Protein 9NK7 (pdb70)

Foldseek 3Di:
DCPPCVVVVVPPDPDDDDDDADDPVCCVPQADDFKEKEAQADPVCQVVVHAHLQLVQRLLSLLLLLLQGDYGYDYDDQCPAPVSGDIKIWGHAPDSPGGDDIGGSVCSSVVSVVPNCHPSCQAPPDDDPVLVVLVCLLVQLLLLLVLCCCQQNPVNVVVNLVRPQVVVDPDPVSSVVVSLVSQQVSQQSNQPDPFQHDDDDDPDGDRHNVRGRNVRSLVSNLVSLQVVLVQCVPAPDLEGPVDPGHYSSLSSLLSRLLSQLQPQQDDCVVCVVVVHHTSNRSNCPHPPRSSVVSNVVSCCSSVVPDDPSRD/DVPLLQWFAAADDEAEAALPLADPQLVVVLVVCLRPVSVVRGSCSVPSVVVVVVSVVQVVLLVFWDPVFWDKAWDQDPPPDPPDPTPSRYTHMYIYTHTDDQWDWPQPFDPVDLFTQGQTWTFRFCVVNLSWTWTWGWTTGNNPDTWTKIKIKGADSSRSQWIKMKMWIWDKADDVQQQWIKTKGWIKIKTWGADPVGKIKMKMWIKIKIATDRGHPPHFPQSVVLGDIWIKTKIKMKMKDDPAPALQDGAFDKIKIKIWMFTQAAPHHIDFGKIKMKIKIKGKAQDDDPVDDDRQLKIKIKMKMKMAIFFADHHHDRWFWGFFDGQVPADAAEDQQHQAQFDGSQAEDARQSHNRHAGIKMKMKIKIWHDDPPDDSPAQKTKMKMKIFMHTYHFDQPPDPDCDPDHRIHTPVSRVVRRVVRVVVVVPDGTFIKIWMWMWGRDRVKIKIKIQICTDDGDPSGGGDRGIHIDMGSRHD/DQKEWEAAPAFLLARHLALLQQLLLLQCLVWADQPQYAYFHDALLLALVSAPGWMQRNVQRAIFHTNVRVVVVCVVPPDPRGDFVVVCQAVVQVVLVCLCVQQLLLLLLVQAQQQPQNVVPGVLVRRCVRDDDLPSVQRSVVVSVVSCVSNVVLVDGNQLQPVCVVVSLVSSLVSLCVSVVVVQQAQLLPDPDGRHYTSSSSSSLLSSVCSQASHDGPRNSSNVSCVVPPVSSVVSNVVSCCVRQNPSNQSHRYPPSGHNVSHVVQPDPVNVVVSSVLSVLCPDPPCNVVSVVVSSVVSVVVNCVSVPDDDDDDPVVVVVVVVVVVVVVVVVVVVCVPPPPDPDDPDDDDDDDD

Radius of gyration: 37.85 Å; Cα contacts (8 Å, |Δi|>4): 2385; chains: 3; bounding box: 60×103×117 Å

B-factor: mean 99.98, std 38.51, range [30.0, 248.62]

Sequence (1142 aa):
IPRPLQRLFDYFPLRIYEPNELPERSQQLTSGDLPTLYVFSTDSDARLGLPSFNPGCLKWQTLLRLANLDFRILPSTNHSSPTGSLPFLLPPRTSPTASPAPIPASGLLSFARKNPWLDLGHLDADLPPRAQAYLALITHSLRNAWLCALYLDPTHDALLRRLYVDPASSSRAVRAALLHQLRRAAAEQVATASSGGGKIVSLAPVDSADGIDEEAVYRSARDALDALASLLRESETAWFFGTERPGSFDAALFSYTHLMVEYMSEEEDTESAKGRVSLGRMVKEAGNGELAEHRERMLGVAWPEWDGYRRLDEHILTPASISTLEVHGATNTRRSLLDQIFKPVLEDTAAAGTTLGQVLDRVGAATKKLARFDIFKEEGFGVFLSEAAPPQSAPPTDRTDLDISIRVKEKSRLVFSAGTDFGNAEGSAYTNAVVRNIFGGAETLTVNASTGTRTRSAYNATFSTPINGNPDLRLSVEALRSATQKPWASHEEHLTGANLRLAWLTEKGDTHALAYSSVWRQLTGLAPTASPTVRADAGDSLKSSLTHTFTRDRRDNPMLPQSGYLFRSVSELAGWGPLNGDVSFAKTEVEASGALPVAIPGLAGKSGVSVGGGLRLGVLYPLPLGYSLTGAAQPSRINDRFQLGGPNDVRGFKIGGLGPHDGVDAVGGDVFAAGSVNALLPLPRTGPDSPLRLQLYANAGRLVALNSKGTDKEGKEGLAMDSAAVFKGVKSAVGKLTNGIPSLAAGVGLVYAHPVARFELNFSLPLVLRRGEEGRKGLQVGVGISFLGAVQLHVWGPAFGLPSIDAECLAAIAYLAQTLGSADYQLIQSSPSAVPTQHLPTLYDSRTSTWIGGFTSITAHLHTHPPPTFQSTAASATADGTAYTAFLSAHAAPLLALSLYVSSANYGAATRPAYSAVLPLPLPWTEPPAVRAAMARRAAHLGLSSLDADTPEQKSRIRLEEAAREVLDVLAEVDWAAGGGGRQVAAEVRCLAFGYLALMLLPDVPRPWLREIMEGRYPALCTFVRDFRARVFPQGGKLLPWADGGAQASASASASASAVALRFVRAVMAEVPLVGEWWSRWWTARKKREVLASKGAKPAPSNDLLLLLGAGLGLTVVGAGVFFYRGLPPFGEAVQVWRKPV

Solvent-accessible surface area: 51449 Å² total; per-residue (Å²): 177,93,206,68,70,89,167,84,29,99,156,38,32,103,112,81,54,129,41,15,75,6,2,3,25,1,36,74,38,14,61,30,140,70,13,4,0,18,0,26,13,56,86,68,36,12,131,118,14,25,10,0,7,30,3,32,0,0,49,45,1,0,1,0,74,32,4,83,10,41,29,76,4,30,47,29,35,59,49,1,5,47,95,46,62,15,6,1,0,12,17,48,40,124,40,109,26,42,34,52,78,21,37,42,24,94,19,0,15,53,26,1,91,149,73,84,186,153,101,10,39,50,1,61,57,142,37,76,43,37,2,63,0,0,50,0,1,2,54,56,13,0,73,15,4,3,11,10,17,0,22,20,41,112,78,14,41,76,18,0,87,142,8,28,0,56,101,34,4,69,17,218,77,3,64,55,32,12,11,87,72,52,64,86,46,3,0,72,84,0,12,57,11,12,20,4,7,30,28,30,33,14,81,57,40,12,38,24,35,50,0,0,32,48,100,1,5,33,46,21,0,94,51,0,1,69,3,0,0,9,4,12,107,81,16,151,41,33,20,1,75,25,55,142,128,9,10,26,5,3,0,10,0,0,1,20,0,4,2,0,1,30,47,1,3,63,123,104,120,72,13,92,94,158,65,58,37,15,13,0,49,13,0,60,103,4,32,124,20,16,1,20,79,1,3,76,110,0,1,46,73,4,2,92,116,47,118,59,43,109,141,138,124,95,68,62,120,22,25,2,14,10,21,41,2,38,5,32,28,0,64,26,2,89,98,53,2,2,51,78,6,3,61,55,7,5,109,79,17,94,74,52,27,65,0,27,37,81,16,102,86,60,12,23,40,1,31,130,58,13,43,96,4,69,7,8,71,114,148,20,68,21,65,113,76,70,130,20,92,87,130,60,107,89,71,123,40,87,91,19,17,13,30,11,14,12,102,10,142,38,55,65,84,105,60,118,47,40,20,81,72,155,86,93,73,63,2,27,32,107,34,44,17,38,36,21,4,21,103,0,3,0,25,22,62,45,38,65,32,34,36,19,90,149,82,68,46,42,98,46,21,31,72,17,21,10,64,125,9,55,11,33,49,56,49,17,64,36,34,30,80,42,47,57,109,42,97,61,1,12,6,39,13,27,41,46,17,48,31,85,79,68,26,115,66,19,151,141,42,7,51,49,8,82,8,84,18,34,17,39,6,29,2,19,50,26,33,114,87,7,6,13,2,0,6,26,2,8,10,16,4,20,39,3,1,73,24,64,30,34,30,65,67,101,46,83,58,56,16,6,21,13,35,30,99,7,76,65,22,38,50,22,59,0,1,53,5,96,19,113,7,39,12,13,7,34,30,51,57,51,24,40,25,20,13,123,72,60,68,97,137,76,113,88,65,124,10,7,30,2,74,10,20,17,92,50,79,2,47,0,60,4,24,10,97,28,163,60,121,107,24,62,2,97,11,14,52,10,27,4,9,17,56,2,2,0,18,42,31,0,2,0,0,42,81,3,0,0,2,0,9,1,42,98,0,0,0,0,0,3,1,10,27,2,15,6,92,23,23,5,68,43,40,118,248,59,34,49,125,27,53,58,7,54,4,75,7,41,0,18,1,15,2,6,4,3,13,14,131,56,43,114,183,58,54,189,108,32,30,34,1,74,44,72,3,3,112,100,6,14,119,53,2,63,34,63,34,115,101,39,71,50,0,48,0,32,13,78,6,81,0,86,11,65,115,112,21,20,82,9,77,3,70,0,25,3,35,11,13,11,124,35,16,51,23,103,65,27,124,23,96,2,86,20,115,52,24,15,49,22,0,40,0,21,0,8,0,48,11,48,45,1,0,0,0,29,4,13,0,0,0,1,0,0,2,0,31,64,11,8,20,84,92,18,5,67,0,20,5,10,0,2,34,27,4,13,6,11,17,8,0,0,0,52,3,48,102,88,52,10,43,7,14,3,4,31,7,1,11,29,28,0,81,95,101,64,4,127,76,38,147,107,153,81,62,30,34,94,5,5,4,32,0,0,27,12,6,0,18,9,52,0,2,2,0,3,0,0,6,2,4,22,0,55,39,0,11,37,59,16,0,118,64,15,2,41,72,9,19,34,139,40,1,23,177,21,13,1,45,4,11,71,25,21,23,38,77,45,1,67,114,48,53,19,57,33,161,29,6,65,105,115,78,83,120,9,73,100,113,0,43,79,12,0,77,126,10,0,58,4,0,47,69,7,30,6,69,54,38,81,54,64,82,87,8,43,24,43,6,51,0,1,0,0,0,4,0,0,4,5,1,38,7,116,14,70,93,25,3,2,65,89,7,0,75,64,93,18,86,78,5,20,74,10,0,101,88,8,54,72,156,22,1,51,110,21,4,158,119,21,29,20,12,102,81,23,22,119,39,1,16,66,85,48,31,53,90,78,29,11,52,105,17,67,72,47,24,73,70,13,80,57,108,147,88,0,92,148,49,16,42,81,45,4,20,102,31,16,60,72,10,54,58,26,86,59,53,189,40,81,130,51,96,34,134,103,110,116,109,36,50,30,117,33,132,89,94,104,31,51,39,88,153,153,77,186,70,80,94,86,51,3,108,69,76,13,62,13,152,83,88,200

Nearest PDB structures (foldseek):
  6wut-assembly1_A  TM=9.968E-01  e=8.893E-45  Thermothelomyces thermophilus
  6wul-assembly1_A  TM=9.922E-01  e=8.788E-44  Thermothelomyces thermophilus
  6wuj-assembly1_A  TM=9.933E-01  e=2.031E-39  Thermothelomyces thermophilus
  6wun-assembly1_C  TM=9.870E-01  e=8.318E-35  Thermothelomyces thermophilus
  6wut-assembly1_B  TM=9.187E-01  e=3.029E-67  Thermothelomyces thermophilus

InterPro domains:
  IPR012336 Thioredoxin-like fold [PF17172] (70-177)
  IPR033468 Metaxin, glutathione S-transferase domain [PF17171] (243-320)
  IPR050931 Mitochondrial Protein Transport Metaxin [PTHR12289] (50-329)

Organism: Thermothelomyces thermophilus (strain ATCC 42464 / BCRC 31852 / DSM 1799) (NCBI:txid573729)

Structure (mmCIF, N/CA/C/O backbone):
data_9NK7
#
_entry.id   9NK7
#
_cell.length_a   1.00
_cell.length_b   1.00
_cell.length_c   1.00
_cell.angle_alpha   90.00
_cell.angle_beta   90.00
_cell.angle_gamma   90.00
#
_symmetry.space_group_name_H-M   'P 1'
#
loop_
_entity.id
_entity.type
_entity.pdbx_description
1 polymer Sam35
2 polymer Sam50
3 polymer Sam37
4 non-polymer ERGOSTEROL
#
loop_
_atom_site.group_PDB
_atom_site.id
_atom_site.type_symbol
_atom_site.label_atom_id
_atom_site.label_alt_id
_atom_site.label_comp_id
_atom_site.label_asym_id
_atom_site.label_entity_id
_atom_site.label_seq_id
_atom_site.pdbx_PDB_ins_code
_atom_site.Cartn_x
_atom_site.Cartn_y
_atom_site.Cartn_z
_atom_site.occupancy
_atom_site.B_iso_or_equiv
_atom_site.auth_seq_id
_atom_site.auth_comp_id
_atom_site.auth_asym_id
_atom_site.auth_atom_id
_atom_site.pdbx_PDB_model_num
ATOM 1 N N . ILE A 1 17 ? 125.128 183.444 167.950 1.00 184.98 16 ILE A N 1
ATOM 2 C CA . ILE A 1 17 ? 125.904 182.287 168.387 1.00 191.47 16 ILE A CA 1
ATOM 3 C C . ILE A 1 17 ? 127.411 182.414 168.096 1.00 196.13 16 ILE A C 1
ATOM 4 O O . ILE A 1 17 ? 128.221 182.089 168.963 1.00 191.19 16 ILE A O 1
ATOM 9 N N . PRO A 1 18 ? 127.803 182.854 166.890 1.00 198.07 17 PRO A N 1
ATOM 10 C CA . PRO A 1 18 ? 129.236 183.110 166.665 1.00 194.87 17 PRO A CA 1
ATOM 11 C C . PRO A 1 18 ? 129.802 184.211 167.545 1.00 192.97 17 PRO A C 1
ATOM 12 O O . PRO A 1 18 ? 130.979 184.146 167.920 1.00 189.63 17 PRO A O 1
ATOM 16 N N . ARG A 1 19 ? 129.003 185.224 167.881 1.00 193.50 18 ARG A N 1
ATOM 17 C CA . ARG A 1 19 ? 129.522 186.365 168.633 1.00 190.60 18 ARG A CA 1
ATOM 18 C C . ARG A 1 19 ? 130.032 186.002 170.025 1.00 191.11 18 ARG A C 1
ATOM 19 O O . ARG A 1 19 ? 131.144 186.432 170.377 1.00 186.12 18 ARG A O 1
ATOM 27 N N . PRO A 1 20 ? 129.302 185.249 170.862 1.00 193.05 19 PRO A N 1
ATOM 28 C CA . PRO A 1 20 ? 129.807 185.016 172.230 1.00 189.85 19 PRO A CA 1
ATOM 29 C C . PRO A 1 20 ? 131.101 184.217 172.292 1.00 185.84 19 PRO A C 1
ATOM 30 O O . PRO A 1 20 ? 132.059 184.653 172.942 1.00 181.84 19 PRO A O 1
ATOM 34 N N . LEU A 1 21 ? 131.161 183.057 171.637 1.00 184.17 20 LEU A N 1
ATOM 35 C CA . LEU A 1 21 ? 132.312 182.176 171.798 1.00 179.65 20 LEU A CA 1
ATOM 36 C C . LEU A 1 21 ? 133.557 182.667 171.071 1.00 175.65 20 LEU A C 1
ATOM 37 O O . LEU A 1 21 ? 134.650 182.162 171.348 1.00 168.65 20 LEU A O 1
ATOM 42 N N . GLN A 1 22 ? 133.428 183.629 170.153 1.00 177.15 21 GLN A N 1
ATOM 43 C CA . GLN A 1 22 ? 134.600 184.148 169.458 1.00 174.38 21 GLN A CA 1
ATOM 44 C C . GLN A 1 22 ? 135.564 184.860 170.397 1.00 170.48 21 GLN A C 1
ATOM 45 O O . GLN A 1 22 ? 136.759 184.938 170.092 1.00 166.79 21 GLN A O 1
ATOM 51 N N . ARG A 1 23 ? 135.079 185.379 171.526 1.00 172.20 22 ARG A N 1
ATOM 52 C CA . ARG A 1 23 ? 135.966 185.984 172.510 1.00 169.02 22 ARG A CA 1
ATOM 53 C C . ARG A 1 23 ? 136.832 184.957 173.225 1.00 164.75 22 ARG A C 1
ATOM 54 O O . ARG A 1 23 ? 137.812 185.341 173.872 1.00 157.24 22 ARG A O 1
ATOM 62 N N . LEU A 1 24 ? 136.498 183.671 173.126 1.00 164.49 23 LEU A N 1
ATOM 63 C CA . LEU A 1 24 ? 137.281 182.599 173.725 1.00 158.37 23 LEU A CA 1
ATOM 64 C C . LEU A 1 24 ? 138.227 181.937 172.735 1.00 153.74 23 LEU A C 1
ATOM 65 O O . LEU A 1 24 ? 139.393 181.699 173.064 1.00 145.47 23 LEU A O 1
ATOM 70 N N . PHE A 1 25 ? 137.749 181.633 171.525 1.00 156.45 24 PHE A N 1
ATOM 71 C CA . PHE A 1 25 ? 138.615 181.036 170.514 1.00 153.14 24 PHE A CA 1
ATOM 72 C C . PHE A 1 25 ? 139.739 181.978 170.111 1.00 150.93 24 PHE A C 1
ATOM 73 O O . PHE A 1 25 ? 140.833 181.523 169.758 1.00 149.44 24 PHE A O 1
ATOM 81 N N . ASP A 1 26 ? 139.493 183.289 170.149 1.00 153.29 25 ASP A N 1
ATOM 82 C CA . ASP A 1 26 ? 140.525 184.243 169.757 1.00 151.08 25 ASP A CA 1
ATOM 83 C C . ASP A 1 26 ? 141.614 184.379 170.815 1.00 146.34 25 ASP A C 1
ATOM 84 O O . ASP A 1 26 ? 142.763 184.688 170.480 1.00 141.56 25 ASP A O 1
ATOM 89 N N . TYR A 1 27 ? 141.275 184.165 172.089 1.00 144.53 26 TYR A N 1
ATOM 90 C CA . TYR A 1 27 ? 142.276 184.274 173.145 1.00 136.42 26 TYR A CA 1
ATOM 91 C C . TYR A 1 27 ? 143.360 183.217 172.973 1.00 129.70 26 TYR A C 1
ATOM 92 O O . TYR A 1 27 ? 144.553 183.510 173.115 1.00 127.37 26 TYR A O 1
ATOM 101 N N . PHE A 1 28 ? 142.966 181.986 172.665 1.00 128.84 27 PHE A N 1
ATOM 102 C CA . PHE A 1 28 ? 143.928 180.943 172.356 1.00 120.78 27 PHE A CA 1
ATOM 103 C C . PHE A 1 28 ? 144.404 181.078 170.911 1.00 119.43 27 PHE A C 1
ATOM 104 O O . PHE A 1 28 ? 143.656 181.538 170.046 1.00 126.72 27 PHE A O 1
ATOM 112 N N . PRO A 1 29 ? 145.649 180.682 170.618 1.00 113.64 28 PRO A N 1
ATOM 113 C CA . PRO A 1 29 ? 146.666 180.091 171.501 1.00 110.20 28 PRO A CA 1
ATOM 114 C C . PRO A 1 29 ? 147.282 181.090 172.471 1.00 108.94 28 PRO A C 1
ATOM 115 O O . PRO A 1 29 ? 147.154 182.297 172.298 1.00 114.76 28 PRO A O 1
ATOM 119 N N . LEU A 1 30 ? 147.961 180.599 173.506 1.00 102.90 29 LEU A N 1
ATOM 120 C CA . LEU A 1 30 ? 148.537 181.464 174.526 1.00 104.53 29 LEU A CA 1
ATOM 121 C C . LEU A 1 30 ? 149.935 181.947 174.163 1.00 104.67 29 LEU A C 1
ATOM 122 O O . LEU A 1 30 ? 150.259 183.118 174.381 1.00 106.48 29 LEU A O 1
ATOM 127 N N . ARG A 1 31 ? 150.771 181.068 173.617 1.00 101.20 30 ARG A N 1
ATOM 128 C CA . ARG A 1 31 ? 152.141 181.407 173.259 1.00 100.31 30 ARG A CA 1
ATOM 129 C C . ARG A 1 31 ? 152.386 181.037 171.805 1.00 103.40 30 ARG A C 1
ATOM 130 O O . ARG A 1 31 ? 152.038 179.933 171.376 1.00 109.53 30 ARG A O 1
ATOM 138 N N . ILE A 1 32 ? 152.976 181.960 171.051 1.00 99.75 31 ILE A N 1
ATOM 139 C CA . ILE A 1 32 ? 153.318 181.742 169.652 1.00 94.69 31 ILE A CA 1
ATOM 140 C C . ILE A 1 32 ? 154.811 181.976 169.485 1.00 96.53 31 ILE A C 1
ATOM 141 O O . ILE A 1 32 ? 155.325 183.031 169.871 1.00 95.15 31 ILE A O 1
ATOM 146 N N . TYR A 1 33 ? 155.500 180.996 168.914 1.00 97.73 32 TYR A N 1
ATOM 147 C CA . TYR A 1 33 ? 156.932 181.077 168.674 1.00 96.21 32 TYR A CA 1
ATOM 148 C C . TYR A 1 33 ? 157.208 181.452 167.223 1.00 100.58 32 TYR A C 1
ATOM 149 O O . TYR A 1 33 ? 156.308 181.515 166.384 1.00 99.91 32 TYR A O 1
ATOM 158 N N . GLU A 1 34 ? 158.482 181.701 166.936 1.00 100.87 33 GLU A N 1
ATOM 159 C CA . GLU A 1 34 ? 158.896 181.970 165.571 1.00 97.91 33 GLU A CA 1
ATOM 160 C C . GLU A 1 34 ? 158.772 180.703 164.727 1.00 95.86 33 GLU A C 1
ATOM 161 O O . GLU A 1 34 ? 158.893 179.590 165.245 1.00 104.13 33 GLU A O 1
ATOM 167 N N . PRO A 1 35 ? 158.526 180.844 163.425 1.00 92.27 34 PRO A N 1
ATOM 168 C CA . PRO A 1 35 ? 158.286 179.662 162.590 1.00 95.35 34 PRO A CA 1
ATOM 169 C C . PRO A 1 35 ? 159.495 178.741 162.538 1.00 94.09 34 PRO A C 1
ATOM 170 O O . PRO A 1 35 ? 160.644 179.175 162.645 1.00 92.78 34 PRO A O 1
ATOM 174 N N . ASN A 1 36 ? 159.217 177.449 162.385 1.00 90.54 35 ASN A N 1
ATOM 175 C CA . ASN A 1 36 ? 160.279 176.463 162.251 1.00 89.06 35 ASN A CA 1
ATOM 176 C C . ASN A 1 36 ? 161.059 176.700 160.965 1.00 93.73 35 ASN A C 1
ATOM 177 O O . ASN A 1 36 ? 160.493 177.075 159.935 1.00 96.61 35 ASN A O 1
ATOM 182 N N . GLU A 1 37 ? 162.368 176.481 161.031 1.00 90.61 36 GLU A N 1
ATOM 183 C CA . GLU A 1 37 ? 163.215 176.674 159.866 1.00 86.16 36 GLU A CA 1
ATOM 184 C C . GLU A 1 37 ? 162.958 175.591 158.826 1.00 86.23 36 GLU A C 1
ATOM 185 O O . GLU A 1 37 ? 162.651 174.442 159.151 1.00 91.01 36 GLU A O 1
ATOM 191 N N . LEU A 1 38 ? 163.085 175.974 157.560 1.00 80.31 37 LEU A N 1
ATOM 192 C CA . LEU A 1 38 ? 162.853 175.056 156.463 1.00 74.89 37 LEU A CA 1
ATOM 193 C C . LEU A 1 38 ? 163.976 174.025 156.385 1.00 79.65 37 LEU A C 1
ATOM 194 O O . LEU A 1 38 ? 165.065 174.239 156.921 1.00 83.44 37 LEU A O 1
ATOM 199 N N . PRO A 1 39 ? 163.729 172.887 155.736 1.00 75.93 38 PRO A N 1
ATOM 200 C CA . PRO A 1 39 ? 164.775 171.866 155.607 1.00 72.62 38 PRO A CA 1
ATOM 201 C C . PRO A 1 39 ? 165.976 172.382 154.830 1.00 80.61 38 PRO A C 1
ATOM 202 O O . PRO A 1 39 ? 165.934 173.415 154.161 1.00 88.58 38 PRO A O 1
ATOM 206 N N . GLU A 1 40 ? 167.077 171.635 154.939 1.00 81.73 39 GLU A N 1
ATOM 207 C CA . GLU A 1 40 ? 168.323 172.049 154.302 1.00 85.80 39 GLU A CA 1
ATOM 208 C C . GLU A 1 40 ? 168.185 172.104 152.788 1.00 87.90 39 GLU A C 1
ATOM 209 O O . GLU A 1 40 ? 168.679 173.037 152.147 1.00 91.95 39 GLU A O 1
ATOM 215 N N . ARG A 1 41 ? 167.522 171.109 152.196 1.00 85.66 40 ARG A N 1
ATOM 216 C CA . ARG A 1 41 ? 167.338 171.098 150.749 1.00 81.48 40 ARG A CA 1
ATOM 217 C C . ARG A 1 41 ? 166.518 172.297 150.290 1.00 83.25 40 ARG A C 1
ATOM 218 O O . ARG A 1 41 ? 166.854 172.947 149.292 1.00 84.63 40 ARG A O 1
ATOM 226 N N . SER A 1 42 ? 165.443 172.609 151.016 1.00 82.16 41 SER A N 1
ATOM 227 C CA . SER A 1 42 ? 164.626 173.769 150.678 1.00 79.31 41 SER A CA 1
ATOM 228 C C . SER A 1 42 ? 165.417 175.062 150.814 1.00 79.19 41 SER A C 1
ATOM 229 O O . SER A 1 42 ? 165.321 175.949 149.960 1.00 81.57 41 SER A O 1
ATOM 232 N N . GLN A 1 43 ? 166.208 175.187 151.881 1.00 78.81 42 GLN A N 1
ATOM 233 C CA . GLN A 1 43 ? 166.997 176.397 152.078 1.00 76.71 42 GLN A CA 1
ATOM 234 C C . GLN A 1 43 ? 168.075 176.546 151.015 1.00 83.06 42 GLN A C 1
ATOM 235 O O . GLN A 1 43 ? 168.418 177.671 150.635 1.00 86.54 42 GLN A O 1
ATOM 241 N N . GLN A 1 44 ? 168.628 175.434 150.533 1.00 84.94 43 GLN A N 1
ATOM 242 C CA . GLN A 1 44 ? 169.663 175.506 149.510 1.00 82.69 43 GLN A CA 1
ATOM 243 C C . GLN A 1 44 ? 169.080 175.810 148.137 1.00 82.76 43 GLN A C 1
ATOM 244 O O . GLN A 1 44 ? 169.694 176.538 147.350 1.00 89.65 43 GLN A O 1
ATOM 250 N N . LEU A 1 45 ? 167.902 175.270 147.827 1.00 82.26 44 LEU A N 1
ATOM 251 C CA . LEU A 1 45 ? 167.365 175.407 146.478 1.00 82.14 44 LEU A CA 1
ATOM 252 C C . LEU A 1 45 ? 166.476 176.636 146.311 1.00 87.89 44 LEU A C 1
ATOM 253 O O . LEU A 1 45 ? 166.651 177.402 145.359 1.00 96.78 44 LEU A O 1
ATOM 258 N N . THR A 1 46 ? 165.522 176.842 147.218 1.00 85.90 45 THR A N 1
ATOM 259 C CA . THR A 1 46 ? 164.496 177.856 147.016 1.00 84.19 45 THR A CA 1
ATOM 260 C C . THR A 1 46 ? 164.894 179.239 147.515 1.00 84.44 45 THR A C 1
ATOM 261 O O . THR A 1 46 ? 164.096 180.172 147.388 1.00 84.62 45 THR A O 1
ATOM 265 N N . SER A 1 47 ? 166.088 179.401 148.074 1.00 82.67 46 SER A N 1
ATOM 266 C CA . SER A 1 47 ? 166.528 180.696 148.573 1.00 88.41 46 SER A CA 1
ATOM 267 C C . SER A 1 47 ? 167.412 181.380 147.538 1.00 101.82 46 SER A C 1
ATOM 268 O O . SER A 1 47 ? 168.431 180.825 147.117 1.00 107.36 46 SER A O 1
ATOM 271 N N . GLY A 1 48 ? 167.019 182.583 147.136 1.00 99.99 47 GLY A N 1
ATOM 272 C CA . GLY A 1 48 ? 167.784 183.338 146.165 1.00 100.85 47 GLY A CA 1
ATOM 273 C C . GLY A 1 48 ? 167.326 184.776 146.128 1.00 107.90 47 GLY A C 1
ATOM 274 O O . GLY A 1 48 ? 166.183 185.095 146.473 1.00 111.44 47 GLY A O 1
ATOM 275 N N . ASP A 1 49 ? 168.239 185.645 145.705 1.00 108.57 48 ASP A N 1
ATOM 276 C CA . ASP A 1 49 ? 167.979 187.076 145.632 1.00 106.50 48 ASP A CA 1
ATOM 277 C C . ASP A 1 49 ? 167.475 187.523 144.267 1.00 99.87 48 ASP A C 1
ATOM 278 O O . ASP A 1 49 ? 167.144 188.701 144.103 1.00 100.09 48 ASP A O 1
ATOM 283 N N . LEU A 1 50 ? 167.408 186.623 143.293 1.00 95.12 49 LEU A N 1
ATOM 284 C CA . LEU A 1 50 ? 166.959 186.944 141.950 1.00 84.52 49 LEU A CA 1
ATOM 285 C C . LEU A 1 50 ? 165.854 185.986 141.538 1.00 83.00 49 LEU A C 1
ATOM 286 O O . LEU A 1 50 ? 165.795 184.855 142.031 1.00 87.35 49 LEU A O 1
ATOM 291 N N . PRO A 1 51 ? 164.957 186.413 140.651 1.00 79.39 50 PRO A N 1
ATOM 292 C CA . PRO A 1 51 ? 163.967 185.477 140.110 1.00 75.48 50 PRO A CA 1
ATOM 293 C C . PRO A 1 51 ? 164.655 184.328 139.392 1.00 76.39 50 PRO A C 1
ATOM 294 O O . PRO A 1 51 ? 165.644 184.517 138.683 1.00 81.81 50 PRO A O 1
ATOM 298 N N . THR A 1 52 ? 164.124 183.127 139.586 1.00 73.31 51 THR A N 1
ATOM 299 C CA . THR A 1 52 ? 164.709 181.913 139.037 1.00 71.71 51 THR A CA 1
ATOM 300 C C . THR A 1 52 ? 163.785 181.358 137.965 1.00 74.77 51 THR A C 1
ATOM 301 O O . THR A 1 52 ? 162.603 181.116 138.226 1.00 82.45 51 THR A O 1
ATOM 305 N N . LEU A 1 53 ? 164.324 181.160 136.768 1.00 68.19 52 LEU A N 1
ATOM 306 C CA . LEU A 1 53 ? 163.600 180.531 135.674 1.00 66.82 52 LEU A CA 1
ATOM 307 C C . LEU A 1 53 ? 163.976 179.057 135.643 1.00 68.14 52 LEU A C 1
ATOM 308 O O . LEU A 1 53 ? 165.153 178.718 135.491 1.00 76.27 52 LEU A O 1
ATOM 313 N N . TYR A 1 54 ? 162.984 178.188 135.791 1.00 64.27 53 TYR A N 1
ATOM 314 C CA . TYR A 1 54 ? 163.227 176.755 135.863 1.00 64.61 53 TYR A CA 1
ATOM 315 C C . TYR A 1 54 ? 163.118 176.159 134.467 1.00 70.17 53 TYR A C 1
ATOM 316 O O . TYR A 1 54 ? 162.042 176.174 133.861 1.00 80.48 53 TYR A O 1
ATOM 325 N N . VAL A 1 55 ? 164.234 175.636 133.961 1.00 65.86 54 VAL A N 1
ATOM 326 C CA . VAL A 1 55 ? 164.333 175.146 132.596 1.00 68.15 54 VAL A CA 1
ATOM 327 C C . VAL A 1 55 ? 164.950 173.754 132.617 1.00 74.49 54 VAL A C 1
ATOM 328 O O . VAL A 1 55 ? 165.373 173.250 133.656 1.00 81.69 54 VAL A O 1
ATOM 332 N N . PHE A 1 56 ? 164.990 173.134 131.440 1.00 71.59 55 PHE A N 1
ATOM 333 C CA . PHE A 1 56 ? 165.663 171.852 131.253 1.00 65.79 55 PHE A CA 1
ATOM 334 C C . PHE A 1 56 ? 167.133 172.129 130.976 1.00 68.92 55 PHE A C 1
ATOM 335 O O . PHE A 1 56 ? 167.506 172.506 129.865 1.00 80.58 55 PHE A O 1
ATOM 343 N N . SER A 1 57 ? 167.980 171.941 131.983 1.00 66.11 56 SER A N 1
ATOM 344 C CA . SER A 1 57 ? 169.407 172.170 131.822 1.00 69.68 56 SER A CA 1
ATOM 345 C C . SER A 1 57 ? 170.163 171.256 132.775 1.00 76.17 56 SER A C 1
ATOM 346 O O . SER A 1 57 ? 169.573 170.440 133.488 1.00 78.67 56 SER A O 1
ATOM 349 N N . THR A 1 58 ? 171.483 171.393 132.773 1.00 79.62 57 THR A N 1
ATOM 350 C CA . THR A 1 58 ? 172.366 170.648 133.655 1.00 74.00 57 THR A CA 1
ATOM 351 C C . THR A 1 58 ? 172.877 171.563 134.761 1.00 82.33 57 THR A C 1
ATOM 352 O O . THR A 1 58 ? 172.788 172.789 134.676 1.00 92.11 57 THR A O 1
ATOM 356 N N . ASP A 1 59 ? 173.412 170.944 135.815 1.00 84.24 58 ASP A N 1
ATOM 357 C CA . ASP A 1 59 ? 173.912 171.718 136.946 1.00 90.50 58 ASP A CA 1
ATOM 358 C C . ASP A 1 59 ? 175.075 172.613 136.536 1.00 89.14 58 ASP A C 1
ATOM 359 O O . ASP A 1 59 ? 175.165 173.765 136.975 1.00 87.66 58 ASP A O 1
ATOM 364 N N . SER A 1 60 ? 175.981 172.097 135.704 1.00 90.58 59 SER A N 1
ATOM 365 C CA . SER A 1 60 ? 177.108 172.904 135.251 1.00 90.69 59 SER A CA 1
ATOM 366 C C . SER A 1 60 ? 176.653 174.028 134.330 1.00 91.21 59 SER A C 1
ATOM 367 O O . SER A 1 60 ? 177.153 175.154 134.424 1.00 95.43 59 SER A O 1
ATOM 370 N N . ASP A 1 61 ? 175.713 173.741 133.427 1.00 90.77 60 ASP A N 1
ATOM 371 C CA . ASP A 1 61 ? 175.217 174.772 132.520 1.00 83.16 60 ASP A CA 1
ATOM 372 C C . ASP A 1 61 ? 174.435 175.843 133.267 1.00 82.86 60 ASP A C 1
ATOM 373 O O . ASP A 1 61 ? 174.570 177.035 132.972 1.00 89.26 60 ASP A O 1
ATOM 378 N N . ALA A 1 62 ? 173.610 175.439 134.234 1.00 80.71 61 ALA A N 1
ATOM 379 C CA . ALA A 1 62 ? 172.781 176.400 134.952 1.00 76.81 61 ALA A CA 1
ATOM 380 C C . ALA A 1 62 ? 173.616 177.368 135.777 1.00 82.98 61 ALA A C 1
ATOM 381 O O . ALA A 1 62 ? 173.187 178.503 136.016 1.00 88.15 61 ALA A O 1
ATOM 383 N N . ARG A 1 63 ? 174.797 176.943 136.227 1.00 85.16 62 ARG A N 1
ATOM 384 C CA . ARG A 1 63 ? 175.655 177.835 136.999 1.00 80.55 62 ARG A CA 1
ATOM 385 C C . ARG A 1 63 ? 176.102 179.026 136.164 1.00 83.07 62 ARG A C 1
ATOM 386 O O . ARG A 1 63 ? 176.179 180.153 136.667 1.00 89.01 62 ARG A O 1
ATOM 394 N N . LEU A 1 64 ? 176.405 178.798 134.890 1.00 79.24 63 LEU A N 1
ATOM 395 C CA . LEU A 1 64 ? 176.816 179.861 133.983 1.00 77.75 63 LEU A CA 1
ATOM 396 C C . LEU A 1 64 ? 175.654 180.461 133.204 1.00 80.90 63 LEU A C 1
ATOM 397 O O . LEU A 1 64 ? 175.868 181.392 132.422 1.00 83.75 63 LEU A O 1
ATOM 402 N N . GLY A 1 65 ? 174.439 179.960 133.398 1.00 80.07 64 GLY A N 1
ATOM 403 C CA . GLY A 1 65 ? 173.293 180.456 132.656 1.00 75.35 64 GLY A CA 1
ATOM 404 C C . GLY A 1 65 ? 173.349 180.165 131.173 1.00 76.72 64 GLY A C 1
ATOM 405 O O . GLY A 1 65 ? 172.885 180.981 130.367 1.00 84.25 64 GLY A O 1
ATOM 406 N N . LEU A 1 66 ? 173.903 179.018 130.793 1.00 76.57 65 LEU A N 1
ATOM 407 C CA . LEU A 1 66 ? 174.026 178.661 129.392 1.00 76.93 65 LEU A CA 1
ATOM 408 C C . LEU A 1 66 ? 172.669 178.242 128.828 1.00 78.08 65 LEU A C 1
ATOM 409 O O . LEU A 1 66 ? 171.757 177.891 129.579 1.00 81.91 65 LEU A O 1
ATOM 414 N N . PRO A 1 67 ? 172.507 178.290 127.504 1.00 69.20 66 PRO A N 1
ATOM 415 C CA . PRO A 1 67 ? 171.209 177.952 126.907 1.00 66.44 66 PRO A CA 1
ATOM 416 C C . PRO A 1 67 ? 170.764 176.539 127.254 1.00 71.50 66 PRO A C 1
ATOM 417 O O . PRO A 1 67 ? 171.565 175.605 127.301 1.00 78.97 66 PRO A O 1
ATOM 421 N N . SER A 1 68 ? 169.464 176.396 127.493 1.00 68.93 67 SER A N 1
ATOM 422 C CA . SER A 1 68 ? 168.878 175.101 127.792 1.00 64.84 67 SER A CA 1
ATOM 423 C C . SER A 1 68 ? 168.850 174.226 126.542 1.00 71.60 67 SER A C 1
ATOM 424 O O . SER A 1 68 ? 168.920 174.711 125.411 1.00 81.38 67 SER A O 1
ATOM 427 N N . PHE A 1 69 ? 168.752 172.916 126.756 1.00 68.11 68 PHE A N 1
ATOM 428 C CA . PHE A 1 69 ? 168.664 171.974 125.649 1.00 66.10 68 PHE A CA 1
ATOM 429 C C . PHE A 1 69 ? 167.229 171.638 125.267 1.00 70.00 68 PHE A C 1
ATOM 430 O O . PHE A 1 69 ? 167.018 170.820 124.367 1.00 77.44 68 PHE A O 1
ATOM 438 N N . ASN A 1 70 ? 166.243 172.233 125.934 1.00 66.47 69 ASN A N 1
ATOM 439 C CA . ASN A 1 70 ? 164.851 172.104 125.536 1.00 64.21 69 ASN A CA 1
ATOM 440 C C . ASN A 1 70 ? 164.457 173.337 124.744 1.00 69.68 69 ASN A C 1
ATOM 441 O O . ASN A 1 70 ? 164.611 174.452 125.259 1.00 73.74 69 ASN A O 1
ATOM 446 N N . PRO A 1 71 ? 163.988 173.204 123.501 1.00 69.96 70 PRO A N 1
ATOM 447 C CA . PRO A 1 71 ? 163.663 174.410 122.717 1.00 65.69 70 PRO A CA 1
ATOM 448 C C . PRO A 1 71 ? 162.578 175.270 123.341 1.00 67.11 70 PRO A C 1
ATOM 449 O O . PRO A 1 71 ? 162.642 176.504 123.253 1.00 73.39 70 PRO A O 1
ATOM 453 N N . GLY A 1 72 ? 161.584 174.652 123.981 1.00 69.21 71 GLY A N 1
ATOM 454 C CA . GLY A 1 72 ? 160.526 175.429 124.606 1.00 66.29 71 GLY A CA 1
ATOM 455 C C . GLY A 1 72 ? 161.034 176.305 125.733 1.00 72.95 71 GLY A C 1
ATOM 456 O O . GLY A 1 72 ? 160.615 177.456 125.875 1.00 77.03 71 GLY A O 1
ATOM 457 N N . CYS A 1 73 ? 161.939 175.771 126.553 1.00 72.46 72 CYS A N 1
ATOM 458 C CA . CYS A 1 73 ? 162.539 176.573 127.612 1.00 69.88 72 CYS A CA 1
ATOM 459 C C . CYS A 1 73 ? 163.531 177.580 127.045 1.00 68.29 72 CYS A C 1
ATOM 460 O O . CYS A 1 73 ? 163.658 178.696 127.563 1.00 75.15 72 CYS A O 1
ATOM 463 N N . LEU A 1 74 ? 164.243 177.200 125.983 1.00 63.46 73 LEU A N 1
ATOM 464 C CA . LEU A 1 74 ? 165.261 178.072 125.410 1.00 63.53 73 LEU A CA 1
ATOM 465 C C . LEU A 1 74 ? 164.642 179.314 124.787 1.00 67.36 73 LEU A C 1
ATOM 466 O O . LEU A 1 74 ? 165.218 180.402 124.869 1.00 74.91 73 LEU A O 1
ATOM 471 N N . LYS A 1 75 ? 163.476 179.174 124.155 1.00 67.71 74 LYS A N 1
ATOM 472 C CA . LYS A 1 75 ? 162.823 180.337 123.561 1.00 66.53 74 LYS A CA 1
ATOM 473 C C . LYS A 1 75 ? 162.501 181.383 124.622 1.00 72.77 74 LYS A C 1
ATOM 474 O O . LYS A 1 75 ? 162.797 182.573 124.454 1.00 73.98 74 LYS A O 1
ATOM 480 N N . TRP A 1 76 ? 161.922 180.948 125.741 1.00 73.03 75 TRP A N 1
ATOM 481 C CA . TRP A 1 76 ? 161.551 181.887 126.792 1.00 69.26 75 TRP A CA 1
ATOM 482 C C . TRP A 1 76 ? 162.776 182.428 127.514 1.00 70.56 75 TRP A C 1
ATOM 483 O O . TRP A 1 76 ? 162.796 183.596 127.916 1.00 74.94 75 TRP A O 1
ATOM 494 N N . GLN A 1 77 ? 163.811 181.603 127.685 1.00 66.84 76 GLN A N 1
ATOM 495 C CA . GLN A 1 77 ? 165.048 182.096 128.279 1.00 63.82 76 GLN A CA 1
ATOM 496 C C . GLN A 1 77 ? 165.689 183.165 127.405 1.00 69.50 76 GLN A C 1
ATOM 497 O O . GLN A 1 77 ? 166.169 184.187 127.909 1.00 76.45 76 GLN A O 1
ATOM 503 N N . THR A 1 78 ? 165.700 182.951 126.088 1.00 67.87 77 THR A N 1
ATOM 504 C CA . THR A 1 78 ? 166.230 183.953 125.171 1.00 61.95 77 THR A CA 1
ATOM 505 C C . THR A 1 78 ? 165.406 185.230 125.217 1.00 70.90 77 THR A C 1
ATOM 506 O O . THR A 1 78 ? 165.959 186.334 125.191 1.00 74.92 77 THR A O 1
ATOM 510 N N . LEU A 1 79 ? 164.078 185.101 125.275 1.00 75.68 78 LEU A N 1
ATOM 511 C CA . LEU A 1 79 ? 163.234 186.288 125.360 1.00 69.63 78 LEU A CA 1
ATOM 512 C C . LEU A 1 79 ? 163.499 187.063 126.646 1.00 76.42 78 LEU A C 1
ATOM 513 O O . LEU A 1 79 ? 163.568 188.297 126.633 1.00 84.15 78 LEU A O 1
ATOM 518 N N . LEU A 1 80 ? 163.657 186.355 127.766 1.00 74.79 79 LEU A N 1
ATOM 519 C CA . LEU A 1 80 ? 163.951 187.023 129.030 1.00 73.82 79 LEU A CA 1
ATOM 520 C C . LEU A 1 80 ? 165.314 187.702 128.995 1.00 76.35 79 LEU A C 1
ATOM 521 O O . LEU A 1 80 ? 165.480 188.800 129.537 1.00 81.14 79 LEU A O 1
ATOM 526 N N . ARG A 1 81 ? 166.305 187.063 128.369 1.00 74.55 80 ARG A N 1
ATOM 527 C CA . ARG A 1 81 ? 167.622 187.680 128.258 1.00 74.58 80 ARG A CA 1
ATOM 528 C C . ARG A 1 81 ? 167.599 188.896 127.343 1.00 81.74 80 ARG A C 1
ATOM 529 O O . ARG A 1 81 ? 168.357 189.847 127.559 1.00 81.42 80 ARG A O 1
ATOM 537 N N . LEU A 1 82 ? 166.751 188.881 126.313 1.00 80.47 81 LEU A N 1
ATOM 538 C CA . LEU A 1 82 ? 166.569 190.062 125.480 1.00 76.24 81 LEU A CA 1
ATOM 539 C C . LEU A 1 82 ? 165.744 191.133 126.180 1.00 79.18 81 LEU A C 1
ATOM 540 O O . LEU A 1 82 ? 165.791 192.299 125.776 1.00 83.10 81 LEU A O 1
ATOM 545 N N . ALA A 1 83 ? 165.013 190.750 127.229 1.00 81.47 82 ALA A N 1
ATOM 546 C CA . ALA A 1 83 ? 164.136 191.702 127.952 1.00 87.79 82 ALA A CA 1
ATOM 547 C C . ALA A 1 83 ? 164.909 192.417 129.057 1.00 88.26 82 ALA A C 1
ATOM 548 O O . ALA A 1 83 ? 164.270 193.209 129.770 1.00 93.24 82 ALA A O 1
ATOM 550 N N . ASN A 1 84 ? 166.195 192.106 129.231 1.00 86.54 83 ASN A N 1
ATOM 551 C CA . ASN A 1 84 ? 167.051 192.828 130.216 1.00 93.54 83 ASN A CA 1
ATOM 552 C C . ASN A 1 84 ? 166.777 192.323 131.641 1.00 99.79 83 ASN A C 1
ATOM 553 O O . ASN A 1 84 ? 167.441 192.813 132.578 1.00 105.01 83 ASN A O 1
ATOM 558 N N . LEU A 1 85 ? 165.876 191.354 131.807 1.00 91.38 84 LEU A N 1
ATOM 559 C CA . LEU A 1 85 ? 165.525 190.889 133.174 1.00 87.69 84 LEU A CA 1
ATOM 560 C C . LEU A 1 85 ? 166.742 190.206 133.805 1.00 92.14 84 LEU A C 1
ATOM 561 O O . LEU A 1 85 ? 167.311 189.310 133.154 1.00 94.46 84 LEU A O 1
ATOM 566 N N . ASP A 1 86 ? 167.141 190.632 135.002 1.00 93.66 85 ASP A N 1
ATOM 567 C CA . ASP A 1 86 ? 168.208 189.964 135.736 1.00 89.54 85 ASP A CA 1
ATOM 568 C C . ASP A 1 86 ? 167.631 188.745 136.444 1.00 83.87 85 ASP A C 1
ATOM 569 O O . ASP A 1 86 ? 166.784 188.881 137.332 1.00 85.77 85 ASP A O 1
ATOM 574 N N . PHE A 1 87 ? 168.090 187.561 136.053 1.00 76.97 86 PHE A N 1
ATOM 575 C CA . PHE A 1 87 ? 167.522 186.321 136.562 1.00 73.97 86 PHE A CA 1
ATOM 576 C C . PHE A 1 87 ? 168.566 185.221 136.459 1.00 74.94 86 PHE A C 1
ATOM 577 O O . PHE A 1 87 ? 169.595 185.369 135.797 1.00 82.48 86 PHE A O 1
ATOM 585 N N . ARG A 1 88 ? 168.284 184.111 137.133 1.00 67.23 87 ARG A N 1
ATOM 586 C CA . ARG A 1 88 ? 169.111 182.917 137.089 1.00 68.69 87 ARG A CA 1
ATOM 587 C C . ARG A 1 88 ? 168.254 181.732 136.670 1.00 74.36 87 ARG A C 1
ATOM 588 O O . ARG A 1 88 ? 167.027 181.758 136.784 1.00 79.83 87 ARG A O 1
ATOM 596 N N . ILE A 1 89 ? 168.908 180.688 136.170 1.00 70.51 88 ILE A N 1
ATOM 597 C CA . ILE A 1 89 ? 168.224 179.487 135.714 1.00 67.79 88 ILE A CA 1
ATOM 598 C C . ILE A 1 89 ? 168.662 178.311 136.574 1.00 70.72 88 ILE A C 1
ATOM 599 O O . ILE A 1 89 ? 169.813 178.246 137.018 1.00 76.76 88 ILE A O 1
ATOM 604 N N . LEU A 1 90 ? 167.730 177.395 136.822 1.00 65.06 89 LEU A N 1
ATOM 605 C CA . LEU A 1 90 ? 167.983 176.179 137.571 1.00 69.29 89 LEU A CA 1
ATOM 606 C C . LEU A 1 90 ? 167.387 174.994 136.825 1.00 72.57 89 LEU A C 1
ATOM 607 O O . LEU A 1 90 ? 166.316 175.118 136.220 1.00 76.76 89 LEU A O 1
ATOM 612 N N . PRO A 1 91 ? 168.053 173.841 136.838 1.00 72.00 90 PRO A N 1
ATOM 613 C CA . PRO A 1 91 ? 167.458 172.648 136.229 1.00 72.37 90 PRO A CA 1
ATOM 614 C C . PRO A 1 91 ? 166.206 172.228 136.980 1.00 76.78 90 PRO A C 1
ATOM 615 O O . PRO A 1 91 ? 166.115 172.359 138.202 1.00 82.71 90 PRO A O 1
ATOM 619 N N . SER A 1 92 ? 165.232 171.716 136.235 1.00 74.17 91 SER A N 1
ATOM 620 C CA . SER A 1 92 ? 163.957 171.335 136.822 1.00 73.50 91 SER A CA 1
ATOM 621 C C . SER A 1 92 ? 163.331 170.240 135.969 1.00 79.80 91 SER A C 1
ATOM 622 O O . SER A 1 92 ? 163.976 169.668 135.086 1.00 85.16 91 SER A O 1
ATOM 625 N N . THR A 1 93 ? 162.062 169.948 136.242 1.00 80.71 92 THR A N 1
ATOM 626 C CA . THR A 1 93 ? 161.322 168.920 135.530 1.00 81.30 92 THR A CA 1
ATOM 627 C C . THR A 1 93 ? 159.902 169.410 135.291 1.00 78.95 92 THR A C 1
ATOM 628 O O . THR A 1 93 ? 159.441 170.368 135.914 1.00 80.30 92 THR A O 1
ATOM 632 N N . ASN A 1 94 ? 159.212 168.738 134.369 1.00 74.67 93 ASN A N 1
ATOM 633 C CA . ASN A 1 94 ? 157.861 169.146 134.006 1.00 78.63 93 ASN A CA 1
ATOM 634 C C . ASN A 1 94 ? 156.875 168.993 135.156 1.00 83.32 93 ASN A C 1
ATOM 635 O O . ASN A 1 94 ? 155.832 169.655 135.152 1.00 90.61 93 ASN A O 1
ATOM 640 N N . HIS A 1 95 ? 157.177 168.140 136.136 1.00 79.28 94 HIS A N 1
ATOM 641 C CA . HIS A 1 95 ? 156.235 167.904 137.224 1.00 78.48 94 HIS A CA 1
ATOM 642 C C . HIS A 1 95 ? 156.126 169.104 138.154 1.00 80.34 94 HIS A C 1
ATOM 643 O O . HIS A 1 95 ? 155.096 169.281 138.813 1.00 84.28 94 HIS A O 1
ATOM 650 N N . SER A 1 96 ? 157.166 169.932 138.224 1.00 77.80 95 SER A N 1
ATOM 651 C CA . SER A 1 96 ? 157.168 171.075 139.125 1.00 74.06 95 SER A CA 1
ATOM 652 C C . SER A 1 96 ? 156.503 172.309 138.535 1.00 78.51 95 SER A C 1
ATOM 653 O O . SER A 1 96 ? 156.262 173.270 139.271 1.00 80.56 95 SER A O 1
ATOM 656 N N . SER A 1 97 ? 156.203 172.310 137.242 1.00 79.27 96 SER A N 1
ATOM 657 C CA . SER A 1 97 ? 155.639 173.495 136.617 1.00 78.72 96 SER A CA 1
ATOM 658 C C . SER A 1 97 ? 154.182 173.677 137.038 1.00 82.65 96 SER A C 1
ATOM 659 O O . SER A 1 97 ? 153.450 172.693 137.182 1.00 86.85 96 SER A O 1
ATOM 662 N N . PRO A 1 98 ? 153.736 174.917 137.250 1.00 81.30 97 PRO A N 1
ATOM 663 C CA . PRO A 1 98 ? 152.316 175.136 137.565 1.00 85.28 97 PRO A CA 1
ATOM 664 C C . PRO A 1 98 ? 151.380 174.712 136.451 1.00 88.40 97 PRO A C 1
ATOM 665 O O . PRO A 1 98 ? 150.231 174.344 136.724 1.00 88.92 97 PRO A O 1
ATOM 669 N N . THR A 1 99 ? 151.833 174.756 135.200 1.00 87.71 98 THR A N 1
ATOM 670 C CA . THR A 1 99 ? 151.027 174.362 134.055 1.00 84.44 98 THR A CA 1
ATOM 671 C C . THR A 1 99 ? 151.388 172.979 133.532 1.00 89.67 98 THR A C 1
ATOM 672 O O . THR A 1 99 ? 150.923 172.595 132.455 1.00 93.58 98 THR A O 1
ATOM 676 N N . GLY A 1 100 ? 152.206 172.227 134.263 1.00 88.56 99 GLY A N 1
ATOM 677 C CA . GLY A 1 100 ? 152.583 170.895 133.841 1.00 88.58 99 GLY A CA 1
ATOM 678 C C . GLY A 1 100 ? 153.655 170.832 132.780 1.00 91.80 99 GLY A C 1
ATOM 679 O O . GLY A 1 100 ? 153.938 169.739 132.276 1.00 93.00 99 GLY A O 1
ATOM 680 N N . SER A 1 101 ? 154.260 171.961 132.419 1.00 92.51 100 SER A N 1
ATOM 681 C CA . SER A 1 101 ? 155.310 171.981 131.413 1.00 83.30 100 SER A CA 1
ATOM 682 C C . SER A 1 101 ? 156.240 173.153 131.682 1.00 82.90 100 SER A C 1
ATOM 683 O O . SER A 1 101 ? 155.786 174.257 131.991 1.00 87.66 100 SER A O 1
ATOM 686 N N . LEU A 1 102 ? 157.540 172.902 131.562 1.00 80.24 101 LEU A N 1
ATOM 687 C CA . LEU A 1 102 ? 158.528 173.953 131.710 1.00 79.02 101 LEU A CA 1
ATOM 688 C C . LEU A 1 102 ? 158.469 174.899 130.512 1.00 79.43 101 LEU A C 1
ATOM 689 O O . LEU A 1 102 ? 158.005 174.522 129.434 1.00 84.38 101 LEU A O 1
ATOM 694 N N . PRO A 1 103 ? 158.937 176.145 130.672 1.00 71.04 102 PRO A N 1
ATOM 695 C CA . PRO A 1 103 ? 159.536 176.756 131.861 1.00 71.44 102 PRO A CA 1
ATOM 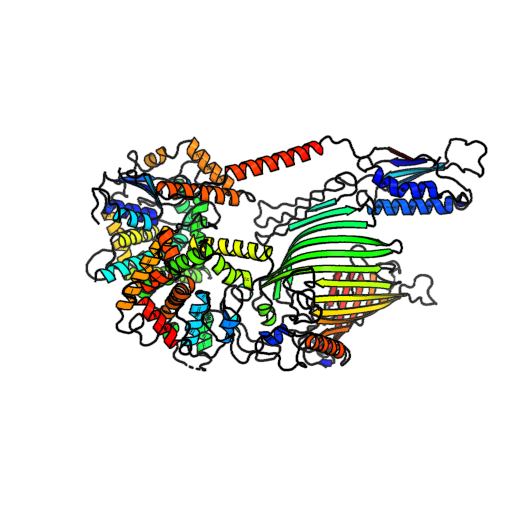696 C C . PRO A 1 103 ? 158.560 177.575 132.695 1.00 77.61 102 PRO A C 1
ATOM 697 O O . PRO A 1 103 ? 157.453 177.885 132.272 1.00 85.20 102 PRO A O 1
ATOM 701 N N . PHE A 1 104 ? 158.973 177.932 133.907 1.00 71.32 103 PHE A N 1
ATOM 702 C CA . PHE A 1 104 ? 158.217 178.839 134.755 1.00 71.07 103 PHE A CA 1
ATOM 703 C C . PHE A 1 104 ? 159.203 179.571 135.651 1.00 73.19 103 PHE A C 1
ATOM 704 O O . PHE A 1 104 ? 160.340 179.135 135.837 1.00 80.06 103 PHE A O 1
ATOM 712 N N . LEU A 1 105 ? 158.760 180.697 136.199 1.00 65.01 104 LEU A N 1
ATOM 713 C CA . LEU A 1 105 ? 159.623 181.575 136.975 1.00 64.06 104 LEU A CA 1
ATOM 714 C C . LEU A 1 105 ? 159.104 181.685 138.399 1.00 75.72 104 LEU A C 1
ATOM 715 O O . LEU A 1 105 ? 157.901 181.857 138.615 1.00 84.69 104 LEU A O 1
ATOM 720 N N . LEU A 1 106 ? 160.013 181.583 139.362 1.00 75.09 105 LEU A N 1
ATOM 721 C CA . LEU A 1 106 ? 159.685 181.788 140.767 1.00 73.95 105 LEU A CA 1
ATOM 722 C C . LEU A 1 106 ? 160.345 183.069 141.251 1.00 76.88 105 LEU A C 1
ATOM 723 O O . LEU A 1 106 ? 161.581 183.120 141.352 1.00 85.72 105 LEU A O 1
ATOM 728 N N . PRO A 1 107 ? 159.587 184.118 141.552 1.00 77.58 106 PRO A N 1
ATOM 729 C CA . PRO A 1 107 ? 160.189 185.350 142.064 1.00 77.22 106 PRO A CA 1
ATOM 730 C C . PRO A 1 107 ? 160.824 185.115 143.422 1.00 82.92 106 PRO A C 1
ATOM 731 O O . PRO A 1 107 ? 160.447 184.174 144.136 1.00 88.03 106 PRO A O 1
ATOM 735 N N . PRO A 1 108 ? 161.800 185.936 143.809 1.00 78.52 107 PRO A N 1
ATOM 736 C CA . PRO A 1 108 ? 162.511 185.689 145.067 1.00 84.40 107 PRO A CA 1
ATOM 737 C C . PRO A 1 108 ? 161.587 185.779 146.271 1.00 92.15 107 PRO A C 1
ATOM 738 O O . PRO A 1 108 ? 160.589 186.502 146.268 1.00 92.23 107 PRO A O 1
ATOM 742 N N . ARG A 1 109 ? 161.930 185.015 147.306 1.00 95.56 108 ARG A N 1
ATOM 743 C CA . ARG A 1 109 ? 161.130 184.981 148.522 1.00 94.33 108 ARG A CA 1
ATOM 744 C C . ARG A 1 109 ? 161.078 186.353 149.179 1.00 98.85 108 ARG A C 1
ATOM 745 O O . ARG A 1 109 ? 162.110 187.002 149.373 1.00 99.63 108 ARG A O 1
ATOM 753 N N . THR A 1 110 ? 159.868 186.795 149.520 1.00 100.62 109 THR A N 1
ATOM 754 C CA . THR A 1 110 ? 159.719 187.984 150.349 1.00 103.25 109 THR A CA 1
ATOM 755 C C . THR A 1 110 ? 160.000 187.682 151.814 1.00 107.26 109 THR A C 1
ATOM 756 O O . THR A 1 110 ? 160.515 188.543 152.536 1.00 109.18 109 THR A O 1
ATOM 760 N N . SER A 1 111 ? 159.672 186.479 152.258 1.00 106.02 110 SER A N 1
ATOM 761 C CA . SER A 1 111 ? 159.867 186.005 153.617 1.00 105.02 110 SER A CA 1
ATOM 762 C C . SER A 1 111 ? 160.540 184.644 153.560 1.00 102.58 110 SER A C 1
ATOM 763 O O . SER A 1 111 ? 160.409 183.922 152.566 1.00 103.93 110 SER A O 1
ATOM 766 N N . PRO A 1 112 ? 161.281 184.265 154.604 1.00 97.56 111 PRO A N 1
ATOM 767 C CA . PRO A 1 112 ? 161.949 182.953 154.584 1.00 91.31 111 PRO A CA 1
ATOM 768 C C . PRO A 1 112 ? 160.993 181.778 154.480 1.00 93.45 111 PRO A C 1
ATOM 769 O O . PRO A 1 112 ? 161.426 180.685 154.098 1.00 100.59 111 PRO A O 1
ATOM 773 N N . THR A 1 113 ? 159.713 181.960 154.806 1.00 94.38 112 THR A N 1
ATOM 774 C CA . THR A 1 113 ? 158.728 180.891 154.705 1.00 91.39 112 THR A CA 1
ATOM 775 C C . THR A 1 113 ? 157.556 181.250 153.799 1.00 95.20 112 THR A C 1
ATOM 776 O O . THR A 1 113 ? 156.543 180.543 153.809 1.00 97.06 112 THR A O 1
ATOM 780 N N . ALA A 1 114 ? 157.662 182.325 153.021 1.00 95.76 113 ALA A N 1
ATOM 781 C CA . ALA A 1 114 ? 156.601 182.731 152.112 1.00 98.37 113 ALA A CA 1
ATOM 782 C C . ALA A 1 114 ? 157.205 183.161 150.785 1.00 102.21 113 ALA A C 1
ATOM 783 O O . ALA A 1 114 ? 158.234 183.840 150.756 1.00 104.63 113 ALA A O 1
ATOM 785 N N . SER A 1 115 ? 156.560 182.768 149.692 1.00 97.60 114 SER A N 1
ATOM 786 C CA . SER A 1 115 ? 157.014 183.102 148.353 1.00 97.78 114 SER A CA 1
ATOM 787 C C . SER A 1 115 ? 155.826 183.523 147.503 1.00 104.26 114 SER A C 1
ATOM 788 O O . SER A 1 115 ? 154.707 183.039 147.713 1.00 105.19 114 SER A O 1
ATOM 791 N N . PRO A 1 116 ? 156.034 184.420 146.544 1.00 102.27 115 PRO A N 1
ATOM 792 C CA . PRO A 1 116 ? 154.947 184.803 145.637 1.00 97.21 115 PRO A CA 1
ATOM 793 C C . PRO A 1 116 ? 154.631 183.688 144.651 1.00 99.09 115 PRO A C 1
ATOM 794 O O . PRO A 1 116 ? 155.372 182.715 144.496 1.00 99.96 115 PRO A O 1
ATOM 798 N N . ALA A 1 117 ? 153.495 183.847 143.976 1.00 94.53 116 ALA A N 1
ATOM 799 C CA . ALA A 1 117 ? 153.004 182.816 143.077 1.00 90.97 116 ALA A CA 1
ATOM 800 C C . ALA A 1 117 ? 153.931 182.655 141.873 1.00 94.12 116 ALA A C 1
ATOM 801 O O . ALA A 1 117 ? 154.539 183.623 141.412 1.00 96.42 116 ALA A O 1
ATOM 803 N N . PRO A 1 118 ? 154.058 181.437 141.349 1.00 90.08 117 PRO A N 1
ATOM 804 C CA . PRO A 1 118 ? 154.912 181.224 140.178 1.00 84.86 117 PRO A CA 1
ATOM 805 C C . PRO A 1 118 ? 154.357 181.912 138.942 1.00 84.64 117 PRO A C 1
ATOM 806 O O . PRO A 1 118 ? 153.148 182.104 138.793 1.00 88.60 117 PRO A O 1
ATOM 810 N N . ILE A 1 119 ? 155.265 182.283 138.050 1.00 79.60 118 ILE A N 1
ATOM 811 C CA . ILE A 1 119 ? 154.930 182.981 136.813 1.00 80.18 118 ILE A CA 1
ATOM 812 C C . ILE A 1 119 ? 155.038 181.985 135.664 1.00 79.48 118 ILE A C 1
ATOM 813 O O . ILE A 1 119 ? 156.139 181.476 135.406 1.00 80.97 118 ILE A O 1
ATOM 818 N N . PRO A 1 120 ? 153.954 181.679 134.966 1.00 82.45 119 PRO A N 1
ATOM 819 C CA . PRO A 1 120 ? 154.017 180.737 133.846 1.00 80.07 119 PRO A CA 1
ATOM 820 C C . PRO A 1 120 ? 154.654 181.383 132.619 1.00 87.34 119 PRO A C 1
ATOM 821 O O . PRO A 1 120 ? 154.974 182.574 132.597 1.00 93.41 119 PRO A O 1
ATOM 825 N N . ALA A 1 121 ? 154.835 180.561 131.582 1.00 81.56 120 ALA A N 1
ATOM 826 C CA . ALA A 1 121 ? 155.477 181.031 130.359 1.00 79.83 120 ALA A CA 1
ATOM 827 C C . ALA A 1 121 ? 154.680 182.154 129.710 1.00 86.36 120 ALA A C 1
ATOM 828 O O . ALA A 1 121 ? 155.258 183.076 129.122 1.00 91.62 120 ALA A O 1
ATOM 830 N N . SER A 1 122 ? 153.351 182.093 129.800 1.00 85.44 121 SER A N 1
ATOM 831 C CA . SER A 1 122 ? 152.523 183.152 129.232 1.00 85.88 121 SER A CA 1
ATOM 832 C C . SER A 1 122 ? 152.782 184.485 129.922 1.00 91.14 121 SER A C 1
ATOM 833 O O . SER A 1 122 ? 152.852 185.530 129.264 1.00 94.99 121 SER A O 1
ATOM 836 N N . GLY A 1 123 ? 152.926 184.471 131.243 1.00 87.63 122 GLY A N 1
ATOM 837 C CA . GLY A 1 123 ? 153.176 185.673 132.005 1.00 87.60 122 GLY A CA 1
ATOM 838 C C . GLY A 1 123 ? 154.627 186.046 132.188 1.00 90.94 122 GLY A C 1
ATOM 839 O O . GLY A 1 123 ? 154.916 187.021 132.888 1.00 94.65 122 GLY A O 1
ATOM 840 N N . LEU A 1 124 ? 155.553 185.288 131.596 1.00 92.37 123 LEU A N 1
ATOM 841 C CA . LEU A 1 124 ? 156.973 185.613 131.718 1.00 87.05 123 LEU A CA 1
ATOM 842 C C . LEU A 1 124 ? 157.272 187.017 131.206 1.00 88.53 123 LEU A C 1
ATOM 843 O O . LEU A 1 124 ? 157.927 187.814 131.889 1.00 91.51 123 LEU A O 1
ATOM 848 N N . LEU A 1 125 ? 156.805 187.337 129.998 1.00 86.65 124 LEU A N 1
ATOM 849 C CA . LEU A 1 125 ? 157.101 188.641 129.414 1.00 87.99 124 LEU A CA 1
ATOM 850 C C . LEU A 1 125 ? 156.460 189.766 130.216 1.00 91.09 124 LEU A C 1
ATOM 851 O O . LEU A 1 125 ? 157.060 190.833 130.383 1.00 96.54 124 LEU A O 1
ATOM 856 N N . SER A 1 126 ? 155.239 189.549 130.709 1.00 91.14 125 SER A N 1
ATOM 857 C CA . SER A 1 126 ? 154.588 190.556 131.539 1.00 89.12 125 SER A CA 1
ATOM 858 C C . SER A 1 126 ? 155.361 190.787 132.831 1.00 91.85 125 SER A C 1
ATOM 859 O O . SER A 1 126 ? 155.497 191.929 133.285 1.00 95.71 125 SER A O 1
ATOM 862 N N . PHE A 1 127 ? 155.865 189.713 133.444 1.00 92.32 126 PHE A N 1
ATOM 863 C CA . PHE A 1 127 ? 156.679 189.863 134.646 1.00 86.91 126 PHE A CA 1
ATOM 864 C C . PHE A 1 127 ? 157.961 190.628 134.350 1.00 92.25 126 PHE A C 1
ATOM 865 O O . PHE A 1 127 ? 158.385 191.475 135.145 1.00 98.34 126 PHE A O 1
ATOM 873 N N . ALA A 1 128 ? 158.600 190.336 133.215 1.00 91.96 127 ALA A N 1
ATOM 874 C CA . ALA A 1 128 ? 159.857 190.995 132.881 1.00 90.22 127 ALA A CA 1
ATOM 875 C C . ALA A 1 128 ? 159.687 192.492 132.664 1.00 98.98 127 ALA A C 1
ATOM 876 O O . ALA A 1 128 ? 160.666 193.237 132.773 1.00 104.91 127 ALA A O 1
ATOM 878 N N . ARG A 1 129 ? 158.472 192.947 132.358 1.00 99.34 128 ARG A N 1
ATOM 879 C CA . ARG A 1 129 ? 158.233 194.370 132.154 1.00 101.29 128 ARG A CA 1
ATOM 880 C C . ARG A 1 129 ? 158.173 195.140 133.466 1.00 105.61 128 ARG A C 1
ATOM 881 O O . ARG A 1 129 ? 158.532 196.322 133.500 1.00 102.01 128 ARG A O 1
ATOM 889 N N . LYS A 1 130 ? 157.724 194.499 134.545 1.00 104.84 129 LYS A N 1
ATOM 890 C CA . LYS A 1 130 ? 157.552 195.188 135.818 1.00 104.14 129 LYS A CA 1
ATOM 891 C C . LYS A 1 130 ? 158.858 195.378 136.577 1.00 112.96 129 LYS A C 1
ATOM 892 O O . LYS A 1 130 ? 158.905 196.196 137.501 1.00 117.53 129 LYS A O 1
ATOM 898 N N . ASN A 1 131 ? 159.917 194.650 136.214 1.00 117.44 130 ASN A N 1
ATOM 899 C CA . ASN A 1 131 ? 161.201 194.702 136.911 1.00 120.49 130 ASN A CA 1
ATOM 900 C C . ASN A 1 131 ? 162.294 195.028 135.901 1.00 128.50 130 ASN A C 1
ATOM 901 O O . ASN A 1 131 ? 163.013 194.131 135.435 1.00 125.09 130 ASN A O 1
ATOM 906 N N . PRO A 1 132 ? 162.488 196.318 135.525 1.00 136.39 131 PRO A N 1
ATOM 907 C CA . PRO A 1 132 ? 163.470 196.660 134.507 1.00 138.49 131 PRO A CA 1
ATOM 908 C C . PRO A 1 132 ? 164.876 196.775 135.082 1.00 138.46 131 PRO A C 1
ATOM 909 O O . PRO A 1 132 ? 165.328 197.901 135.369 1.00 131.73 131 PRO A O 1
ATOM 913 N N . TRP A 1 133 ? 165.557 195.637 135.245 1.00 132.81 132 TRP A N 1
ATOM 914 C CA . TRP A 1 133 ? 166.950 195.640 135.761 1.00 131.77 132 TRP A CA 1
ATOM 915 C C . TRP A 1 133 ? 167.670 196.913 135.311 1.00 128.59 132 TRP A C 1
ATOM 916 O O . TRP A 1 133 ? 168.265 196.877 134.212 1.00 125.61 132 TRP A O 1
ATOM 927 N N . LEU A 1 141 ? 160.909 197.878 130.441 1.00 138.96 140 LEU A N 1
ATOM 928 C CA . LEU A 1 141 ? 160.928 199.096 129.640 1.00 146.31 140 LEU A CA 1
ATOM 929 C C . LEU A 1 141 ? 159.933 198.993 128.486 1.00 142.43 140 LEU A C 1
ATOM 930 O O . LEU A 1 141 ? 158.766 198.659 128.690 1.00 134.76 140 LEU A O 1
ATOM 935 N N . ASP A 1 142 ? 160.403 199.280 127.272 1.00 142.03 141 ASP A N 1
ATOM 936 C CA . ASP A 1 142 ? 159.578 199.188 126.070 1.00 137.20 141 ASP A CA 1
ATOM 937 C C . ASP A 1 142 ? 159.804 197.814 125.446 1.00 133.01 141 ASP A C 1
ATOM 938 O O . ASP A 1 142 ? 160.576 197.640 124.504 1.00 129.32 141 ASP A O 1
ATOM 943 N N . LEU A 1 143 ? 159.105 196.819 125.996 1.00 128.99 142 LEU A N 1
ATOM 944 C CA . LEU A 1 143 ? 159.220 195.434 125.555 1.00 122.07 142 LEU A CA 1
ATOM 945 C C . LEU A 1 143 ? 158.189 195.068 124.498 1.00 116.60 142 LEU A C 1
ATOM 946 O O . LEU A 1 143 ? 157.773 193.905 124.419 1.00 116.87 142 LEU A O 1
ATOM 951 N N . GLY A 1 144 ? 157.757 196.035 123.687 1.00 115.79 143 GLY A N 1
ATOM 952 C CA . GLY A 1 144 ? 156.748 195.746 122.682 1.00 118.68 143 GLY A CA 1
ATOM 953 C C . GLY A 1 144 ? 157.232 194.782 121.616 1.00 116.11 143 GLY A C 1
ATOM 954 O O . GLY A 1 144 ? 156.474 193.930 121.149 1.00 118.37 143 GLY A O 1
ATOM 955 N N . HIS A 1 145 ? 158.501 194.900 121.220 1.00 112.98 144 HIS A N 1
ATOM 956 C CA . HIS A 1 145 ? 159.031 194.065 120.148 1.00 109.95 144 HIS A CA 1
ATOM 957 C C . HIS A 1 145 ? 159.060 192.587 120.513 1.00 111.00 144 HIS A C 1
ATOM 958 O O . HIS A 1 145 ? 159.031 191.741 119.613 1.00 108.70 144 HIS A O 1
ATOM 965 N N . LEU A 1 146 ? 159.119 192.255 121.802 1.00 108.69 145 LEU A N 1
ATOM 966 C CA . LEU A 1 146 ? 159.188 190.862 122.222 1.00 102.91 145 LEU A CA 1
ATOM 967 C C . LEU A 1 146 ? 157.826 190.184 122.280 1.00 106.83 145 LEU A C 1
ATOM 968 O O . LEU A 1 146 ? 157.772 188.954 122.383 1.00 104.18 145 LEU A O 1
ATOM 973 N N . ASP A 1 147 ? 156.729 190.945 122.219 1.00 115.23 146 ASP A N 1
ATOM 974 C CA . ASP A 1 147 ? 155.401 190.343 122.254 1.00 117.75 146 ASP A CA 1
ATOM 975 C C . ASP A 1 147 ? 154.443 190.999 121.265 1.00 121.91 146 ASP A C 1
ATOM 976 O O . ASP A 1 147 ? 153.225 190.829 121.395 1.00 122.68 146 ASP A O 1
ATOM 981 N N . ALA A 1 148 ? 154.955 191.743 120.288 1.00 125.49 147 ALA A N 1
ATOM 982 C CA . ALA A 1 148 ? 154.096 192.396 119.313 1.00 131.31 147 ALA A CA 1
ATOM 983 C C . ALA A 1 148 ? 153.404 191.367 118.428 1.00 132.64 147 ALA A C 1
ATOM 984 O O . ALA A 1 148 ? 153.954 190.307 118.118 1.00 126.45 147 ALA A O 1
ATOM 986 N N . ASP A 1 149 ? 152.178 191.690 118.025 1.00 133.34 148 ASP A N 1
ATOM 987 C CA . ASP A 1 149 ? 151.434 190.818 117.129 1.00 129.91 148 ASP A CA 1
ATOM 988 C C . ASP A 1 149 ? 152.071 190.827 115.746 1.00 127.80 148 ASP A C 1
ATOM 989 O O . ASP A 1 149 ? 152.393 191.888 115.204 1.00 127.00 148 ASP A O 1
ATOM 994 N N . LEU A 1 150 ? 152.255 189.644 115.182 1.00 121.77 149 LEU A N 1
ATOM 995 C CA . LEU A 1 150 ? 152.902 189.512 113.889 1.00 111.10 149 LEU A CA 1
ATOM 996 C C . LEU A 1 150 ? 151.908 189.749 112.754 1.00 111.38 149 LEU A C 1
ATOM 997 O O . LEU A 1 150 ? 150.705 189.534 112.917 1.00 114.17 149 LEU A O 1
ATOM 1002 N N . PRO A 1 151 ? 152.388 190.197 111.598 1.00 108.71 150 PRO A N 1
ATOM 1003 C CA . PRO A 1 151 ? 151.532 190.262 110.410 1.00 105.20 150 PRO A CA 1
ATOM 1004 C C . PRO A 1 151 ? 151.100 188.869 109.990 1.00 105.82 150 PRO A C 1
ATOM 1005 O O . PRO A 1 151 ? 151.734 187.877 110.378 1.00 106.46 150 PRO A O 1
ATOM 1009 N N . PRO A 1 152 ? 150.011 188.748 109.225 1.00 102.85 151 PRO A N 1
ATOM 1010 C CA . PRO A 1 152 ? 149.537 187.405 108.845 1.00 98.77 151 PRO A CA 1
ATOM 1011 C C . PRO A 1 152 ? 150.564 186.579 108.086 1.00 94.67 151 PRO A C 1
ATOM 1012 O O . PRO A 1 152 ? 150.646 185.361 108.291 1.00 99.24 151 PRO A O 1
ATOM 1016 N N . ARG A 1 153 ? 151.359 187.202 107.214 1.00 87.05 152 ARG A N 1
ATOM 1017 C CA . ARG A 1 153 ? 152.427 186.464 106.548 1.00 88.14 152 ARG A CA 1
ATOM 1018 C C . ARG A 1 153 ? 153.459 185.977 107.557 1.00 90.13 152 ARG A C 1
ATOM 1019 O O . ARG A 1 153 ? 153.988 184.864 107.437 1.00 91.40 152 ARG A O 1
ATOM 1027 N N . ALA A 1 154 ? 153.748 186.797 108.568 1.00 88.39 153 ALA A N 1
ATOM 1028 C CA . ALA A 1 154 ? 154.658 186.375 109.624 1.00 83.77 153 ALA A CA 1
ATOM 1029 C C . ALA A 1 154 ? 154.082 185.206 110.412 1.00 85.72 153 ALA A C 1
ATOM 1030 O O . ALA A 1 154 ? 154.823 184.322 110.843 1.00 85.99 153 ALA A O 1
ATOM 1032 N N . GLN A 1 155 ? 152.764 185.191 110.623 1.00 91.95 154 GLN A N 1
ATOM 1033 C CA . GLN A 1 155 ? 152.135 184.043 111.274 1.00 89.06 154 GLN A CA 1
ATOM 1034 C C . GLN A 1 155 ? 152.255 182.790 110.417 1.00 85.09 154 GLN A C 1
ATOM 1035 O O . GLN A 1 155 ? 152.520 181.695 110.930 1.00 88.32 154 GLN A O 1
ATOM 1041 N N . ALA A 1 156 ? 152.057 182.936 109.107 1.00 78.29 155 ALA A N 1
ATOM 1042 C CA . ALA A 1 156 ? 152.209 181.798 108.207 1.00 73.69 155 ALA A CA 1
ATOM 1043 C C . ALA A 1 156 ? 153.625 181.244 108.265 1.00 78.17 155 ALA A C 1
ATOM 1044 O O . ALA A 1 156 ? 153.825 180.024 108.248 1.00 78.39 155 ALA A O 1
ATOM 1046 N N . TYR A 1 157 ? 154.623 182.126 108.333 1.00 82.65 156 TYR A N 1
ATOM 1047 C CA . TYR A 1 157 ? 156.005 181.664 108.430 1.00 70.71 156 TYR A CA 1
ATOM 1048 C C . TYR A 1 157 ? 156.325 181.101 109.810 1.00 69.80 156 TYR A C 1
ATOM 1049 O O . TYR A 1 157 ? 157.140 180.181 109.927 1.00 80.67 156 TYR A O 1
ATOM 1058 N N . LEU A 1 158 ? 155.709 181.642 110.862 1.00 70.18 157 LEU A N 1
ATOM 1059 C CA . LEU A 1 158 ? 155.896 181.106 112.205 1.00 71.51 157 LEU A CA 1
ATOM 1060 C C . LEU A 1 158 ? 155.306 179.712 112.330 1.00 72.35 157 LEU A C 1
ATOM 1061 O O . LEU A 1 158 ? 155.749 178.923 113.172 1.00 75.85 157 LEU A O 1
ATOM 1066 N N . ALA A 1 159 ? 154.289 179.408 111.521 1.00 75.93 158 ALA A N 1
ATOM 1067 C CA . ALA A 1 159 ? 153.772 178.046 111.476 1.00 74.84 158 ALA A CA 1
ATOM 1068 C C . ALA A 1 159 ? 154.872 177.057 111.113 1.00 68.01 158 ALA A C 1
ATOM 1069 O O . ALA A 1 159 ? 154.917 175.945 111.652 1.00 68.16 158 ALA A O 1
ATOM 1071 N N . LEU A 1 160 ? 155.779 177.453 110.215 1.00 70.48 159 LEU A N 1
ATOM 1072 C CA . LEU A 1 160 ? 156.914 176.601 109.873 1.00 71.61 159 LEU A CA 1
ATOM 1073 C C . LEU A 1 160 ? 157.732 176.260 111.109 1.00 73.19 159 LEU A C 1
ATOM 1074 O O . LEU A 1 160 ? 157.946 175.084 111.416 1.00 76.71 159 LEU A O 1
ATOM 1079 N N . ILE A 1 161 ? 158.152 177.280 111.858 1.00 67.88 160 ILE A N 1
ATOM 1080 C CA . ILE A 1 161 ? 158.981 177.053 113.038 1.00 66.95 160 ILE A CA 1
ATOM 1081 C C . ILE A 1 161 ? 158.238 176.210 114.063 1.00 69.64 160 ILE A C 1
ATOM 1082 O O . ILE A 1 161 ? 158.795 175.264 114.631 1.00 69.25 160 ILE A O 1
ATOM 1087 N N . THR A 1 162 ? 156.971 176.531 114.310 1.00 75.62 161 THR A N 1
ATOM 1088 C CA . THR A 1 162 ? 156.261 175.900 115.411 1.00 73.99 161 THR A CA 1
ATOM 1089 C C . THR A 1 162 ? 155.736 174.511 115.073 1.00 75.82 161 THR A C 1
ATOM 1090 O O . THR A 1 162 ? 155.361 173.775 115.991 1.00 83.81 161 THR A O 1
ATOM 1094 N N . HIS A 1 163 ? 155.690 174.128 113.796 1.00 74.11 162 HIS A N 1
ATOM 1095 C CA . HIS A 1 163 ? 155.247 172.783 113.448 1.00 72.70 162 HIS A CA 1
ATOM 1096 C C . HIS A 1 163 ? 156.331 171.958 112.767 1.00 72.40 162 HIS A C 1
ATOM 1097 O O . HIS A 1 163 ? 156.686 170.896 113.280 1.00 78.77 162 HIS A O 1
ATOM 1104 N N . SER A 1 164 ? 156.886 172.413 111.641 1.00 67.24 163 SER A N 1
ATOM 1105 C CA . SER A 1 164 ? 157.816 171.573 110.892 1.00 66.46 163 SER A CA 1
ATOM 1106 C C . SER A 1 164 ? 159.108 171.353 111.667 1.00 73.06 163 SER A C 1
ATOM 1107 O O . SER A 1 164 ? 159.557 170.212 111.840 1.00 77.00 163 SER A O 1
ATOM 1110 N N . LEU A 1 165 ? 159.715 172.438 112.149 1.00 72.47 164 LEU A N 1
ATOM 1111 C CA . LEU A 1 165 ? 160.958 172.322 112.902 1.00 64.09 164 LEU A CA 1
ATOM 1112 C C . LEU A 1 165 ? 160.743 171.567 114.205 1.00 66.93 164 LEU A C 1
ATOM 1113 O O . LEU A 1 165 ? 161.582 170.752 114.603 1.00 75.63 164 LEU A O 1
ATOM 1118 N N . ARG A 1 166 ? 159.627 171.829 114.887 1.00 65.74 165 ARG A N 1
ATOM 1119 C CA . ARG A 1 166 ? 159.348 171.130 116.136 1.00 66.18 165 ARG A CA 1
ATOM 1120 C C . ARG A 1 166 ? 159.180 169.635 115.909 1.00 70.69 165 ARG A C 1
ATOM 1121 O O . ARG A 1 166 ? 159.714 168.821 116.672 1.00 77.17 165 ARG A O 1
ATOM 1129 N N . ASN A 1 167 ? 158.447 169.249 114.862 1.00 66.67 166 ASN A N 1
ATOM 1130 C CA . ASN A 1 167 ? 158.260 167.833 114.574 1.00 68.58 166 ASN A CA 1
ATOM 1131 C C . ASN A 1 167 ? 159.575 167.172 114.193 1.00 70.64 166 ASN A C 1
ATOM 1132 O O . ASN A 1 167 ? 159.853 166.044 114.612 1.00 81.65 166 ASN A O 1
ATOM 1137 N N . ALA A 1 168 ? 160.401 167.857 113.397 1.00 67.00 167 ALA A N 1
ATOM 1138 C CA . ALA A 1 168 ? 161.699 167.295 113.043 1.00 65.65 167 ALA A CA 1
ATOM 1139 C C . ALA A 1 168 ? 162.571 167.103 114.274 1.00 73.97 167 ALA A C 1
ATOM 1140 O O . ALA A 1 168 ? 163.216 166.059 114.431 1.00 82.19 167 ALA A O 1
ATOM 1142 N N . TRP A 1 169 ? 162.603 168.101 115.158 1.00 72.27 168 TRP A N 1
ATOM 1143 C CA . TRP A 1 169 ? 163.395 167.988 116.376 1.00 67.12 168 TRP A CA 1
ATOM 1144 C C . TRP A 1 169 ? 162.906 166.835 117.238 1.00 72.38 168 TRP A C 1
ATOM 1145 O O . TRP A 1 169 ? 163.706 166.030 117.727 1.00 76.21 168 TRP A O 1
ATOM 1156 N N . LEU A 1 170 ? 161.589 166.734 117.429 1.00 73.80 169 LEU A N 1
ATOM 1157 C CA . LEU A 1 170 ? 161.043 165.669 118.262 1.00 73.02 169 LEU A CA 1
ATOM 1158 C C . LEU A 1 170 ? 161.360 164.302 117.675 1.00 72.28 169 LEU A C 1
ATOM 1159 O O . LEU A 1 170 ? 161.798 163.394 118.391 1.00 81.57 169 LEU A O 1
ATOM 1164 N N . CYS A 1 171 ? 161.166 164.143 116.364 1.00 62.53 170 CYS A N 1
ATOM 1165 C CA . CYS A 1 171 ? 161.451 162.864 115.727 1.00 68.83 170 CYS A CA 1
ATOM 1166 C C . CYS A 1 171 ? 162.917 162.494 115.887 1.00 80.09 170 CYS A C 1
ATOM 1167 O O . CYS A 1 171 ? 163.239 161.428 116.421 1.00 89.01 170 CYS A O 1
ATOM 1170 N N . ALA A 1 172 ? 163.820 163.399 115.500 1.00 76.08 171 ALA A N 1
ATOM 1171 C CA . ALA A 1 172 ? 165.243 163.087 115.538 1.00 79.32 171 ALA A CA 1
ATOM 1172 C C . ALA A 1 172 ? 165.725 162.826 116.959 1.00 82.91 171 ALA A C 1
ATOM 1173 O O . ALA A 1 172 ? 166.589 161.970 117.179 1.00 87.72 171 ALA A O 1
ATOM 1175 N N . LEU A 1 173 ? 165.193 163.558 117.939 1.00 77.63 172 LEU A N 1
ATOM 1176 C CA . LEU A 1 173 ? 165.666 163.387 119.307 1.00 74.52 172 LEU A CA 1
ATOM 1177 C C . LEU A 1 173 ? 165.137 162.102 119.931 1.00 82.68 172 LEU A C 1
ATOM 1178 O O . LEU A 1 173 ? 165.885 161.385 120.604 1.00 90.56 172 LEU A O 1
ATOM 1183 N N . TYR A 1 174 ? 163.859 161.784 119.721 1.00 80.17 173 TYR A N 1
ATOM 1184 C CA . TYR A 1 174 ? 163.225 160.691 120.448 1.00 77.12 173 TYR A CA 1
ATOM 1185 C C . TYR A 1 174 ? 163.152 159.403 119.633 1.00 82.87 173 TYR A C 1
ATOM 1186 O O . TYR A 1 174 ? 163.627 158.357 120.083 1.00 90.06 173 TYR A O 1
ATOM 1195 N N . LEU A 1 175 ? 162.563 159.456 118.440 1.00 78.65 174 LEU A N 1
ATOM 1196 C CA . LEU A 1 175 ? 162.278 158.236 117.702 1.00 84.74 174 LEU A CA 1
ATOM 1197 C C . LEU A 1 175 ? 163.458 157.750 116.874 1.00 90.18 174 LEU A C 1
ATOM 1198 O O . LEU A 1 175 ? 163.360 156.687 116.252 1.00 92.64 174 LEU A O 1
ATOM 1203 N N . ASP A 1 176 ? 164.560 158.491 116.849 1.00 87.88 175 ASP A N 1
ATOM 1204 C CA . ASP A 1 176 ? 165.736 158.082 116.096 1.00 93.66 175 ASP A CA 1
ATOM 1205 C C . ASP A 1 176 ? 166.676 157.308 117.008 1.00 99.61 175 ASP A C 1
ATOM 1206 O O . ASP A 1 176 ? 167.143 157.865 118.011 1.00 102.18 175 ASP A O 1
ATOM 1211 N N . PRO A 1 177 ? 166.973 156.040 116.715 1.00 101.22 176 PRO A N 1
ATOM 1212 C CA . PRO A 1 177 ? 167.912 155.290 117.566 1.00 100.16 176 PRO A CA 1
ATOM 1213 C C . PRO A 1 177 ? 169.314 155.869 117.582 1.00 101.23 176 PRO A C 1
ATOM 1214 O O . PRO A 1 177 ? 170.086 155.551 118.494 1.00 98.09 176 PRO A O 1
ATOM 1218 N N . THR A 1 178 ? 169.673 156.697 116.599 1.00 103.39 177 THR A N 1
ATOM 1219 C CA . THR A 1 178 ? 170.999 157.305 116.588 1.00 106.73 177 THR A CA 1
ATOM 1220 C C . THR A 1 178 ? 171.203 158.208 117.798 1.00 105.91 177 THR A C 1
ATOM 1221 O O . THR A 1 178 ? 172.275 158.201 118.414 1.00 104.42 177 THR A O 1
ATOM 1225 N N . HIS A 1 179 ? 170.185 158.990 118.156 1.00 101.64 178 HIS A N 1
ATOM 1226 C CA . HIS A 1 179 ? 170.264 159.919 119.273 1.00 96.98 178 HIS A CA 1
ATOM 1227 C C . HIS A 1 179 ? 169.799 159.304 120.586 1.00 96.52 178 HIS A C 1
ATOM 1228 O O . HIS A 1 179 ? 169.396 160.040 121.492 1.00 97.53 178 HIS A O 1
ATOM 1235 N N . ASP A 1 180 ? 169.838 157.975 120.705 1.00 97.32 179 ASP A N 1
ATOM 1236 C CA . ASP A 1 180 ? 169.392 157.331 121.936 1.00 93.07 179 ASP A CA 1
ATOM 1237 C C . ASP A 1 180 ? 170.260 157.734 123.119 1.00 88.05 179 ASP A C 1
ATOM 1238 O O . ASP A 1 180 ? 169.744 158.053 124.197 1.00 92.34 179 ASP A O 1
ATOM 1243 N N . ALA A 1 181 ? 171.583 157.726 122.938 1.00 85.77 180 ALA A N 1
ATOM 1244 C CA . ALA A 1 181 ? 172.480 158.104 124.024 1.00 84.48 180 ALA A CA 1
ATOM 1245 C C . ALA A 1 181 ? 172.278 159.558 124.424 1.00 89.90 180 ALA A C 1
ATOM 1246 O O . ALA A 1 181 ? 172.263 159.886 125.617 1.00 92.67 180 ALA A O 1
ATOM 1248 N N . LEU A 1 182 ? 172.125 160.446 123.439 1.00 87.70 181 LEU A N 1
ATOM 1249 C CA . LEU A 1 182 ? 171.900 161.855 123.740 1.00 82.77 181 LEU A CA 1
ATOM 1250 C C . LEU A 1 182 ? 170.592 162.055 124.493 1.00 83.91 181 LEU A C 1
ATOM 1251 O O . LEU A 1 182 ? 170.541 162.813 125.468 1.00 86.77 181 LEU A O 1
ATOM 1256 N N . LEU A 1 183 ? 169.525 161.380 124.060 1.00 79.92 182 LEU A N 1
ATOM 1257 C CA . LEU A 1 183 ? 168.245 161.505 124.747 1.00 77.49 182 LEU A CA 1
ATOM 1258 C C . LEU A 1 183 ? 168.338 160.992 126.177 1.00 80.80 182 LEU A C 1
ATOM 1259 O O . LEU A 1 183 ? 167.828 161.630 127.107 1.00 85.42 182 LEU A O 1
ATOM 1264 N N . ARG A 1 184 ? 168.994 159.845 126.373 1.00 82.25 183 ARG A N 1
ATOM 1265 C CA . ARG A 1 184 ? 169.173 159.314 127.720 1.00 82.09 183 ARG A CA 1
ATOM 1266 C C . ARG A 1 184 ? 169.925 160.303 128.598 1.00 85.52 183 ARG A C 1
ATOM 1267 O O . ARG A 1 184 ? 169.471 160.645 129.695 1.00 90.23 183 ARG A O 1
ATOM 1275 N N . ARG A 1 185 ? 171.062 160.802 128.106 1.00 83.21 184 ARG A N 1
ATOM 1276 C CA . ARG A 1 185 ? 171.888 161.707 128.896 1.00 83.52 184 ARG A CA 1
ATOM 1277 C C . ARG A 1 185 ? 171.146 162.994 129.226 1.00 88.24 184 ARG A C 1
ATOM 1278 O O . ARG A 1 185 ? 171.280 163.531 130.331 1.00 88.23 184 ARG A O 1
ATOM 1286 N N . LEU A 1 186 ? 170.358 163.508 128.280 1.00 85.94 185 LEU A N 1
ATOM 1287 C CA . LEU A 1 186 ? 169.678 164.778 128.501 1.00 80.31 185 LEU A CA 1
ATOM 1288 C C . LEU A 1 186 ? 168.470 164.636 129.418 1.00 81.46 185 LEU A C 1
ATOM 1289 O O . LEU A 1 186 ? 168.182 165.547 130.201 1.00 83.06 185 LEU A O 1
ATOM 1294 N N . TYR A 1 187 ? 167.748 163.519 129.349 1.00 78.64 186 TYR A N 1
ATOM 1295 C CA . TYR A 1 187 ? 166.454 163.474 130.017 1.00 76.79 186 TYR A CA 1
ATOM 1296 C C . TYR A 1 187 ? 166.310 162.377 131.061 1.00 86.69 186 TYR A C 1
ATOM 1297 O O . TYR A 1 187 ? 165.705 162.621 132.107 1.00 96.03 186 TYR A O 1
ATOM 1306 N N . VAL A 1 188 ? 166.832 161.175 130.823 1.00 86.79 187 VAL A N 1
ATOM 1307 C CA . VAL A 1 188 ? 166.489 160.061 131.702 1.00 84.70 187 VAL A CA 1
ATOM 1308 C C . VAL A 1 188 ? 167.585 159.820 132.734 1.00 86.19 187 VAL A C 1
ATOM 1309 O O . VAL A 1 188 ? 167.303 159.370 133.849 1.00 89.95 187 VAL A O 1
ATOM 1313 N N . ASP A 1 189 ? 168.836 160.111 132.380 1.00 85.30 188 ASP A N 1
ATOM 1314 C CA . ASP A 1 189 ? 169.924 159.919 133.337 1.00 87.25 188 ASP A CA 1
ATOM 1315 C C . ASP A 1 189 ? 169.819 160.842 134.546 1.00 94.19 188 ASP A C 1
ATOM 1316 O O . ASP A 1 189 ? 169.938 160.347 135.680 1.00 98.34 188 ASP A O 1
ATOM 1321 N N . PRO A 1 190 ? 169.612 162.158 134.402 1.00 92.19 189 PRO A N 1
ATOM 1322 C CA . PRO A 1 190 ? 169.471 162.999 135.601 1.00 90.34 189 PRO A CA 1
ATOM 1323 C C . PRO A 1 190 ? 168.211 162.721 136.401 1.00 90.85 189 PRO A C 1
ATOM 1324 O O . PRO A 1 190 ? 168.143 163.123 137.568 1.00 92.81 189 PRO A O 1
ATOM 1328 N N . ALA A 1 191 ? 167.213 162.057 135.817 1.00 88.10 190 ALA A N 1
ATOM 1329 C CA . ALA A 1 191 ? 165.958 161.838 136.528 1.00 88.30 190 ALA A CA 1
ATOM 1330 C C . ALA A 1 191 ? 166.115 160.807 137.638 1.00 96.36 190 ALA A C 1
ATOM 1331 O O . ALA A 1 191 ? 165.624 161.010 138.754 1.00 98.05 190 ALA A O 1
ATOM 1333 N N . SER A 1 192 ? 166.791 159.696 137.355 1.00 93.35 191 SER A N 1
ATOM 1334 C CA . SER A 1 192 ? 166.969 158.646 138.347 1.00 89.35 191 SER A CA 1
ATOM 1335 C C . SER A 1 192 ? 168.188 157.817 137.978 1.00 89.83 191 SER A C 1
ATOM 1336 O O . SER A 1 192 ? 168.617 157.789 136.822 1.00 90.59 191 SER A O 1
ATOM 1339 N N . SER A 1 193 ? 168.741 157.142 138.982 1.00 92.27 192 SER A N 1
ATOM 1340 C CA . SER A 1 193 ? 169.869 156.243 138.792 1.00 90.88 192 SER A CA 1
ATOM 1341 C C . SER A 1 193 ? 169.447 154.786 138.665 1.00 90.78 192 SER A C 1
ATOM 1342 O O . SER A 1 193 ? 170.310 153.917 138.517 1.00 91.62 192 SER A O 1
ATOM 1345 N N . SER A 1 194 ? 168.149 154.502 138.713 1.00 86.33 193 SER A N 1
ATOM 1346 C CA . SER A 1 194 ? 167.646 153.139 138.620 1.00 86.35 193 SER A CA 1
ATOM 1347 C C . SER A 1 194 ? 167.408 152.776 137.161 1.00 86.39 193 SER A C 1
ATOM 1348 O O . SER A 1 194 ? 166.795 153.547 136.418 1.00 92.52 193 SER A O 1
ATOM 1351 N N . ARG A 1 195 ? 167.892 151.599 136.759 1.00 83.71 194 ARG A N 1
ATOM 1352 C CA . ARG A 1 195 ? 167.756 151.180 135.367 1.00 82.68 194 ARG A CA 1
ATOM 1353 C C . ARG A 1 195 ? 166.291 151.014 134.980 1.00 83.75 194 ARG A C 1
ATOM 1354 O O . ARG A 1 195 ? 165.881 151.425 133.889 1.00 86.35 194 ARG A O 1
ATOM 1362 N N . ALA A 1 196 ? 165.489 150.409 135.858 1.00 77.69 195 ALA A N 1
ATOM 1363 C CA . ALA A 1 196 ? 164.078 150.197 135.549 1.00 77.12 195 ALA A CA 1
ATOM 1364 C C . ALA A 1 196 ? 163.331 151.518 135.425 1.00 85.85 195 ALA A C 1
ATOM 1365 O O . ALA A 1 196 ? 162.523 151.701 134.505 1.00 88.99 195 ALA A O 1
ATOM 1367 N N . VAL A 1 197 ? 163.587 152.451 136.343 1.00 84.83 196 VAL A N 1
ATOM 1368 C CA . VAL A 1 197 ? 162.935 153.755 136.282 1.00 83.37 196 VAL A CA 1
ATOM 1369 C C . VAL A 1 197 ? 163.361 154.501 135.026 1.00 84.74 196 VAL A C 1
ATOM 1370 O O . VAL A 1 197 ? 162.542 155.148 134.363 1.00 88.84 196 VAL A O 1
ATOM 1374 N N . ARG A 1 198 ? 164.648 154.425 134.680 1.00 82.97 197 ARG A N 1
ATOM 1375 C CA . ARG A 1 198 ? 165.127 155.068 133.462 1.00 77.25 197 ARG A CA 1
ATOM 1376 C C . ARG A 1 198 ? 164.446 154.490 132.230 1.00 84.19 197 ARG A C 1
ATOM 1377 O O . ARG A 1 198 ? 164.039 155.234 131.331 1.00 91.93 197 ARG A O 1
ATOM 1385 N N . ALA A 1 199 ? 164.313 153.163 132.169 1.00 80.64 198 ALA A N 1
ATOM 1386 C CA . ALA A 1 199 ? 163.655 152.535 131.028 1.00 81.01 198 ALA A CA 1
ATOM 1387 C C . ALA A 1 199 ? 162.194 152.952 130.936 1.00 83.18 198 ALA A C 1
ATOM 1388 O O . ALA A 1 199 ? 161.692 153.249 129.844 1.00 90.15 198 ALA A O 1
ATOM 1390 N N . ALA A 1 200 ? 161.494 152.985 132.071 1.00 77.47 199 ALA A N 1
ATOM 1391 C CA . ALA A 1 200 ? 160.095 153.399 132.060 1.00 77.43 199 ALA A CA 1
ATOM 1392 C C . ALA A 1 200 ? 159.954 154.842 131.593 1.00 84.01 199 ALA A C 1
ATOM 1393 O O . ALA A 1 200 ? 159.089 155.159 130.766 1.00 93.23 199 ALA A O 1
ATOM 1395 N N . LEU A 1 201 ? 160.805 155.732 132.109 1.00 81.58 200 LEU A N 1
ATOM 1396 C CA . LEU A 1 201 ? 160.742 157.135 131.713 1.00 82.77 200 LEU A CA 1
ATOM 1397 C C . LEU A 1 201 ? 161.043 157.301 130.232 1.00 85.70 200 LEU A C 1
ATOM 1398 O O . LEU A 1 201 ? 160.393 158.097 129.547 1.00 89.92 200 LEU A O 1
ATOM 1403 N N . LEU A 1 202 ? 162.028 156.560 129.721 1.00 84.65 201 LEU A N 1
ATOM 1404 C CA . LEU A 1 202 ? 162.325 156.602 128.294 1.00 80.86 201 LEU A CA 1
ATOM 1405 C C . LEU A 1 202 ? 161.130 156.142 127.473 1.00 84.20 201 LEU A C 1
ATOM 1406 O O . LEU A 1 202 ? 160.810 156.739 126.438 1.00 89.52 201 LEU A O 1
ATOM 1411 N N . HIS A 1 203 ? 160.458 155.081 127.922 1.00 83.72 202 HIS A N 1
ATOM 1412 C CA . HIS A 1 203 ? 159.300 154.575 127.195 1.00 84.10 202 HIS A CA 1
ATOM 1413 C C . HIS A 1 203 ? 158.182 155.611 127.139 1.00 86.80 202 HIS A C 1
ATOM 1414 O O . HIS A 1 203 ? 157.613 155.859 126.068 1.00 90.85 202 HIS A O 1
ATOM 1421 N N . GLN A 1 204 ? 157.862 156.241 128.275 1.00 86.77 203 GLN A N 1
ATOM 1422 C CA . GLN A 1 204 ? 156.808 157.257 128.256 1.00 89.27 203 GLN A CA 1
ATOM 1423 C C . GLN A 1 204 ? 157.220 158.482 127.447 1.00 88.21 203 GLN A C 1
ATOM 1424 O O . GLN A 1 204 ? 156.385 159.083 126.761 1.00 92.56 203 GLN A O 1
ATOM 1430 N N . LEU A 1 205 ? 158.494 158.876 127.517 1.00 86.81 204 LEU A N 1
ATOM 1431 C CA . LEU A 1 205 ? 158.957 160.010 126.725 1.00 79.28 204 LEU A CA 1
ATOM 1432 C C . LEU A 1 205 ? 158.800 159.738 125.237 1.00 82.42 204 LEU A C 1
ATOM 1433 O O . LEU A 1 205 ? 158.319 160.596 124.486 1.00 88.20 204 LEU A O 1
ATOM 1438 N N . ARG A 1 206 ? 159.197 158.543 124.794 1.00 82.40 205 ARG A N 1
ATOM 1439 C CA . ARG A 1 206 ? 159.052 158.193 123.387 1.00 77.84 205 ARG A CA 1
ATOM 1440 C C . ARG A 1 206 ? 157.586 158.134 122.983 1.00 83.15 205 ARG A C 1
ATOM 1441 O O . ARG A 1 206 ? 157.220 158.591 121.893 1.00 89.93 205 ARG A O 1
ATOM 1449 N N . ARG A 1 207 ? 156.729 157.581 123.846 1.00 87.26 206 ARG A N 1
ATOM 1450 C CA . ARG A 1 207 ? 155.303 157.539 123.536 1.00 88.24 206 ARG A CA 1
ATOM 1451 C C . ARG A 1 207 ? 154.744 158.943 123.353 1.00 87.73 206 ARG A C 1
ATOM 1452 O O . ARG A 1 207 ? 154.026 159.219 122.384 1.00 92.48 206 ARG A O 1
ATOM 1460 N N . ALA A 1 208 ? 155.069 159.849 124.278 1.00 85.89 207 ALA A N 1
ATOM 1461 C CA . ALA A 1 208 ? 154.557 161.211 124.190 1.00 85.23 207 ALA A CA 1
ATOM 1462 C C . ALA A 1 208 ? 155.064 161.914 122.939 1.00 90.23 207 ALA A C 1
ATOM 1463 O O . ALA A 1 208 ? 154.290 162.575 122.234 1.00 92.75 207 ALA A O 1
ATOM 1465 N N . ALA A 1 209 ? 156.359 161.781 122.643 1.00 87.63 208 ALA A N 1
ATOM 1466 C CA . ALA A 1 209 ? 156.915 162.441 121.466 1.00 80.83 208 ALA A CA 1
ATOM 1467 C C . ALA A 1 209 ? 156.283 161.912 120.187 1.00 84.82 208 ALA A C 1
ATOM 1468 O O . ALA A 1 209 ? 155.961 162.688 119.279 1.00 90.39 208 ALA A O 1
ATOM 1470 N N . ALA A 1 210 ? 156.095 160.593 120.096 1.00 85.87 209 ALA A N 1
ATOM 1471 C CA . ALA A 1 210 ? 155.435 160.023 118.929 1.00 84.52 209 ALA A CA 1
ATOM 1472 C C . ALA A 1 210 ? 154.000 160.515 118.820 1.00 88.51 209 ALA A C 1
ATOM 1473 O O . ALA A 1 210 ? 153.497 160.744 117.715 1.00 91.55 209 ALA A O 1
ATOM 1475 N N . GLU A 1 211 ? 153.322 160.680 119.958 1.00 88.98 210 GLU A N 1
ATOM 1476 C CA . GLU A 1 211 ? 151.956 161.190 119.935 1.00 90.28 210 GLU A CA 1
ATOM 1477 C C . GLU A 1 211 ? 151.906 162.606 119.375 1.00 94.16 210 GLU A C 1
ATOM 1478 O O . GLU A 1 211 ? 151.044 162.927 118.548 1.00 98.76 210 GLU A O 1
ATOM 1484 N N . GLN A 1 212 ? 152.822 163.475 119.815 1.00 92.09 211 GLN A N 1
ATOM 1485 C CA . GLN A 1 212 ? 152.837 164.833 119.268 1.00 87.62 211 GLN A CA 1
ATOM 1486 C C . GLN A 1 212 ? 153.194 164.839 117.787 1.00 85.81 211 GLN A C 1
ATOM 1487 O O . GLN A 1 212 ? 152.587 165.578 117.004 1.00 87.46 211 GLN A O 1
ATOM 1493 N N . VAL A 1 213 ? 154.177 164.034 117.381 1.00 85.61 212 VAL A N 1
ATOM 1494 C CA . VAL A 1 213 ? 154.612 164.061 115.987 1.00 82.02 212 VAL A CA 1
ATOM 1495 C C . VAL A 1 213 ? 153.520 163.522 115.070 1.00 91.91 212 VAL A C 1
ATOM 1496 O O . VAL A 1 213 ? 153.323 164.024 113.957 1.00 99.66 212 VAL A O 1
ATOM 1500 N N . ALA A 1 214 ? 152.787 162.500 115.520 1.00 96.35 213 ALA A N 1
ATOM 1501 C CA . ALA A 1 214 ? 151.752 161.903 114.682 1.00 98.26 213 ALA A CA 1
ATOM 1502 C C . ALA A 1 214 ? 150.637 162.891 114.364 1.00 101.45 213 ALA A C 1
ATOM 1503 O O . ALA A 1 214 ? 149.972 162.762 113.331 1.00 109.03 213 ALA A O 1
ATOM 1505 N N . THR A 1 215 ? 150.415 163.879 115.232 1.00 100.67 214 THR A N 1
ATOM 1506 C CA . THR A 1 215 ? 149.410 164.915 114.989 1.00 104.47 214 THR A CA 1
ATOM 1507 C C . THR A 1 215 ? 150.004 165.979 114.064 1.00 110.01 214 THR A C 1
ATOM 1508 O O . THR A 1 215 ? 150.265 167.122 114.445 1.00 99.54 214 THR A O 1
ATOM 1512 N N . ALA A 1 216 ? 150.221 165.571 112.814 1.00 119.29 215 ALA A N 1
ATOM 1513 C CA . ALA A 1 216 ? 150.805 166.443 111.802 1.00 119.86 215 ALA A CA 1
ATOM 1514 C C . ALA A 1 216 ? 150.484 165.871 110.432 1.00 125.36 215 ALA A C 1
ATOM 1515 O O . ALA A 1 216 ? 150.700 164.679 110.194 1.00 125.05 215 ALA A O 1
ATOM 1517 N N . SER A 1 217 ? 149.970 166.719 109.536 1.00 133.78 216 SER A N 1
ATOM 1518 C CA . SER A 1 217 ? 149.610 166.253 108.200 1.00 134.42 216 SER A CA 1
ATOM 1519 C C . SER A 1 217 ? 150.825 165.753 107.433 1.00 134.33 216 SER A C 1
ATOM 1520 O O . SER A 1 217 ? 150.707 164.836 106.613 1.00 130.85 216 SER A O 1
ATOM 1523 N N . SER A 1 218 ? 151.993 166.339 107.679 1.00 133.34 217 SER A N 1
ATOM 1524 C CA . SER A 1 218 ? 153.235 165.878 107.074 1.00 129.21 217 SER A CA 1
ATOM 1525 C C . SER A 1 218 ? 153.935 164.935 108.044 1.00 127.11 217 SER A C 1
ATOM 1526 O O . SER A 1 218 ? 154.243 165.319 109.177 1.00 122.48 217 SER A O 1
ATOM 1529 N N . GLY A 1 219 ? 154.183 163.705 107.600 1.00 122.84 218 GLY A N 1
ATOM 1530 C CA . GLY A 1 219 ? 154.795 162.713 108.459 1.00 118.67 218 GLY A CA 1
ATOM 1531 C C . GLY A 1 219 ? 153.869 162.090 109.474 1.00 122.28 218 GLY A C 1
ATOM 1532 O O . GLY A 1 219 ? 154.343 161.543 110.474 1.00 120.69 218 GLY A O 1
ATOM 1533 N N . GLY A 1 220 ? 152.566 162.151 109.251 1.00 126.30 219 GLY A N 1
ATOM 1534 C CA . GLY A 1 220 ? 151.629 161.593 110.199 1.00 119.78 219 GLY A CA 1
ATOM 1535 C C . GLY A 1 220 ? 150.226 161.580 109.641 1.00 117.48 219 GLY A C 1
ATOM 1536 O O . GLY A 1 220 ? 150.020 161.661 108.430 1.00 117.97 219 GLY A O 1
ATOM 1537 N N . GLY A 1 221 ? 149.259 161.479 110.546 1.00 110.53 220 GLY A N 1
ATOM 1538 C CA . GLY A 1 221 ? 147.867 161.411 110.156 1.00 106.21 220 GLY A CA 1
ATOM 1539 C C . GLY A 1 221 ? 147.343 160.021 109.893 1.00 106.63 220 GLY A C 1
ATOM 1540 O O . GLY A 1 221 ? 146.309 159.880 109.232 1.00 103.09 220 GLY A O 1
ATOM 1541 N N . LYS A 1 222 ? 148.025 158.988 110.379 1.00 101.67 221 LYS A N 1
ATOM 1542 C CA . LYS A 1 222 ? 147.559 157.624 110.186 1.00 93.40 221 LYS A CA 1
ATOM 1543 C C . LYS A 1 222 ? 146.385 157.323 111.108 1.00 98.14 221 LYS A C 1
ATOM 1544 O O . LYS A 1 222 ? 146.382 157.704 112.281 1.00 100.66 221 LYS A O 1
ATOM 1550 N N . ILE A 1 223 ? 145.383 156.636 110.569 1.00 96.85 222 ILE A N 1
ATOM 1551 C CA . ILE A 1 223 ? 144.207 156.224 111.327 1.00 96.26 222 ILE A CA 1
ATOM 1552 C C . ILE A 1 223 ? 144.351 154.728 111.579 1.00 96.39 222 ILE A C 1
ATOM 1553 O O . ILE A 1 223 ? 144.131 153.910 110.682 1.00 99.16 222 ILE A O 1
ATOM 1558 N N . VAL A 1 224 ? 144.727 154.363 112.801 1.00 96.90 223 VAL A N 1
ATOM 1559 C CA . VAL A 1 224 ? 144.944 152.973 113.169 1.00 101.47 223 VAL A CA 1
ATOM 1560 C C . VAL A 1 224 ? 143.900 152.480 114.165 1.00 106.45 223 VAL A C 1
ATOM 1561 O O . VAL A 1 224 ? 143.504 151.314 114.121 1.00 105.81 223 VAL A O 1
ATOM 1565 N N . SER A 1 225 ? 143.440 153.346 115.063 1.00 107.16 224 SER A N 1
ATOM 1566 C CA . SER A 1 225 ? 142.460 152.973 116.074 1.00 103.16 224 SER A CA 1
ATOM 1567 C C . SER A 1 225 ? 141.805 154.244 116.600 1.00 106.11 224 SER A C 1
ATOM 1568 O O . SER A 1 225 ? 141.947 155.323 116.018 1.00 112.13 224 SER A O 1
ATOM 1571 N N . LEU A 1 226 ? 141.083 154.114 117.709 1.00 103.93 225 LEU A N 1
ATOM 1572 C CA . LEU A 1 226 ? 140.511 155.262 118.397 1.00 103.99 225 LEU A CA 1
ATOM 1573 C C . LEU A 1 226 ? 141.509 155.948 119.318 1.00 106.03 225 LEU A C 1
ATOM 1574 O O . LEU A 1 226 ? 141.178 156.979 119.912 1.00 105.90 225 LEU A O 1
ATOM 1579 N N . ALA A 1 227 ? 142.715 155.400 119.449 1.00 106.06 226 ALA A N 1
ATOM 1580 C CA . ALA A 1 227 ? 143.765 155.967 120.272 1.00 106.01 226 ALA A CA 1
ATOM 1581 C C . ALA A 1 227 ? 144.855 156.566 119.391 1.00 110.44 226 ALA A C 1
ATOM 1582 O O . ALA A 1 227 ? 145.094 156.082 118.281 1.00 106.45 226 ALA A O 1
ATOM 1584 N N . PRO A 1 228 ? 145.527 157.617 119.853 1.00 112.12 227 PRO A N 1
ATOM 1585 C CA . PRO A 1 228 ? 146.566 158.244 119.032 1.00 108.30 227 PRO A CA 1
ATOM 1586 C C . PRO A 1 228 ? 147.754 157.320 118.824 1.00 108.66 227 PRO A C 1
ATOM 1587 O O . PRO A 1 228 ? 148.048 156.439 119.634 1.00 113.02 227 PRO A O 1
ATOM 1591 N N . VAL A 1 229 ? 148.437 157.531 117.700 1.00 100.33 228 VAL A N 1
ATOM 1592 C CA . VAL A 1 229 ? 149.639 156.765 117.399 1.00 101.15 228 VAL A CA 1
ATOM 1593 C C . VAL A 1 229 ? 150.730 157.139 118.392 1.00 103.46 228 VAL A C 1
ATOM 1594 O O . VAL A 1 229 ? 151.023 158.323 118.600 1.00 106.67 228 VAL A O 1
ATOM 1598 N N . ASP A 1 230 ? 151.336 156.131 119.011 1.00 103.17 229 ASP A N 1
ATOM 1599 C CA . ASP A 1 230 ? 152.330 156.334 120.057 1.00 103.49 229 ASP A CA 1
ATOM 1600 C C . ASP A 1 230 ? 153.577 155.506 119.789 1.00 104.54 229 ASP A C 1
ATOM 1601 O O . ASP A 1 230 ? 154.178 154.937 120.704 1.00 105.78 229 ASP A O 1
ATOM 1606 N N . SER A 1 231 ? 153.988 155.426 118.526 1.00 100.03 230 SER A N 1
ATOM 1607 C CA . SER A 1 231 ? 155.174 154.666 118.166 1.00 98.93 230 SER A CA 1
ATOM 1608 C C . SER A 1 231 ? 155.814 155.294 116.939 1.00 101.11 230 SER A C 1
ATOM 1609 O O . SER A 1 231 ? 155.168 156.019 116.179 1.00 105.52 230 SER A O 1
ATOM 1612 N N . ALA A 1 232 ? 157.102 155.004 116.755 1.00 96.87 231 ALA A N 1
ATOM 1613 C CA . ALA A 1 232 ? 157.837 155.531 115.614 1.00 95.71 231 ALA A CA 1
ATOM 1614 C C . ALA A 1 232 ? 157.427 154.886 114.299 1.00 101.29 231 ALA A C 1
ATOM 1615 O O . ALA A 1 232 ? 157.820 155.383 113.239 1.00 105.80 231 ALA A O 1
ATOM 1617 N N . ASP A 1 233 ? 156.659 153.798 114.338 1.00 102.10 232 ASP A N 1
ATOM 1618 C CA . ASP A 1 233 ? 156.236 153.121 113.121 1.00 106.26 232 ASP A CA 1
ATOM 1619 C C . ASP A 1 233 ? 154.982 153.727 112.508 1.00 102.19 232 ASP A C 1
ATOM 1620 O O . ASP A 1 233 ? 154.623 153.359 111.385 1.00 101.60 232 ASP A O 1
ATOM 1625 N N . GLY A 1 234 ? 154.311 154.635 113.208 1.00 97.19 233 GLY A N 1
ATOM 1626 C CA . GLY A 1 234 ? 153.151 155.308 112.661 1.00 95.65 233 GLY A CA 1
ATOM 1627 C C . GLY A 1 234 ? 153.473 156.705 112.176 1.00 100.77 233 GLY A C 1
ATOM 1628 O O . GLY A 1 234 ? 152.578 157.539 112.014 1.00 105.98 233 GLY A O 1
ATOM 1629 N N . ILE A 1 235 ? 154.756 156.970 111.944 1.00 100.96 234 ILE A N 1
ATOM 1630 C CA . ILE A 1 235 ? 155.244 158.297 111.592 1.00 98.62 234 ILE A CA 1
ATOM 1631 C C . ILE A 1 235 ? 156.147 158.182 110.373 1.00 102.99 234 ILE A C 1
ATOM 1632 O O . ILE A 1 235 ? 156.988 157.280 110.296 1.00 106.44 234 ILE A O 1
ATOM 1637 N N . ASP A 1 236 ? 155.967 159.091 109.416 1.00 105.02 235 ASP A N 1
ATOM 1638 C CA . ASP A 1 236 ? 156.774 159.115 108.197 1.00 103.52 235 ASP A CA 1
ATOM 1639 C C . ASP A 1 236 ? 157.995 159.994 108.441 1.00 105.70 235 ASP A C 1
ATOM 1640 O O . ASP A 1 236 ? 157.927 161.225 108.348 1.00 109.98 235 ASP A O 1
ATOM 1645 N N . GLU A 1 237 ? 159.123 159.351 108.751 1.00 101.07 236 GLU A N 1
ATOM 1646 C CA . GLU A 1 237 ? 160.351 160.088 109.021 1.00 99.04 236 GLU A CA 1
ATOM 1647 C C . GLU A 1 237 ? 160.829 160.837 107.785 1.00 102.80 236 GLU A C 1
ATOM 1648 O O . GLU A 1 237 ? 161.330 161.961 107.890 1.00 105.94 236 GLU A O 1
ATOM 1654 N N . GLU A 1 238 ? 160.698 160.225 106.606 1.00 100.59 237 GLU A N 1
ATOM 1655 C CA . GLU A 1 238 ? 161.109 160.898 105.378 1.00 99.04 237 GLU A CA 1
ATOM 1656 C C . GLU A 1 238 ? 160.279 162.151 105.132 1.00 97.38 237 GLU A C 1
ATOM 1657 O O . GLU A 1 238 ? 160.818 163.195 104.746 1.00 104.30 237 GLU A O 1
ATOM 1663 N N . ALA A 1 239 ? 158.965 162.066 105.349 1.00 93.29 238 ALA A N 1
ATOM 1664 C CA . ALA A 1 239 ? 158.112 163.237 105.176 1.00 90.95 238 ALA A CA 1
ATOM 1665 C C . ALA A 1 239 ? 158.458 164.324 106.182 1.00 91.21 238 ALA A C 1
ATOM 1666 O O . ALA A 1 239 ? 158.499 165.511 105.836 1.00 95.60 238 ALA A O 1
ATOM 1668 N N . VAL A 1 240 ? 158.718 163.938 107.433 1.00 89.73 239 VAL A N 1
ATOM 1669 C CA . VAL A 1 240 ? 159.096 164.923 108.445 1.00 87.40 239 VAL A CA 1
ATOM 1670 C C . VAL A 1 240 ? 160.405 165.607 108.066 1.00 88.30 239 VAL A C 1
ATOM 1671 O O . VAL A 1 240 ? 160.541 166.832 108.177 1.00 92.13 239 VAL A O 1
ATOM 1675 N N . TYR A 1 241 ? 161.385 164.828 107.604 1.00 85.60 240 TYR A N 1
ATOM 1676 C CA . TYR A 1 241 ? 162.674 165.388 107.208 1.00 81.84 240 TYR A CA 1
ATOM 1677 C C . TYR A 1 241 ? 162.530 166.333 106.020 1.00 88.53 240 TYR A C 1
ATOM 1678 O O . TYR A 1 241 ? 163.148 167.405 105.991 1.00 95.95 240 TYR A O 1
ATOM 1687 N N . ARG A 1 242 ? 161.727 165.949 105.025 1.00 86.00 241 ARG A N 1
ATOM 1688 C CA . ARG A 1 242 ? 161.528 166.814 103.867 1.00 83.69 241 ARG A CA 1
ATOM 1689 C C . ARG A 1 242 ? 160.833 168.110 104.262 1.00 82.57 241 ARG A C 1
ATOM 1690 O O . ARG A 1 242 ? 161.198 169.192 103.782 1.00 87.81 241 ARG A O 1
ATOM 1698 N N . SER A 1 243 ? 159.832 168.022 105.141 1.00 77.87 242 SER A N 1
ATOM 1699 C CA . SER A 1 243 ? 159.166 169.228 105.617 1.00 80.74 242 SER A CA 1
ATOM 1700 C C . SER A 1 243 ? 160.134 170.125 106.374 1.00 81.43 242 SER A C 1
ATOM 1701 O O . SER A 1 243 ? 160.087 171.352 106.239 1.00 80.82 242 SER A O 1
ATOM 1704 N N . ALA A 1 244 ? 161.021 169.530 107.174 1.00 81.32 243 ALA A N 1
ATOM 1705 C CA . ALA A 1 244 ? 162.018 170.320 107.891 1.00 70.99 243 ALA A CA 1
ATOM 1706 C C . ALA A 1 244 ? 162.959 171.033 106.931 1.00 74.92 243 ALA A C 1
ATOM 1707 O O . ALA A 1 244 ? 163.280 172.211 107.126 1.00 78.61 243 ALA A O 1
ATOM 1709 N N . ARG A 1 245 ? 163.427 170.331 105.899 1.00 76.84 244 ARG A N 1
ATOM 1710 C CA . ARG A 1 245 ? 164.326 170.958 104.933 1.00 75.01 244 ARG A CA 1
ATOM 1711 C C . ARG A 1 245 ? 163.635 172.103 104.203 1.00 82.86 244 ARG A C 1
ATOM 1712 O O . ARG A 1 245 ? 164.220 173.181 104.016 1.00 89.65 244 ARG A O 1
ATOM 1720 N N . ASP A 1 246 ? 162.383 171.891 103.789 1.00 82.40 245 ASP A N 1
ATOM 1721 C CA . ASP A 1 246 ? 161.638 172.951 103.120 1.00 74.72 245 ASP A CA 1
ATOM 1722 C C . ASP A 1 246 ? 161.429 174.144 104.043 1.00 78.75 245 ASP A C 1
ATOM 1723 O O . ASP A 1 246 ? 161.551 175.299 103.616 1.00 84.94 245 ASP A O 1
ATOM 1728 N N . ALA A 1 247 ? 161.113 173.885 105.314 1.00 73.81 246 ALA A N 1
ATOM 1729 C CA . ALA A 1 247 ? 160.929 174.969 106.271 1.00 69.47 246 ALA A CA 1
ATOM 1730 C C . ALA A 1 247 ? 162.215 175.755 106.467 1.00 75.53 246 ALA A C 1
ATOM 1731 O O . ALA A 1 247 ? 162.190 176.987 106.541 1.00 83.55 246 ALA A O 1
ATOM 1733 N N . LEU A 1 248 ? 163.348 175.059 106.565 1.00 77.73 247 LEU A N 1
ATOM 1734 C CA . LEU A 1 248 ? 164.621 175.749 106.738 1.00 73.47 247 LEU A CA 1
ATOM 1735 C C . LEU A 1 248 ? 164.941 176.621 105.533 1.00 76.44 247 LEU A C 1
ATOM 1736 O O . LEU A 1 248 ? 165.388 177.764 105.686 1.00 83.41 247 LEU A O 1
ATOM 1741 N N . ASP A 1 249 ? 164.710 176.105 104.323 1.00 78.27 248 ASP A N 1
ATOM 1742 C CA . ASP A 1 249 ? 164.954 176.913 103.130 1.00 78.26 248 ASP A CA 1
ATOM 1743 C C . ASP A 1 249 ? 164.040 178.133 103.088 1.00 79.96 248 ASP A C 1
ATOM 1744 O O . ASP A 1 249 ? 164.483 179.242 102.756 1.00 85.52 248 ASP A O 1
ATOM 1749 N N . ALA A 1 250 ? 162.761 177.951 103.425 1.00 80.15 249 ALA A N 1
ATOM 1750 C CA . ALA A 1 250 ? 161.827 179.072 103.417 1.00 76.23 249 ALA A CA 1
ATOM 1751 C C . ALA A 1 250 ? 162.216 180.128 104.443 1.00 80.99 249 ALA A C 1
ATOM 1752 O O . ALA A 1 250 ? 162.140 181.330 104.168 1.00 81.05 249 ALA A O 1
ATOM 1754 N N . LEU A 1 251 ? 162.630 179.697 105.637 1.00 78.00 250 LEU A N 1
ATOM 1755 C CA . LEU A 1 251 ? 163.039 180.648 106.664 1.00 70.05 250 LEU A CA 1
ATOM 1756 C C . LEU A 1 251 ? 164.312 181.380 106.263 1.00 75.74 250 LEU A C 1
ATOM 1757 O O . LEU A 1 251 ? 164.457 182.577 106.535 1.00 81.21 250 LEU A O 1
ATOM 1762 N N . ALA A 1 252 ? 165.247 180.680 105.615 1.00 75.85 251 ALA A N 1
ATOM 1763 C CA . ALA A 1 252 ? 166.440 181.347 105.110 1.00 75.93 251 ALA A CA 1
ATOM 1764 C C . ALA A 1 252 ? 166.079 182.407 104.080 1.00 84.12 251 ALA A C 1
ATOM 1765 O O . ALA A 1 252 ? 166.630 183.513 104.097 1.00 94.68 251 ALA A O 1
ATOM 1767 N N . SER A 1 253 ? 165.146 182.091 103.178 1.00 86.49 252 SER A N 1
ATOM 1768 C CA . SER A 1 253 ? 164.712 183.081 102.194 1.00 86.62 252 SER A CA 1
ATOM 1769 C C . SER A 1 253 ? 164.044 184.278 102.864 1.00 83.92 252 SER A C 1
ATOM 1770 O O . SER A 1 253 ? 164.299 185.432 102.493 1.00 88.64 252 SER A O 1
ATOM 1773 N N . LEU A 1 254 ? 163.187 184.022 103.855 1.00 81.13 253 LEU A N 1
ATOM 1774 C CA . LEU A 1 254 ? 162.512 185.113 104.550 1.00 85.77 253 LEU A CA 1
ATOM 1775 C C . LEU A 1 254 ? 163.510 186.013 105.265 1.00 89.85 253 LEU A C 1
ATOM 1776 O O . LEU A 1 254 ? 163.368 187.241 105.256 1.00 93.56 253 LEU A O 1
ATOM 1781 N N . LEU A 1 255 ? 164.523 185.420 105.898 1.00 86.85 254 LEU A N 1
ATOM 1782 C CA . LEU A 1 255 ? 165.570 186.222 106.520 1.00 84.13 254 LEU A CA 1
ATOM 1783 C C . LEU A 1 255 ? 166.346 187.013 105.476 1.00 88.85 254 LEU A C 1
ATOM 1784 O O . LEU A 1 255 ? 166.712 188.171 105.709 1.00 94.77 254 LEU A O 1
ATOM 1789 N N . ARG A 1 256 ? 166.609 186.402 104.319 1.00 87.17 255 ARG A N 1
ATOM 1790 C CA . ARG A 1 256 ? 167.302 187.104 103.246 1.00 89.40 255 ARG A CA 1
ATOM 1791 C C . ARG A 1 256 ? 166.502 188.300 102.751 1.00 92.15 255 ARG A C 1
ATOM 1792 O O . ARG A 1 256 ? 167.084 189.285 102.283 1.00 93.60 255 ARG A O 1
ATOM 1800 N N . GLU A 1 257 ? 165.172 188.236 102.845 1.00 94.36 256 GLU A N 1
ATOM 1801 C CA . GLU A 1 257 ? 164.349 189.358 102.400 1.00 96.74 256 GLU A CA 1
ATOM 1802 C C . GLU A 1 257 ? 164.626 190.618 103.213 1.00 100.05 256 GLU A C 1
ATOM 1803 O O . GLU A 1 257 ? 164.687 191.722 102.659 1.00 101.32 256 GLU A O 1
ATOM 1809 N N . SER A 1 258 ? 164.793 190.478 104.526 1.00 100.87 257 SER A N 1
ATOM 1810 C CA . SER A 1 258 ? 164.959 191.638 105.392 1.00 103.49 257 SER A CA 1
ATOM 1811 C C . SER A 1 258 ? 166.292 192.331 105.136 1.00 105.53 257 SER A C 1
ATOM 1812 O O . SER A 1 258 ? 167.312 191.683 104.887 1.00 106.82 257 SER A O 1
ATOM 1815 N N . GLU A 1 259 ? 166.278 193.663 105.206 1.00 109.58 258 GLU A N 1
ATOM 1816 C CA . GLU A 1 259 ? 167.490 194.438 104.966 1.00 113.83 258 GLU A CA 1
ATOM 1817 C C . GLU A 1 259 ? 168.442 194.412 106.155 1.00 116.41 258 GLU A C 1
ATOM 1818 O O . GLU A 1 259 ? 169.659 194.523 105.968 1.00 116.93 258 GLU A O 1
ATOM 1824 N N . THR A 1 260 ? 167.923 194.274 107.372 1.00 113.15 259 THR A N 1
ATOM 1825 C CA . THR A 1 260 ? 168.757 194.231 108.562 1.00 108.10 259 THR A CA 1
ATOM 1826 C C . THR A 1 260 ? 169.190 192.791 108.831 1.00 105.70 259 THR A C 1
ATOM 1827 O O . THR A 1 260 ? 169.009 191.896 108.001 1.00 107.17 259 THR A O 1
ATOM 1831 N N . ALA A 1 261 ? 169.773 192.554 110.001 1.00 100.28 260 ALA A N 1
ATOM 1832 C CA . ALA A 1 261 ? 170.239 191.230 110.383 1.00 96.18 260 ALA A CA 1
ATOM 1833 C C . ALA A 1 261 ? 169.155 190.383 111.035 1.00 95.55 260 ALA A C 1
ATOM 1834 O O . ALA A 1 261 ? 169.398 189.207 111.322 1.00 92.42 260 ALA A O 1
ATOM 1836 N N . TRP A 1 262 ? 167.975 190.945 111.270 1.00 96.13 261 TRP A N 1
ATOM 1837 C CA . TRP A 1 262 ? 166.885 190.255 111.938 1.00 92.11 261 TRP A CA 1
ATOM 1838 C C . TRP A 1 262 ? 165.676 190.178 111.015 1.00 95.66 261 TRP A C 1
ATOM 1839 O O . TRP A 1 262 ? 165.626 190.814 109.960 1.00 102.06 261 TRP A O 1
ATOM 1850 N N . PHE A 1 263 ? 164.696 189.382 111.428 1.00 90.65 262 PHE A N 1
ATOM 1851 C CA . PHE A 1 263 ? 163.510 189.166 110.614 1.00 92.00 262 PHE A CA 1
ATOM 1852 C C . PHE A 1 263 ? 162.666 190.431 110.522 1.00 99.64 262 PHE A C 1
ATOM 1853 O O . PHE A 1 263 ? 162.574 191.216 111.469 1.00 105.08 262 PHE A O 1
ATOM 1861 N N . PHE A 1 264 ? 162.051 190.621 109.354 1.00 96.03 263 PHE A N 1
ATOM 1862 C CA . PHE A 1 264 ? 161.118 191.720 109.105 1.00 100.01 263 PHE A CA 1
ATOM 1863 C C . PHE A 1 264 ? 161.780 193.085 109.270 1.00 102.73 263 PHE A C 1
ATOM 1864 O O . PHE A 1 264 ? 161.115 194.073 109.587 1.00 102.71 263 PHE A O 1
ATOM 1872 N N . GLY A 1 265 ? 163.089 193.147 109.051 1.00 102.55 264 GLY A N 1
ATOM 1873 C CA . GLY A 1 265 ? 163.798 194.417 109.064 1.00 107.13 264 GLY A CA 1
ATOM 1874 C C . GLY A 1 265 ? 163.735 195.161 110.379 1.00 109.24 264 GLY A C 1
ATOM 1875 O O . GLY A 1 265 ? 163.649 196.396 110.387 1.00 114.48 264 GLY A O 1
ATOM 1876 N N . THR A 1 266 ? 163.776 194.441 111.494 1.00 102.58 265 THR A N 1
ATOM 1877 C CA . THR A 1 266 ? 163.763 195.065 112.807 1.00 104.66 265 THR A CA 1
ATOM 1878 C C . THR A 1 266 ? 165.186 195.335 113.277 1.00 109.99 265 THR A C 1
ATOM 1879 O O . THR A 1 266 ? 166.131 194.643 112.891 1.00 110.16 265 THR A O 1
ATOM 1883 N N . GLU A 1 267 ? 165.330 196.363 114.114 1.00 112.75 266 GLU A N 1
ATOM 1884 C CA . GLU A 1 267 ? 166.643 196.712 114.641 1.00 114.19 266 GLU A CA 1
ATOM 1885 C C . GLU A 1 267 ? 167.090 195.763 115.745 1.00 109.88 266 GLU A C 1
ATOM 1886 O O . GLU A 1 267 ? 168.294 195.558 115.927 1.00 106.41 266 GLU A O 1
ATOM 1892 N N . ARG A 1 268 ? 166.150 195.182 116.481 1.00 105.82 267 ARG A N 1
ATOM 1893 C CA . ARG A 1 268 ? 166.459 194.295 117.589 1.00 98.15 267 ARG A CA 1
ATOM 1894 C C . ARG A 1 268 ? 165.717 192.979 117.426 1.00 95.37 267 ARG A C 1
ATOM 1895 O O . ARG A 1 268 ? 164.627 192.943 116.848 1.00 97.23 267 ARG A O 1
ATOM 1903 N N . PRO A 1 269 ? 166.287 191.881 117.923 1.00 86.58 268 PRO A N 1
ATOM 1904 C CA . PRO A 1 269 ? 165.609 190.586 117.814 1.00 84.77 268 PRO A CA 1
ATOM 1905 C C . PRO A 1 269 ? 164.289 190.576 118.568 1.00 87.48 268 PRO A C 1
ATOM 1906 O O . PRO A 1 269 ? 164.120 191.255 119.583 1.00 95.28 268 PRO A O 1
ATOM 1910 N N . GLY A 1 270 ? 163.345 189.792 118.055 1.00 78.27 269 GLY A N 1
ATOM 1911 C CA . GLY A 1 270 ? 162.030 189.710 118.656 1.00 77.45 269 GLY A CA 1
ATOM 1912 C C . GLY A 1 270 ? 161.559 188.296 118.916 1.00 79.27 269 GLY A C 1
ATOM 1913 O O . GLY A 1 270 ? 162.367 187.369 119.029 1.00 84.87 269 GLY A O 1
ATOM 1914 N N . SER A 1 271 ? 160.239 188.125 119.017 1.00 82.43 270 SER A N 1
ATOM 1915 C CA . SER A 1 271 ? 159.678 186.812 119.317 1.00 82.05 270 SER A CA 1
ATOM 1916 C C . SER A 1 271 ? 159.961 185.817 118.200 1.00 81.70 270 SER A C 1
ATOM 1917 O O . SER A 1 271 ? 160.265 184.649 118.466 1.00 84.76 270 SER A O 1
ATOM 1920 N N . PHE A 1 272 ? 159.859 186.256 116.944 1.00 79.15 271 PHE A N 1
ATOM 1921 C CA . PHE A 1 272 ? 160.154 185.368 115.823 1.00 72.87 271 PHE A CA 1
ATOM 1922 C C . PHE A 1 272 ? 161.608 184.917 115.845 1.00 78.90 271 PHE A C 1
ATOM 1923 O O . PHE A 1 272 ? 161.905 183.732 115.637 1.00 80.73 271 PHE A O 1
ATOM 1931 N N . ASP A 1 273 ? 162.529 185.850 116.093 1.00 81.36 272 ASP A N 1
ATOM 1932 C CA . ASP A 1 273 ? 163.942 185.497 116.153 1.00 72.45 272 ASP A CA 1
ATOM 1933 C C . ASP A 1 273 ? 164.219 184.537 117.298 1.00 72.08 272 ASP A C 1
ATOM 1934 O O . ASP A 1 273 ? 164.971 183.571 117.135 1.00 78.63 272 ASP A O 1
ATOM 1939 N N . ALA A 1 274 ? 163.621 184.784 118.466 1.00 69.59 273 ALA A N 1
ATOM 1940 C CA . ALA A 1 274 ? 163.817 183.881 119.595 1.00 64.63 273 ALA A CA 1
ATOM 1941 C C . ALA A 1 274 ? 163.268 182.493 119.294 1.00 67.99 273 ALA A C 1
ATOM 1942 O O . ALA A 1 274 ? 163.898 181.482 119.627 1.00 73.77 273 ALA A O 1
ATOM 1944 N N . ALA A 1 275 ? 162.096 182.424 118.657 1.00 69.40 274 ALA A N 1
ATOM 1945 C CA . ALA A 1 275 ? 161.498 181.135 118.333 1.00 68.65 274 ALA A CA 1
ATOM 1946 C C . ALA A 1 275 ? 162.356 180.357 117.345 1.00 69.96 274 ALA A C 1
ATOM 1947 O O . ALA A 1 275 ? 162.537 179.144 117.495 1.00 74.02 274 ALA A O 1
ATOM 1949 N N . LEU A 1 276 ? 162.884 181.031 116.321 1.00 67.25 275 LEU A N 1
ATOM 1950 C CA . LEU A 1 276 ? 163.757 180.336 115.380 1.00 67.24 275 LEU A CA 1
ATOM 1951 C C . LEU A 1 276 ? 165.063 179.914 116.041 1.00 69.97 275 LEU A C 1
ATOM 1952 O O . LEU A 1 276 ? 165.564 178.810 115.790 1.00 76.38 275 LEU A O 1
ATOM 1957 N N . PHE A 1 277 ? 165.630 180.784 116.881 1.00 67.34 276 PHE A N 1
ATOM 1958 C CA . PHE A 1 277 ? 166.897 180.485 117.537 1.00 62.21 276 PHE A CA 1
ATOM 1959 C C . PHE A 1 277 ? 166.769 179.281 118.456 1.00 68.44 276 PHE A C 1
ATOM 1960 O O . PHE A 1 277 ? 167.658 178.422 118.486 1.00 72.60 276 PHE A O 1
ATOM 1968 N N . SER A 1 278 ? 165.653 179.181 119.183 1.00 65.89 277 SER A N 1
ATOM 1969 C CA . SER A 1 278 ? 165.475 178.093 120.137 1.00 62.93 277 SER A CA 1
ATOM 1970 C C . SER A 1 278 ? 165.551 176.723 119.480 1.00 67.87 277 SER A C 1
ATOM 1971 O O . SER A 1 278 ? 165.802 175.732 120.172 1.00 74.10 277 SER A O 1
ATOM 1974 N N . TYR A 1 279 ? 165.336 176.641 118.169 1.00 67.53 278 TYR A N 1
ATOM 1975 C CA . TYR A 1 279 ? 165.494 175.391 117.438 1.00 64.85 278 TYR A CA 1
ATOM 1976 C C . TYR A 1 279 ? 166.809 175.311 116.678 1.00 65.37 278 TYR A C 1
ATOM 1977 O O . TYR A 1 279 ? 167.463 174.264 116.702 1.00 69.16 278 TYR A O 1
ATOM 1986 N N . THR A 1 280 ? 167.216 176.391 116.007 1.00 67.28 279 THR A N 1
ATOM 1987 C CA . THR A 1 280 ? 168.439 176.342 115.213 1.00 63.69 279 THR A CA 1
ATOM 1988 C C . THR A 1 280 ? 169.670 176.142 116.088 1.00 68.89 279 THR A C 1
ATOM 1989 O O . THR A 1 280 ? 170.564 175.362 115.738 1.00 78.25 279 THR A O 1
ATOM 1993 N N . HIS A 1 281 ? 169.742 176.840 117.225 1.00 71.80 280 HIS A N 1
ATOM 1994 C CA . HIS A 1 281 ? 170.892 176.688 118.107 1.00 67.46 280 HIS A CA 1
ATOM 1995 C C . HIS A 1 281 ? 171.006 175.262 118.620 1.00 68.41 280 HIS A C 1
ATOM 1996 O O . HIS A 1 281 ? 172.096 174.684 118.627 1.00 77.31 280 HIS A O 1
ATOM 2003 N N . LEU A 1 282 ? 169.889 174.674 119.045 1.00 68.33 281 LEU A N 1
ATOM 2004 C CA . LEU A 1 282 ? 169.922 173.307 119.549 1.00 68.50 281 LEU A CA 1
ATOM 2005 C C . LEU A 1 282 ? 170.270 172.319 118.446 1.00 70.03 281 LEU A C 1
ATOM 2006 O O . LEU A 1 282 ? 171.009 171.355 118.681 1.00 75.66 281 LEU A O 1
ATOM 2011 N N . MET A 1 283 ? 169.747 172.537 117.239 1.00 68.04 282 MET A N 1
ATOM 2012 C CA . MET A 1 283 ? 170.077 171.658 116.124 1.00 65.77 282 MET A CA 1
ATOM 2013 C C . MET A 1 283 ? 171.572 171.689 115.835 1.00 70.69 282 MET A C 1
ATOM 2014 O O . MET A 1 283 ? 172.213 170.641 115.714 1.00 85.88 282 MET A O 1
ATOM 2019 N N . VAL A 1 284 ? 172.152 172.888 115.765 1.00 68.04 283 VAL A N 1
ATOM 2020 C CA . VAL A 1 284 ? 173.582 173.003 115.496 1.00 68.19 283 VAL A CA 1
ATOM 2021 C C . VAL A 1 284 ? 174.398 172.434 116.651 1.00 76.66 283 VAL A C 1
ATOM 2022 O O . VAL A 1 284 ? 175.466 171.846 116.444 1.00 89.59 283 VAL A O 1
ATOM 2026 N N . GLU A 1 285 ? 173.917 172.596 117.884 1.00 76.27 284 GLU A N 1
ATOM 2027 C CA . GLU A 1 285 ? 174.695 172.160 119.037 1.00 76.71 284 GLU A CA 1
ATOM 2028 C C . GLU A 1 285 ? 174.719 170.642 119.163 1.00 85.08 284 GLU A C 1
ATOM 2029 O O . GLU A 1 285 ? 175.779 170.053 119.399 1.00 92.19 284 GLU A O 1
ATOM 2035 N N . TYR A 1 286 ? 173.569 169.990 119.006 1.00 81.91 285 TYR A N 1
ATOM 2036 C CA . TYR A 1 286 ? 173.456 168.565 119.288 1.00 78.69 285 TYR A CA 1
ATOM 2037 C C . TYR A 1 286 ? 173.325 167.708 118.039 1.00 85.70 285 TYR A C 1
ATOM 2038 O O . TYR A 1 286 ? 173.992 166.675 117.931 1.00 95.71 285 TYR A O 1
ATOM 2047 N N . MET A 1 287 ? 172.482 168.101 117.086 1.00 77.26 286 MET A N 1
ATOM 2048 C CA . MET A 1 287 ? 172.251 167.272 115.913 1.00 80.57 286 MET A CA 1
ATOM 2049 C C . MET A 1 287 ? 173.334 167.414 114.854 1.00 91.57 286 MET A C 1
ATOM 2050 O O . MET A 1 287 ? 173.363 166.612 113.917 1.00 101.81 286 MET A O 1
ATOM 2055 N N . SER A 1 288 ? 174.223 168.400 114.972 1.00 89.38 287 SER A N 1
ATOM 2056 C CA . SER A 1 288 ? 175.287 168.596 113.987 1.00 95.81 287 SER A CA 1
ATOM 2057 C C . SER A 1 288 ? 176.449 167.656 114.307 1.00 107.39 287 SER A C 1
ATOM 2058 O O . SER A 1 288 ? 177.511 168.053 114.790 1.00 114.09 287 SER A O 1
ATOM 2061 N N . GLU A 1 289 ? 176.225 166.379 114.023 1.00 118.83 288 GLU A N 1
ATOM 2062 C CA . GLU A 1 289 ? 177.220 165.348 114.266 1.00 128.92 288 GLU A CA 1
ATOM 2063 C C . GLU A 1 289 ? 178.095 165.182 113.025 1.00 142.79 288 GLU A C 1
ATOM 2064 O O . GLU A 1 289 ? 178.047 165.985 112.090 1.00 138.53 288 GLU A O 1
ATOM 2070 N N . GLU A 1 290 ? 178.909 164.131 113.009 1.00 156.01 289 GLU A N 1
ATOM 2071 C CA . GLU A 1 290 ? 179.809 163.897 111.890 1.00 165.85 289 GLU A CA 1
ATOM 2072 C C . GLU A 1 290 ? 179.037 163.429 110.661 1.00 167.29 289 GLU A C 1
ATOM 2073 O O . GLU A 1 290 ? 177.930 162.892 110.758 1.00 164.40 289 GLU A O 1
ATOM 2079 N N . GLU A 1 291 ? 179.638 163.645 109.490 1.00 169.36 290 GLU A N 1
ATOM 2080 C CA . GLU A 1 291 ? 179.020 163.246 108.232 1.00 168.53 290 GLU A CA 1
ATOM 2081 C C . GLU A 1 291 ? 179.088 161.745 107.989 1.00 177.98 290 GLU A C 1
ATOM 2082 O O . GLU A 1 291 ? 178.412 161.256 107.077 1.00 176.99 290 GLU A O 1
ATOM 2088 N N . ASP A 1 292 ? 179.885 161.008 108.768 1.00 181.90 291 ASP A N 1
ATOM 2089 C CA . ASP A 1 292 ? 179.967 159.563 108.586 1.00 179.87 291 ASP A CA 1
ATOM 2090 C C . ASP A 1 292 ? 178.623 158.897 108.849 1.00 180.79 291 ASP A C 1
ATOM 2091 O O . ASP A 1 292 ? 178.210 157.999 108.105 1.00 177.47 291 ASP A O 1
ATOM 2096 N N . THR A 1 293 ? 177.927 159.321 109.906 1.00 181.80 292 THR A N 1
ATOM 2097 C CA . THR A 1 293 ? 176.584 158.811 110.160 1.00 181.28 292 THR A CA 1
ATOM 2098 C C . THR A 1 293 ? 175.621 159.231 109.057 1.00 182.14 292 THR A C 1
ATOM 2099 O O . THR A 1 293 ? 174.760 158.446 108.642 1.00 180.54 292 THR A O 1
ATOM 2103 N N . GLU A 1 294 ? 175.750 160.470 108.573 1.00 178.25 293 GLU A N 1
ATOM 2104 C CA . GLU A 1 294 ? 174.888 160.942 107.495 1.00 173.07 293 GLU A CA 1
ATOM 2105 C C . GLU A 1 294 ? 175.109 160.142 106.217 1.00 178.24 293 GLU A C 1
ATOM 2106 O O . GLU A 1 294 ? 174.149 159.797 105.518 1.00 173.62 293 GLU A O 1
ATOM 2112 N N . SER A 1 295 ? 176.369 159.839 105.895 1.00 182.44 294 SER A N 1
ATOM 2113 C CA . SER A 1 295 ? 176.667 159.120 104.660 1.00 183.22 294 SER A CA 1
ATOM 2114 C C . SER A 1 295 ? 176.140 157.691 104.691 1.00 183.11 294 SER A C 1
ATOM 2115 O O . SER A 1 295 ? 175.797 157.138 103.640 1.00 178.93 294 SER A O 1
ATOM 2118 N N . ALA A 1 296 ? 176.077 157.077 105.875 1.00 183.88 295 ALA A N 1
ATOM 2119 C CA . ALA A 1 296 ? 175.612 155.697 105.970 1.00 182.06 295 ALA A CA 1
ATOM 2120 C C . ALA A 1 296 ? 174.158 155.567 105.534 1.00 181.95 295 ALA A C 1
ATOM 2121 O O . ALA A 1 296 ? 173.795 154.616 104.832 1.00 178.76 295 ALA A O 1
ATOM 2123 N N . LYS A 1 297 ? 173.310 156.513 105.937 1.00 181.76 296 LYS A N 1
ATOM 2124 C CA . LYS A 1 297 ? 171.893 156.478 105.603 1.00 178.56 296 LYS A CA 1
ATOM 2125 C C . LYS A 1 297 ? 171.505 157.476 104.521 1.00 173.77 296 LYS A C 1
ATOM 2126 O O . LYS A 1 297 ? 170.361 157.444 104.053 1.00 166.92 296 LYS A O 1
ATOM 2132 N N . GLY A 1 298 ? 172.417 158.355 104.111 1.00 172.61 297 GLY A N 1
ATOM 2133 C CA . GLY A 1 298 ? 172.088 159.377 103.140 1.00 167.49 297 GLY A CA 1
ATOM 2134 C C . GLY A 1 298 ? 171.267 160.523 103.682 1.00 161.16 297 GLY A C 1
ATOM 2135 O O . GLY A 1 298 ? 170.804 161.358 102.897 1.00 154.41 297 GLY A O 1
ATOM 2136 N N . ARG A 1 299 ? 171.073 160.591 104.996 1.00 159.81 298 ARG A N 1
ATOM 2137 C CA . ARG A 1 299 ? 170.248 161.614 105.624 1.00 146.06 298 ARG A CA 1
ATOM 2138 C C . ARG A 1 299 ? 171.146 162.688 106.222 1.00 141.05 298 ARG A C 1
ATOM 2139 O O . ARG A 1 299 ? 171.943 162.405 107.122 1.00 144.05 298 ARG A O 1
ATOM 2147 N N . VAL A 1 300 ? 171.014 163.916 105.722 1.00 131.83 299 VAL A N 1
ATOM 2148 C CA . VAL A 1 300 ? 171.768 165.035 106.270 1.00 120.48 299 VAL A CA 1
ATOM 2149 C C . VAL A 1 300 ? 171.239 165.357 107.660 1.00 119.46 299 VAL A C 1
ATOM 2150 O O . VAL A 1 300 ? 170.022 165.408 107.883 1.00 120.97 299 VAL A O 1
ATOM 2154 N N . SER A 1 301 ? 172.150 165.564 108.606 1.00 114.06 300 SER A N 1
ATOM 2155 C CA . SER A 1 301 ? 171.759 165.853 109.976 1.00 101.84 300 SER A CA 1
ATOM 2156 C C . SER A 1 301 ? 171.068 167.211 110.065 1.00 95.86 300 SER A C 1
ATOM 2157 O O . SER A 1 301 ? 171.185 168.060 109.177 1.00 101.73 300 SER A O 1
ATOM 2160 N N . LEU A 1 302 ? 170.326 167.404 111.159 1.00 87.62 301 LEU A N 1
ATOM 2161 C CA . LEU A 1 302 ? 169.579 168.645 111.338 1.00 83.57 301 LEU A CA 1
ATOM 2162 C C . LEU A 1 302 ? 170.511 169.846 111.434 1.00 86.74 301 LEU A C 1
ATOM 2163 O O . LEU A 1 302 ? 170.230 170.905 110.861 1.00 90.70 301 LEU A O 1
ATOM 2168 N N . GLY A 1 303 ? 171.622 169.706 112.157 1.00 84.27 302 GLY A N 1
ATOM 2169 C CA . GLY A 1 303 ? 172.564 170.809 112.263 1.00 79.69 302 GLY A CA 1
ATOM 2170 C C . GLY A 1 303 ? 173.202 171.162 110.935 1.00 83.50 302 GLY A C 1
ATOM 2171 O O . GLY A 1 303 ? 173.371 172.340 110.608 1.00 86.48 302 GLY A O 1
ATOM 2172 N N . ARG A 1 304 ? 173.564 170.148 110.149 1.00 85.64 303 ARG A N 1
ATOM 2173 C CA . ARG A 1 304 ? 174.123 170.406 108.827 1.00 90.00 303 ARG A CA 1
ATOM 2174 C C . ARG A 1 304 ? 173.095 171.060 107.914 1.00 93.74 303 ARG A C 1
ATOM 2175 O O . ARG A 1 304 ? 173.433 171.947 107.124 1.00 97.26 303 ARG A O 1
ATOM 2183 N N . MET A 1 305 ? 171.833 170.632 108.003 1.00 91.71 304 MET A N 1
ATOM 2184 C CA . MET A 1 305 ? 170.784 171.271 107.216 1.00 88.82 304 MET A CA 1
ATOM 2185 C C . MET A 1 305 ? 170.604 172.728 107.618 1.00 88.36 304 MET A C 1
ATOM 2186 O O . MET A 1 305 ? 170.399 173.594 106.762 1.00 90.20 304 MET A O 1
ATOM 2191 N N . VAL A 1 306 ? 170.668 173.016 108.919 1.00 86.14 305 VAL A N 1
ATOM 2192 C CA . VAL A 1 306 ? 170.568 174.398 109.381 1.00 82.47 305 VAL A CA 1
ATOM 2193 C C . VAL A 1 306 ? 171.730 175.223 108.843 1.00 88.17 305 VAL A C 1
ATOM 2194 O O . VAL A 1 306 ? 171.548 176.359 108.389 1.00 91.41 305 VAL A O 1
ATOM 2198 N N . LYS A 1 307 ? 172.940 174.663 108.879 1.00 89.85 306 LYS A N 1
ATOM 2199 C CA . LYS A 1 307 ? 174.107 175.394 108.395 1.00 86.42 306 LYS A CA 1
ATOM 2200 C C . LYS A 1 307 ? 174.042 175.623 106.889 1.00 94.65 306 LYS A C 1
ATOM 2201 O O . LYS A 1 307 ? 174.486 176.666 106.397 1.00 101.35 306 LYS A O 1
ATOM 2207 N N . GLU A 1 308 ? 173.504 174.661 106.141 1.00 96.73 307 GLU A N 1
ATOM 2208 C CA . GLU A 1 308 ? 173.475 174.746 104.687 1.00 95.69 307 GLU A CA 1
ATOM 2209 C C . GLU A 1 308 ? 172.218 175.407 104.137 1.00 101.96 307 GLU A C 1
ATOM 2210 O O . GLU A 1 308 ? 172.143 175.636 102.926 1.00 101.18 307 GLU A O 1
ATOM 2216 N N . ALA A 1 309 ? 171.235 175.710 104.981 1.00 103.37 308 ALA A N 1
ATOM 2217 C CA . ALA A 1 309 ? 170.005 176.325 104.501 1.00 101.81 308 ALA A CA 1
ATOM 2218 C C . ALA A 1 309 ? 170.289 177.709 103.936 1.00 105.39 308 ALA A C 1
ATOM 2219 O O . ALA A 1 309 ? 170.946 178.533 104.579 1.00 109.41 308 ALA A O 1
ATOM 2221 N N . GLY A 1 310 ? 169.779 177.967 102.736 1.00 99.29 309 GLY A N 1
ATOM 2222 C CA . GLY A 1 310 ? 170.074 179.228 102.077 1.00 101.15 309 GLY A CA 1
ATOM 2223 C C . GLY A 1 310 ? 171.558 179.351 101.802 1.00 109.40 309 GLY A C 1
ATOM 2224 O O . GLY A 1 310 ? 172.179 178.467 101.202 1.00 112.74 309 GLY A O 1
ATOM 2225 N N . ASN A 1 311 ? 172.141 180.459 102.245 1.00 109.13 310 ASN A N 1
ATOM 2226 C CA . ASN A 1 311 ? 173.569 180.718 102.117 1.00 108.78 310 ASN A CA 1
ATOM 2227 C C . ASN A 1 311 ? 174.201 180.936 103.486 1.00 111.13 310 ASN A C 1
ATOM 2228 O O . ASN A 1 311 ? 175.013 181.843 103.679 1.00 114.30 310 ASN A O 1
ATOM 2233 N N . GLY A 1 312 ? 173.835 180.101 104.454 1.00 108.13 311 GLY A N 1
ATOM 2234 C CA . GLY A 1 312 ? 174.292 180.284 105.815 1.00 103.03 311 GLY A CA 1
ATOM 2235 C C . GLY A 1 312 ? 173.578 181.373 106.578 1.00 99.81 311 GLY A C 1
ATOM 2236 O O . GLY A 1 312 ? 174.064 181.786 107.640 1.00 102.29 311 GLY A O 1
ATOM 2237 N N . GLU A 1 313 ? 172.445 181.858 106.066 1.00 99.20 312 GLU A N 1
ATOM 2238 C CA . GLU A 1 313 ? 171.720 182.928 106.742 1.00 94.74 312 GLU A CA 1
ATOM 2239 C C . GLU A 1 313 ? 171.257 182.493 108.124 1.00 91.83 312 GLU A C 1
ATOM 2240 O O . GLU A 1 313 ? 171.363 183.257 109.088 1.00 92.14 312 GLU A O 1
ATOM 2246 N N . LEU A 1 314 ? 170.742 181.270 108.242 1.00 88.25 313 LEU A N 1
ATOM 2247 C CA . LEU A 1 314 ? 170.286 180.790 109.542 1.00 81.48 313 LEU A CA 1
ATOM 2248 C C . LEU A 1 314 ? 171.450 180.620 110.511 1.00 86.22 313 LEU A C 1
ATOM 2249 O O . LEU A 1 314 ? 171.323 180.928 111.701 1.00 93.53 313 LEU A O 1
ATOM 2254 N N . ALA A 1 315 ? 172.593 180.136 110.022 1.00 86.68 314 ALA A N 1
ATOM 2255 C CA . ALA A 1 315 ? 173.758 179.983 110.888 1.00 82.02 314 ALA A CA 1
ATOM 2256 C C . ALA A 1 315 ? 174.255 181.332 111.393 1.00 86.25 314 ALA A C 1
ATOM 2257 O O . ALA A 1 315 ? 174.555 181.487 112.584 1.00 89.00 314 ALA A O 1
ATOM 2259 N N . GLU A 1 316 ? 174.339 182.328 110.507 1.00 86.53 315 GLU A N 1
ATOM 2260 C CA . GLU A 1 316 ? 174.792 183.641 110.953 1.00 84.92 315 GLU A CA 1
ATOM 2261 C C . GLU A 1 316 ? 173.755 184.319 111.840 1.00 86.03 315 GLU A C 1
ATOM 2262 O O . GLU A 1 316 ? 174.120 185.074 112.745 1.00 91.68 315 GLU A O 1
ATOM 2268 N N . HIS A 1 317 ? 172.467 184.050 111.617 1.00 82.50 316 HIS A N 1
ATOM 2269 C CA . HIS A 1 317 ? 171.437 184.557 112.516 1.00 77.84 316 HIS A CA 1
ATOM 2270 C C . HIS A 1 317 ? 171.581 183.957 113.906 1.00 76.92 316 HIS A C 1
ATOM 2271 O O . HIS A 1 317 ? 171.450 184.663 114.912 1.00 82.59 316 HIS A O 1
ATOM 2278 N N . ARG A 1 318 ? 171.848 182.653 113.982 1.00 77.92 317 ARG A N 1
ATOM 2279 C CA . ARG A 1 318 ? 172.075 182.019 115.275 1.00 77.91 317 ARG A CA 1
ATOM 2280 C C . ARG A 1 318 ? 173.308 182.595 115.957 1.00 82.16 317 ARG A C 1
ATOM 2281 O O . ARG A 1 318 ? 173.304 182.832 117.171 1.00 86.51 317 ARG A O 1
ATOM 2289 N N . GLU A 1 319 ? 174.374 182.834 115.190 1.00 83.87 318 GLU A N 1
ATOM 2290 C CA . GLU A 1 319 ? 175.576 183.425 115.770 1.00 80.37 318 GLU A CA 1
ATOM 2291 C C . GLU A 1 319 ? 175.311 184.834 116.287 1.00 81.84 318 GLU A C 1
ATOM 2292 O O . GLU A 1 319 ? 175.796 185.208 117.360 1.00 86.89 318 GLU A O 1
ATOM 2298 N N . ARG A 1 320 ? 174.548 185.634 115.538 1.00 80.95 319 ARG A N 1
ATOM 2299 C CA . ARG A 1 320 ? 174.208 186.978 115.997 1.00 77.13 319 ARG A CA 1
ATOM 2300 C C . ARG A 1 320 ? 173.341 186.935 117.248 1.00 76.83 319 ARG A C 1
ATOM 2301 O O . ARG A 1 320 ? 173.533 187.735 118.171 1.00 79.97 319 ARG A O 1
ATOM 2309 N N . MET A 1 321 ? 172.375 186.016 117.295 1.00 75.88 320 MET A N 1
ATOM 2310 C CA . MET A 1 321 ? 171.537 185.888 118.482 1.00 75.43 320 MET A CA 1
ATOM 2311 C C . MET A 1 321 ? 172.365 185.482 119.692 1.00 76.35 320 MET A C 1
ATOM 2312 O O . MET A 1 321 ? 172.131 185.967 120.805 1.00 75.15 320 MET A O 1
ATOM 2317 N N . LEU A 1 322 ? 173.331 184.584 119.497 1.00 80.87 321 LEU A N 1
ATOM 2318 C CA . LEU A 1 322 ? 174.226 184.216 120.588 1.00 76.44 321 LEU A CA 1
ATOM 2319 C C . LEU A 1 322 ? 175.078 185.400 121.024 1.00 76.60 321 LEU A C 1
ATOM 2320 O O . LEU A 1 322 ? 175.270 185.624 122.221 1.00 83.38 321 LEU A O 1
ATOM 2325 N N . GLY A 1 323 ? 175.584 186.180 120.070 1.00 75.75 322 GLY A N 1
ATOM 2326 C CA . GLY A 1 323 ? 176.379 187.343 120.420 1.00 75.74 322 GLY A CA 1
ATOM 2327 C C . GLY A 1 323 ? 175.587 188.450 121.081 1.00 80.94 322 GLY A C 1
ATOM 2328 O O . GLY A 1 323 ? 176.174 189.298 121.760 1.00 85.76 322 GLY A O 1
ATOM 2329 N N . VAL A 1 324 ? 174.273 188.467 120.889 1.00 79.70 323 VAL A N 1
ATOM 2330 C CA . VAL A 1 324 ? 173.425 189.487 121.500 1.00 77.79 323 VAL A CA 1
ATOM 2331 C C . VAL A 1 324 ? 172.939 189.058 122.880 1.00 80.79 323 VAL A C 1
ATOM 2332 O O . VAL A 1 324 ? 172.985 189.837 123.834 1.00 80.66 323 VAL A O 1
ATOM 2336 N N . ALA A 1 325 ? 172.471 187.816 123.018 1.00 77.75 324 ALA A N 1
ATOM 2337 C CA . ALA A 1 325 ? 171.878 187.367 124.272 1.00 73.84 324 ALA A CA 1
ATOM 2338 C C . ALA A 1 325 ? 172.885 186.733 125.222 1.00 81.15 324 ALA A C 1
ATOM 2339 O O . ALA A 1 325 ? 172.712 186.826 126.442 1.00 85.46 324 ALA A O 1
ATOM 2341 N N . TRP A 1 326 ? 173.929 186.094 124.700 1.00 82.73 325 TRP A N 1
ATOM 2342 C CA . TRP A 1 326 ? 174.999 185.503 125.502 1.00 77.38 325 TRP A CA 1
ATOM 2343 C C . TRP A 1 326 ? 176.327 186.044 124.990 1.00 82.17 325 TRP A C 1
ATOM 2344 O O . TRP A 1 326 ? 177.137 185.300 124.424 1.00 89.12 325 TRP A O 1
ATOM 2355 N N . PRO A 1 327 ? 176.581 187.343 125.163 1.00 80.55 326 PRO A N 1
ATOM 2356 C CA . PRO A 1 327 ? 177.824 187.914 124.621 1.00 85.30 326 PRO A CA 1
ATOM 2357 C C . PRO A 1 327 ? 179.079 187.350 125.261 1.00 92.44 326 PRO A C 1
ATOM 2358 O O . PRO A 1 327 ? 180.128 187.299 124.608 1.00 92.66 326 PRO A O 1
ATOM 2362 N N . GLU A 1 328 ? 179.004 186.927 126.522 1.00 89.73 327 GLU A N 1
ATOM 2363 C CA . GLU A 1 328 ? 180.183 186.421 127.214 1.00 92.76 327 GLU A CA 1
ATOM 2364 C C . GLU A 1 328 ? 180.551 185.007 126.780 1.00 96.89 327 GLU A C 1
ATOM 2365 O O . GLU A 1 328 ? 181.723 184.625 126.867 1.00 101.64 327 GLU A O 1
ATOM 2371 N N . TRP A 1 329 ? 179.580 184.225 126.318 1.00 93.10 328 TRP A N 1
ATOM 2372 C CA . TRP A 1 329 ? 179.835 182.834 125.972 1.00 92.60 328 TRP A CA 1
ATOM 2373 C C . TRP A 1 329 ? 180.705 182.733 124.727 1.00 99.75 328 TRP A C 1
ATOM 2374 O O . TRP A 1 329 ? 180.592 183.542 123.802 1.00 104.06 328 TRP A O 1
ATOM 2385 N N . ASP A 1 330 ? 181.580 181.726 124.705 1.00 98.48 329 ASP A N 1
ATOM 2386 C CA . ASP A 1 330 ? 182.449 181.489 123.562 1.00 98.21 329 ASP A CA 1
ATOM 2387 C C . ASP A 1 330 ? 182.525 180.034 123.127 1.00 96.37 329 ASP A C 1
ATOM 2388 O O . ASP A 1 330 ? 182.988 179.773 122.011 1.00 100.40 329 ASP A O 1
ATOM 2393 N N . GLY A 1 331 ? 182.093 179.086 123.953 1.00 94.12 330 GLY A N 1
ATOM 2394 C CA . GLY A 1 331 ? 182.120 177.686 123.576 1.00 89.03 330 GLY A CA 1
ATOM 2395 C C . GLY A 1 331 ? 180.813 177.219 122.974 1.00 93.91 330 GLY A C 1
ATOM 2396 O O . GLY A 1 331 ? 180.336 176.122 123.275 1.00 95.14 330 GLY A O 1
ATOM 2397 N N . TYR A 1 332 ? 180.226 178.047 122.115 1.00 93.66 331 TYR A N 1
ATOM 2398 C CA . TYR A 1 332 ? 178.919 177.784 121.533 1.00 91.95 331 TYR A CA 1
ATOM 2399 C C . TYR A 1 332 ? 178.988 177.069 120.194 1.00 100.55 331 TYR A C 1
ATOM 2400 O O . TYR A 1 332 ? 177.942 176.853 119.575 1.00 105.88 331 TYR A O 1
ATOM 2409 N N . ARG A 1 333 ? 180.185 176.709 119.727 1.00 105.12 332 ARG A N 1
ATOM 2410 C CA . ARG A 1 333 ? 180.328 176.244 118.350 1.00 105.62 332 ARG A CA 1
ATOM 2411 C C . ARG A 1 333 ? 179.539 174.965 118.102 1.00 94.08 332 ARG A C 1
ATOM 2412 O O . ARG A 1 333 ? 178.869 174.834 117.072 1.00 88.00 332 ARG A O 1
ATOM 2420 N N . ARG A 1 334 ? 179.596 174.020 119.034 1.00 99.45 333 ARG A N 1
ATOM 2421 C CA . ARG A 1 334 ? 178.865 172.765 118.900 1.00 104.54 333 ARG A CA 1
ATOM 2422 C C . ARG A 1 334 ? 178.830 172.010 120.223 1.00 112.81 333 ARG A C 1
ATOM 2423 O O . ARG A 1 334 ? 179.798 171.349 120.599 1.00 116.78 333 ARG A O 1
ATOM 2431 N N . LEU B 2 56 ? 133.597 119.343 184.307 1.00 203.33 36 LEU B N 1
ATOM 2432 C CA . LEU B 2 56 ? 133.054 119.519 185.649 1.00 208.42 36 LEU B CA 1
ATOM 2433 C C . LEU B 2 56 ? 134.134 119.989 186.618 1.00 211.14 36 LEU B C 1
ATOM 2434 O O . LEU B 2 56 ? 135.324 119.927 186.313 1.00 208.91 36 LEU B O 1
ATOM 2439 N N . ASP B 2 57 ? 133.704 120.466 187.790 1.00 214.34 37 ASP B N 1
ATOM 2440 C CA . ASP B 2 57 ? 134.655 120.946 188.787 1.00 212.90 37 ASP B CA 1
ATOM 2441 C C . ASP B 2 57 ? 135.541 119.817 189.299 1.00 211.38 37 ASP B C 1
ATOM 2442 O O . ASP B 2 57 ? 136.748 120.004 189.491 1.00 206.78 37 ASP B O 1
ATOM 2447 N N . GLU B 2 58 ? 134.962 118.642 189.534 1.00 213.49 38 GLU B N 1
ATOM 2448 C CA . GLU B 2 58 ? 135.718 117.491 190.007 1.00 212.73 38 GLU B CA 1
ATOM 2449 C C . GLU B 2 58 ? 136.275 116.634 188.877 1.00 210.07 38 GLU B C 1
ATOM 2450 O O . GLU B 2 58 ? 137.064 115.721 189.145 1.00 208.22 38 GLU B O 1
ATOM 2456 N N . HIS B 2 59 ? 135.893 116.908 187.628 1.00 209.25 39 HIS B N 1
ATOM 2457 C CA . HIS B 2 59 ? 136.340 116.073 186.518 1.00 207.18 39 HIS B CA 1
ATOM 2458 C C . HIS B 2 59 ? 137.811 116.295 186.193 1.00 204.83 39 HIS B C 1
ATOM 2459 O O . HIS B 2 59 ? 138.456 115.408 185.621 1.00 203.41 39 HIS B O 1
ATOM 2466 N N . ILE B 2 60 ? 138.361 117.459 186.545 1.00 203.87 40 ILE B N 1
ATOM 2467 C CA . ILE B 2 60 ? 139.726 117.792 186.151 1.00 200.12 40 ILE B CA 1
ATOM 2468 C C . ILE B 2 60 ? 140.785 117.047 186.950 1.00 200.23 40 ILE B C 1
ATOM 2469 O O . ILE B 2 60 ? 141.964 117.090 186.583 1.00 199.29 40 ILE B O 1
ATOM 2474 N N . LEU B 2 61 ? 140.400 116.364 188.030 1.00 202.22 41 LEU B N 1
ATOM 2475 C CA . LEU B 2 61 ? 141.379 115.662 188.852 1.00 202.49 41 LEU B CA 1
ATOM 2476 C C . LEU B 2 61 ? 141.844 114.358 188.216 1.00 201.77 41 LEU B C 1
ATOM 2477 O O . LEU B 2 61 ? 142.991 113.947 188.428 1.00 200.04 41 LEU B O 1
ATOM 2482 N N . THR B 2 62 ? 140.987 113.700 187.449 1.00 202.44 42 THR B N 1
ATOM 2483 C CA . THR B 2 62 ? 141.312 112.384 186.907 1.00 204.19 42 THR B CA 1
ATOM 2484 C C . THR B 2 62 ? 142.370 112.496 185.817 1.00 204.18 42 THR B C 1
ATOM 2485 O O . THR B 2 62 ? 142.168 113.234 184.844 1.00 202.93 42 THR B O 1
ATOM 2489 N N . PRO B 2 63 ? 143.500 111.803 185.935 1.00 203.79 43 PRO B N 1
ATOM 2490 C CA . PRO B 2 63 ? 144.482 111.804 184.846 1.00 202.76 43 PRO B CA 1
ATOM 2491 C C . PRO B 2 63 ? 143.963 111.060 183.626 1.00 205.28 43 PRO B C 1
ATOM 2492 O O . PRO B 2 63 ? 143.157 110.133 183.728 1.00 207.25 43 PRO B O 1
ATOM 2496 N N . ALA B 2 64 ? 144.443 111.478 182.456 1.00 202.54 44 ALA B N 1
ATOM 2497 C CA . ALA B 2 64 ? 144.046 110.847 181.206 1.00 198.57 44 ALA B CA 1
ATOM 2498 C C . ALA B 2 64 ? 145.140 111.057 180.172 1.00 192.26 44 ALA B C 1
ATOM 2499 O O . ALA B 2 64 ? 145.967 111.963 180.300 1.00 189.50 44 ALA B O 1
ATOM 2501 N N . SER B 2 65 ? 145.136 110.208 179.149 1.00 188.87 45 SER B N 1
ATOM 2502 C CA . SER B 2 65 ? 146.090 110.292 178.055 1.00 176.34 45 SER B CA 1
ATOM 2503 C C . SER B 2 65 ? 145.355 110.356 176.723 1.00 170.32 45 SER B C 1
ATOM 2504 O O . SER B 2 65 ? 144.307 109.730 176.541 1.00 175.34 45 SER B O 1
ATOM 2507 N N . ILE B 2 66 ? 145.918 111.119 175.789 1.00 161.06 46 ILE B N 1
ATOM 2508 C CA . ILE B 2 66 ? 145.333 111.292 174.464 1.00 156.22 46 ILE B CA 1
ATOM 2509 C C . ILE B 2 66 ? 145.768 110.099 173.619 1.00 154.84 46 ILE B C 1
ATOM 2510 O O . ILE B 2 66 ? 146.941 109.963 173.267 1.00 151.04 46 ILE B O 1
ATOM 2515 N N . SER B 2 67 ? 144.813 109.227 173.293 1.00 154.81 47 SER B N 1
ATOM 2516 C CA . SER B 2 67 ? 145.125 108.061 172.473 1.00 151.68 47 SER B CA 1
ATOM 2517 C C . SER B 2 67 ? 145.021 108.374 170.986 1.00 147.22 47 SER B C 1
ATOM 2518 O O . SER B 2 67 ? 145.984 108.173 170.238 1.00 144.13 47 SER B O 1
ATOM 2521 N N . THR B 2 68 ? 143.866 108.864 170.540 1.00 143.36 48 THR B N 1
ATOM 2522 C CA . THR B 2 68 ? 143.639 109.158 169.132 1.00 137.48 48 THR B CA 1
ATOM 2523 C C . THR B 2 68 ? 143.198 110.605 168.984 1.00 131.54 48 THR B C 1
ATOM 2524 O O . THR B 2 68 ? 142.400 111.100 169.785 1.00 130.55 48 THR B O 1
ATOM 2528 N N . LEU B 2 69 ? 143.719 111.274 167.959 1.00 124.35 49 LEU B N 1
ATOM 2529 C CA . LEU B 2 69 ? 143.374 112.656 167.640 1.00 117.20 49 LEU B CA 1
ATOM 2530 C C . LEU B 2 69 ? 142.749 112.637 166.249 1.00 118.13 49 LEU B C 1
ATOM 2531 O O . LEU B 2 69 ? 143.438 112.377 165.259 1.00 119.38 49 LEU B O 1
ATOM 2536 N N . GLU B 2 70 ? 141.451 112.911 166.168 1.00 113.05 50 GLU B N 1
ATOM 2537 C CA . GLU B 2 70 ? 140.734 112.890 164.902 1.00 107.86 50 GLU B CA 1
ATOM 2538 C C . GLU B 2 70 ? 140.335 114.302 164.494 1.00 106.08 50 GLU B C 1
ATOM 2539 O O . GLU B 2 70 ? 139.854 115.086 165.317 1.00 108.72 50 GLU B O 1
ATOM 2545 N N . VAL B 2 71 ? 140.547 114.620 163.219 1.00 104.21 51 VAL B N 1
ATOM 2546 C CA . VAL B 2 71 ? 140.222 115.926 162.657 1.00 103.62 51 VAL B CA 1
ATOM 2547 C C . VAL B 2 71 ? 139.294 115.719 161.470 1.00 107.69 51 VAL B C 1
ATOM 2548 O O . VAL B 2 71 ? 139.595 114.923 160.574 1.00 106.38 51 VAL B O 1
ATOM 2552 N N . HIS B 2 72 ? 138.173 116.437 161.460 1.00 108.59 52 HIS B N 1
ATOM 2553 C CA . HIS B 2 72 ? 137.170 116.314 160.414 1.00 107.89 52 HIS B CA 1
ATOM 2554 C C . HIS B 2 72 ? 137.020 117.634 159.671 1.00 108.12 52 HIS B C 1
ATOM 2555 O O . HIS B 2 72 ? 137.136 118.714 160.257 1.00 111.15 52 HIS B O 1
ATOM 2562 N N . GLY B 2 73 ? 136.750 117.535 158.372 1.00 106.57 53 GLY B N 1
ATOM 2563 C CA . GLY B 2 73 ? 136.498 118.708 157.560 1.00 110.70 53 GLY B CA 1
ATOM 2564 C C . GLY B 2 73 ? 137.722 119.406 157.016 1.00 107.60 53 GLY B C 1
ATOM 2565 O O . GLY B 2 73 ? 137.640 120.594 156.684 1.00 107.37 53 GLY B O 1
ATOM 2566 N N . ALA B 2 74 ? 138.852 118.712 156.906 1.00 102.13 54 ALA B N 1
ATOM 2567 C CA . ALA B 2 74 ? 140.071 119.314 156.382 1.00 98.45 54 ALA B CA 1
ATOM 2568 C C . ALA B 2 74 ? 140.503 118.600 155.111 1.00 97.84 54 ALA B C 1
ATOM 2569 O O . ALA B 2 74 ? 141.675 118.243 154.956 1.00 96.92 54 ALA B O 1
ATOM 2571 N N . THR B 2 75 ? 139.554 118.381 154.198 1.00 98.28 55 THR B N 1
ATOM 2572 C CA . THR B 2 75 ? 139.823 117.599 152.998 1.00 98.32 55 THR B CA 1
ATOM 2573 C C . THR B 2 75 ? 140.829 118.262 152.068 1.00 96.89 55 THR B C 1
ATOM 2574 O O . THR B 2 75 ? 141.430 117.572 151.239 1.00 103.18 55 THR B O 1
ATOM 2578 N N . ASN B 2 76 ? 141.026 119.573 152.172 1.00 89.10 56 ASN B N 1
ATOM 2579 C CA . ASN B 2 76 ? 141.936 120.297 151.292 1.00 85.48 56 ASN B CA 1
ATOM 2580 C C . ASN B 2 76 ? 143.087 120.937 152.063 1.00 82.91 56 ASN B C 1
ATOM 2581 O O . ASN B 2 76 ? 143.472 122.076 151.801 1.00 80.29 56 ASN B O 1
ATOM 2586 N N . THR B 2 77 ? 143.649 120.209 153.024 1.00 83.26 57 THR B N 1
ATOM 2587 C CA . THR B 2 77 ? 144.795 120.676 153.792 1.00 75.51 57 THR B CA 1
ATOM 2588 C C . THR B 2 77 ? 145.829 119.564 153.851 1.00 72.96 57 THR B C 1
ATOM 2589 O O . THR B 2 77 ? 145.484 118.407 154.106 1.00 78.03 57 THR B O 1
ATOM 2593 N N . ARG B 2 78 ? 147.089 119.916 153.613 1.00 69.59 58 ARG B N 1
ATOM 2594 C CA . ARG B 2 78 ? 148.149 118.919 153.585 1.00 71.40 58 ARG B CA 1
ATOM 2595 C C . ARG B 2 78 ? 148.340 118.298 154.963 1.00 76.09 58 ARG B C 1
ATOM 2596 O O . ARG B 2 78 ? 148.157 118.956 155.990 1.00 78.83 58 ARG B O 1
ATOM 2604 N N . ARG B 2 79 ? 148.704 117.014 154.977 1.00 79.45 59 ARG B N 1
ATOM 2605 C CA . ARG B 2 79 ? 148.939 116.323 156.241 1.00 83.84 59 ARG B CA 1
ATOM 2606 C C . ARG B 2 79 ? 150.106 116.930 157.004 1.00 89.33 59 ARG B C 1
ATOM 2607 O O . ARG B 2 79 ? 150.060 117.024 158.235 1.00 92.69 59 ARG B O 1
ATOM 2615 N N . SER B 2 80 ? 151.160 117.338 156.295 1.00 85.68 60 SER B N 1
ATOM 2616 C CA . SER B 2 80 ? 152.326 117.909 156.958 1.00 85.17 60 SER B CA 1
ATOM 2617 C C . SER B 2 80 ? 151.987 119.201 157.690 1.00 89.38 60 SER B C 1
ATOM 2618 O O . SER B 2 80 ? 152.683 119.570 158.642 1.00 98.51 60 SER B O 1
ATOM 2621 N N . LEU B 2 81 ? 150.933 119.900 157.265 1.00 83.52 61 LEU B N 1
ATOM 2622 C CA . LEU B 2 81 ? 150.548 121.138 157.935 1.00 80.75 61 LEU B CA 1
ATOM 2623 C C . LEU B 2 81 ? 150.094 120.866 159.364 1.00 87.31 61 LEU B C 1
ATOM 2624 O O . LEU B 2 81 ? 150.564 121.505 160.311 1.00 90.55 61 LEU B O 1
ATOM 2629 N N . LEU B 2 82 ? 149.176 119.914 159.537 1.00 87.86 62 LEU B N 1
ATOM 2630 C CA . LEU B 2 82 ? 148.719 119.547 160.871 1.00 86.83 62 LEU B CA 1
ATOM 2631 C C . LEU B 2 82 ? 149.718 118.659 161.597 1.00 91.28 62 LEU B C 1
ATOM 2632 O O . LEU B 2 82 ? 149.650 118.542 162.827 1.00 98.35 62 LEU B O 1
ATOM 2637 N N . ASP B 2 83 ? 150.644 118.038 160.863 1.00 90.75 63 ASP B N 1
ATOM 2638 C CA . ASP B 2 83 ? 151.596 117.122 161.480 1.00 96.87 63 ASP B CA 1
ATOM 2639 C C . ASP B 2 83 ? 152.468 117.834 162.503 1.00 101.46 63 ASP B C 1
ATOM 2640 O O . ASP B 2 83 ? 152.582 117.389 163.650 1.00 106.31 63 ASP B O 1
ATOM 2645 N N . GLN B 2 84 ? 153.066 118.959 162.121 1.00 101.07 64 GLN B N 1
ATOM 2646 C CA . GLN B 2 84 ? 154.033 119.619 162.985 1.00 102.90 64 GLN B CA 1
ATOM 2647 C C . GLN B 2 84 ? 153.388 120.434 164.096 1.00 105.42 64 GLN B C 1
ATOM 2648 O O . GLN B 2 84 ? 154.110 121.098 164.847 1.00 112.85 64 GLN B O 1
ATOM 2654 N N . ILE B 2 85 ? 152.063 120.409 164.222 1.00 101.24 65 ILE B N 1
ATOM 2655 C CA . ILE B 2 85 ? 151.404 121.163 165.281 1.00 106.90 65 ILE B CA 1
ATOM 2656 C C . ILE B 2 85 ? 150.630 120.223 166.197 1.00 108.01 65 ILE B C 1
ATOM 2657 O O . ILE B 2 85 ? 150.492 120.489 167.397 1.00 112.79 65 ILE B O 1
ATOM 2662 N N . PHE B 2 86 ? 150.142 119.104 165.662 1.00 106.82 66 PHE B N 1
ATOM 2663 C CA . PHE B 2 86 ? 149.281 118.240 166.460 1.00 108.81 66 PHE B CA 1
ATOM 2664 C C . PHE B 2 86 ? 150.015 117.100 167.158 1.00 115.25 66 PHE B C 1
ATOM 2665 O O . PHE B 2 86 ? 149.511 116.598 168.168 1.00 120.14 66 PHE B O 1
ATOM 2673 N N . LYS B 2 87 ? 151.178 116.674 166.665 1.00 116.17 67 LYS B N 1
ATOM 2674 C CA . LYS B 2 87 ? 151.988 115.737 167.443 1.00 117.49 67 LYS B CA 1
ATOM 2675 C C . LYS B 2 87 ? 152.457 116.322 168.769 1.00 122.67 67 LYS B C 1
ATOM 2676 O O . LYS B 2 87 ? 152.358 115.620 169.791 1.00 128.69 67 LYS B O 1
ATOM 2682 N N . PRO B 2 88 ? 152.978 117.554 168.843 1.00 121.93 68 PRO B N 1
ATOM 2683 C CA . PRO B 2 88 ? 153.309 118.106 170.167 1.00 129.24 68 PRO B CA 1
ATOM 2684 C C . PRO B 2 88 ? 152.116 118.172 171.102 1.00 133.93 68 PRO B C 1
ATOM 2685 O O . PRO B 2 88 ? 152.280 117.988 172.315 1.00 138.88 68 PRO B O 1
ATOM 2689 N N . VAL B 2 89 ? 150.918 118.432 170.576 1.00 129.79 69 VAL B N 1
ATOM 2690 C CA . VAL B 2 89 ? 149.710 118.306 171.385 1.00 130.95 69 VAL B CA 1
ATOM 2691 C C . VAL B 2 89 ? 149.494 116.854 171.787 1.00 132.73 69 VAL B C 1
ATOM 2692 O O . VAL B 2 89 ? 149.122 116.555 172.928 1.00 138.95 69 VAL B O 1
ATOM 2696 N N . LEU B 2 90 ? 149.724 115.929 170.852 1.00 129.05 70 LEU B N 1
ATOM 2697 C CA . LEU B 2 90 ? 149.414 114.524 171.091 1.00 129.51 70 LEU B CA 1
ATOM 2698 C C . LEU B 2 90 ? 150.298 113.929 172.184 1.00 135.90 70 LEU B C 1
ATOM 2699 O O . LEU B 2 90 ? 149.812 113.176 173.036 1.00 139.85 70 LEU B O 1
ATOM 2704 N N . GLU B 2 91 ? 151.590 114.252 172.185 1.00 137.16 71 GLU B N 1
ATOM 2705 C CA . GLU B 2 91 ? 152.516 113.658 173.141 1.00 139.48 71 GLU B CA 1
ATOM 2706 C C . GLU B 2 91 ? 152.622 114.440 174.442 1.00 147.39 71 GLU B C 1
ATOM 2707 O O . GLU B 2 91 ? 153.372 114.029 175.335 1.00 151.73 71 GLU B O 1
ATOM 2713 N N . ASP B 2 92 ? 151.842 115.515 174.575 1.00 147.52 72 ASP B N 1
ATOM 2714 C CA . ASP B 2 92 ? 151.943 116.383 175.783 1.00 151.39 72 ASP B CA 1
ATOM 2715 C C . ASP B 2 92 ? 151.401 115.670 177.028 1.00 156.71 72 ASP B C 1
ATOM 2716 O O . ASP B 2 92 ? 151.520 116.251 178.128 1.00 158.35 72 ASP B O 1
ATOM 2721 N N . THR B 2 93 ? 150.835 114.468 176.880 1.00 158.02 73 THR B N 1
ATOM 2722 C CA . THR B 2 93 ? 150.210 113.787 178.038 1.00 168.89 73 THR B CA 1
ATOM 2723 C C . THR B 2 93 ? 151.262 113.092 178.891 1.00 174.05 73 THR B C 1
ATOM 2724 O O . THR B 2 93 ? 150.873 112.278 179.757 1.00 174.65 73 THR B O 1
ATOM 2728 N N . ALA B 2 94 ? 152.548 113.405 178.695 1.00 174.49 74 ALA B N 1
ATOM 2729 C CA . ALA B 2 94 ? 153.606 112.720 179.432 1.00 178.89 74 ALA B CA 1
ATOM 2730 C C . ALA B 2 94 ? 153.422 112.868 180.938 1.00 185.16 74 ALA B C 1
ATOM 2731 O O . ALA B 2 94 ? 153.811 111.981 181.707 1.00 187.22 74 ALA B O 1
ATOM 2733 N N . ALA B 2 95 ? 152.840 113.987 181.379 1.00 184.70 75 ALA B N 1
ATOM 2734 C CA . ALA B 2 95 ? 152.619 114.191 182.807 1.00 188.07 75 ALA B CA 1
ATOM 2735 C C . ALA B 2 95 ? 151.672 113.143 183.378 1.00 190.93 75 ALA B C 1
ATOM 2736 O O . ALA B 2 95 ? 151.930 112.583 184.450 1.00 192.79 75 ALA B O 1
ATOM 2738 N N . ALA B 2 96 ? 150.574 112.865 182.671 1.00 188.26 76 ALA B N 1
ATOM 2739 C CA . ALA B 2 96 ? 149.608 111.837 183.066 1.00 187.12 76 ALA B CA 1
ATOM 2740 C C . ALA B 2 96 ? 149.096 112.060 184.487 1.00 191.02 76 ALA B C 1
ATOM 2741 O O . ALA B 2 96 ? 148.931 111.121 185.267 1.00 194.01 76 ALA B O 1
ATOM 2743 N N . GLY B 2 97 ? 148.845 113.322 184.828 1.00 190.20 77 GLY B N 1
ATOM 2744 C CA . GLY B 2 97 ? 148.319 113.683 186.138 1.00 194.29 77 GLY B CA 1
ATOM 2745 C C . GLY B 2 97 ? 147.335 114.829 185.978 1.00 194.98 77 GLY B C 1
ATOM 2746 O O . GLY B 2 97 ? 147.673 115.849 185.369 1.00 190.64 77 GLY B O 1
ATOM 2747 N N . THR B 2 98 ? 146.131 114.652 186.533 1.00 197.16 78 THR B N 1
ATOM 2748 C CA . THR B 2 98 ? 145.019 115.614 186.457 1.00 196.17 78 THR B CA 1
ATOM 2749 C C . THR B 2 98 ? 144.993 116.327 185.106 1.00 192.20 78 THR B C 1
ATOM 2750 O O . THR B 2 98 ? 144.877 117.551 185.009 1.00 187.47 78 THR B O 1
ATOM 2754 N N . THR B 2 99 ? 145.090 115.524 184.045 1.00 191.90 79 THR B N 1
ATOM 2755 C CA . THR B 2 99 ? 145.311 116.072 182.712 1.00 188.01 79 THR B CA 1
ATOM 2756 C C . THR B 2 99 ? 144.095 116.820 182.183 1.00 185.04 79 THR B C 1
ATOM 2757 O O . THR B 2 99 ? 144.228 117.635 181.266 1.00 181.20 79 THR B O 1
ATOM 2761 N N . LEU B 2 100 ? 142.908 116.569 182.736 1.00 187.51 80 LEU B N 1
ATOM 2762 C CA . LEU B 2 100 ? 141.725 117.273 182.252 1.00 186.80 80 LEU B CA 1
ATOM 2763 C C . LEU B 2 100 ? 141.758 118.763 182.562 1.00 183.48 80 LEU B C 1
ATOM 2764 O O . LEU B 2 100 ? 140.930 119.506 182.025 1.00 179.82 80 LEU B O 1
ATOM 2769 N N . GLY B 2 101 ? 142.683 119.216 183.404 1.00 182.56 81 GLY B N 1
ATOM 2770 C CA . GLY B 2 101 ? 142.806 120.628 183.701 1.00 181.12 81 GLY B CA 1
ATOM 2771 C C . GLY B 2 101 ? 143.886 121.328 182.902 1.00 178.64 81 GLY B C 1
ATOM 2772 O O . GLY B 2 101 ? 144.007 122.555 182.961 1.00 176.41 81 GLY B O 1
ATOM 2773 N N . GLN B 2 102 ? 144.682 120.566 182.156 1.00 177.58 82 GLN B N 1
ATOM 2774 C CA . GLN B 2 102 ? 145.780 121.122 181.372 1.00 174.32 82 GLN B CA 1
ATOM 2775 C C . GLN B 2 102 ? 145.682 120.826 179.884 1.00 172.31 82 GLN B C 1
ATOM 2776 O O . GLN B 2 102 ? 145.873 121.732 179.066 1.00 169.40 82 GLN B O 1
ATOM 2782 N N . VAL B 2 103 ? 145.395 119.578 179.504 1.00 173.73 83 VAL B N 1
ATOM 2783 C CA . VAL B 2 103 ? 145.308 119.238 178.089 1.00 169.69 83 VAL B CA 1
ATOM 2784 C C . VAL B 2 103 ? 144.122 119.915 177.418 1.00 163.60 83 VAL B C 1
ATOM 2785 O O . VAL B 2 103 ? 144.153 120.133 176.204 1.00 159.36 83 VAL B O 1
ATOM 2789 N N . LEU B 2 104 ? 143.080 120.273 178.171 1.00 163.78 84 LEU B N 1
ATOM 2790 C CA . LEU B 2 104 ? 141.974 121.019 177.579 1.00 162.07 84 LEU B CA 1
ATOM 2791 C C . LEU B 2 104 ? 142.435 122.394 177.110 1.00 161.80 84 LEU B C 1
ATOM 2792 O O . LEU B 2 104 ? 142.145 122.812 175.982 1.00 159.08 84 LEU B O 1
ATOM 2797 N N . ASP B 2 105 ? 143.177 123.109 177.960 1.00 163.95 85 ASP B N 1
ATOM 2798 C CA . ASP B 2 105 ? 143.738 124.389 177.545 1.00 162.16 85 ASP B CA 1
ATOM 2799 C C . ASP B 2 105 ? 144.801 124.210 176.469 1.00 157.73 85 ASP B C 1
ATOM 2800 O O . ASP B 2 105 ? 144.961 125.081 175.608 1.00 155.86 85 ASP B O 1
ATOM 2805 N N . ARG B 2 106 ? 145.533 123.096 176.504 1.00 153.75 86 ARG B N 1
ATOM 2806 C CA . ARG B 2 106 ? 146.517 122.830 175.459 1.00 146.62 86 ARG B CA 1
ATOM 2807 C C . ARG B 2 106 ? 145.816 122.688 174.110 1.00 143.88 86 ARG B C 1
ATOM 2808 O O . ARG B 2 106 ? 146.267 123.240 173.100 1.00 141.00 86 ARG B O 1
ATOM 2816 N N . VAL B 2 107 ? 144.693 121.968 174.084 1.00 144.61 87 VAL B N 1
ATOM 2817 C CA . VAL B 2 107 ? 143.917 121.802 172.859 1.00 138.86 87 VAL B CA 1
ATOM 2818 C C . VAL B 2 107 ? 143.301 123.129 172.430 1.00 136.32 87 VAL B C 1
ATOM 2819 O O . VAL B 2 107 ? 143.196 123.424 171.233 1.00 131.47 87 VAL B O 1
ATOM 2823 N N . GLY B 2 108 ? 142.873 123.944 173.395 1.00 139.66 88 GLY B N 1
ATOM 2824 C CA . GLY B 2 108 ? 142.388 125.273 173.057 1.00 137.55 88 GLY B CA 1
ATOM 2825 C C . GLY B 2 108 ? 143.452 126.123 172.389 1.00 134.46 88 GLY B C 1
ATOM 2826 O O . GLY B 2 108 ? 143.182 126.818 171.406 1.00 131.23 88 GLY B O 1
ATOM 2827 N N . ALA B 2 109 ? 144.679 126.070 172.907 1.00 137.91 89 ALA B N 1
ATOM 2828 C CA . ALA B 2 109 ? 145.785 126.775 172.267 1.00 135.68 89 ALA B CA 1
ATOM 2829 C C . ALA B 2 109 ? 146.070 126.204 170.884 1.00 130.56 89 ALA B C 1
ATOM 2830 O O . ALA B 2 109 ? 146.402 126.946 169.951 1.00 124.84 89 ALA B O 1
ATOM 2832 N N . ALA B 2 110 ? 145.948 124.884 170.734 1.00 131.33 90 ALA B N 1
ATOM 2833 C CA . ALA B 2 110 ? 146.156 124.264 169.429 1.00 128.55 90 ALA B CA 1
ATOM 2834 C C . ALA B 2 110 ? 145.133 124.756 168.413 1.00 122.51 90 ALA B C 1
ATOM 2835 O O . ALA B 2 110 ? 145.480 125.059 167.267 1.00 119.92 90 ALA B O 1
ATOM 2837 N N . THR B 2 111 ? 143.866 124.853 168.815 1.00 122.72 91 THR B N 1
ATOM 2838 C CA . THR B 2 111 ? 142.849 125.334 167.884 1.00 121.38 91 THR B CA 1
ATOM 2839 C C . THR B 2 111 ? 142.984 126.833 167.637 1.00 117.79 91 THR B C 1
ATOM 2840 O O . THR B 2 111 ? 142.641 127.314 166.549 1.00 114.13 91 THR B O 1
ATOM 2844 N N . LYS B 2 112 ? 143.497 127.583 168.617 1.00 117.82 92 LYS B N 1
ATOM 2845 C CA . LYS B 2 112 ? 143.809 128.987 168.376 1.00 115.69 92 LYS B CA 1
ATOM 2846 C C . LYS B 2 112 ? 144.910 129.125 167.333 1.00 112.62 92 LYS B C 1
ATOM 2847 O O . LYS B 2 112 ? 144.846 129.997 166.460 1.00 110.22 92 LYS B O 1
ATOM 2853 N N . LYS B 2 113 ? 145.931 128.269 167.414 1.00 113.59 93 LYS B N 1
ATOM 2854 C CA . LYS B 2 113 ? 146.964 128.238 166.384 1.00 106.22 93 LYS B CA 1
ATOM 2855 C C . LYS B 2 113 ? 146.379 127.832 165.038 1.00 103.54 93 LYS B C 1
ATOM 2856 O O . LYS B 2 113 ? 146.793 128.343 163.991 1.00 99.80 93 LYS B O 1
ATOM 2862 N N . LEU B 2 114 ? 145.420 126.905 165.049 1.00 106.28 94 LEU B N 1
ATOM 2863 C CA . LEU B 2 114 ? 144.744 126.516 163.816 1.00 102.98 94 LEU B CA 1
ATOM 2864 C C . LEU B 2 114 ? 144.034 127.703 163.183 1.00 100.25 94 LEU B C 1
ATOM 2865 O O . LEU B 2 114 ? 144.044 127.862 161.958 1.00 101.91 94 LEU B O 1
ATOM 2870 N N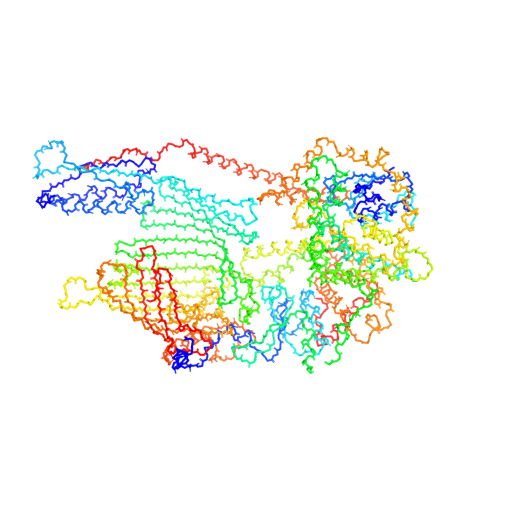 . ALA B 2 115 ? 143.403 128.545 164.005 1.00 102.36 95 ALA B N 1
ATOM 2871 C CA . ALA B 2 115 ? 142.713 129.719 163.483 1.00 103.21 95 ALA B CA 1
ATOM 2872 C C . ALA B 2 115 ? 143.659 130.696 162.797 1.00 97.78 95 ALA B C 1
ATOM 2873 O O . ALA B 2 115 ? 143.212 131.488 161.961 1.00 97.01 95 ALA B O 1
ATOM 2875 N N . ARG B 2 116 ? 144.952 130.659 163.129 1.00 98.72 96 ARG B N 1
ATOM 2876 C CA . ARG B 2 116 ? 145.893 131.617 162.558 1.00 98.92 96 ARG B CA 1
ATOM 2877 C C . ARG B 2 116 ? 146.096 131.402 161.064 1.00 98.66 96 ARG B C 1
ATOM 2878 O O . ARG B 2 116 ? 146.495 132.333 160.356 1.00 100.88 96 ARG B O 1
ATOM 2886 N N . PHE B 2 117 ? 145.835 130.192 160.567 1.00 94.98 97 PHE B N 1
ATOM 2887 C CA . PHE B 2 117 ? 146.060 129.910 159.154 1.00 91.48 97 PHE B CA 1
ATOM 2888 C C . PHE B 2 117 ? 145.105 130.670 158.245 1.00 96.25 97 PHE B C 1
ATOM 2889 O O . PHE B 2 117 ? 145.368 130.767 157.042 1.00 96.61 97 PHE B O 1
ATOM 2897 N N . ASP B 2 118 ? 143.990 131.169 158.783 1.00 95.30 98 ASP B N 1
ATOM 2898 C CA . ASP B 2 118 ? 143.005 131.990 158.080 1.00 98.40 98 ASP B CA 1
ATOM 2899 C C . ASP B 2 118 ? 142.187 131.148 157.098 1.00 100.09 98 ASP B C 1
ATOM 2900 O O . ASP B 2 118 ? 141.079 131.538 156.718 1.00 107.72 98 ASP B O 1
ATOM 2905 N N . ILE B 2 119 ? 142.611 129.908 156.839 1.00 92.14 99 ILE B N 1
ATOM 2906 C CA . ILE B 2 119 ? 141.950 129.065 155.848 1.00 93.34 99 ILE B CA 1
ATOM 2907 C C . ILE B 2 119 ? 140.661 128.434 156.355 1.00 98.83 99 ILE B C 1
ATOM 2908 O O . ILE B 2 119 ? 139.918 127.845 155.555 1.00 100.75 99 ILE B O 1
ATOM 2913 N N . PHE B 2 120 ? 140.367 128.537 157.647 1.00 98.64 100 PHE B N 1
ATOM 2914 C CA . PHE B 2 120 ? 139.192 127.916 158.235 1.00 98.61 100 PHE B CA 1
ATOM 2915 C C . PHE B 2 120 ? 138.217 128.976 158.728 1.00 108.79 100 PHE B C 1
ATOM 2916 O O . PHE B 2 120 ? 138.610 130.091 159.081 1.00 110.65 100 PHE B O 1
ATOM 2924 N N . LYS B 2 121 ? 136.933 128.602 158.760 1.00 116.08 101 LYS B N 1
ATOM 2925 C CA . LYS B 2 121 ? 135.872 129.545 159.202 1.00 123.70 101 LYS B CA 1
ATOM 2926 C C . LYS B 2 121 ? 135.819 129.574 160.735 1.00 129.45 101 LYS B C 1
ATOM 2927 O O . LYS B 2 121 ? 135.687 128.492 161.344 1.00 126.85 101 LYS B O 1
ATOM 2933 N N . GLU B 2 122 ? 135.894 130.768 161.325 1.00 135.94 102 GLU B N 1
ATOM 2934 C CA . GLU B 2 122 ? 135.927 130.891 162.806 1.00 140.58 102 GLU B CA 1
ATOM 2935 C C . GLU B 2 122 ? 134.631 130.327 163.410 1.00 142.03 102 GLU B C 1
ATOM 2936 O O . GLU B 2 122 ? 134.715 129.649 164.456 1.00 140.08 102 GLU B O 1
ATOM 2942 N N . GLU B 2 123 ? 133.487 130.596 162.774 1.00 143.49 103 GLU B N 1
ATOM 2943 C CA . GLU B 2 123 ? 132.176 130.143 163.307 1.00 143.39 103 GLU B CA 1
ATOM 2944 C C . GLU B 2 123 ? 132.051 128.623 163.134 1.00 139.87 103 GLU B C 1
ATOM 2945 O O . GLU B 2 123 ? 131.039 128.055 163.601 1.00 135.36 103 GLU B O 1
ATOM 2951 N N . GLY B 2 124 ? 133.038 127.997 162.488 1.00 137.57 104 GLY B N 1
ATOM 2952 C CA . GLY B 2 124 ? 132.980 126.547 162.241 1.00 133.76 104 GLY B CA 1
ATOM 2953 C C . GLY B 2 124 ? 134.062 125.798 162.992 1.00 133.39 104 GLY B C 1
ATOM 2954 O O . GLY B 2 124 ? 134.524 124.764 162.473 1.00 130.82 104 GLY B O 1
ATOM 2955 N N . PHE B 2 125 ? 134.465 126.292 164.164 1.00 137.32 105 PHE B N 1
ATOM 2956 C CA . PHE B 2 125 ? 135.452 125.542 164.988 1.00 136.85 105 PHE B CA 1
ATOM 2957 C C . PHE B 2 125 ? 134.687 124.638 165.955 1.00 134.28 105 PHE B C 1
ATOM 2958 O O . PHE B 2 125 ? 133.959 125.161 166.826 1.00 133.36 105 PHE B O 1
ATOM 2966 N N . GLY B 2 126 ? 134.842 123.319 165.810 1.00 130.18 106 GLY B N 1
ATOM 2967 C CA . GLY B 2 126 ? 134.099 122.375 166.666 1.00 132.57 106 GLY B CA 1
ATOM 2968 C C . GLY B 2 126 ? 135.027 121.389 167.344 1.00 133.70 106 GLY B C 1
ATOM 2969 O O . GLY B 2 126 ? 135.916 120.851 166.654 1.00 130.12 106 GLY B O 1
ATOM 2970 N N . VAL B 2 127 ? 134.830 121.156 168.646 1.00 135.89 107 VAL B N 1
ATOM 2971 C CA . VAL B 2 127 ? 135.691 120.207 169.415 1.00 130.88 107 VAL B CA 1
ATOM 2972 C C . VAL B 2 127 ? 134.794 119.253 170.219 1.00 134.28 107 VAL B C 1
ATOM 2973 O O . VAL B 2 127 ? 134.179 119.706 171.208 1.00 135.20 107 VAL B O 1
ATOM 2977 N N . PHE B 2 128 ? 134.703 117.992 169.795 1.00 136.09 108 PHE B N 1
ATOM 2978 C CA . PHE B 2 128 ? 133.912 116.996 170.503 1.00 140.19 108 PHE B CA 1
ATOM 2979 C C . PHE B 2 128 ? 134.828 116.153 171.376 1.00 138.87 108 PHE B C 1
ATOM 2980 O O . PHE B 2 128 ? 135.871 115.681 170.912 1.00 136.40 108 PHE B O 1
ATOM 2988 N N . LEU B 2 129 ? 134.436 115.963 172.631 1.00 138.21 109 LEU B N 1
ATOM 2989 C CA . LEU B 2 129 ? 135.209 115.194 173.594 1.00 142.54 109 LEU B CA 1
ATOM 2990 C C . LEU B 2 129 ? 134.379 114.022 174.095 1.00 147.51 109 LEU B C 1
ATOM 2991 O O . LEU B 2 129 ? 133.186 114.170 174.377 1.00 147.00 109 LEU B O 1
ATOM 2996 N N . SER B 2 130 ? 135.015 112.858 174.201 1.00 151.49 110 SER B N 1
ATOM 2997 C CA . SER B 2 130 ? 134.330 111.661 174.667 1.00 162.22 110 SER B CA 1
ATOM 2998 C C . SER B 2 130 ? 135.338 110.734 175.329 1.00 169.31 110 SER B C 1
ATOM 2999 O O . SER B 2 130 ? 136.483 110.635 174.883 1.00 168.24 110 SER B O 1
ATOM 3002 N N . GLU B 2 131 ? 134.902 110.065 176.394 1.00 174.89 111 GLU B N 1
ATOM 3003 C CA . GLU B 2 131 ? 135.751 109.091 177.064 1.00 183.07 111 GLU B CA 1
ATOM 3004 C C . GLU B 2 131 ? 135.968 107.889 176.152 1.00 188.88 111 GLU B C 1
ATOM 3005 O O . GLU B 2 131 ? 135.063 107.466 175.427 1.00 188.37 111 GLU B O 1
ATOM 3011 N N . ALA B 2 132 ? 137.183 107.345 176.182 1.00 191.77 112 ALA B N 1
ATOM 3012 C CA . ALA B 2 132 ? 137.597 106.317 175.230 1.00 196.81 112 ALA B CA 1
ATOM 3013 C C . ALA B 2 132 ? 137.008 104.972 175.638 1.00 208.80 112 ALA B C 1
ATOM 3014 O O . ALA B 2 132 ? 137.371 104.413 176.678 1.00 210.35 112 ALA B O 1
ATOM 3016 N N . ALA B 2 133 ? 136.104 104.450 174.809 1.00 213.38 113 ALA B N 1
ATOM 3017 C CA . ALA B 2 133 ? 135.432 103.183 175.093 1.00 215.17 113 ALA B CA 1
ATOM 3018 C C . ALA B 2 133 ? 136.374 101.996 175.275 1.00 221.13 113 ALA B C 1
ATOM 3019 O O . ALA B 2 133 ? 136.104 101.165 176.157 1.00 222.22 113 ALA B O 1
ATOM 3021 N N . PRO B 2 134 ? 137.439 101.822 174.484 1.00 221.32 114 PRO B N 1
ATOM 3022 C CA . PRO B 2 134 ? 138.331 100.664 174.678 1.00 223.43 114 PRO B CA 1
ATOM 3023 C C . PRO B 2 134 ? 138.778 100.528 176.122 1.00 227.43 114 PRO B C 1
ATOM 3024 O O . PRO B 2 134 ? 139.425 101.431 176.673 1.00 226.80 114 PRO B O 1
ATOM 3028 N N . PRO B 2 135 ? 138.447 99.408 176.770 1.00 230.83 115 PRO B N 1
ATOM 3029 C CA . PRO B 2 135 ? 138.876 99.193 178.158 1.00 234.33 115 PRO B CA 1
ATOM 3030 C C . PRO B 2 135 ? 140.301 98.671 178.253 1.00 239.65 115 PRO B C 1
ATOM 3031 O O . PRO B 2 135 ? 140.518 97.456 178.318 1.00 240.13 115 PRO B O 1
ATOM 3035 N N . GLN B 2 136 ? 141.277 99.578 178.247 1.00 241.91 116 GLN B N 1
ATOM 3036 C CA . GLN B 2 136 ? 142.680 99.184 178.300 1.00 244.16 116 GLN B CA 1
ATOM 3037 C C . GLN B 2 136 ? 142.969 98.374 179.559 1.00 246.88 116 GLN B C 1
ATOM 3038 O O . GLN B 2 136 ? 142.429 98.652 180.633 1.00 246.66 116 GLN B O 1
ATOM 3044 N N . SER B 2 137 ? 143.811 97.353 179.411 1.00 248.62 117 SER B N 1
ATOM 3045 C CA . SER B 2 137 ? 144.115 96.459 180.520 1.00 246.90 117 SER B CA 1
ATOM 3046 C C . SER B 2 137 ? 144.913 97.181 181.598 1.00 247.06 117 SER B C 1
ATOM 3047 O O . SER B 2 137 ? 145.911 97.847 181.309 1.00 246.91 117 SER B O 1
ATOM 3050 N N . ALA B 2 138 ? 144.465 97.031 182.847 1.00 246.16 118 ALA B N 1
ATOM 3051 C CA . ALA B 2 138 ? 145.090 97.621 184.026 1.00 242.86 118 ALA B CA 1
ATOM 3052 C C . ALA B 2 138 ? 145.312 99.120 183.853 1.00 243.24 118 ALA B C 1
ATOM 3053 O O . ALA B 2 138 ? 146.457 99.559 183.686 1.00 243.18 118 ALA B O 1
ATOM 3055 N N . PRO B 2 139 ? 144.257 99.931 183.874 1.00 242.76 119 PRO B N 1
ATOM 3056 C CA . PRO B 2 139 ? 144.433 101.383 183.763 1.00 240.42 119 PRO B CA 1
ATOM 3057 C C . PRO B 2 139 ? 145.207 101.926 184.949 1.00 241.24 119 PRO B C 1
ATOM 3058 O O . PRO B 2 139 ? 144.793 101.746 186.105 1.00 239.58 119 PRO B O 1
ATOM 3062 N N . PRO B 2 140 ? 146.346 102.583 184.708 1.00 243.42 120 PRO B N 1
ATOM 3063 C CA . PRO B 2 140 ? 147.101 103.159 185.836 1.00 241.48 120 PRO B CA 1
ATOM 3064 C C . PRO B 2 140 ? 146.297 104.170 186.637 1.00 239.75 120 PRO B C 1
ATOM 3065 O O . PRO B 2 140 ? 146.429 104.235 187.866 1.00 237.62 120 PRO B O 1
ATOM 3069 N N . THR B 2 141 ? 145.464 104.964 185.970 1.00 239.10 121 THR B N 1
ATOM 3070 C CA . THR B 2 141 ? 144.600 105.944 186.614 1.00 235.15 121 THR B CA 1
ATOM 3071 C C . THR B 2 141 ? 143.180 105.770 186.088 1.00 232.85 121 THR B C 1
ATOM 3072 O O . THR B 2 141 ? 142.930 105.008 185.149 1.00 231.83 121 THR B O 1
ATOM 3076 N N . ASP B 2 142 ? 142.243 106.484 186.704 1.00 230.97 122 ASP B N 1
ATOM 3077 C CA . ASP B 2 142 ? 140.864 106.460 186.238 1.00 228.30 122 ASP B CA 1
ATOM 3078 C C . ASP B 2 142 ? 140.751 107.172 184.896 1.00 226.77 122 ASP B C 1
ATOM 3079 O O . ASP B 2 142 ? 141.370 108.218 184.681 1.00 222.95 122 ASP B O 1
ATOM 3084 N N . ARG B 2 143 ? 139.952 106.590 183.995 1.00 226.12 123 ARG B N 1
ATOM 3085 C CA . ARG B 2 143 ? 139.713 107.085 182.639 1.00 220.61 123 ARG B CA 1
ATOM 3086 C C . ARG B 2 143 ? 140.983 107.608 181.972 1.00 215.74 123 ARG B C 1
ATOM 3087 O O . ARG B 2 143 ? 140.973 108.668 181.337 1.00 210.05 123 ARG B O 1
ATOM 3095 N N . THR B 2 144 ? 142.078 106.853 182.092 1.00 216.88 124 THR B N 1
ATOM 3096 C CA . THR B 2 144 ? 143.342 107.279 181.499 1.00 213.08 124 THR B CA 1
ATOM 3097 C C . THR B 2 144 ? 143.243 107.368 179.981 1.00 205.99 124 THR B C 1
ATOM 3098 O O . THR B 2 144 ? 143.917 108.194 179.355 1.00 201.88 124 THR B O 1
ATOM 3102 N N . ASP B 2 145 ? 142.411 106.527 179.372 1.00 209.05 125 ASP B N 1
ATOM 3103 C CA . ASP B 2 145 ? 142.220 106.547 177.926 1.00 205.21 125 ASP B CA 1
ATOM 3104 C C . ASP B 2 145 ? 141.195 107.621 177.582 1.00 196.51 125 ASP B C 1
ATOM 3105 O O . ASP B 2 145 ? 140.062 107.588 178.074 1.00 195.67 125 ASP B O 1
ATOM 3110 N N . LEU B 2 146 ? 141.587 108.574 176.739 1.00 188.25 126 LEU B N 1
ATOM 3111 C CA . LEU B 2 146 ? 140.699 109.673 176.367 1.00 179.83 126 LEU B CA 1
ATOM 3112 C C . LEU B 2 146 ? 141.044 110.116 174.952 1.00 169.99 126 LEU B C 1
ATOM 3113 O O . LEU B 2 146 ? 142.219 110.320 174.634 1.00 163.37 126 LEU B O 1
ATOM 3118 N N . ASP B 2 147 ? 140.025 110.259 174.112 1.00 168.82 127 ASP B N 1
ATOM 3119 C CA . ASP B 2 147 ? 140.185 110.762 172.756 1.00 156.85 127 ASP B CA 1
ATOM 3120 C C . ASP B 2 147 ? 139.282 111.969 172.537 1.00 151.29 127 ASP B C 1
ATOM 3121 O O . ASP B 2 147 ? 138.205 112.079 173.128 1.00 151.96 127 ASP B O 1
ATOM 3126 N N . ILE B 2 148 ? 139.733 112.880 171.679 1.00 140.46 128 ILE B N 1
ATOM 3127 C CA . ILE B 2 148 ? 138.991 114.095 171.376 1.00 135.11 128 ILE B CA 1
ATOM 3128 C C . ILE B 2 148 ? 138.747 114.155 169.876 1.00 128.59 128 ILE B C 1
ATOM 3129 O O . ILE B 2 148 ? 139.480 113.556 169.081 1.00 124.29 128 ILE B O 1
ATOM 3134 N N . SER B 2 149 ? 137.693 114.870 169.492 1.00 124.10 129 SER B N 1
ATOM 3135 C CA . SER B 2 149 ? 137.314 115.023 168.096 1.00 118.59 129 SER B CA 1
ATOM 3136 C C . SER B 2 149 ? 137.231 116.503 167.764 1.00 118.76 129 SER B C 1
ATOM 3137 O O . SER B 2 149 ? 136.629 117.276 168.514 1.00 121.79 129 SER B O 1
ATOM 3140 N N . ILE B 2 150 ? 137.837 116.892 166.646 1.00 116.61 130 ILE B N 1
ATOM 3141 C CA . ILE B 2 150 ? 137.834 118.273 166.181 1.00 115.96 130 ILE B CA 1
ATOM 3142 C C . ILE B 2 150 ? 137.195 118.303 164.803 1.00 113.29 130 ILE B C 1
ATOM 3143 O O . ILE B 2 150 ? 137.640 117.597 163.890 1.00 109.32 130 ILE B O 1
ATOM 3148 N N . ARG B 2 151 ? 136.155 119.117 164.652 1.00 115.82 131 ARG B N 1
ATOM 3149 C CA . ARG B 2 151 ? 135.482 119.310 163.377 1.00 113.59 131 ARG B CA 1
ATOM 3150 C C . ARG B 2 151 ? 135.596 120.773 162.984 1.00 115.44 131 ARG B C 1
ATOM 3151 O O . ARG B 2 151 ? 135.237 121.659 163.766 1.00 119.28 131 ARG B O 1
ATOM 3159 N N . VAL B 2 152 ? 136.097 121.024 161.777 1.00 111.85 132 VAL B N 1
ATOM 3160 C CA . VAL B 2 152 ? 136.291 122.384 161.294 1.00 111.41 132 VAL B CA 1
ATOM 3161 C C . VAL B 2 152 ? 135.960 122.421 159.810 1.00 109.94 132 VAL B C 1
ATOM 3162 O O . VAL B 2 152 ? 136.244 121.479 159.067 1.00 111.12 132 VAL B O 1
ATOM 3166 N N . LYS B 2 153 ? 135.338 123.515 159.385 1.00 109.69 133 LYS B N 1
ATOM 3167 C CA . LYS B 2 153 ? 134.973 123.726 157.993 1.00 111.17 133 LYS B CA 1
ATOM 3168 C C . LYS B 2 153 ? 135.864 124.804 157.396 1.00 110.54 133 LYS B C 1
ATOM 3169 O O . LYS B 2 153 ? 136.059 125.863 158.003 1.00 112.58 133 LYS B O 1
ATOM 3175 N N . GLU B 2 154 ? 136.411 124.528 156.218 1.00 105.37 134 GLU B N 1
ATOM 3176 C CA . GLU B 2 154 ? 137.276 125.479 155.542 1.00 103.45 134 GLU B CA 1
ATOM 3177 C C . GLU B 2 154 ? 136.465 126.634 154.972 1.00 105.44 134 GLU B C 1
ATOM 3178 O O . GLU B 2 154 ? 135.267 126.511 154.705 1.00 109.16 134 GLU B O 1
ATOM 3184 N N . LYS B 2 155 ? 137.134 127.768 154.789 1.00 102.72 135 LYS B N 1
ATOM 3185 C CA . LYS B 2 155 ? 136.523 128.883 154.089 1.00 98.62 135 LYS B CA 1
ATOM 3186 C C . LYS B 2 155 ? 136.422 128.570 152.599 1.00 94.75 135 LYS B C 1
ATOM 3187 O O . LYS B 2 155 ? 136.986 127.594 152.100 1.00 96.36 135 LYS B O 1
ATOM 3193 N N . SER B 2 156 ? 135.677 129.410 151.885 1.00 93.66 136 SER B N 1
ATOM 3194 C CA . SER B 2 156 ? 135.577 129.259 150.441 1.00 92.01 136 SER B CA 1
ATOM 3195 C C . SER B 2 156 ? 136.957 129.378 149.806 1.00 83.64 136 SER B C 1
ATOM 3196 O O . SER B 2 156 ? 137.743 130.265 150.148 1.00 83.63 136 SER B O 1
ATOM 3199 N N . ARG B 2 157 ? 137.248 128.474 148.877 1.00 75.90 137 ARG B N 1
ATOM 3200 C CA . ARG B 2 157 ? 138.581 128.374 148.302 1.00 77.53 137 ARG B CA 1
ATOM 3201 C C . ARG B 2 157 ? 138.897 129.478 147.305 1.00 79.29 137 ARG B C 1
ATOM 3202 O O . ARG B 2 157 ? 140.050 129.587 146.877 1.00 80.04 137 ARG B O 1
ATOM 3210 N N . LEU B 2 158 ? 137.917 130.292 146.922 1.00 85.15 138 LEU B N 1
ATOM 3211 C CA . LEU B 2 158 ? 138.164 131.378 145.980 1.00 84.15 138 LEU B CA 1
ATOM 3212 C C . LEU B 2 158 ? 137.049 132.400 146.130 1.00 83.83 138 LEU B C 1
ATOM 3213 O O . LEU B 2 158 ? 135.887 132.098 145.843 1.00 90.13 138 LEU B O 1
ATOM 3218 N N . VAL B 2 159 ? 137.408 133.603 146.571 1.00 81.44 139 VAL B N 1
ATOM 3219 C CA . VAL B 2 159 ? 136.482 134.720 146.671 1.00 85.38 139 VAL B CA 1
ATOM 3220 C C . VAL B 2 159 ? 136.855 135.731 145.597 1.00 94.53 139 VAL B C 1
ATOM 3221 O O . VAL B 2 159 ? 138.015 136.125 145.456 1.00 97.17 139 VAL B O 1
ATOM 3225 N N . PHE B 2 160 ? 135.852 136.148 144.826 1.00 99.58 140 PHE B N 1
ATOM 3226 C CA . PHE B 2 160 ? 136.125 136.979 143.662 1.00 100.50 140 PHE B CA 1
ATOM 3227 C C . PHE B 2 160 ? 135.058 138.064 143.576 1.00 99.80 140 PHE B C 1
ATOM 3228 O O . PHE B 2 160 ? 134.010 137.866 142.953 1.00 106.11 140 PHE B O 1
ATOM 3236 N N . SER B 2 161 ? 135.319 139.216 144.195 1.00 98.34 141 SER B N 1
ATOM 3237 C CA . SER B 2 161 ? 134.336 140.294 144.297 1.00 107.91 141 SER B CA 1
ATOM 3238 C C . SER B 2 161 ? 134.496 141.292 143.147 1.00 113.35 141 SER B C 1
ATOM 3239 O O . SER B 2 161 ? 134.871 142.450 143.327 1.00 112.89 141 SER B O 1
ATOM 3242 N N . ALA B 2 162 ? 134.193 140.816 141.939 1.00 116.02 142 ALA B N 1
ATOM 3243 C CA . ALA B 2 162 ? 134.316 141.629 140.730 1.00 122.45 142 ALA B CA 1
ATOM 3244 C C . ALA B 2 162 ? 133.152 142.613 140.663 1.00 131.52 142 ALA B C 1
ATOM 3245 O O . ALA B 2 162 ? 132.179 142.435 139.925 1.00 139.30 142 ALA B O 1
ATOM 3247 N N . GLY B 2 163 ? 133.258 143.678 141.451 1.00 127.22 143 GLY B N 1
ATOM 3248 C CA . GLY B 2 163 ? 132.311 144.766 141.328 1.00 133.38 143 GLY B CA 1
ATOM 3249 C C . GLY B 2 163 ? 132.664 145.615 140.128 1.00 138.75 143 GLY B C 1
ATOM 3250 O O . GLY B 2 163 ? 133.613 146.402 140.178 1.00 135.86 143 GLY B O 1
ATOM 3251 N N . THR B 2 164 ? 131.914 145.465 139.041 1.00 145.34 144 THR B N 1
ATOM 3252 C CA . THR B 2 164 ? 132.262 146.067 137.763 1.00 151.21 144 THR B CA 1
ATOM 3253 C C . THR B 2 164 ? 131.164 147.012 137.295 1.00 162.66 144 THR B C 1
ATOM 3254 O O . THR B 2 164 ? 129.973 146.714 137.426 1.00 164.35 144 THR B O 1
ATOM 3258 N N . ASP B 2 165 ? 131.581 148.154 136.748 1.00 167.86 145 ASP B N 1
ATOM 3259 C CA . ASP B 2 165 ? 130.686 149.131 136.135 1.00 174.86 145 ASP B CA 1
ATOM 3260 C C . ASP B 2 165 ? 131.218 149.477 134.743 1.00 178.43 145 ASP B C 1
ATOM 3261 O O . ASP B 2 165 ? 131.373 150.640 134.374 1.00 180.20 145 ASP B O 1
ATOM 3266 N N . PHE B 2 166 ? 131.514 148.428 133.968 1.00 176.63 146 PHE B N 1
ATOM 3267 C CA . PHE B 2 166 ? 132.178 148.597 132.679 1.00 176.68 146 PHE B CA 1
ATOM 3268 C C . PHE B 2 166 ? 131.377 149.482 131.732 1.00 182.73 146 PHE B C 1
ATOM 3269 O O . PHE B 2 166 ? 131.964 150.235 130.945 1.00 184.05 146 PHE B O 1
ATOM 3277 N N . GLY B 2 167 ? 130.046 149.403 131.782 1.00 183.67 147 GLY B N 1
ATOM 3278 C CA . GLY B 2 167 ? 129.236 150.285 130.958 1.00 185.35 147 GLY B CA 1
ATOM 3279 C C . GLY B 2 167 ? 129.427 151.748 131.312 1.00 190.00 147 GLY B C 1
ATOM 3280 O O . GLY B 2 167 ? 129.503 152.607 130.430 1.00 190.99 147 GLY B O 1
ATOM 3281 N N . ASN B 2 168 ? 129.508 152.049 132.604 1.00 189.34 148 ASN B N 1
ATOM 3282 C CA . ASN B 2 168 ? 129.773 153.407 133.052 1.00 189.52 148 ASN B CA 1
ATOM 3283 C C . ASN B 2 168 ? 131.219 153.790 132.751 1.00 189.84 148 ASN B C 1
ATOM 3284 O O . ASN B 2 168 ? 132.118 152.945 132.734 1.00 187.30 148 ASN B O 1
ATOM 3289 N N . ALA B 2 169 ? 131.434 155.085 132.496 1.00 193.01 149 ALA B N 1
ATOM 3290 C CA . ALA B 2 169 ? 132.777 155.565 132.181 1.00 191.73 149 ALA B CA 1
ATOM 3291 C C . ALA B 2 169 ? 133.741 155.310 133.333 1.00 186.50 149 ALA B C 1
ATOM 3292 O O . ALA B 2 169 ? 134.871 154.854 133.118 1.00 179.86 149 ALA B O 1
ATOM 3294 N N . GLU B 2 170 ? 133.316 155.595 134.561 1.00 188.03 150 GLU B N 1
ATOM 3295 C CA . GLU B 2 170 ? 134.097 155.257 135.748 1.00 180.56 150 GLU B CA 1
ATOM 3296 C C . GLU B 2 170 ? 133.959 153.758 135.974 1.00 179.02 150 GLU B C 1
ATOM 3297 O O . GLU B 2 170 ? 132.950 153.289 136.506 1.00 180.40 150 GLU B O 1
ATOM 3303 N N . GLY B 2 171 ? 134.973 152.999 135.552 1.00 174.13 151 GLY B N 1
ATOM 3304 C CA . GLY B 2 171 ? 134.869 151.548 135.600 1.00 170.07 151 GLY B CA 1
ATOM 3305 C C . GLY B 2 171 ? 134.676 151.018 137.007 1.00 165.22 151 GLY B C 1
ATOM 3306 O O . GLY B 2 171 ? 133.782 150.206 137.259 1.00 168.13 151 GLY B O 1
ATOM 3307 N N . SER B 2 172 ? 135.502 151.483 137.944 1.00 157.84 152 SER B N 1
ATOM 3308 C CA . SER B 2 172 ? 135.428 151.081 139.349 1.00 154.27 152 SER B CA 1
ATOM 3309 C C . SER B 2 172 ? 135.392 149.560 139.486 1.00 146.60 152 SER B C 1
ATOM 3310 O O . SER B 2 172 ? 134.592 148.995 140.233 1.00 144.64 152 SER B O 1
ATOM 3313 N N . ALA B 2 173 ? 136.266 148.892 138.736 1.00 141.22 153 ALA B N 1
ATOM 3314 C CA . ALA B 2 173 ? 136.327 147.431 138.740 1.00 135.83 153 ALA B CA 1
ATOM 3315 C C . ALA B 2 173 ? 137.323 146.965 139.802 1.00 126.00 153 ALA B C 1
ATOM 3316 O O . ALA B 2 173 ? 138.455 146.567 139.519 1.00 126.86 153 ALA B O 1
ATOM 3318 N N . TYR B 2 174 ? 136.873 147.019 141.056 1.00 122.36 154 TYR B N 1
ATOM 3319 C CA . TYR B 2 174 ? 137.706 146.607 142.186 1.00 117.30 154 TYR B CA 1
ATOM 3320 C C . TYR B 2 174 ? 137.734 145.082 142.238 1.00 109.70 154 TYR B C 1
ATOM 3321 O O . TYR B 2 174 ? 137.057 144.435 143.041 1.00 110.00 154 TYR B O 1
ATOM 3330 N N . THR B 2 175 ? 138.537 144.502 141.350 1.00 104.44 155 THR B N 1
ATOM 3331 C CA . THR B 2 175 ? 138.747 143.061 141.356 1.00 100.75 155 THR B CA 1
ATOM 3332 C C . THR B 2 175 ? 139.404 142.639 142.663 1.00 98.15 155 THR B C 1
ATOM 3333 O O . THR B 2 175 ? 140.368 143.261 143.117 1.00 101.69 155 THR B O 1
ATOM 3337 N N . ASN B 2 176 ? 138.879 141.578 143.270 1.00 95.49 156 ASN B N 1
ATOM 3338 C CA . ASN B 2 176 ? 139.306 141.124 144.589 1.00 91.09 156 ASN B CA 1
ATOM 3339 C C . ASN B 2 176 ? 139.561 139.624 144.585 1.00 86.78 156 ASN B C 1
ATOM 3340 O O . ASN B 2 176 ? 139.024 138.876 145.404 1.00 89.30 156 ASN B O 1
ATOM 3345 N N . ALA B 2 177 ? 140.367 139.156 143.633 1.00 79.99 157 ALA B N 1
ATOM 3346 C CA . ALA B 2 177 ? 140.783 137.759 143.620 1.00 79.22 157 ALA B CA 1
ATOM 3347 C C . ALA B 2 177 ? 141.527 137.420 144.906 1.00 78.64 157 ALA B C 1
ATOM 3348 O O . ALA B 2 177 ? 142.621 137.937 145.151 1.00 81.43 157 ALA B O 1
ATOM 3350 N N . VAL B 2 178 ? 140.939 136.556 145.731 1.00 73.11 158 VAL B N 1
ATOM 3351 C CA . VAL B 2 178 ? 141.477 136.236 147.049 1.00 68.38 158 VAL B CA 1
ATOM 3352 C C . VAL B 2 178 ? 141.722 134.727 147.053 1.00 68.09 158 VAL B C 1
ATOM 3353 O O . VAL B 2 178 ? 141.446 134.028 148.034 1.00 75.91 158 VAL B O 1
ATOM 3357 N N . VAL B 2 179 ? 142.172 134.203 145.910 1.00 64.24 159 VAL B N 1
ATOM 3358 C CA . VAL B 2 179 ? 142.498 132.787 145.763 1.00 66.32 159 VAL B CA 1
ATOM 3359 C C . VAL B 2 179 ? 143.301 132.323 146.971 1.00 67.83 159 VAL B C 1
ATOM 3360 O O . VAL B 2 179 ? 144.356 132.884 147.284 1.00 75.99 159 VAL B O 1
ATOM 3364 N N . ARG B 2 180 ? 142.804 131.297 147.655 1.00 69.52 160 ARG B N 1
ATOM 3365 C CA . ARG B 2 180 ? 143.278 130.938 148.981 1.00 67.96 160 ARG B CA 1
ATOM 3366 C C . ARG B 2 180 ? 143.556 129.445 149.056 1.00 68.54 160 ARG B C 1
ATOM 3367 O O . ARG B 2 180 ? 142.897 128.640 148.393 1.00 79.93 160 ARG B O 1
ATOM 3375 N N . ASN B 2 181 ? 144.556 129.090 149.864 1.00 65.92 161 ASN B N 1
ATOM 3376 C CA . ASN B 2 181 ? 144.901 127.697 150.143 1.00 67.53 161 ASN B CA 1
ATOM 3377 C C . ASN B 2 181 ? 145.313 126.952 148.876 1.00 70.73 161 ASN B C 1
ATOM 3378 O O . ASN B 2 181 ? 144.968 125.786 148.679 1.00 78.55 161 ASN B O 1
ATOM 3383 N N . ILE B 2 182 ? 146.058 127.633 148.003 1.00 68.06 162 ILE B N 1
ATOM 3384 C CA . ILE B 2 182 ? 146.693 126.942 146.891 1.00 65.58 162 ILE B CA 1
ATOM 3385 C C . ILE B 2 182 ? 147.700 125.948 147.445 1.00 74.71 162 ILE B C 1
ATOM 3386 O O . ILE B 2 182 ? 148.398 126.225 148.428 1.00 79.72 162 ILE B O 1
ATOM 3391 N N . PHE B 2 183 ? 147.763 124.770 146.829 1.00 79.20 163 PHE B N 1
ATOM 3392 C CA . PHE B 2 183 ? 148.654 123.677 147.215 1.00 80.04 163 PHE B CA 1
ATOM 3393 C C . PHE B 2 183 ? 148.342 123.113 148.596 1.00 80.61 163 PHE B C 1
ATOM 3394 O O . PHE B 2 183 ? 149.102 122.280 149.103 1.00 84.97 163 PHE B O 1
ATOM 3402 N N . GLY B 2 184 ? 147.248 123.540 149.218 1.00 77.26 164 GLY B N 1
ATOM 3403 C CA . GLY B 2 184 ? 146.843 122.979 150.498 1.00 79.78 164 GLY B CA 1
ATOM 3404 C C . GLY B 2 184 ? 147.819 123.215 151.629 1.00 77.87 164 GLY B C 1
ATOM 3405 O O . GLY B 2 184 ? 147.981 122.350 152.498 1.00 79.00 164 GLY B O 1
ATOM 3406 N N . GLY B 2 185 ? 148.475 124.370 151.641 1.00 76.02 165 GLY B N 1
ATOM 3407 C CA . GLY B 2 185 ? 149.410 124.693 152.700 1.00 71.72 165 GLY B CA 1
ATOM 3408 C C . GLY B 2 185 ? 149.257 126.115 153.193 1.00 70.24 165 GLY B C 1
ATOM 3409 O O . GLY B 2 185 ? 150.238 126.752 153.585 1.00 79.42 165 GLY B O 1
ATOM 3410 N N . ALA B 2 186 ? 148.026 126.623 153.156 1.00 64.98 166 ALA B N 1
ATOM 3411 C CA . ALA B 2 186 ? 147.671 127.968 153.595 1.00 62.60 166 ALA B CA 1
ATOM 3412 C C . ALA B 2 186 ? 148.318 129.061 152.754 1.00 63.70 166 ALA B C 1
ATOM 3413 O O . ALA B 2 186 ? 148.417 130.207 153.202 1.00 66.15 166 ALA B O 1
ATOM 3415 N N . GLU B 2 187 ? 148.766 128.741 151.543 1.00 59.28 167 GLU B N 1
ATOM 3416 C CA . GLU B 2 187 ? 149.223 129.777 150.627 1.00 56.39 167 GLU B CA 1
ATOM 3417 C C . GLU B 2 187 ? 148.044 130.644 150.208 1.00 63.15 167 GLU B C 1
ATOM 3418 O O . GLU B 2 187 ? 146.984 130.130 149.843 1.00 74.61 167 GLU B O 1
ATOM 3424 N N . THR B 2 188 ? 148.224 131.960 150.262 1.00 62.35 168 THR B N 1
ATOM 3425 C CA . THR B 2 188 ? 147.160 132.898 149.937 1.00 61.37 168 THR B CA 1
ATOM 3426 C C . THR B 2 188 ? 147.658 133.893 148.903 1.00 61.34 168 THR B C 1
ATOM 3427 O O . THR B 2 188 ? 148.682 134.550 149.112 1.00 66.47 168 THR B O 1
ATOM 3431 N N . LEU B 2 189 ? 146.934 134.002 147.794 1.00 62.93 169 LEU B N 1
ATOM 3432 C CA . LEU B 2 189 ? 147.221 134.977 146.751 1.00 58.37 169 LEU B CA 1
ATOM 3433 C C . LEU B 2 189 ? 146.078 135.980 146.705 1.00 57.45 169 LEU B C 1
ATOM 3434 O O . LEU B 2 189 ? 144.915 135.593 146.560 1.00 65.85 169 LEU B O 1
ATOM 3439 N N . THR B 2 190 ? 146.409 137.261 146.830 1.00 60.62 170 THR B N 1
ATOM 3440 C CA . THR B 2 190 ? 145.423 138.330 146.858 1.00 64.73 170 THR B CA 1
ATOM 3441 C C . THR B 2 190 ? 145.712 139.313 145.736 1.00 69.50 170 THR B C 1
ATOM 3442 O O . THR B 2 190 ? 146.837 139.807 145.613 1.00 74.67 170 THR B O 1
ATOM 3446 N N . VAL B 2 191 ? 144.698 139.594 144.922 1.00 68.75 171 VAL B N 1
ATOM 3447 C CA . VAL B 2 191 ? 144.782 140.583 143.856 1.00 68.44 171 VAL B CA 1
ATOM 3448 C C . VAL B 2 191 ? 143.717 141.637 144.113 1.00 73.92 171 VAL B C 1
ATOM 3449 O O . VAL B 2 191 ? 142.536 141.308 144.262 1.00 83.17 171 VAL B O 1
ATOM 3453 N N . ASN B 2 192 ? 144.134 142.897 144.168 1.00 72.92 172 ASN B N 1
ATOM 3454 C CA . ASN B 2 192 ? 143.249 144.009 144.483 1.00 79.37 172 ASN B CA 1
ATOM 3455 C C . ASN B 2 192 ? 143.306 145.079 143.399 1.00 89.92 172 ASN B C 1
ATOM 3456 O O . ASN B 2 192 ? 143.376 146.275 143.684 1.00 97.12 172 ASN B O 1
ATOM 3461 N N . ALA B 2 193 ? 143.277 144.654 142.138 1.00 92.01 173 ALA B N 1
ATOM 3462 C CA . ALA B 2 193 ? 143.301 145.597 141.029 1.00 97.30 173 ALA B CA 1
ATOM 3463 C C . ALA B 2 193 ? 142.035 146.445 141.018 1.00 101.84 173 ALA B C 1
ATOM 3464 O O . ALA B 2 193 ? 140.940 145.963 141.320 1.00 105.94 173 ALA B O 1
ATOM 3466 N N . SER B 2 194 ? 142.192 147.721 140.671 1.00 101.91 174 SER B N 1
ATOM 3467 C CA . SER B 2 194 ? 141.074 148.652 140.643 1.00 110.02 174 SER B CA 1
ATOM 3468 C C . SER B 2 194 ? 141.343 149.723 139.597 1.00 114.77 174 SER B C 1
ATOM 3469 O O . SER B 2 194 ? 142.483 149.938 139.180 1.00 116.64 174 SER B O 1
ATOM 3472 N N . THR B 2 195 ? 140.273 150.393 139.174 1.00 122.79 175 THR B N 1
ATOM 3473 C CA . THR B 2 195 ? 140.368 151.456 138.185 1.00 127.56 175 THR B CA 1
ATOM 3474 C C . THR B 2 195 ? 139.456 152.607 138.583 1.00 135.32 175 THR B C 1
ATOM 3475 O O . THR B 2 195 ? 138.439 152.411 139.254 1.00 139.00 175 THR B O 1
ATOM 3479 N N . GLY B 2 196 ? 139.833 153.807 138.166 1.00 139.21 176 GLY B N 1
ATOM 3480 C CA . GLY B 2 196 ? 139.087 155.017 138.435 1.00 149.33 176 GLY B CA 1
ATOM 3481 C C . GLY B 2 196 ? 138.334 155.517 137.220 1.00 157.66 176 GLY B C 1
ATOM 3482 O O . GLY B 2 196 ? 137.922 154.740 136.351 1.00 160.67 176 GLY B O 1
ATOM 3483 N N . THR B 2 197 ? 138.152 156.837 137.156 1.00 160.28 177 THR B N 1
ATOM 3484 C CA . THR B 2 197 ? 137.469 157.477 136.030 1.00 165.75 177 THR B CA 1
ATOM 3485 C C . THR B 2 197 ? 138.466 157.679 134.887 1.00 165.03 177 THR B C 1
ATOM 3486 O O . THR B 2 197 ? 138.807 158.797 134.495 1.00 163.61 177 THR B O 1
ATOM 3490 N N . ARG B 2 198 ? 138.936 156.549 134.353 1.00 161.26 178 ARG B N 1
ATOM 3491 C CA . ARG B 2 198 ? 139.946 156.520 133.294 1.00 159.74 178 ARG B CA 1
ATOM 3492 C C . ARG B 2 198 ? 141.223 157.244 133.712 1.00 159.87 178 ARG B C 1
ATOM 3493 O O . ARG B 2 198 ? 141.988 157.717 132.869 1.00 160.21 178 ARG B O 1
ATOM 3501 N N . THR B 2 199 ? 141.457 157.333 135.016 1.00 159.64 179 THR B N 1
ATOM 3502 C CA . THR B 2 199 ? 142.650 157.939 135.576 1.00 150.32 179 THR B CA 1
ATOM 3503 C C . THR B 2 199 ? 143.711 156.862 135.791 1.00 140.20 179 THR B C 1
ATOM 3504 O O . THR B 2 199 ? 143.612 155.747 135.268 1.00 135.87 179 THR B O 1
ATOM 3508 N N . ARG B 2 200 ? 144.748 157.199 136.553 1.00 132.49 180 ARG B N 1
ATOM 3509 C CA . ARG B 2 200 ? 145.782 156.229 136.885 1.00 122.34 180 ARG B CA 1
ATOM 3510 C C . ARG B 2 200 ? 145.173 155.051 137.634 1.00 120.48 180 ARG B C 1
ATOM 3511 O O . ARG B 2 200 ? 144.703 155.198 138.766 1.00 120.23 180 ARG B O 1
ATOM 3519 N N . SER B 2 201 ? 145.176 153.885 136.994 1.00 113.29 181 SER B N 1
ATOM 3520 C CA . SER B 2 201 ? 144.575 152.694 137.576 1.00 112.24 181 SER B CA 1
ATOM 3521 C C . SER B 2 201 ? 145.460 152.122 138.675 1.00 105.86 181 SER B C 1
ATOM 3522 O O . SER B 2 201 ? 146.690 152.141 138.579 1.00 101.70 181 SER B O 1
ATOM 3525 N N . ALA B 2 202 ? 144.822 151.610 139.725 1.00 103.24 182 ALA B N 1
ATOM 3526 C CA . ALA B 2 202 ? 145.542 150.980 140.817 1.00 93.29 182 ALA B CA 1
ATOM 3527 C C . ALA B 2 202 ? 145.867 149.528 140.475 1.00 90.73 182 ALA B C 1
ATOM 3528 O O . ALA B 2 202 ? 145.359 148.955 139.507 1.00 95.50 182 ALA B O 1
ATOM 3530 N N . TYR B 2 203 ? 146.732 148.929 141.291 1.00 81.82 183 TYR B N 1
ATOM 3531 C CA . TYR B 2 203 ? 147.166 147.556 141.069 1.00 78.86 183 TYR B CA 1
ATOM 3532 C C . TYR B 2 203 ? 147.805 147.040 142.348 1.00 78.16 183 TYR B C 1
ATOM 3533 O O . TYR B 2 203 ? 148.679 147.701 142.914 1.00 79.69 183 TYR B O 1
ATOM 3542 N N . ASN B 2 204 ? 147.366 145.868 142.798 1.00 76.56 184 ASN B N 1
ATOM 3543 C CA . ASN B 2 204 ? 147.903 145.242 143.996 1.00 69.37 184 ASN B CA 1
ATOM 3544 C C . ASN B 2 204 ? 147.858 143.732 143.828 1.00 68.22 184 ASN B C 1
ATOM 3545 O O . ASN B 2 204 ? 146.869 143.185 143.335 1.00 78.24 184 ASN B O 1
ATOM 3550 N N . ALA B 2 205 ? 148.932 143.064 144.239 1.00 62.25 185 ALA B N 1
ATOM 3551 C CA . ALA B 2 205 ? 149.024 141.613 144.112 1.00 60.13 185 ALA B CA 1
ATOM 3552 C C . ALA B 2 205 ? 149.953 141.100 145.201 1.00 63.86 185 ALA B C 1
ATOM 3553 O O . ALA B 2 205 ? 151.162 141.339 145.145 1.00 69.73 185 ALA B O 1
ATOM 3555 N N . THR B 2 206 ? 149.393 140.395 146.179 1.00 65.03 186 THR B N 1
ATOM 3556 C CA . THR B 2 206 ? 150.149 139.871 147.308 1.00 59.11 186 THR B CA 1
ATOM 3557 C C . THR B 2 206 ? 150.053 138.354 147.336 1.00 58.44 186 THR B C 1
ATOM 3558 O O . THR B 2 206 ? 148.978 137.786 147.124 1.00 64.06 186 THR B O 1
ATOM 3562 N N . PHE B 2 207 ? 151.183 137.701 147.594 1.00 56.10 187 PHE B N 1
ATOM 3563 C CA . PHE B 2 207 ? 151.248 136.252 147.732 1.00 55.96 187 PHE B CA 1
ATOM 3564 C C . PHE B 2 207 ? 151.876 135.923 149.077 1.00 58.68 187 PHE B C 1
ATOM 3565 O O . PHE B 2 207 ? 153.053 136.223 149.306 1.00 61.81 187 PHE B O 1
ATOM 3573 N N . SER B 2 208 ? 151.099 135.302 149.958 1.00 60.97 188 SER B N 1
ATOM 3574 C CA . SER B 2 208 ? 151.538 134.971 151.303 1.00 58.01 188 SER B CA 1
ATOM 3575 C C . SER B 2 208 ? 151.591 133.461 151.486 1.00 58.00 188 SER B C 1
ATOM 3576 O O . SER B 2 208 ? 150.764 132.724 150.943 1.00 68.61 188 SER B O 1
ATOM 3579 N N . THR B 2 209 ? 152.575 133.005 152.263 1.00 58.48 189 THR B N 1
ATOM 3580 C CA . THR B 2 209 ? 152.751 131.586 152.509 1.00 65.18 189 THR B CA 1
ATOM 3581 C C . THR B 2 209 ? 153.484 131.362 153.824 1.00 65.56 189 THR B C 1
ATOM 3582 O O . THR B 2 209 ? 154.549 131.962 154.034 1.00 69.55 189 THR B O 1
ATOM 3586 N N . PRO B 2 210 ? 152.952 130.529 154.716 1.00 62.69 190 PRO B N 1
ATOM 3587 C CA . PRO B 2 210 ? 153.699 130.185 155.930 1.00 64.58 190 PRO B CA 1
ATOM 3588 C C . PRO B 2 210 ? 154.952 129.399 155.585 1.00 67.84 190 PRO B C 1
ATOM 3589 O O . PRO B 2 210 ? 154.989 128.652 154.605 1.00 73.77 190 PRO B O 1
ATOM 3593 N N . ILE B 2 211 ? 155.986 129.576 156.399 1.00 64.56 191 ILE B N 1
ATOM 3594 C CA . ILE B 2 211 ? 157.272 128.928 156.170 1.00 61.39 191 ILE B CA 1
ATOM 3595 C C . ILE B 2 211 ? 157.287 127.597 156.908 1.00 71.57 191 ILE B C 1
ATOM 3596 O O . ILE B 2 211 ? 157.165 127.559 158.137 1.00 75.00 191 ILE B O 1
ATOM 3601 N N . ASN B 2 212 ? 157.445 126.508 156.155 1.00 81.11 192 ASN B N 1
ATOM 3602 C CA . ASN B 2 212 ? 157.479 125.153 156.707 1.00 87.37 192 ASN B CA 1
ATOM 3603 C C . ASN B 2 212 ? 156.233 124.859 157.540 1.00 89.24 192 ASN B C 1
ATOM 3604 O O . ASN B 2 212 ? 156.299 124.227 158.596 1.00 91.94 192 ASN B O 1
ATOM 3609 N N . GLY B 2 213 ? 155.085 125.325 157.055 1.00 80.61 193 GLY B N 1
ATOM 3610 C CA . GLY B 2 213 ? 153.820 125.079 157.718 1.00 78.07 193 GLY B CA 1
ATOM 3611 C C . GLY B 2 213 ? 153.740 125.653 159.116 1.00 83.34 193 GLY B C 1
ATOM 3612 O O . GLY B 2 213 ? 153.049 125.105 159.980 1.00 90.79 193 GLY B O 1
ATOM 3613 N N . ASN B 2 214 ? 154.444 126.758 159.354 1.00 77.19 194 ASN B N 1
ATOM 3614 C CA . ASN B 2 214 ? 154.422 127.414 160.651 1.00 70.73 194 ASN B CA 1
ATOM 3615 C C . ASN B 2 214 ? 153.565 128.665 160.551 1.00 68.59 194 ASN B C 1
ATOM 3616 O O . ASN B 2 214 ? 153.958 129.616 159.861 1.00 74.04 194 ASN B O 1
ATOM 3621 N N . PRO B 2 215 ? 152.399 128.714 161.198 1.00 64.82 195 PRO B N 1
ATOM 3622 C CA . PRO B 2 215 ? 151.553 129.912 161.091 1.00 64.86 195 PRO B CA 1
ATOM 3623 C C . PRO B 2 215 ? 152.202 131.167 161.641 1.00 67.55 195 PRO B C 1
ATOM 3624 O O . PRO B 2 215 ? 151.840 132.270 161.213 1.00 68.98 195 PRO B O 1
ATOM 3628 N N . ASP B 2 216 ? 153.139 131.039 162.580 1.00 69.51 196 ASP B N 1
ATOM 3629 C CA . ASP B 2 216 ? 153.817 132.209 163.127 1.00 68.68 196 ASP B CA 1
ATOM 3630 C C . ASP B 2 216 ? 154.743 132.846 162.098 1.00 66.12 196 ASP B C 1
ATOM 3631 O O . ASP B 2 216 ? 154.711 134.063 161.892 1.00 71.87 196 ASP B O 1
ATOM 3636 N N . LEU B 2 217 ? 155.569 132.037 161.441 1.00 61.00 197 LEU B N 1
ATOM 3637 C CA . LEU B 2 217 ? 156.544 132.529 160.475 1.00 55.03 197 LEU B CA 1
ATOM 3638 C C . LEU B 2 217 ? 155.899 132.529 159.095 1.00 54.57 197 LEU B C 1
ATOM 3639 O O . LEU B 2 217 ? 155.608 131.468 158.538 1.00 62.71 197 LEU B O 1
ATOM 3644 N N . ARG B 2 218 ? 155.684 133.718 158.541 1.00 51.40 198 ARG B N 1
ATOM 3645 C CA . ARG B 2 218 ? 154.960 133.874 157.289 1.00 52.61 198 ARG B CA 1
ATOM 3646 C C . ARG B 2 218 ? 155.733 134.805 156.370 1.00 48.33 198 ARG B C 1
ATOM 3647 O O . ARG B 2 218 ? 156.190 135.868 156.800 1.00 50.72 198 ARG B O 1
ATOM 3655 N N . LEU B 2 219 ? 155.877 134.405 155.110 1.00 51.48 199 LEU B N 1
ATOM 3656 C CA . LEU B 2 219 ? 156.609 135.170 154.110 1.00 49.16 199 LEU B CA 1
ATOM 3657 C C . LEU B 2 219 ? 155.642 135.671 153.049 1.00 52.70 199 LEU B C 1
ATOM 3658 O O . LEU B 2 219 ? 154.816 134.903 152.545 1.00 62.77 199 LEU B O 1
ATOM 3663 N N . SER B 2 220 ? 155.748 136.952 152.707 1.00 50.49 200 SER B N 1
ATOM 3664 C CA . SER B 2 220 ? 154.825 137.592 151.783 1.00 48.28 200 SER B CA 1
ATOM 3665 C C . SER B 2 220 ? 155.590 138.323 150.690 1.00 50.39 200 SER B C 1
ATOM 3666 O O . SER B 2 220 ? 156.623 138.945 150.951 1.00 57.80 200 SER B O 1
ATOM 3669 N N . VAL B 2 221 ? 155.074 138.240 149.467 1.00 52.83 201 VAL B N 1
ATOM 3670 C CA . VAL B 2 221 ? 155.602 138.969 148.319 1.00 47.04 201 VAL B CA 1
ATOM 3671 C C . VAL B 2 221 ? 154.474 139.810 147.745 1.00 52.56 201 VAL B C 1
ATOM 3672 O O . VAL B 2 221 ? 153.378 139.296 147.498 1.00 64.19 201 VAL B O 1
ATOM 3676 N N . GLU B 2 222 ? 154.738 141.095 147.534 1.00 52.43 202 GLU B N 1
ATOM 3677 C CA . GLU B 2 222 ? 153.712 142.034 147.108 1.00 54.37 202 GLU B CA 1
ATOM 3678 C C . GLU B 2 222 ? 154.227 142.900 145.971 1.00 55.44 202 GLU B C 1
ATOM 3679 O O . GLU B 2 222 ? 155.388 143.314 145.971 1.00 62.01 202 GLU B O 1
ATOM 3685 N N . ALA B 2 223 ? 153.359 143.160 144.996 1.00 56.76 203 ALA B N 1
ATOM 3686 C CA . ALA B 2 223 ? 153.615 144.124 143.935 1.00 53.23 203 ALA B CA 1
ATOM 3687 C C . ALA B 2 223 ? 152.450 145.098 143.894 1.00 56.08 203 ALA B C 1
ATOM 3688 O O . ALA B 2 223 ? 151.293 144.678 143.802 1.00 66.23 203 ALA B O 1
ATOM 3690 N N . LEU B 2 224 ? 152.750 146.391 143.960 1.00 56.39 204 LEU B N 1
ATOM 3691 C CA . LEU B 2 224 ? 151.724 147.410 144.117 1.00 60.55 204 LEU B CA 1
ATOM 3692 C C . LEU B 2 224 ? 151.924 148.527 143.103 1.00 63.63 204 LEU B C 1
ATOM 3693 O O . LEU B 2 224 ? 153.018 148.740 142.577 1.00 64.56 204 LEU B O 1
ATOM 3698 N N . ARG B 2 225 ? 150.829 149.239 142.832 1.00 64.01 205 ARG B N 1
ATOM 3699 C CA . ARG B 2 225 ? 150.877 150.452 142.019 1.00 60.01 205 ARG B CA 1
ATOM 3700 C C . ARG B 2 225 ? 149.693 151.313 142.454 1.00 64.89 205 ARG B C 1
ATOM 3701 O O . ARG B 2 225 ? 148.555 151.037 142.067 1.00 80.97 205 ARG B O 1
ATOM 3709 N N . SER B 2 226 ? 149.968 152.334 143.259 1.00 59.95 206 SER B N 1
ATOM 3710 C CA . SER B 2 226 ? 148.930 153.173 143.838 1.00 59.03 206 SER B CA 1
ATOM 3711 C C . SER B 2 226 ? 149.229 154.636 143.539 1.00 62.06 206 SER B C 1
ATOM 3712 O O . SER B 2 226 ? 150.198 154.970 142.851 1.00 68.77 206 SER B O 1
ATOM 3715 N N . ALA B 2 227 ? 148.375 155.519 144.069 1.00 62.19 207 ALA B N 1
ATOM 3716 C CA . ALA B 2 227 ? 148.521 156.964 143.893 1.00 65.09 207 ALA B CA 1
ATOM 3717 C C . ALA B 2 227 ? 147.986 157.637 145.160 1.00 65.94 207 ALA B C 1
ATOM 3718 O O . ALA B 2 227 ? 146.790 157.886 145.318 1.00 66.60 207 ALA B O 1
ATOM 3720 N N . THR B 2 228 ? 148.899 157.935 146.079 1.00 70.15 208 THR B N 1
ATOM 3721 C CA . THR B 2 228 ? 148.523 158.587 147.324 1.00 69.49 208 THR B CA 1
ATOM 3722 C C . THR B 2 228 ? 148.373 160.088 147.114 1.00 68.45 208 THR B C 1
ATOM 3723 O O . THR B 2 228 ? 149.175 160.718 146.421 1.00 72.77 208 THR B O 1
ATOM 3727 N N . GLN B 2 229 ? 147.339 160.661 147.720 1.00 66.98 209 GLN B N 1
ATOM 3728 C CA . GLN B 2 229 ? 147.078 162.092 147.646 1.00 66.48 209 GLN B CA 1
ATOM 3729 C C . GLN B 2 229 ? 147.515 162.748 148.948 1.00 65.98 209 GLN B C 1
ATOM 3730 O O . GLN B 2 229 ? 147.209 162.247 150.034 1.00 71.80 209 GLN B O 1
ATOM 3736 N N . LYS B 2 230 ? 148.229 163.871 148.836 1.00 63.68 210 LYS B N 1
ATOM 3737 C CA . LYS B 2 230 ? 148.792 164.582 149.982 1.00 60.17 210 LYS B CA 1
ATOM 3738 C C . LYS B 2 230 ? 148.295 166.021 149.944 1.00 64.34 210 LYS B C 1
ATOM 3739 O O . LYS B 2 230 ? 149.020 166.930 149.515 1.00 66.91 210 LYS B O 1
ATOM 3745 N N . PRO B 2 231 ? 147.057 166.264 150.379 1.00 64.22 211 PRO B N 1
ATOM 3746 C CA . PRO B 2 231 ? 146.524 167.635 150.343 1.00 61.50 211 PRO B CA 1
ATOM 3747 C C . PRO B 2 231 ? 147.304 168.617 151.196 1.00 62.59 211 PRO B C 1
ATOM 3748 O O . PRO B 2 231 ? 147.361 169.805 150.855 1.00 68.57 211 PRO B O 1
ATOM 3752 N N . TRP B 2 232 ? 147.902 168.164 152.301 1.00 58.43 212 TRP B N 1
ATOM 3753 C CA . TRP B 2 232 ? 148.634 169.082 153.169 1.00 62.52 212 TRP B CA 1
ATOM 3754 C C . TRP B 2 232 ? 149.850 169.665 152.461 1.00 59.57 212 TRP B C 1
ATOM 3755 O O . TRP B 2 232 ? 150.164 170.848 152.630 1.00 60.17 212 TRP B O 1
ATOM 3766 N N . ALA B 2 233 ? 150.546 168.855 151.668 1.00 60.55 213 ALA B N 1
ATOM 3767 C CA . ALA B 2 233 ? 151.726 169.296 150.941 1.00 56.58 213 ALA B CA 1
ATOM 3768 C C . ALA B 2 233 ? 151.427 169.648 149.489 1.00 62.26 213 ALA B C 1
ATOM 3769 O O . ALA B 2 233 ? 152.359 169.903 148.722 1.00 74.61 213 ALA B O 1
ATOM 3771 N N . SER B 2 234 ? 150.151 169.655 149.098 1.00 58.17 214 SER B N 1
ATOM 3772 C CA . SER B 2 234 ? 149.715 170.137 147.786 1.00 57.74 214 SER B CA 1
ATOM 3773 C C . SER B 2 234 ? 150.364 169.358 146.643 1.00 54.42 214 SER B C 1
ATOM 3774 O O . SER B 2 234 ? 150.895 169.934 145.693 1.00 63.12 214 SER B O 1
ATOM 3777 N N . HIS B 2 235 ? 150.310 168.033 146.735 1.00 52.07 215 HIS B N 1
ATOM 3778 C CA . HIS B 2 235 ? 150.792 167.173 145.662 1.00 49.52 215 HIS B CA 1
ATOM 3779 C C . HIS B 2 235 ? 150.218 165.778 145.863 1.00 55.00 215 HIS B C 1
ATOM 3780 O O . HIS B 2 235 ? 149.452 165.527 146.797 1.00 64.62 215 HIS B O 1
ATOM 3787 N N . GLU B 2 236 ? 150.591 164.870 144.966 1.00 57.94 216 GLU B N 1
ATOM 3788 C CA . GLU B 2 236 ? 150.210 163.471 145.070 1.00 64.99 216 GLU B CA 1
ATOM 3789 C C . GLU B 2 236 ? 151.417 162.604 144.749 1.00 65.52 216 GLU B C 1
ATOM 3790 O O . GLU B 2 236 ? 152.272 162.975 143.941 1.00 67.03 216 GLU B O 1
ATOM 3796 N N . GLU B 2 237 ? 151.482 161.445 145.396 1.00 64.50 217 GLU B N 1
ATOM 3797 C CA . GLU B 2 237 ? 152.585 160.509 145.235 1.00 60.63 217 GLU B CA 1
ATOM 3798 C C . GLU B 2 237 ? 152.123 159.305 144.430 1.00 61.76 217 GLU B C 1
ATOM 3799 O O . GLU B 2 237 ? 151.076 158.721 144.726 1.00 68.16 217 GLU B O 1
ATOM 3805 N N . HIS B 2 238 ? 152.904 158.939 143.420 1.00 59.65 218 HIS B N 1
ATOM 3806 C CA . HIS B 2 238 ? 152.648 157.763 142.596 1.00 58.65 218 HIS B CA 1
ATOM 3807 C C . HIS B 2 238 ? 153.665 156.698 142.981 1.00 60.73 218 HIS B C 1
ATOM 3808 O O . HIS B 2 238 ? 154.864 156.863 142.738 1.00 67.55 218 HIS B O 1
ATOM 3815 N N . LEU B 2 239 ? 153.189 155.610 143.576 1.00 56.87 219 LEU B N 1
ATOM 3816 C CA . LEU B 2 239 ? 154.045 154.537 144.061 1.00 52.07 219 LEU B CA 1
ATOM 3817 C C . LEU B 2 239 ? 153.945 153.340 143.128 1.00 53.08 219 LEU B C 1
ATOM 3818 O O . LEU B 2 239 ? 152.843 152.939 142.743 1.00 64.36 219 LEU B O 1
ATOM 3823 N N . THR B 2 240 ? 155.095 152.780 142.765 1.00 51.96 220 THR B N 1
ATOM 3824 C CA . THR B 2 240 ? 155.144 151.598 141.909 1.00 54.17 220 THR B CA 1
ATOM 3825 C C . THR B 2 240 ? 156.374 150.795 142.305 1.00 54.99 220 THR B C 1
ATOM 3826 O O . THR B 2 240 ? 157.501 151.229 142.056 1.00 64.14 220 THR B O 1
ATOM 3830 N N . GLY B 2 241 ? 156.161 149.636 142.913 1.00 50.62 221 GLY B N 1
ATOM 3831 C CA . GLY B 2 241 ? 157.279 148.824 143.347 1.00 48.56 221 GLY B CA 1
ATOM 3832 C C . GLY B 2 241 ? 156.803 147.520 143.941 1.00 52.05 221 GLY B C 1
ATOM 3833 O O . GLY B 2 241 ? 155.614 147.198 143.913 1.00 57.32 221 GLY B O 1
ATOM 3834 N N . ALA B 2 242 ? 157.757 146.771 144.487 1.00 49.39 222 ALA B N 1
ATOM 3835 C CA . ALA B 2 242 ? 157.494 145.461 145.058 1.00 45.22 222 ALA B CA 1
ATOM 3836 C C . ALA B 2 242 ? 158.116 145.363 146.442 1.00 49.16 222 ALA B C 1
ATOM 3837 O O . ALA B 2 242 ? 159.127 146.006 146.733 1.00 57.14 222 ALA B O 1
ATOM 3839 N N . ASN B 2 243 ? 157.500 144.548 147.293 1.00 51.72 223 ASN B N 1
ATOM 3840 C CA . ASN B 2 243 ? 157.970 144.322 148.650 1.00 47.69 223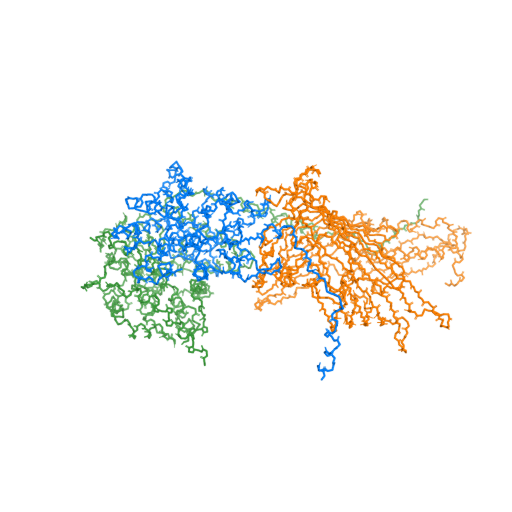 ASN B CA 1
ATOM 3841 C C . ASN B 2 243 ? 158.232 142.839 148.871 1.00 53.52 223 ASN B C 1
ATOM 3842 O O . ASN B 2 243 ? 157.780 141.984 148.106 1.00 58.98 223 ASN B O 1
ATOM 3847 N N . LEU B 2 244 ? 158.976 142.545 149.935 1.00 53.64 224 LEU B N 1
ATOM 3848 C CA . LEU B 2 244 ? 159.297 141.171 150.321 1.00 51.12 224 LEU B CA 1
ATOM 3849 C C . LEU B 2 244 ? 159.391 141.140 151.843 1.00 51.97 224 LEU B C 1
ATOM 3850 O O . LEU B 2 244 ? 160.441 141.451 152.411 1.00 54.30 224 LEU B O 1
ATOM 3855 N N . ARG B 2 245 ? 158.297 140.765 152.496 1.00 50.29 225 ARG B N 1
ATOM 3856 C CA . ARG B 2 245 ? 158.211 140.781 153.948 1.00 48.54 225 ARG B CA 1
ATOM 3857 C C . ARG B 2 245 ? 158.382 139.380 154.520 1.00 46.25 225 ARG B C 1
ATOM 3858 O O . ARG B 2 245 ? 158.017 138.383 153.894 1.00 52.14 225 ARG B O 1
ATOM 3866 N N . LEU B 2 246 ? 158.946 139.320 155.725 1.00 46.53 226 LEU B N 1
ATOM 3867 C CA . LEU B 2 246 ? 159.069 138.081 156.493 1.00 41.00 226 LEU B CA 1
ATOM 3868 C C . LEU B 2 246 ? 158.565 138.371 157.903 1.00 46.21 226 LEU B C 1
ATOM 3869 O O . LEU B 2 246 ? 159.348 138.697 158.798 1.00 49.95 226 LEU B O 1
ATOM 3874 N N . ALA B 2 247 ? 157.256 138.257 158.098 1.00 49.76 227 ALA B N 1
ATOM 3875 C CA . ALA B 2 247 ? 156.672 138.430 159.417 1.00 46.44 227 ALA B CA 1
ATOM 3876 C C . ALA B 2 247 ? 156.946 137.206 160.279 1.00 51.00 227 ALA B C 1
ATOM 3877 O O . ALA B 2 247 ? 157.152 136.099 159.775 1.00 60.20 227 ALA B O 1
ATOM 3879 N N . TRP B 2 248 ? 156.946 137.412 161.593 1.00 53.19 228 TRP B N 1
ATOM 3880 C CA . TRP B 2 248 ? 157.258 136.334 162.520 1.00 54.77 228 TRP B CA 1
ATOM 3881 C C . TRP B 2 248 ? 156.719 136.721 163.888 1.00 61.99 228 TRP B C 1
ATOM 3882 O O . TRP B 2 248 ? 156.985 137.826 164.368 1.00 65.99 228 TRP B O 1
ATOM 3893 N N . LEU B 2 249 ? 155.967 135.817 164.507 1.00 67.61 229 LEU B N 1
ATOM 3894 C CA . LEU B 2 249 ? 155.377 136.042 165.820 1.00 68.44 229 LEU B CA 1
ATOM 3895 C C . LEU B 2 249 ? 156.145 135.229 166.853 1.00 72.72 229 LEU B C 1
ATOM 3896 O O . LEU B 2 249 ? 156.190 133.998 166.771 1.00 76.40 229 LEU B O 1
ATOM 3901 N N . THR B 2 250 ? 156.742 135.919 167.820 1.00 75.22 230 THR B N 1
ATOM 3902 C CA . THR B 2 250 ? 157.485 135.252 168.876 1.00 78.15 230 THR B CA 1
ATOM 3903 C C . THR B 2 250 ? 156.521 134.583 169.854 1.00 87.74 230 THR B C 1
ATOM 3904 O O . THR B 2 250 ? 155.364 134.985 170.001 1.00 89.54 230 THR B O 1
ATOM 3908 N N . GLU B 2 251 ? 157.011 133.535 170.523 1.00 95.06 231 GLU B N 1
ATOM 3909 C CA . GLU B 2 251 ? 156.182 132.815 171.483 1.00 94.52 231 GLU B CA 1
ATOM 3910 C C . GLU B 2 251 ? 155.760 133.703 172.648 1.00 96.89 231 GLU B C 1
ATOM 3911 O O . GLU B 2 251 ? 154.715 133.460 173.261 1.00 97.91 231 GLU B O 1
ATOM 3917 N N . LYS B 2 252 ? 156.549 134.732 172.966 1.00 96.39 232 LYS B N 1
ATOM 3918 C CA . LYS B 2 252 ? 156.176 135.653 174.032 1.00 93.23 232 LYS B CA 1
ATOM 3919 C C . LYS B 2 252 ? 155.042 136.581 173.623 1.00 95.18 232 LYS B C 1
ATOM 3920 O O . LYS B 2 252 ? 154.422 137.202 174.492 1.00 100.03 232 LYS B O 1
ATOM 3926 N N . GLY B 2 253 ? 154.758 136.689 172.329 1.00 89.20 233 GLY B N 1
ATOM 3927 C CA . GLY B 2 253 ? 153.732 137.581 171.821 1.00 80.12 233 GLY B CA 1
ATOM 3928 C C . GLY B 2 253 ? 154.253 138.723 170.977 1.00 81.76 233 GLY B C 1
ATOM 3929 O O . GLY B 2 253 ? 153.444 139.456 170.390 1.00 84.45 233 GLY B O 1
ATOM 3930 N N . ASP B 2 254 ? 155.567 138.911 170.890 1.00 77.92 234 ASP B N 1
ATOM 3931 C CA . ASP B 2 254 ? 156.125 139.967 170.063 1.00 66.05 234 ASP B CA 1
ATOM 3932 C C . ASP B 2 254 ? 155.955 139.634 168.585 1.00 67.21 234 ASP B C 1
ATOM 3933 O O . ASP B 2 254 ? 155.744 138.483 168.198 1.00 74.99 234 ASP B O 1
ATOM 3938 N N . THR B 2 255 ? 156.050 140.667 167.752 1.00 60.82 235 THR B N 1
ATOM 3939 C CA . THR B 2 255 ? 155.854 140.533 166.310 1.00 57.65 235 THR B CA 1
ATOM 3940 C C . THR B 2 255 ? 156.998 141.236 165.588 1.00 59.24 235 THR B C 1
ATOM 3941 O O . THR B 2 255 ? 156.977 142.459 165.423 1.00 62.23 235 THR B O 1
ATOM 3945 N N . HIS B 2 256 ? 157.993 140.466 165.161 1.00 57.32 236 HIS B N 1
ATOM 3946 C CA . HIS B 2 256 ? 159.032 140.991 164.292 1.00 47.70 236 HIS B CA 1
ATOM 3947 C C . HIS B 2 256 ? 158.567 140.957 162.843 1.00 49.24 236 HIS B C 1
ATOM 3948 O O . HIS B 2 256 ? 157.715 140.151 162.462 1.00 57.32 236 HIS B O 1
ATOM 3955 N N . ALA B 2 257 ? 159.134 141.846 162.032 1.00 47.24 237 ALA B N 1
ATOM 3956 C CA . ALA B 2 257 ? 158.759 141.920 160.622 1.00 45.95 237 ALA B CA 1
ATOM 3957 C C . ALA B 2 257 ? 159.905 142.562 159.856 1.00 45.80 237 ALA B C 1
ATOM 3958 O O . ALA B 2 257 ? 160.178 143.752 160.037 1.00 49.52 237 ALA B O 1
ATOM 3960 N N . LEU B 2 258 ? 160.563 141.782 159.006 1.00 46.30 238 LEU B N 1
ATOM 3961 C CA . LEU B 2 258 ? 161.653 142.259 158.167 1.00 39.20 238 LEU B CA 1
ATOM 3962 C C . LEU B 2 258 ? 161.146 142.358 156.737 1.00 41.38 238 LEU B C 1
ATOM 3963 O O . LEU B 2 258 ? 160.706 141.358 156.163 1.00 49.54 238 LEU B O 1
ATOM 3968 N N . ALA B 2 259 ? 161.208 143.556 156.166 1.00 39.83 239 ALA B N 1
ATOM 3969 C CA . ALA B 2 259 ? 160.668 143.809 154.840 1.00 40.43 239 ALA B CA 1
ATOM 3970 C C . ALA B 2 259 ? 161.703 144.505 153.973 1.00 38.74 239 ALA B C 1
ATOM 3971 O O . ALA B 2 259 ? 162.410 145.404 154.434 1.00 46.01 239 ALA B O 1
ATOM 3973 N N . TYR B 2 260 ? 161.784 144.084 152.716 1.00 45.12 240 TYR B N 1
ATOM 3974 C CA . TYR B 2 260 ? 162.581 144.759 151.701 1.00 43.75 240 TYR B CA 1
ATOM 3975 C C . TYR B 2 260 ? 161.635 145.353 150.670 1.00 49.62 240 TYR B C 1
ATOM 3976 O O . TYR B 2 260 ? 160.822 144.633 150.084 1.00 54.79 240 TYR B O 1
ATOM 3985 N N . SER B 2 261 ? 161.748 146.657 150.445 1.00 47.82 241 SER B N 1
ATOM 3986 C CA . SER B 2 261 ? 160.875 147.367 149.524 1.00 49.03 241 SER B CA 1
ATOM 3987 C C . SER B 2 261 ? 161.712 148.140 148.520 1.00 51.58 241 SER B C 1
ATOM 3988 O O . SER B 2 261 ? 162.715 148.760 148.881 1.00 56.30 241 SER B O 1
ATOM 3991 N N . SER B 2 262 ? 161.296 148.095 147.255 1.00 52.75 242 SER B N 1
ATOM 3992 C CA . SER B 2 262 ? 161.946 148.826 146.168 1.00 52.02 242 SER B CA 1
ATOM 3993 C C . SER B 2 262 ? 160.840 149.496 145.360 1.00 50.86 242 SER B C 1
ATOM 3994 O O . SER B 2 262 ? 160.342 148.926 144.387 1.00 56.15 242 SER B O 1
ATOM 3997 N N . VAL B 2 263 ? 160.462 150.706 145.760 1.00 47.79 243 VAL B N 1
ATOM 3998 C CA . VAL B 2 263 ? 159.346 151.417 145.151 1.00 48.66 243 VAL B CA 1
ATOM 3999 C C . VAL B 2 263 ? 159.875 152.611 144.374 1.00 52.01 243 VAL B C 1
ATOM 4000 O O . VAL B 2 263 ? 160.935 153.166 144.682 1.00 56.50 243 VAL B O 1
ATOM 4004 N N . TRP B 2 264 ? 159.119 153.006 143.354 1.00 51.47 244 TRP B N 1
ATOM 4005 C CA . TRP B 2 264 ? 159.440 154.155 142.515 1.00 48.45 244 TRP B CA 1
ATOM 4006 C C . TRP B 2 264 ? 158.438 155.256 142.837 1.00 51.55 244 TRP B C 1
ATOM 4007 O O . TRP B 2 264 ? 157.271 155.176 142.441 1.00 57.29 244 TRP B O 1
ATOM 4018 N N . ARG B 2 265 ? 158.894 156.275 143.555 1.00 52.29 245 ARG B N 1
ATOM 4019 C CA . ARG B 2 265 ? 158.046 157.390 143.942 1.00 47.65 245 ARG B CA 1
ATOM 4020 C C . ARG B 2 265 ? 158.028 158.451 142.850 1.00 55.94 245 ARG B C 1
ATOM 4021 O O . ARG B 2 265 ? 159.011 158.650 142.132 1.00 61.28 245 ARG B O 1
ATOM 4029 N N . GLN B 2 266 ? 156.894 159.135 142.735 1.00 60.11 246 GLN B N 1
ATOM 4030 C CA . GLN B 2 266 ? 156.720 160.176 141.728 1.00 56.39 246 GLN B CA 1
ATOM 4031 C C . GLN B 2 266 ? 155.847 161.275 142.310 1.00 57.86 246 GLN B C 1
ATOM 4032 O O . GLN B 2 266 ? 154.685 161.028 142.643 1.00 64.77 246 GLN B O 1
ATOM 4038 N N . LEU B 2 267 ? 156.401 162.478 142.430 1.00 54.98 247 LEU B N 1
ATOM 4039 C CA . LEU B 2 267 ? 155.651 163.634 142.905 1.00 52.95 247 LEU B CA 1
ATOM 4040 C C . LEU B 2 267 ? 155.085 164.371 141.699 1.00 59.33 247 LEU B C 1
ATOM 4041 O O . LEU B 2 267 ? 155.836 164.948 140.906 1.00 63.28 247 LEU B O 1
ATOM 4046 N N . THR B 2 268 ? 153.762 164.354 141.561 1.00 63.12 248 THR B N 1
ATOM 4047 C CA . THR B 2 268 ? 153.082 164.986 140.442 1.00 62.14 248 THR B CA 1
ATOM 4048 C C . THR B 2 268 ? 151.807 165.639 140.952 1.00 65.33 248 THR B C 1
ATOM 4049 O O . THR B 2 268 ? 151.517 165.631 142.152 1.00 68.42 248 THR B O 1
ATOM 4053 N N . GLY B 2 269 ? 151.042 166.209 140.027 1.00 65.39 249 GLY B N 1
ATOM 4054 C CA . GLY B 2 269 ? 149.764 166.806 140.375 1.00 63.29 249 GLY B CA 1
ATOM 4055 C C . GLY B 2 269 ? 149.866 167.926 141.385 1.00 65.42 249 GLY B C 1
ATOM 4056 O O . GLY B 2 269 ? 149.061 167.988 142.322 1.00 70.32 249 GLY B O 1
ATOM 4057 N N . LEU B 2 270 ? 150.846 168.811 141.222 1.00 60.34 250 LEU B N 1
ATOM 4058 C CA . LEU B 2 270 ? 151.015 169.914 142.156 1.00 60.19 250 LEU B CA 1
ATOM 4059 C C . LEU B 2 270 ? 149.810 170.842 142.097 1.00 62.87 250 LEU B C 1
ATOM 4060 O O . LEU B 2 270 ? 149.338 171.198 141.014 1.00 67.40 250 LEU B O 1
ATOM 4065 N N . ALA B 2 271 ? 149.312 171.229 143.266 1.00 66.33 251 ALA B N 1
ATOM 4066 C CA . ALA B 2 271 ? 148.242 172.202 143.335 1.00 69.15 251 ALA B CA 1
ATOM 4067 C C . ALA B 2 271 ? 148.766 173.574 142.920 1.00 73.21 251 ALA B C 1
ATOM 4068 O O . ALA B 2 271 ? 149.972 173.825 142.959 1.00 74.34 251 ALA B O 1
ATOM 4070 N N . PRO B 2 272 ? 147.878 174.480 142.502 1.00 73.98 252 PRO B N 1
ATOM 4071 C CA . PRO B 2 272 ? 148.335 175.834 142.147 1.00 73.15 252 PRO B CA 1
ATOM 4072 C C . PRO B 2 272 ? 148.982 176.576 143.303 1.00 76.25 252 PRO B C 1
ATOM 4073 O O . PRO B 2 272 ? 149.715 177.543 143.065 1.00 78.49 252 PRO B O 1
ATOM 4077 N N . THR B 2 273 ? 148.736 176.158 144.544 1.00 76.78 253 THR B N 1
ATOM 4078 C CA . THR B 2 273 ? 149.335 176.772 145.719 1.00 76.33 253 THR B CA 1
ATOM 4079 C C . THR B 2 273 ? 150.563 176.014 146.212 1.00 77.97 253 THR B C 1
ATOM 4080 O O . THR B 2 273 ? 150.980 176.205 147.359 1.00 82.07 253 THR B O 1
ATOM 4084 N N . ALA B 2 274 ? 151.142 175.156 145.375 1.00 71.33 254 ALA B N 1
ATOM 4085 C CA . ALA B 2 274 ? 152.309 174.387 145.786 1.00 60.54 254 ALA B CA 1
ATOM 4086 C C . ALA B 2 274 ? 153.480 175.309 146.095 1.00 61.41 254 ALA B C 1
ATOM 4087 O O . ALA B 2 274 ? 153.763 176.255 145.356 1.00 64.54 254 ALA B O 1
ATOM 4089 N N . SER B 2 275 ? 154.159 175.027 147.199 1.00 57.99 255 SER B N 1
ATOM 4090 C CA . SER B 2 275 ? 155.267 175.843 147.658 1.00 53.85 255 SER B CA 1
ATOM 4091 C C . SER B 2 275 ? 156.521 175.573 146.834 1.00 56.82 255 SER B C 1
ATOM 4092 O O . SER B 2 275 ? 156.623 174.548 146.152 1.00 58.37 255 SER B O 1
ATOM 4095 N N . PRO B 2 276 ? 157.489 176.495 146.866 1.00 54.29 256 PRO B N 1
ATOM 4096 C CA . PRO B 2 276 ? 158.763 176.234 146.181 1.00 47.40 256 PRO B CA 1
ATOM 4097 C C . PRO B 2 276 ? 159.460 174.976 146.660 1.00 54.01 256 PRO B C 1
ATOM 4098 O O . PRO B 2 276 ? 160.125 174.314 145.858 1.00 61.58 256 PRO B O 1
ATOM 4102 N N . THR B 2 277 ? 159.332 174.621 147.939 1.00 51.50 257 THR B N 1
ATOM 4103 C CA . THR B 2 277 ? 159.925 173.379 148.425 1.00 48.60 257 THR B CA 1
ATOM 4104 C C . THR B 2 277 ? 159.302 172.169 147.739 1.00 52.22 257 THR B C 1
ATOM 4105 O O . THR B 2 277 ? 160.009 171.255 147.297 1.00 57.79 257 THR B O 1
ATOM 4109 N N . VAL B 2 278 ? 157.973 172.154 147.634 1.00 51.88 258 VAL B N 1
ATOM 4110 C CA . VAL B 2 278 ? 157.291 171.046 146.975 1.00 51.34 258 VAL B CA 1
ATOM 4111 C C . VAL B 2 278 ? 157.654 171.001 145.498 1.00 55.34 258 VAL B C 1
ATOM 4112 O O . VAL B 2 278 ? 157.844 169.922 144.925 1.00 58.16 258 VAL B O 1
ATOM 4116 N N . ARG B 2 279 ? 157.760 172.167 144.857 1.00 52.76 259 ARG B N 1
ATOM 4117 C CA . ARG B 2 279 ? 158.169 172.197 143.457 1.00 48.77 259 ARG B CA 1
ATOM 4118 C C . ARG B 2 279 ? 159.582 171.653 143.281 1.00 51.62 259 ARG B C 1
ATOM 4119 O O . ARG B 2 279 ? 159.849 170.891 142.346 1.00 58.18 259 ARG B O 1
ATOM 4127 N N . ALA B 2 280 ? 160.498 172.026 144.174 1.00 50.53 260 ALA B N 1
ATOM 4128 C CA . ALA B 2 280 ? 161.875 171.558 144.067 1.00 48.78 260 ALA B CA 1
ATOM 4129 C C . ALA B 2 280 ? 161.972 170.058 144.305 1.00 55.27 260 ALA B C 1
ATOM 4130 O O . ALA B 2 280 ? 162.789 169.377 143.675 1.00 58.62 260 ALA B O 1
ATOM 4132 N N . ASP B 2 281 ? 161.152 169.523 145.209 1.00 54.76 261 ASP B N 1
ATOM 4133 C CA . ASP B 2 281 ? 161.204 168.098 145.506 1.00 50.27 261 ASP B CA 1
ATOM 4134 C C . ASP B 2 281 ? 160.417 167.248 144.517 1.00 54.12 261 ASP B C 1
ATOM 4135 O O . ASP B 2 281 ? 160.493 166.017 144.592 1.00 61.32 261 ASP B O 1
ATOM 4140 N N . ALA B 2 282 ? 159.672 167.861 143.603 1.00 54.13 262 ALA B N 1
ATOM 4141 C CA . ALA B 2 282 ? 158.907 167.097 142.627 1.00 49.76 262 ALA B CA 1
ATOM 4142 C C . ALA B 2 282 ? 159.832 166.439 141.613 1.00 51.82 262 ALA B C 1
ATOM 4143 O O . ALA B 2 282 ? 160.864 166.999 141.233 1.00 63.97 262 ALA B O 1
ATOM 4145 N N . GLY B 2 283 ? 159.462 165.250 141.176 1.00 49.78 263 GLY B N 1
ATOM 4146 C CA . GLY B 2 283 ? 160.254 164.526 140.204 1.00 54.20 263 GLY B CA 1
ATOM 4147 C C . GLY B 2 283 ? 160.156 163.027 140.441 1.00 59.26 263 GLY B C 1
ATOM 4148 O O . GLY B 2 283 ? 159.133 162.529 140.905 1.00 60.03 263 GLY B O 1
ATOM 4149 N N . ASP B 2 284 ? 161.243 162.335 140.110 1.00 64.65 264 ASP B N 1
ATOM 4150 C CA . ASP B 2 284 ? 161.322 160.884 140.184 1.00 58.85 264 ASP B CA 1
ATOM 4151 C C . ASP B 2 284 ? 162.298 160.464 141.273 1.00 63.25 264 ASP B C 1
ATOM 4152 O O . ASP B 2 284 ? 163.336 161.102 141.470 1.00 69.15 264 ASP B O 1
ATOM 4157 N N . SER B 2 285 ? 161.961 159.385 141.974 1.00 59.81 265 SER B N 1
ATOM 4158 C CA . SER B 2 285 ? 162.826 158.839 143.007 1.00 51.77 265 SER B CA 1
ATOM 4159 C C . SER B 2 285 ? 162.549 157.353 143.157 1.00 51.66 265 SER B C 1
ATOM 4160 O O . SER B 2 285 ? 161.411 156.901 143.016 1.00 59.80 265 SER B O 1
ATOM 4163 N N . LEU B 2 286 ? 163.604 156.598 143.442 1.00 50.30 266 LEU B N 1
ATOM 4164 C CA . LEU B 2 286 ? 163.501 155.184 143.768 1.00 47.31 266 LEU B CA 1
ATOM 4165 C C . LEU B 2 286 ? 164.043 154.969 145.171 1.00 55.63 266 LEU B C 1
ATOM 4166 O O . LEU B 2 286 ? 165.137 155.442 145.495 1.00 63.09 266 LEU B O 1
ATOM 4171 N N . LYS B 2 287 ? 163.281 154.262 145.998 1.00 51.69 267 LYS B N 1
ATOM 4172 C CA . LYS B 2 287 ? 163.678 153.958 147.369 1.00 46.77 267 LYS B CA 1
ATOM 4173 C C . LYS B 2 287 ? 163.763 152.444 147.514 1.00 49.32 267 LYS B C 1
ATOM 4174 O O . LYS B 2 287 ? 162.738 151.759 147.553 1.00 54.88 267 LYS B O 1
ATOM 4180 N N . SER B 2 288 ? 164.984 151.925 147.585 1.00 47.97 268 SER B N 1
ATOM 4181 C CA . SER B 2 288 ? 165.225 150.517 147.885 1.00 49.84 268 SER B CA 1
ATOM 4182 C C . SER B 2 288 ? 165.726 150.455 149.322 1.00 46.72 268 SER B C 1
ATOM 4183 O O . SER B 2 288 ? 166.877 150.792 149.603 1.00 51.34 268 SER B O 1
ATOM 4186 N N . SER B 2 289 ? 164.858 150.023 150.232 1.00 42.19 269 SER B N 1
ATOM 4187 C CA . SER B 2 289 ? 165.138 150.095 151.655 1.00 40.95 269 SER B CA 1
ATOM 4188 C C . SER B 2 289 ? 164.886 148.751 152.320 1.00 41.45 269 SER B C 1
ATOM 4189 O O . SER B 2 289 ? 164.122 147.918 151.828 1.00 47.45 269 SER B O 1
ATOM 4192 N N . LEU B 2 290 ? 165.551 148.556 153.455 1.00 40.27 270 LEU B N 1
ATOM 4193 C CA . LEU B 2 290 ? 165.362 147.395 154.312 1.00 37.87 270 LEU B CA 1
ATOM 4194 C C . LEU B 2 290 ? 164.885 147.890 155.668 1.00 42.64 270 LEU B C 1
ATOM 4195 O O . LEU B 2 290 ? 165.580 148.675 156.321 1.00 48.61 270 LEU B O 1
ATOM 4200 N N . THR B 2 291 ? 163.708 147.438 156.090 1.00 41.09 271 THR B N 1
ATOM 4201 C CA . THR B 2 291 ? 163.076 147.944 157.299 1.00 40.24 271 THR B CA 1
ATOM 4202 C C . THR B 2 291 ? 162.713 146.795 158.228 1.00 43.62 271 THR B C 1
ATOM 4203 O O . THR B 2 291 ? 162.328 145.715 157.774 1.00 49.56 271 THR B O 1
ATOM 4207 N N . HIS B 2 292 ? 162.837 147.040 159.530 1.00 46.13 272 HIS B N 1
ATOM 4208 C CA . HIS B 2 292 ? 162.511 146.066 160.561 1.00 43.08 272 HIS B CA 1
ATOM 4209 C C . HIS B 2 292 ? 161.514 146.678 161.532 1.00 48.49 272 HIS B C 1
ATOM 4210 O O . HIS B 2 292 ? 161.772 147.743 162.102 1.00 51.90 272 HIS B O 1
ATOM 4217 N N . THR B 2 293 ? 160.384 146.004 161.725 1.00 50.54 273 THR B N 1
ATOM 4218 C CA . THR B 2 293 ? 159.330 146.464 162.618 1.00 46.45 273 THR B CA 1
ATOM 4219 C C . THR B 2 293 ? 159.180 145.484 163.771 1.00 47.60 273 THR B C 1
ATOM 4220 O O . THR B 2 293 ? 159.035 144.279 163.551 1.00 55.91 273 THR B O 1
ATOM 4224 N N . PHE B 2 294 ? 159.211 146.004 164.995 1.00 48.78 274 PHE B N 1
ATOM 4225 C CA . PHE B 2 294 ? 159.059 145.205 166.202 1.00 47.88 274 PHE B CA 1
ATOM 4226 C C . PHE B 2 294 ? 157.918 145.774 167.031 1.00 50.61 274 PHE B C 1
ATOM 4227 O O . PHE B 2 294 ? 157.867 146.983 167.272 1.00 58.26 274 PHE B O 1
ATOM 4235 N N . THR B 2 295 ? 157.009 144.905 167.464 1.00 51.15 275 THR B N 1
ATOM 4236 C CA . THR B 2 295 ? 155.837 145.317 168.223 1.00 49.79 275 THR B CA 1
ATOM 4237 C C . THR B 2 295 ? 155.668 144.414 169.433 1.00 53.77 275 THR B C 1
ATOM 4238 O O . THR B 2 295 ? 155.736 143.188 169.312 1.00 64.99 275 THR B O 1
ATOM 4242 N N . ARG B 2 296 ? 155.444 145.024 170.597 1.00 51.07 276 ARG B N 1
ATOM 4243 C CA . ARG B 2 296 ? 155.134 144.310 171.835 1.00 54.73 276 ARG B CA 1
ATOM 4244 C C . ARG B 2 296 ? 153.860 144.939 172.390 1.00 57.66 276 ARG B C 1
ATOM 4245 O O . ARG B 2 296 ? 153.913 145.930 173.122 1.00 65.22 276 ARG B O 1
ATOM 4253 N N . ASP B 2 297 ? 152.714 144.368 172.033 1.00 60.51 277 ASP B N 1
ATOM 4254 C CA . ASP B 2 297 ? 151.412 144.910 172.412 1.00 64.94 277 ASP B CA 1
ATOM 4255 C C . ASP B 2 297 ? 150.875 144.103 173.588 1.00 70.35 277 ASP B C 1
ATOM 4256 O O . ASP B 2 297 ? 150.267 143.046 173.404 1.00 75.35 277 ASP B O 1
ATOM 4261 N N . ARG B 2 298 ? 151.102 144.606 174.799 1.00 69.60 278 ARG B N 1
ATOM 4262 C CA . ARG B 2 298 ? 150.594 143.987 176.013 1.00 70.98 278 ARG B CA 1
ATOM 4263 C C . ARG B 2 298 ? 149.324 144.656 176.520 1.00 77.79 278 ARG B C 1
ATOM 4264 O O . ARG B 2 298 ? 148.875 144.351 177.629 1.00 80.16 278 ARG B O 1
ATOM 4272 N N . ARG B 2 299 ? 148.743 145.562 175.740 1.00 77.05 279 ARG B N 1
ATOM 4273 C CA . ARG B 2 299 ? 147.518 146.231 176.150 1.00 77.82 279 ARG B CA 1
ATOM 4274 C C . ARG B 2 299 ? 146.352 145.253 176.157 1.00 84.10 279 ARG B C 1
ATOM 4275 O O . ARG B 2 299 ? 146.265 144.359 175.312 1.00 86.46 279 ARG B O 1
ATOM 4283 N N . ASP B 2 300 ? 145.453 145.424 177.129 1.00 86.29 280 ASP B N 1
ATOM 4284 C CA . ASP B 2 300 ? 144.282 144.557 177.213 1.00 87.28 280 ASP B CA 1
ATOM 4285 C C . ASP B 2 300 ? 143.376 144.734 176.002 1.00 89.80 280 ASP B C 1
ATOM 4286 O O . ASP B 2 300 ? 142.873 143.753 175.443 1.00 90.50 280 ASP B O 1
ATOM 4291 N N . ASN B 2 301 ? 143.157 145.975 175.582 1.00 90.16 281 ASN B N 1
ATOM 4292 C CA . ASN B 2 301 ? 142.344 146.256 174.408 1.00 92.16 281 ASN B CA 1
ATOM 4293 C C . ASN B 2 301 ? 143.043 147.302 173.549 1.00 93.50 281 ASN B C 1
ATOM 4294 O O . ASN B 2 301 ? 143.190 148.454 173.973 1.00 95.63 281 ASN B O 1
ATOM 4299 N N . PRO B 2 302 ? 143.497 146.939 172.348 1.00 89.61 282 PRO B N 1
ATOM 4300 C CA . PRO B 2 302 ? 144.200 147.922 171.507 1.00 90.60 282 PRO B CA 1
ATOM 4301 C C . PRO B 2 302 ? 143.362 149.140 171.161 1.00 97.58 282 PRO B C 1
ATOM 4302 O O . PRO B 2 302 ? 143.906 150.247 171.068 1.00 101.22 282 PRO B O 1
ATOM 4306 N N . MET B 2 303 ? 142.052 148.973 170.967 1.00 95.83 283 MET B N 1
ATOM 4307 C CA . MET B 2 303 ? 141.208 150.114 170.626 1.00 94.17 283 MET B CA 1
ATOM 4308 C C . MET B 2 303 ? 141.001 151.034 171.823 1.00 93.59 283 MET B C 1
ATOM 4309 O O . MET B 2 303 ? 140.961 152.260 171.669 1.00 96.34 283 MET B O 1
ATOM 4314 N N . LEU B 2 304 ? 140.862 150.467 173.018 1.00 92.96 284 LEU B N 1
ATOM 4315 C CA . LEU B 2 304 ? 140.644 151.234 174.245 1.00 90.41 284 LEU B CA 1
ATOM 4316 C C . LEU B 2 304 ? 141.628 150.747 175.299 1.00 92.07 284 LEU B C 1
ATOM 4317 O O . LEU B 2 304 ? 141.271 149.955 176.181 1.00 95.03 284 LEU B O 1
ATOM 4322 N N . PRO B 2 305 ? 142.879 151.200 175.238 1.00 87.78 285 PRO B N 1
ATOM 4323 C CA . PRO B 2 305 ? 143.886 150.705 176.186 1.00 86.20 285 PRO B CA 1
ATOM 4324 C C . PRO B 2 305 ? 143.622 151.165 177.609 1.00 85.10 285 PRO B C 1
ATOM 4325 O O . PRO B 2 305 ? 143.782 152.345 177.933 1.00 86.99 285 PRO B O 1
ATOM 4329 N N . GLN B 2 306 ? 143.215 150.231 178.467 1.00 85.23 286 GLN B N 1
ATOM 4330 C CA . GLN B 2 306 ? 142.945 150.528 179.865 1.00 83.32 286 GLN B CA 1
ATOM 4331 C C . GLN B 2 306 ? 144.049 150.053 180.797 1.00 79.90 286 GLN B C 1
ATOM 4332 O O . GLN B 2 306 ? 144.161 150.569 181.913 1.00 81.16 286 GLN B O 1
ATOM 4338 N N . SER B 2 307 ? 144.857 149.087 180.366 1.00 77.41 287 SER B N 1
ATOM 4339 C CA . SER B 2 307 ? 145.972 148.591 181.156 1.00 74.15 287 SER B CA 1
ATOM 4340 C C . SER B 2 307 ? 147.010 148.002 180.214 1.00 75.07 287 SER B C 1
ATOM 4341 O O . SER B 2 307 ? 146.725 147.711 179.050 1.00 79.60 287 SER B O 1
ATOM 4344 N N . GLY B 2 308 ? 148.217 147.830 180.730 1.00 72.37 288 GLY B N 1
ATOM 4345 C CA . GLY B 2 308 ? 149.296 147.279 179.939 1.00 76.70 288 GLY B CA 1
ATOM 4346 C C . GLY B 2 308 ? 150.156 148.356 179.306 1.00 76.46 288 GLY B C 1
ATOM 4347 O O . GLY B 2 308 ? 150.199 149.508 179.745 1.00 82.04 288 GLY B O 1
ATOM 4348 N N . TYR B 2 309 ? 150.857 147.961 178.248 1.00 73.80 289 TYR B N 1
ATOM 4349 C CA . TYR B 2 309 ? 151.744 148.876 177.549 1.00 69.94 289 TYR B CA 1
ATOM 4350 C C . TYR B 2 309 ? 151.950 148.377 176.128 1.00 68.11 289 TYR B C 1
ATOM 4351 O O . TYR B 2 309 ? 151.651 147.226 175.804 1.00 74.84 289 TYR B O 1
ATOM 4360 N N . LEU B 2 310 ? 152.465 149.267 175.285 1.00 62.50 290 LEU B N 1
ATOM 4361 C CA . LEU B 2 310 ? 152.801 148.936 173.908 1.00 57.71 290 LEU B CA 1
ATOM 4362 C C . LEU B 2 310 ? 154.144 149.560 173.569 1.00 59.43 290 LEU B C 1
ATOM 4363 O O . LEU B 2 310 ? 154.371 150.737 173.857 1.00 67.53 290 LEU B O 1
ATOM 4368 N N . PHE B 2 311 ? 155.030 148.770 172.969 1.00 57.64 291 PHE B N 1
ATOM 4369 C CA . PHE B 2 311 ? 156.311 149.260 172.476 1.00 50.86 291 PHE B CA 1
ATOM 4370 C C . PHE B 2 311 ? 156.427 148.889 171.008 1.00 54.00 291 PHE B C 1
ATOM 4371 O O . PHE B 2 311 ? 156.332 147.710 170.656 1.00 63.79 291 PHE B O 1
ATOM 4379 N N . ARG B 2 312 ? 156.635 149.889 170.157 1.00 53.98 292 ARG B N 1
ATOM 4380 C CA . ARG B 2 312 ? 156.749 149.681 168.722 1.00 49.26 292 ARG B CA 1
ATOM 4381 C C . ARG B 2 312 ? 157.985 150.402 168.212 1.00 51.93 292 ARG B C 1
ATOM 4382 O O . ARG B 2 312 ? 158.224 151.558 168.571 1.00 59.87 292 ARG B O 1
ATOM 4390 N N . SER B 2 313 ? 158.766 149.718 167.380 1.00 51.43 293 SER B N 1
ATOM 4391 C CA . SER B 2 313 ? 159.976 150.279 166.797 1.00 46.06 293 SER B CA 1
ATOM 4392 C C . SER B 2 313 ? 159.993 149.987 165.306 1.00 47.18 293 SER B C 1
ATOM 4393 O O . SER B 2 313 ? 159.849 148.831 164.896 1.00 52.79 293 SER B O 1
ATOM 4396 N N . VAL B 2 314 ? 160.169 151.029 164.501 1.00 48.10 294 VAL B N 1
ATOM 4397 C CA . VAL B 2 314 ? 160.238 150.910 163.048 1.00 44.07 294 VAL B CA 1
ATOM 4398 C C . VAL B 2 314 ? 161.573 151.504 162.621 1.00 48.39 294 VAL B C 1
ATOM 4399 O O . VAL B 2 314 ? 161.731 152.729 162.569 1.00 55.35 294 VAL B O 1
ATOM 4403 N N . SER B 2 315 ? 162.535 150.644 162.308 1.00 47.48 295 SER B N 1
ATOM 4404 C CA . SER B 2 315 ? 163.862 151.059 161.878 1.00 46.35 295 SER B CA 1
ATOM 4405 C C . SER B 2 315 ? 164.032 150.727 160.403 1.00 44.56 295 SER B C 1
ATOM 4406 O O . SER B 2 315 ? 163.777 149.593 159.988 1.00 50.18 295 SER B O 1
ATOM 4409 N N . GLU B 2 316 ? 164.462 151.711 159.618 1.00 42.64 296 GLU B N 1
ATOM 4410 C CA . GLU B 2 316 ? 164.576 151.565 158.175 1.00 44.04 296 GLU B CA 1
ATOM 4411 C C . GLU B 2 316 ? 165.927 152.074 157.701 1.00 43.36 296 GLU B C 1
ATOM 4412 O O . GLU B 2 316 ? 166.390 153.131 158.135 1.00 54.32 296 GLU B O 1
ATOM 4418 N N . LEU B 2 317 ? 166.555 151.315 156.807 1.00 40.04 297 LEU B N 1
ATOM 4419 C CA . LEU B 2 317 ? 167.802 151.703 156.165 1.00 38.83 297 LEU B CA 1
ATOM 4420 C C . LEU B 2 317 ? 167.601 151.680 154.658 1.00 43.02 297 LEU B C 1
ATOM 4421 O O . LEU B 2 317 ? 167.188 150.660 154.100 1.00 50.16 297 LEU B O 1
ATOM 4426 N N . ALA B 2 318 ? 167.895 152.799 154.003 1.00 40.90 298 ALA B N 1
ATOM 4427 C CA . ALA B 2 318 ? 167.655 152.950 152.576 1.00 38.34 298 ALA B CA 1
ATOM 4428 C C . ALA B 2 318 ? 168.935 153.361 151.868 1.00 47.00 298 ALA B C 1
ATOM 4429 O O . ALA B 2 318 ? 169.715 154.160 152.391 1.00 53.52 298 ALA B O 1
ATOM 4431 N N . GLY B 2 319 ? 169.158 152.787 150.689 1.00 47.98 299 GLY B N 1
ATOM 4432 C CA . GLY B 2 319 ? 170.181 153.264 149.780 1.00 51.89 299 GLY B CA 1
ATOM 4433 C C . GLY B 2 319 ? 171.617 152.949 150.144 1.00 54.95 299 GLY B C 1
ATOM 4434 O O . GLY B 2 319 ? 172.488 152.945 149.270 1.00 62.70 299 GLY B O 1
ATOM 4435 N N . TRP B 2 320 ? 171.889 152.690 151.417 1.00 47.76 300 TRP B N 1
ATOM 4436 C CA . TRP B 2 320 ? 173.260 152.480 151.850 1.00 53.38 300 TRP B CA 1
ATOM 4437 C C . TRP B 2 320 ? 173.701 151.046 151.589 1.00 58.35 300 TRP B C 1
ATOM 4438 O O . TRP B 2 320 ? 172.917 150.101 151.696 1.00 62.58 300 TRP B O 1
ATOM 4449 N N . GLY B 2 321 ? 174.977 150.896 151.246 1.00 61.60 301 GLY B N 1
ATOM 4450 C CA . GLY B 2 321 ? 175.568 149.596 151.036 1.00 62.79 301 GLY B CA 1
ATOM 4451 C C . GLY B 2 321 ? 175.035 148.893 149.807 1.00 64.62 301 GLY B C 1
ATOM 4452 O O . GLY B 2 321 ? 174.978 149.461 148.712 1.00 67.35 301 GLY B O 1
ATOM 4453 N N . PRO B 2 322 ? 174.646 147.626 149.967 1.00 64.16 302 PRO B N 1
ATOM 4454 C CA . PRO B 2 322 ? 174.134 146.867 148.815 1.00 62.38 302 PRO B CA 1
ATOM 4455 C C . PRO B 2 322 ? 172.892 147.474 148.195 1.00 62.83 302 PRO B C 1
ATOM 4456 O O . PRO B 2 322 ? 172.699 147.359 146.979 1.00 67.84 302 PRO B O 1
ATOM 4460 N N . LEU B 2 323 ? 172.039 148.109 148.994 1.00 58.94 303 LEU B N 1
ATOM 4461 C CA . LEU B 2 323 ? 170.859 148.766 148.452 1.00 53.76 303 LEU B CA 1
ATOM 4462 C C . LEU B 2 323 ? 171.273 149.900 147.525 1.00 58.50 303 LEU B C 1
ATOM 4463 O O . LEU B 2 323 ? 172.284 150.571 147.750 1.00 72.52 303 LEU B O 1
ATOM 4468 N N . ASN B 2 324 ? 170.495 150.105 146.469 1.00 55.19 304 ASN B N 1
ATOM 4469 C CA . ASN B 2 324 ? 170.778 151.139 145.486 1.00 58.50 304 ASN B CA 1
ATOM 4470 C C . ASN B 2 324 ? 169.507 151.926 145.217 1.00 65.57 304 ASN B C 1
ATOM 4471 O O . ASN B 2 324 ? 168.443 151.338 145.007 1.00 78.37 304 ASN B O 1
ATOM 4476 N N . GLY B 2 325 ? 169.620 153.247 145.219 1.00 61.93 305 GLY B N 1
ATOM 4477 C CA . GLY B 2 325 ? 168.463 154.086 144.979 1.00 59.12 305 GLY B CA 1
ATOM 4478 C C . GLY B 2 325 ? 168.873 155.538 144.927 1.00 61.54 305 GLY B C 1
ATOM 4479 O O . GLY B 2 325 ? 170.056 155.882 145.025 1.00 66.95 305 GLY B O 1
ATOM 4480 N N . ASP B 2 326 ? 167.869 156.394 144.765 1.00 56.78 306 ASP B N 1
ATOM 4481 C CA . ASP B 2 326 ? 168.092 157.829 144.701 1.00 61.59 306 ASP B CA 1
ATOM 4482 C C . ASP B 2 326 ? 168.151 158.489 146.071 1.00 59.91 306 ASP B C 1
ATOM 4483 O O . ASP B 2 326 ? 168.571 159.647 146.165 1.00 62.41 306 ASP B O 1
ATOM 4488 N N . VAL B 2 327 ? 167.748 157.790 147.129 1.00 54.44 307 VAL B N 1
ATOM 4489 C CA . VAL B 2 327 ? 167.773 158.320 148.486 1.00 53.64 307 VAL B CA 1
ATOM 4490 C C . VAL B 2 327 ? 168.510 157.330 149.375 1.00 51.15 307 VAL B C 1
ATOM 4491 O O . VAL B 2 327 ? 168.346 156.113 149.230 1.00 52.24 307 VAL B O 1
ATOM 4495 N N . SER B 2 328 ? 169.338 157.852 150.275 1.00 48.71 308 SER B N 1
ATOM 4496 C CA . SER B 2 328 ? 170.116 157.043 151.207 1.00 41.42 308 SER B CA 1
ATOM 4497 C C . SER B 2 328 ? 170.002 157.664 152.592 1.00 44.86 308 SER B C 1
ATOM 4498 O O . SER B 2 328 ? 170.467 158.787 152.811 1.00 54.29 308 SER B O 1
ATOM 4501 N N . PHE B 2 329 ? 169.391 156.937 153.523 1.00 44.60 309 PHE B N 1
ATOM 4502 C CA . PHE B 2 329 ? 169.196 157.443 154.874 1.00 39.82 309 PHE B CA 1
ATOM 4503 C C . PHE B 2 329 ? 169.007 156.269 155.821 1.00 42.32 309 PHE B C 1
ATOM 4504 O O . PHE B 2 329 ? 168.927 155.112 155.405 1.00 46.78 309 PHE B O 1
ATOM 4512 N N . ALA B 2 330 ? 168.934 156.589 157.111 1.00 42.06 310 ALA B N 1
ATOM 4513 C CA . ALA B 2 330 ? 168.667 155.614 158.167 1.00 36.37 310 ALA B CA 1
ATOM 4514 C C . ALA B 2 330 ? 167.595 156.209 159.072 1.00 38.71 310 ALA B C 1
ATOM 4515 O O . ALA B 2 330 ? 167.891 157.056 159.919 1.00 44.66 310 ALA B O 1
ATOM 4517 N N . LYS B 2 331 ? 166.356 155.767 158.893 1.00 41.50 311 LYS B N 1
ATOM 4518 C CA . LYS B 2 331 ? 165.215 156.301 159.623 1.00 40.20 311 LYS B CA 1
ATOM 4519 C C . LYS B 2 331 ? 164.776 155.311 160.691 1.00 42.34 311 LYS B C 1
ATOM 4520 O O . LYS B 2 331 ? 164.613 154.120 160.410 1.00 51.81 311 LYS B O 1
ATOM 4526 N N . THR B 2 332 ? 164.587 155.805 161.912 1.00 41.23 312 THR B N 1
ATOM 4527 C CA . THR B 2 332 ? 164.136 154.975 163.021 1.00 46.59 312 THR B CA 1
ATOM 4528 C C . THR B 2 332 ? 163.099 155.736 163.830 1.00 47.78 312 THR B C 1
ATOM 4529 O O . THR B 2 332 ? 163.287 156.918 164.129 1.00 49.60 312 THR B O 1
ATOM 4533 N N . GLU B 2 333 ? 162.008 155.057 164.178 1.00 49.65 313 GLU B N 1
ATOM 4534 C CA . GLU B 2 333 ? 160.958 155.622 165.013 1.00 46.68 313 GLU B CA 1
ATOM 4535 C C . GLU B 2 333 ? 160.679 154.679 166.171 1.00 50.11 313 GLU B C 1
ATOM 4536 O O . GLU B 2 333 ? 160.629 153.460 165.990 1.00 56.08 313 GLU B O 1
ATOM 4542 N N . VAL B 2 334 ? 160.495 155.248 167.358 1.00 48.92 314 VAL B N 1
ATOM 4543 C CA . VAL B 2 334 ? 160.228 154.484 168.569 1.00 44.42 314 VAL B CA 1
ATOM 4544 C C . VAL B 2 334 ? 158.956 155.024 169.203 1.00 49.39 314 VAL B C 1
ATOM 4545 O O . VAL B 2 334 ? 158.833 156.233 169.420 1.00 54.84 314 VAL B O 1
ATOM 4549 N N . GLU B 2 335 ? 158.014 154.132 169.499 1.00 50.97 315 GLU B N 1
ATOM 4550 C CA . GLU B 2 335 ? 156.753 154.505 170.123 1.00 49.97 315 GLU B CA 1
ATOM 4551 C C . GLU B 2 335 ? 156.546 153.666 171.372 1.00 51.55 315 GLU B C 1
ATOM 4552 O O . GLU B 2 335 ? 156.641 152.436 171.320 1.00 59.74 315 GLU B O 1
ATOM 4558 N N . ALA B 2 336 ? 156.263 154.329 172.489 1.00 47.70 316 ALA B N 1
ATOM 4559 C CA . ALA B 2 336 ? 155.999 153.663 173.756 1.00 49.32 316 ALA B CA 1
ATOM 4560 C C . ALA B 2 336 ? 154.715 154.220 174.347 1.00 56.86 316 ALA B C 1
ATOM 4561 O O . ALA B 2 336 ? 154.574 155.437 174.494 1.00 66.12 316 ALA B O 1
ATOM 4563 N N . SER B 2 337 ? 153.788 153.332 174.689 1.00 60.01 317 SER B N 1
ATOM 4564 C CA . SER B 2 337 ? 152.495 153.715 175.231 1.00 57.01 317 SER B CA 1
ATOM 4565 C C . SER B 2 337 ? 152.213 152.903 176.486 1.00 65.74 317 SER B C 1
ATOM 4566 O O . SER B 2 337 ? 152.913 151.938 176.799 1.00 77.50 317 SER B O 1
ATOM 4569 N N . GLY B 2 338 ? 151.177 153.306 177.210 1.00 61.48 318 GLY B N 1
ATOM 4570 C CA . GLY B 2 338 ? 150.802 152.602 178.423 1.00 63.74 318 GLY B CA 1
ATOM 4571 C C . GLY B 2 338 ? 149.510 153.150 178.980 1.00 68.24 318 GLY B C 1
ATOM 4572 O O . GLY B 2 338 ? 148.995 154.176 178.529 1.00 73.69 318 GLY B O 1
ATOM 4573 N N . ALA B 2 339 ? 148.989 152.440 179.978 1.00 65.61 319 ALA B N 1
ATOM 4574 C CA . ALA B 2 339 ? 147.758 152.838 180.647 1.00 64.25 319 ALA B CA 1
ATOM 4575 C C . ALA B 2 339 ? 147.714 152.173 182.012 1.00 69.83 319 ALA B C 1
ATOM 4576 O O . ALA B 2 339 ? 148.015 150.983 182.130 1.00 76.58 319 ALA B O 1
ATOM 4578 N N . LEU B 2 340 ? 147.345 152.938 183.030 1.00 72.03 320 LEU B N 1
ATOM 4579 C CA . LEU B 2 340 ? 147.293 152.440 184.404 1.00 71.61 320 LEU B CA 1
ATOM 4580 C C . LEU B 2 340 ? 145.883 152.591 184.951 1.00 73.50 320 LEU B C 1
ATOM 4581 O O . LEU B 2 340 ? 145.404 153.730 185.108 1.00 78.97 320 LEU B O 1
ATOM 4586 N N . PRO B 2 341 ? 145.177 151.499 185.243 1.00 73.82 321 PRO B N 1
ATOM 4587 C CA . PRO B 2 341 ? 143.827 151.627 185.802 1.00 74.93 321 PRO B CA 1
ATOM 4588 C C . PRO B 2 341 ? 143.852 152.285 187.172 1.00 80.76 321 PRO B C 1
ATOM 4589 O O . PRO B 2 341 ? 144.779 152.095 187.962 1.00 85.86 321 PRO B O 1
ATOM 4593 N N . VAL B 2 342 ? 142.814 153.068 187.447 1.00 82.76 322 VAL B N 1
ATOM 4594 C CA . VAL B 2 342 ? 142.656 153.766 188.719 1.00 90.03 322 VAL B CA 1
ATOM 4595 C C . VAL B 2 342 ? 141.307 153.341 189.283 1.00 103.44 322 VAL B C 1
ATOM 4596 O O . VAL B 2 342 ? 140.257 153.726 188.757 1.00 109.27 322 VAL B O 1
ATOM 4600 N N . ALA B 2 343 ? 141.327 152.546 190.348 1.00 112.45 323 ALA B N 1
ATOM 4601 C CA . ALA B 2 343 ? 140.106 152.047 190.964 1.00 123.55 323 ALA B CA 1
ATOM 4602 C C . ALA B 2 343 ? 139.804 152.853 192.221 1.00 131.81 323 ALA B C 1
ATOM 4603 O O . ALA B 2 343 ? 140.609 152.878 193.158 1.00 133.82 323 ALA B O 1
ATOM 4605 N N . ILE B 2 344 ? 138.651 153.513 192.235 1.00 133.77 324 ILE B N 1
ATOM 4606 C CA . ILE B 2 344 ? 138.221 154.226 193.441 1.00 143.77 324 ILE B CA 1
ATOM 4607 C C . ILE B 2 344 ? 137.864 153.207 194.517 1.00 153.22 324 ILE B C 1
ATOM 4608 O O . ILE B 2 344 ? 137.064 152.287 194.257 1.00 154.39 324 ILE B O 1
ATOM 4613 N N . PRO B 2 345 ? 138.432 153.301 195.724 1.00 157.26 325 PRO B N 1
ATOM 4614 C CA . PRO B 2 345 ? 138.114 152.303 196.762 1.00 156.29 325 PRO B CA 1
ATOM 4615 C C . PRO B 2 345 ? 136.636 152.223 197.110 1.00 157.38 325 PRO B C 1
ATOM 4616 O O . PRO B 2 345 ? 136.151 151.151 197.494 1.00 157.03 325 PRO B O 1
ATOM 4620 N N . GLY B 2 346 ? 135.905 153.333 196.995 1.00 155.50 326 GLY B N 1
ATOM 4621 C CA . GLY B 2 346 ? 134.481 153.300 197.290 1.00 154.93 326 GLY B CA 1
ATOM 4622 C C . GLY B 2 346 ? 133.716 152.381 196.358 1.00 157.62 326 GLY B C 1
ATOM 4623 O O . GLY B 2 346 ? 132.857 151.610 196.790 1.00 155.34 326 GLY B O 1
ATOM 4624 N N . LEU B 2 347 ? 134.019 152.451 195.065 1.00 157.02 327 LEU B N 1
ATOM 4625 C CA . LEU B 2 347 ? 133.365 151.587 194.095 1.00 156.61 327 LEU B CA 1
ATOM 4626 C C . LEU B 2 347 ? 134.056 150.228 194.041 1.00 156.13 327 LEU B C 1
ATOM 4627 O O . LEU B 2 347 ? 135.240 150.093 194.361 1.00 155.77 327 LEU B O 1
ATOM 4632 N N . ALA B 2 348 ? 133.300 149.213 193.634 1.00 155.80 328 ALA B N 1
ATOM 4633 C CA . ALA B 2 348 ? 133.794 147.849 193.550 1.00 156.87 328 ALA B CA 1
ATOM 4634 C C . ALA B 2 348 ? 133.962 147.432 192.095 1.00 156.17 328 ALA B C 1
ATOM 4635 O O . ALA B 2 348 ? 133.310 147.962 191.191 1.00 154.22 328 ALA B O 1
ATOM 4637 N N . GLY B 2 349 ? 134.854 146.466 191.880 1.00 153.22 329 GLY B N 1
ATOM 4638 C CA . GLY B 2 349 ? 135.094 145.962 190.544 1.00 148.16 329 GLY B CA 1
ATOM 4639 C C . GLY B 2 349 ? 135.884 146.938 189.685 1.00 142.92 329 GLY B C 1
ATOM 4640 O O . GLY B 2 349 ? 136.609 147.810 190.172 1.00 142.02 329 GLY B O 1
ATOM 4641 N N . LYS B 2 350 ? 135.731 146.772 188.374 1.00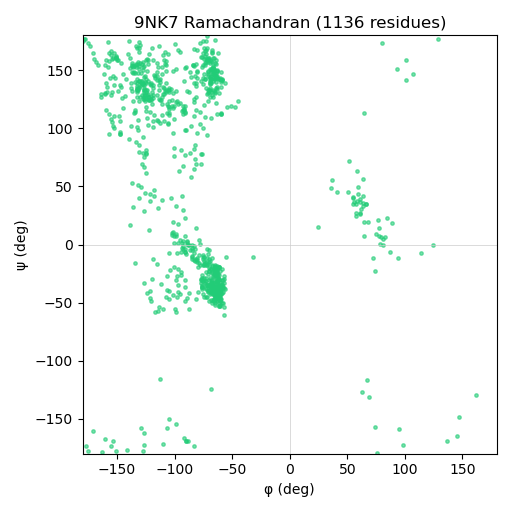 139.14 330 LYS B N 1
ATOM 4642 C CA . LYS B 2 350 ? 136.420 147.620 187.408 1.00 132.36 330 LYS B CA 1
ATOM 4643 C C . LYS B 2 350 ? 135.774 149.000 187.390 1.00 130.30 330 LYS B C 1
ATOM 4644 O O . LYS B 2 350 ? 134.643 149.159 186.921 1.00 132.98 330 LYS B O 1
ATOM 4650 N N . SER B 2 351 ? 136.491 150.001 187.904 1.00 126.72 331 SER B N 1
ATOM 4651 C CA . SER B 2 351 ? 135.960 151.359 187.910 1.00 123.19 331 SER B CA 1
ATOM 4652 C C . SER B 2 351 ? 135.883 151.941 186.505 1.00 115.23 331 SER B C 1
ATOM 4653 O O . SER B 2 351 ? 134.945 152.684 186.195 1.00 113.17 331 SER B O 1
ATOM 4656 N N . GLY B 2 352 ? 136.847 151.617 185.648 1.00 112.43 332 GLY B N 1
ATOM 4657 C CA . GLY B 2 352 ? 136.913 152.158 184.309 1.00 105.41 332 GLY B CA 1
ATOM 4658 C C . GLY B 2 352 ? 137.789 153.383 184.166 1.00 96.47 332 GLY B C 1
ATOM 4659 O O . GLY B 2 352 ? 138.089 153.779 183.033 1.00 92.86 332 GLY B O 1
ATOM 4660 N N . VAL B 2 353 ? 138.209 153.988 185.272 1.00 92.64 333 VAL B N 1
ATOM 4661 C CA . VAL B 2 353 ? 139.065 155.168 185.230 1.00 85.35 333 VAL B CA 1
ATOM 4662 C C . VAL B 2 353 ? 140.510 154.719 185.060 1.00 82.63 333 VAL B C 1
ATOM 4663 O O . VAL B 2 353 ? 141.016 153.912 185.846 1.00 89.38 333 VAL B O 1
ATOM 4667 N N . SER B 2 354 ? 141.176 155.241 184.034 1.00 73.05 334 SER B N 1
ATOM 4668 C CA . SER B 2 354 ? 142.579 154.942 183.796 1.00 71.91 334 SER B CA 1
ATOM 4669 C C . SER B 2 354 ? 143.308 156.219 183.415 1.00 66.25 334 SER B C 1
ATOM 4670 O O . SER B 2 354 ? 142.709 157.165 182.902 1.00 71.38 334 SER B O 1
ATOM 4673 N N . VAL B 2 355 ? 144.611 156.236 183.675 1.00 62.26 335 VAL B N 1
ATOM 4674 C CA . VAL B 2 355 ? 145.474 157.360 183.338 1.00 58.86 335 VAL B CA 1
ATOM 4675 C C . VAL B 2 355 ? 146.519 156.828 182.367 1.00 65.08 335 VAL B C 1
ATOM 4676 O O . VAL B 2 355 ? 147.490 156.181 182.777 1.00 74.44 335 VAL B O 1
ATOM 4680 N N . GLY B 2 356 ? 146.324 157.092 181.078 1.00 63.77 336 GLY B N 1
ATOM 4681 C CA . GLY B 2 356 ? 147.211 156.600 180.048 1.00 63.35 336 GLY B CA 1
ATOM 4682 C C . GLY B 2 356 ? 148.341 157.562 179.742 1.00 62.88 336 GLY B C 1
ATOM 4683 O O . GLY B 2 356 ? 148.580 158.543 180.448 1.00 67.90 336 GLY B O 1
ATOM 4684 N N . GLY B 2 357 ? 149.048 157.262 178.661 1.00 65.16 337 GLY B N 1
ATOM 4685 C CA . GLY B 2 357 ? 150.156 158.094 178.235 1.00 59.84 337 GLY B CA 1
ATOM 4686 C C . GLY B 2 357 ? 150.747 157.554 176.953 1.00 64.68 337 GLY B C 1
ATOM 4687 O O . GLY B 2 357 ? 150.327 156.514 176.436 1.00 72.87 337 GLY B O 1
ATOM 4688 N N . GLY B 2 358 ? 151.733 158.281 176.443 1.00 57.94 338 GLY B N 1
ATOM 4689 C CA . GLY B 2 358 ? 152.388 157.886 175.213 1.00 53.70 338 GLY B CA 1
ATOM 4690 C C . GLY B 2 358 ? 153.611 158.732 174.957 1.00 53.02 338 GLY B C 1
ATOM 4691 O O . GLY B 2 358 ? 153.803 159.786 175.571 1.00 59.13 338 GLY B O 1
ATOM 4692 N N . LEU B 2 359 ? 154.441 158.251 174.034 1.00 49.02 339 LEU B N 1
ATOM 4693 C CA . LEU B 2 359 ? 155.673 158.941 173.674 1.00 45.03 339 LEU B CA 1
ATOM 4694 C C . LEU B 2 359 ? 156.178 158.379 172.356 1.00 45.77 339 LEU B C 1
ATOM 4695 O O . LEU B 2 359 ? 156.334 157.163 172.221 1.00 53.32 339 LEU B O 1
ATOM 4700 N N . ARG B 2 360 ? 156.430 159.260 171.393 1.00 41.98 340 ARG B N 1
ATOM 4701 C CA . ARG B 2 360 ? 156.939 158.866 170.089 1.00 39.33 340 ARG B CA 1
ATOM 4702 C C . ARG B 2 360 ? 158.160 159.702 169.744 1.00 41.87 340 ARG B C 1
ATOM 4703 O O . ARG B 2 360 ? 158.175 160.915 169.964 1.00 48.75 340 ARG B O 1
ATOM 4711 N N . LEU B 2 361 ? 159.184 159.044 169.208 1.00 41.67 341 LEU B N 1
ATOM 4712 C CA . LEU B 2 361 ? 160.415 159.699 168.798 1.00 36.44 341 LEU B CA 1
ATOM 4713 C C . LEU B 2 361 ? 160.801 159.215 167.410 1.00 40.36 341 LEU B C 1
ATOM 4714 O O . LEU B 2 361 ? 160.431 158.115 166.995 1.00 51.83 341 LEU B O 1
ATOM 4719 N N . GLY B 2 362 ? 161.545 160.049 166.693 1.00 38.60 342 GLY B N 1
ATOM 4720 C CA . GLY B 2 362 ? 161.987 159.695 165.360 1.00 40.27 342 GLY B CA 1
ATOM 4721 C C . GLY B 2 362 ? 163.181 160.501 164.903 1.00 43.52 342 GLY B C 1
ATOM 4722 O O . GLY B 2 362 ? 163.253 161.705 165.156 1.00 46.63 342 GLY B O 1
ATOM 4723 N N . VAL B 2 363 ? 164.134 159.848 164.243 1.00 41.26 343 VAL B N 1
ATOM 4724 C CA . VAL B 2 363 ? 165.326 160.500 163.718 1.00 38.36 343 VAL B CA 1
ATOM 4725 C C . VAL B 2 363 ? 165.533 160.037 162.284 1.00 42.84 343 VAL B C 1
ATOM 4726 O O . VAL B 2 363 ? 165.459 158.838 161.998 1.00 47.71 343 VAL B O 1
ATOM 4730 N N . LEU B 2 364 ? 165.786 160.986 161.387 1.00 42.44 344 LEU B N 1
ATOM 4731 C CA . LEU B 2 364 ? 166.074 160.704 159.984 1.00 42.22 344 LEU B CA 1
ATOM 4732 C C . LEU B 2 364 ? 167.505 161.143 159.707 1.00 44.33 344 LEU B C 1
ATOM 4733 O O . LEU B 2 364 ? 167.789 162.344 159.642 1.00 52.13 344 LEU B O 1
ATOM 4738 N N . TYR B 2 365 ? 168.403 160.176 159.544 1.00 44.75 345 TYR B N 1
ATOM 4739 C CA . TYR B 2 365 ? 169.826 160.462 159.400 1.00 43.48 345 TYR B CA 1
ATOM 4740 C C . TYR B 2 365 ? 170.258 160.289 157.953 1.00 46.84 345 TYR B C 1
ATOM 4741 O O . TYR B 2 365 ? 170.242 159.160 157.440 1.00 47.01 345 TYR B O 1
ATOM 4750 N N . PRO B 2 366 ? 170.643 161.357 157.255 1.00 48.60 346 PRO B N 1
ATOM 4751 C CA . PRO B 2 366 ? 171.139 161.200 155.883 1.00 46.25 346 PRO B CA 1
ATOM 4752 C C . PRO B 2 366 ? 172.434 160.402 155.853 1.00 50.11 346 PRO B C 1
ATOM 4753 O O . PRO B 2 366 ? 173.285 160.530 156.735 1.00 56.83 346 PRO B O 1
ATOM 4757 N N . LEU B 2 367 ? 172.581 159.582 154.819 1.00 51.22 347 LEU B N 1
ATOM 4758 C CA . LEU B 2 367 ? 173.745 158.728 154.662 1.00 49.55 347 LEU B CA 1
ATOM 4759 C C . LEU B 2 367 ? 174.273 158.820 153.240 1.00 53.78 347 LEU B C 1
ATOM 4760 O O . LEU B 2 367 ? 173.516 159.108 152.309 1.00 57.61 347 LEU B O 1
ATOM 4765 N N . PRO B 2 368 ? 175.568 158.591 153.045 1.00 49.25 348 PRO B N 1
ATOM 4766 C CA . PRO B 2 368 ? 176.110 158.553 151.685 1.00 54.63 348 PRO B CA 1
ATOM 4767 C C . PRO B 2 368 ? 175.694 157.286 150.955 1.00 61.46 348 PRO B C 1
ATOM 4768 O O . PRO B 2 368 ? 175.319 156.278 151.555 1.00 62.49 348 PRO B O 1
ATOM 4772 N N . LEU B 2 369 ? 175.761 157.355 149.629 1.00 61.81 349 LEU B N 1
ATOM 4773 C CA . LEU B 2 369 ? 175.479 156.206 148.779 1.00 61.02 349 LEU B CA 1
ATOM 4774 C C . LEU B 2 369 ? 176.777 155.450 148.527 1.00 69.65 349 LEU B C 1
ATOM 4775 O O . LEU B 2 369 ? 177.689 155.973 147.879 1.00 79.20 349 LEU B O 1
ATOM 4780 N N . GLY B 2 370 ? 176.857 154.231 149.033 1.00 66.19 350 GLY B N 1
ATOM 4781 C CA . GLY B 2 370 ? 178.041 153.417 148.902 1.00 62.08 350 GLY B CA 1
ATOM 4782 C C . GLY B 2 370 ? 178.231 152.567 150.136 1.00 69.39 350 GLY B C 1
ATOM 4783 O O . GLY B 2 370 ? 177.319 152.410 150.945 1.00 76.55 350 GLY B O 1
ATOM 4784 N N . TYR B 2 371 ? 179.435 152.018 150.275 1.00 72.30 351 TYR B N 1
ATOM 4785 C CA . TYR B 2 371 ? 179.769 151.140 151.386 1.00 77.06 351 TYR B CA 1
ATOM 4786 C C . TYR B 2 371 ? 180.564 151.845 152.476 1.00 78.59 351 TYR B C 1
ATOM 4787 O O . TYR B 2 371 ? 181.078 151.181 153.381 1.00 81.45 351 TYR B O 1
ATOM 4796 N N . SER B 2 372 ? 180.675 153.167 152.413 1.00 78.32 352 SER B N 1
ATOM 4797 C CA . SER B 2 372 ? 181.453 153.944 153.367 1.00 77.95 352 SER B CA 1
ATOM 4798 C C . SER B 2 372 ? 180.517 154.746 154.258 1.00 76.29 352 SER B C 1
ATOM 4799 O O . SER B 2 372 ? 179.572 155.371 153.769 1.00 75.21 352 SER B O 1
ATOM 4802 N N . LEU B 2 373 ? 180.782 154.724 155.564 1.00 77.79 353 LEU B N 1
ATOM 4803 C CA . LEU B 2 373 ? 180.013 155.521 156.509 1.00 74.67 353 LEU B CA 1
ATOM 4804 C C . LEU B 2 373 ? 180.462 156.973 156.560 1.00 74.44 353 LEU B C 1
ATOM 4805 O O . LEU B 2 373 ? 179.748 157.806 157.128 1.00 75.26 353 LEU B O 1
ATOM 4810 N N . THR B 2 374 ? 181.619 157.296 155.989 1.00 75.28 354 THR B N 1
ATOM 4811 C CA . THR B 2 374 ? 182.144 158.656 155.964 1.00 75.08 354 THR B CA 1
ATOM 4812 C C . THR B 2 374 ? 182.142 159.142 154.521 1.00 76.87 354 THR B C 1
ATOM 4813 O O . THR B 2 374 ? 182.991 158.734 153.722 1.00 84.17 354 THR B O 1
ATOM 4817 N N . GLY B 2 375 ? 181.197 160.011 154.193 1.00 69.33 355 GLY B N 1
ATOM 4818 C CA . GLY B 2 375 ? 181.105 160.541 152.846 1.00 66.69 355 GLY B CA 1
ATOM 4819 C C . GLY B 2 375 ? 180.021 161.592 152.778 1.00 72.61 355 GLY B C 1
ATOM 4820 O O . GLY B 2 375 ? 179.275 161.815 153.737 1.00 75.79 355 GLY B O 1
ATOM 4821 N N . ALA B 2 376 ? 179.944 162.237 151.618 1.00 69.87 356 ALA B N 1
ATOM 4822 C CA . ALA B 2 376 ? 178.953 163.282 151.410 1.00 63.36 356 ALA B CA 1
ATOM 4823 C C . ALA B 2 376 ? 177.558 162.677 151.326 1.00 62.80 356 ALA B C 1
ATOM 4824 O O . ALA B 2 376 ? 177.338 161.692 150.616 1.00 66.91 356 ALA B O 1
ATOM 4826 N N . ALA B 2 377 ? 176.615 163.272 152.050 1.00 61.27 357 ALA B N 1
ATOM 4827 C CA . ALA B 2 377 ? 175.241 162.798 152.106 1.00 54.53 357 ALA B CA 1
ATOM 4828 C C . ALA B 2 377 ? 174.296 163.897 151.647 1.00 57.84 357 ALA B C 1
ATOM 4829 O O . ALA B 2 377 ? 174.473 165.067 151.998 1.00 68.99 357 ALA B O 1
ATOM 4831 N N . GLN B 2 378 ? 173.297 163.517 150.859 1.00 56.86 358 GLN B N 1
ATOM 4832 C CA . GLN B 2 378 ? 172.306 164.468 150.390 1.00 58.66 358 GLN B CA 1
ATOM 4833 C C . GLN B 2 378 ? 171.256 164.729 151.468 1.00 61.89 358 GLN B C 1
ATOM 4834 O O . GLN B 2 378 ? 170.949 163.846 152.273 1.00 62.10 358 GLN B O 1
ATOM 4840 N N . PRO B 2 379 ? 170.693 165.933 151.506 1.00 57.80 359 PRO B N 1
ATOM 4841 C CA . PRO B 2 379 ? 169.598 166.206 152.440 1.00 51.50 359 PRO B CA 1
ATOM 4842 C C . PRO B 2 379 ? 168.347 165.423 152.071 1.00 57.82 359 PRO B C 1
ATOM 4843 O O . PRO B 2 379 ? 168.149 165.009 150.928 1.00 66.96 359 PRO B O 1
ATOM 4847 N N . SER B 2 380 ? 167.496 165.221 153.072 1.00 55.02 360 SER B N 1
ATOM 4848 C CA . SER B 2 380 ? 166.294 164.426 152.882 1.00 56.20 360 SER B CA 1
ATOM 4849 C C . SER B 2 380 ? 165.288 165.158 151.999 1.00 55.84 360 SER B C 1
ATOM 4850 O O . SER B 2 380 ? 165.344 166.377 151.818 1.00 61.71 360 SER B O 1
ATOM 4853 N N . ARG B 2 381 ? 164.359 164.390 151.444 1.00 55.20 361 ARG B N 1
ATOM 4854 C CA . ARG B 2 381 ? 163.303 164.902 150.586 1.00 54.47 361 ARG B CA 1
ATOM 4855 C C . ARG B 2 381 ? 161.967 164.850 151.314 1.00 55.54 361 ARG B C 1
ATOM 4856 O O . ARG B 2 381 ? 161.816 164.188 152.343 1.00 61.16 361 ARG B O 1
ATOM 4864 N N . ILE B 2 382 ? 160.985 165.561 150.756 1.00 52.39 362 ILE B N 1
ATOM 4865 C CA . ILE B 2 382 ? 159.667 165.625 151.374 1.00 53.12 362 ILE B CA 1
ATOM 4866 C C . ILE B 2 382 ? 158.979 164.266 151.384 1.00 56.98 362 ILE B C 1
ATOM 4867 O O . ILE B 2 382 ? 158.042 164.058 152.163 1.00 64.61 362 ILE B O 1
ATOM 4872 N N . ASN B 2 383 ? 159.419 163.332 150.539 1.00 58.90 363 ASN B N 1
ATOM 4873 C CA . ASN B 2 383 ? 158.842 161.992 150.552 1.00 55.78 363 ASN B CA 1
ATOM 4874 C C . ASN B 2 383 ? 159.129 161.277 151.865 1.00 58.39 363 ASN B C 1
ATOM 4875 O O . ASN B 2 383 ? 158.269 160.561 152.390 1.00 66.83 363 ASN B O 1
ATOM 4880 N N . ASP B 2 384 ? 160.333 161.456 152.409 1.00 56.24 364 ASP B N 1
ATOM 4881 C CA . ASP B 2 384 ? 160.786 160.669 153.546 1.00 56.18 364 ASP B CA 1
ATOM 4882 C C . ASP B 2 384 ? 160.685 161.394 154.880 1.00 57.35 364 ASP B C 1
ATOM 4883 O O . ASP B 2 384 ? 160.689 160.732 155.922 1.00 59.45 364 ASP B O 1
ATOM 4888 N N . ARG B 2 385 ? 160.594 162.720 154.880 1.00 51.24 365 ARG B N 1
ATOM 4889 C CA . ARG B 2 385 ? 160.553 163.462 156.130 1.00 44.80 365 ARG B CA 1
ATOM 4890 C C . ARG B 2 385 ? 159.277 163.152 156.906 1.00 55.77 365 ARG B C 1
ATOM 4891 O O . ARG B 2 385 ? 158.231 162.839 156.332 1.00 59.74 365 ARG B O 1
ATOM 4899 N N . PHE B 2 386 ? 159.376 163.239 158.230 1.00 53.29 366 PHE B N 1
ATOM 4900 C CA . PHE B 2 386 ? 158.260 162.920 159.105 1.00 46.70 366 PHE B CA 1
ATOM 4901 C C . PHE B 2 386 ? 157.166 163.980 159.007 1.00 48.64 366 PHE B C 1
ATOM 4902 O O . PHE B 2 386 ? 157.398 165.118 158.598 1.00 52.52 366 PHE B O 1
ATOM 4910 N N . GLN B 2 387 ? 155.957 163.587 159.402 1.00 49.77 367 GLN B N 1
ATOM 4911 C CA . GLN B 2 387 ? 154.819 164.491 159.484 1.00 47.43 367 GLN B CA 1
ATOM 4912 C C . GLN B 2 387 ? 154.191 164.377 160.864 1.00 49.46 367 GLN B C 1
ATOM 4913 O O . GLN B 2 387 ? 154.098 163.281 161.422 1.00 51.91 367 GLN B O 1
ATOM 4919 N N . LEU B 2 388 ? 153.765 165.511 161.415 1.00 48.14 368 LEU B N 1
ATOM 4920 C CA . LEU B 2 388 ? 153.186 165.546 162.749 1.00 54.23 368 LEU B CA 1
ATOM 4921 C C . LEU B 2 388 ? 151.930 166.402 162.742 1.00 55.58 368 LEU B C 1
ATOM 4922 O O . LEU B 2 388 ? 151.823 167.368 161.984 1.00 58.02 368 LEU B O 1
ATOM 4927 N N . GLY B 2 389 ? 150.989 166.044 163.597 1.00 58.46 369 GLY B N 1
ATOM 4928 C CA . GLY B 2 389 ? 149.730 166.746 163.725 1.00 53.54 369 GLY B CA 1
ATOM 4929 C C . GLY B 2 389 ? 148.577 165.949 163.139 1.00 59.59 369 GLY B C 1
ATOM 4930 O O . GLY B 2 389 ? 148.728 165.210 162.157 1.00 62.07 369 GLY B O 1
ATOM 4931 N N . GLY B 2 390 ? 147.405 166.098 163.751 1.00 59.01 370 GLY B N 1
ATOM 4932 C CA . GLY B 2 390 ? 146.214 165.424 163.293 1.00 66.93 370 GLY B CA 1
ATOM 4933 C C . GLY B 2 390 ? 145.501 164.678 164.402 1.00 68.94 370 GLY B C 1
ATOM 4934 O O . GLY B 2 390 ? 145.957 164.638 165.547 1.00 70.53 370 GLY B O 1
ATOM 4935 N N . PRO B 2 391 ? 144.350 164.078 164.081 1.00 67.47 371 PRO B N 1
ATOM 4936 C CA . PRO B 2 391 ? 143.634 163.301 165.107 1.00 71.30 371 PRO B CA 1
ATOM 4937 C C . PRO B 2 391 ? 144.358 162.030 165.515 1.00 74.90 371 PRO B C 1
ATOM 4938 O O . PRO B 2 391 ? 144.402 161.708 166.708 1.00 76.40 371 PRO B O 1
ATOM 4942 N N . ASN B 2 392 ? 144.930 161.295 164.562 1.00 74.08 372 ASN B N 1
ATOM 4943 C CA . ASN B 2 392 ? 145.736 160.123 164.882 1.00 77.13 372 ASN B CA 1
ATOM 4944 C C . ASN B 2 392 ? 147.133 160.497 165.351 1.00 77.39 372 ASN B C 1
ATOM 4945 O O . ASN B 2 392 ? 147.937 159.608 165.648 1.00 81.52 372 ASN B O 1
ATOM 4950 N N . ASP B 2 393 ? 147.424 161.790 165.417 1.00 76.84 373 ASP B N 1
ATOM 4951 C CA . ASP B 2 393 ? 148.717 162.311 165.834 1.00 70.03 373 ASP B CA 1
ATOM 4952 C C . ASP B 2 393 ? 148.419 163.298 166.959 1.00 66.61 373 ASP B C 1
ATOM 4953 O O . ASP B 2 393 ? 147.360 163.242 167.597 1.00 66.46 373 ASP B O 1
ATOM 4958 N N . VAL B 2 394 ? 149.383 164.167 167.260 1.00 60.31 374 VAL B N 1
ATOM 4959 C CA . VAL B 2 394 ? 149.164 165.246 168.217 1.00 57.91 374 VAL B CA 1
ATOM 4960 C C . VAL B 2 394 ? 147.847 165.933 167.882 1.00 58.76 374 VAL B C 1
ATOM 4961 O O . VAL B 2 394 ? 147.682 166.490 166.792 1.00 61.18 374 VAL B O 1
ATOM 4965 N N . ARG B 2 395 ? 146.899 165.888 168.814 1.00 61.50 375 ARG B N 1
ATOM 4966 C CA . ARG B 2 395 ? 145.560 166.391 168.561 1.00 56.84 375 ARG B CA 1
ATOM 4967 C C . ARG B 2 395 ? 145.522 167.909 168.704 1.00 59.03 375 ARG B C 1
ATOM 4968 O O . ARG B 2 395 ? 146.444 168.539 169.225 1.00 63.95 375 ARG B O 1
ATOM 4976 N N . GLY B 2 396 ? 144.426 168.497 168.236 1.00 58.86 376 GLY B N 1
ATOM 4977 C CA . GLY B 2 396 ? 144.286 169.935 168.249 1.00 57.22 376 GLY B CA 1
ATOM 4978 C C . GLY B 2 396 ? 144.945 170.646 167.094 1.00 57.18 376 GLY B C 1
ATOM 4979 O O . GLY B 2 396 ? 144.982 171.880 167.087 1.00 60.60 376 GLY B O 1
ATOM 4980 N N . PHE B 2 397 ? 145.463 169.910 166.116 1.00 55.20 377 PHE B N 1
ATOM 4981 C CA . PHE B 2 397 ? 146.156 170.493 164.981 1.00 54.50 377 PHE B CA 1
ATOM 4982 C C . PHE B 2 397 ? 145.653 169.855 163.695 1.00 60.54 377 PHE B C 1
ATOM 4983 O O . PHE B 2 397 ? 145.152 168.729 163.688 1.00 66.45 377 PHE B O 1
ATOM 4991 N N . LYS B 2 398 ? 145.787 170.601 162.604 1.00 56.07 378 LYS B N 1
ATOM 4992 C CA . LYS B 2 398 ? 145.436 170.094 161.289 1.00 56.25 378 LYS B CA 1
ATOM 4993 C C . LYS B 2 398 ? 146.341 168.920 160.925 1.00 57.00 378 LYS B C 1
ATOM 4994 O O . LYS B 2 398 ? 147.444 168.769 161.455 1.00 63.19 378 LYS B O 1
ATOM 5000 N N . ILE B 2 399 ? 145.848 168.060 160.034 1.00 55.08 379 ILE B N 1
ATOM 5001 C CA . ILE B 2 399 ? 146.648 166.955 159.518 1.00 55.38 379 ILE B CA 1
ATOM 5002 C C . ILE B 2 399 ? 147.937 167.526 158.949 1.00 61.07 379 ILE B C 1
ATOM 5003 O O . ILE B 2 399 ? 147.914 168.327 158.008 1.00 64.04 379 ILE B O 1
ATOM 5008 N N . GLY B 2 400 ? 149.069 167.123 159.517 1.00 59.94 380 GLY B N 1
ATOM 5009 C CA . GLY B 2 400 ? 150.327 167.758 159.185 1.00 53.34 380 GLY B CA 1
ATOM 5010 C C . GLY B 2 400 ? 150.418 169.197 159.636 1.00 54.63 380 GLY B C 1
ATOM 5011 O O . GLY B 2 400 ? 151.028 170.017 158.948 1.00 61.82 380 GLY B O 1
ATOM 5012 N N . GLY B 2 401 ? 149.826 169.528 160.778 1.00 54.88 381 GLY B N 1
ATOM 5013 C CA . GLY B 2 401 ? 149.813 170.883 161.279 1.00 51.79 381 GLY B CA 1
ATOM 5014 C C . GLY B 2 401 ? 151.023 171.304 162.072 1.00 54.73 381 GLY B C 1
ATOM 5015 O O . GLY B 2 401 ? 151.085 172.450 162.522 1.00 62.35 381 GLY B O 1
ATOM 5016 N N . LEU B 2 402 ? 151.992 170.416 162.263 1.00 51.94 382 LEU B N 1
ATOM 5017 C CA . LEU B 2 402 ? 153.203 170.716 163.008 1.00 52.15 382 LEU B CA 1
ATOM 5018 C C . LEU B 2 402 ? 154.415 170.637 162.091 1.00 53.61 382 LEU B C 1
ATOM 5019 O O . LEU B 2 402 ? 154.389 169.967 161.055 1.00 61.55 382 LEU B O 1
ATOM 5024 N N . GLY B 2 403 ? 155.478 171.335 162.479 1.00 46.35 383 GLY B N 1
ATOM 5025 C CA . GLY B 2 403 ? 156.722 171.283 161.754 1.00 45.30 383 GLY B CA 1
ATOM 5026 C C . GLY B 2 403 ? 156.898 172.450 160.808 1.00 53.34 383 GLY B C 1
ATOM 5027 O O . GLY B 2 403 ? 156.111 173.401 160.805 1.00 60.63 383 GLY B O 1
ATOM 5028 N N . PRO B 2 404 ? 157.951 172.403 159.994 1.00 52.08 384 PRO B N 1
ATOM 5029 C CA . PRO B 2 404 ? 158.185 173.483 159.028 1.00 52.57 384 PRO B CA 1
ATOM 5030 C C . PRO B 2 404 ? 157.037 173.596 158.038 1.00 51.49 384 PRO B C 1
ATOM 5031 O O . PRO B 2 404 ? 156.465 172.596 157.603 1.00 49.56 384 PRO B O 1
ATOM 5035 N N . HIS B 2 405 ? 156.705 174.834 157.680 1.00 51.26 385 HIS B N 1
ATOM 5036 C CA . HIS B 2 405 ? 155.607 175.122 156.764 1.00 51.46 385 HIS B CA 1
ATOM 5037 C C . HIS B 2 405 ? 156.082 176.148 155.747 1.00 57.30 385 HIS B C 1
ATOM 5038 O O . HIS B 2 405 ? 156.364 177.296 156.106 1.00 61.88 385 HIS B O 1
ATOM 5045 N N . ASP B 2 406 ? 156.172 175.738 154.486 1.00 54.02 386 ASP B N 1
ATOM 5046 C CA . ASP B 2 406 ? 156.513 176.645 153.394 1.00 52.35 386 ASP B CA 1
ATOM 5047 C C . ASP B 2 406 ? 155.208 177.208 152.847 1.00 57.41 386 ASP B C 1
ATOM 5048 O O . ASP B 2 406 ? 154.524 176.561 152.052 1.00 61.71 386 ASP B O 1
ATOM 5053 N N . GLY B 2 407 ? 154.860 178.417 153.274 1.00 57.23 387 GLY B N 1
ATOM 5054 C CA . GLY B 2 407 ? 153.571 178.979 152.930 1.00 57.56 387 GLY B CA 1
ATOM 5055 C C . GLY B 2 407 ? 152.447 178.210 153.589 1.00 64.61 387 GLY B C 1
ATOM 5056 O O . GLY B 2 407 ? 152.347 178.179 154.819 1.00 67.81 387 GLY B O 1
ATOM 5057 N N . VAL B 2 408 ? 151.593 177.583 152.783 1.00 65.53 388 VAL B N 1
ATOM 5058 C CA . VAL B 2 408 ? 150.541 176.725 153.313 1.00 64.03 388 VAL B CA 1
ATOM 5059 C C . VAL B 2 408 ? 150.931 175.252 153.294 1.00 66.95 388 VAL B C 1
ATOM 5060 O O . VAL B 2 408 ? 150.340 174.459 154.044 1.00 72.31 388 VAL B O 1
ATOM 5064 N N . ASP B 2 409 ? 151.898 174.863 152.469 1.00 65.46 389 ASP B N 1
ATOM 5065 C CA . ASP B 2 409 ? 152.304 173.468 152.389 1.00 60.22 389 ASP B CA 1
ATOM 5066 C C . ASP B 2 409 ? 153.008 173.038 153.668 1.00 56.95 389 ASP B C 1
ATOM 5067 O O . ASP B 2 409 ? 153.786 173.793 154.256 1.00 57.08 389 ASP B O 1
ATOM 5072 N N . ALA B 2 410 ? 152.730 171.808 154.093 1.00 58.29 390 ALA B N 1
ATOM 5073 C CA . ALA B 2 410 ? 153.292 171.260 155.322 1.00 51.27 390 ALA B CA 1
ATOM 5074 C C . ALA B 2 410 ? 154.463 170.353 154.960 1.00 52.91 390 ALA B C 1
ATOM 5075 O O . ALA B 2 410 ? 154.337 169.133 154.863 1.00 53.02 390 ALA B O 1
ATOM 5077 N N . VAL B 2 411 ? 155.625 170.973 154.751 1.00 56.79 391 VAL B N 1
ATOM 5078 C CA . VAL B 2 411 ? 156.831 170.190 154.532 1.00 54.61 391 VAL B CA 1
ATOM 5079 C C . VAL B 2 411 ? 157.228 169.493 155.830 1.00 56.21 391 VAL B C 1
ATOM 5080 O O . VAL B 2 411 ? 156.867 169.911 156.936 1.00 66.46 391 VAL B O 1
ATOM 5084 N N . GLY B 2 412 ? 157.970 168.402 155.688 1.00 45.28 392 GLY B N 1
ATOM 5085 C CA . GLY B 2 412 ? 158.263 167.541 156.810 1.00 43.36 392 GLY B CA 1
ATOM 5086 C C . GLY B 2 412 ? 159.439 168.017 157.640 1.00 49.26 392 GLY B C 1
ATOM 5087 O O . GLY B 2 412 ? 159.992 169.100 157.449 1.00 55.39 392 GLY B O 1
ATOM 5088 N N . GLY B 2 413 ? 159.815 167.169 158.600 1.00 46.18 393 GLY B N 1
ATOM 5089 C CA . GLY B 2 413 ? 160.983 167.406 159.415 1.00 41.57 393 GLY B CA 1
ATOM 5090 C C . GLY B 2 413 ? 161.819 166.143 159.514 1.00 45.23 393 GLY B C 1
ATOM 5091 O O . GLY B 2 413 ? 161.402 165.063 159.092 1.00 51.38 393 GLY B O 1
ATOM 5092 N N . ASP B 2 414 ? 163.013 166.298 160.080 1.00 46.16 394 ASP B N 1
ATOM 5093 C CA . ASP B 2 414 ? 163.954 165.190 160.187 1.00 37.47 394 ASP B CA 1
ATOM 5094 C C . ASP B 2 414 ? 163.909 164.492 161.538 1.00 40.29 394 ASP B C 1
ATOM 5095 O O . ASP B 2 414 ? 164.093 163.275 161.602 1.00 45.13 394 ASP B O 1
ATOM 5100 N N . VAL B 2 415 ? 163.672 165.228 162.621 1.00 44.24 395 VAL B N 1
ATOM 5101 C CA . VAL B 2 415 ? 163.494 164.636 163.939 1.00 39.93 395 VAL B CA 1
ATOM 5102 C C . VAL B 2 415 ? 162.182 165.141 164.519 1.00 39.37 395 VAL B C 1
ATOM 5103 O O . VAL B 2 415 ? 161.695 166.218 164.160 1.00 44.52 395 VAL B O 1
ATOM 5107 N N . PHE B 2 416 ? 161.596 164.345 165.410 1.00 38.59 396 PHE B N 1
ATOM 5108 C CA . PHE B 2 416 ? 160.348 164.725 166.051 1.00 36.09 396 PHE B CA 1
ATOM 5109 C C . PHE B 2 416 ? 160.247 164.034 167.401 1.00 39.03 396 PHE B C 1
ATOM 5110 O O . PHE B 2 416 ? 160.930 163.044 167.669 1.00 46.02 396 PHE B O 1
ATOM 5118 N N . ALA B 2 417 ? 159.383 164.580 168.254 1.00 39.47 397 ALA B N 1
ATOM 5119 C CA . ALA B 2 417 ? 159.177 164.044 169.595 1.00 34.74 397 ALA B CA 1
ATOM 5120 C C . ALA B 2 417 ? 157.775 164.426 170.042 1.00 39.26 397 ALA B C 1
ATOM 5121 O O . ALA B 2 417 ? 157.529 165.586 170.382 1.00 57.14 397 ALA B O 1
ATOM 5123 N N . ALA B 2 418 ? 156.864 163.460 170.045 1.00 39.67 398 ALA B N 1
ATOM 5124 C CA . ALA B 2 418 ? 155.486 163.679 170.449 1.00 38.80 398 ALA B CA 1
ATOM 5125 C C . ALA B 2 418 ? 155.214 163.007 171.788 1.00 47.75 398 ALA B C 1
ATOM 5126 O O . ALA B 2 418 ? 155.921 162.086 172.203 1.00 58.59 398 ALA B O 1
ATOM 5128 N N . GLY B 2 419 ? 154.174 163.485 172.464 1.00 47.98 399 GLY B N 1
ATOM 5129 C CA . GLY B 2 419 ? 153.792 162.936 173.751 1.00 47.28 399 GLY B CA 1
ATOM 5130 C C . GLY B 2 419 ? 152.312 163.132 173.991 1.00 50.18 399 GLY B C 1
ATOM 5131 O O . GLY B 2 419 ? 151.652 163.924 173.313 1.00 56.32 399 GLY B O 1
ATOM 5132 N N . SER B 2 420 ? 151.794 162.395 174.971 1.00 52.08 400 SER B N 1
ATOM 5133 C CA . SER B 2 420 ? 150.370 162.436 175.266 1.00 53.21 400 SER B CA 1
ATOM 5134 C C . SER B 2 420 ? 150.136 162.008 176.705 1.00 55.36 400 SER B C 1
ATOM 5135 O O . SER B 2 420 ? 150.825 161.122 177.213 1.00 63.76 400 SER B O 1
ATOM 5138 N N . VAL B 2 421 ? 149.163 162.647 177.352 1.00 52.47 401 VAL B N 1
ATOM 5139 C CA . VAL B 2 421 ? 148.722 162.265 178.688 1.00 49.49 401 VAL B CA 1
ATOM 5140 C C . VAL B 2 421 ? 147.201 162.328 178.721 1.00 57.24 401 VAL B C 1
ATOM 5141 O O . VAL B 2 421 ? 146.617 163.413 178.814 1.00 67.20 401 VAL B O 1
ATOM 5145 N N . ASN B 2 422 ? 146.547 161.175 178.635 1.00 55.71 402 ASN B N 1
ATOM 5146 C CA . ASN B 2 422 ? 145.094 161.109 178.607 1.00 58.61 402 ASN B CA 1
ATOM 5147 C C . ASN B 2 422 ? 144.565 160.429 179.862 1.00 60.90 402 ASN B C 1
ATOM 5148 O O . ASN B 2 422 ? 145.316 159.867 180.662 1.00 68.12 402 ASN B O 1
ATOM 5153 N N . ALA B 2 423 ? 143.243 160.495 180.029 1.00 58.14 403 ALA B N 1
ATOM 5154 C CA . ALA B 2 423 ? 142.585 159.903 181.192 1.00 58.11 403 ALA B CA 1
ATOM 5155 C C . ALA B 2 423 ? 141.159 159.539 180.791 1.00 63.44 403 ALA B C 1
ATOM 5156 O O . ALA B 2 423 ? 140.282 160.407 180.761 1.00 66.54 403 ALA B O 1
ATOM 5158 N N . LEU B 2 424 ? 140.937 158.263 180.490 1.00 67.50 404 LEU B N 1
ATOM 5159 C CA . LEU B 2 424 ? 139.600 157.791 180.157 1.00 68.35 404 LEU B CA 1
ATOM 5160 C C . LEU B 2 424 ? 138.702 157.820 181.388 1.00 73.38 404 LEU B C 1
ATOM 5161 O O . LEU B 2 424 ? 139.126 157.474 182.493 1.00 81.46 404 LEU B O 1
ATOM 5166 N N . LEU B 2 425 ? 137.452 158.233 181.191 1.00 74.49 405 LEU B N 1
ATOM 5167 C CA . LEU B 2 425 ? 136.480 158.297 182.268 1.00 78.41 405 LEU B CA 1
ATOM 5168 C C . LEU B 2 425 ? 135.172 157.654 181.828 1.00 88.85 405 LEU B C 1
ATOM 5169 O O . LEU B 2 425 ? 134.731 157.858 180.691 1.00 92.65 405 LEU B O 1
ATOM 5174 N N . PRO B 2 426 ? 134.526 156.885 182.702 1.00 91.49 406 PRO B N 1
ATOM 5175 C CA . PRO B 2 426 ? 133.276 156.222 182.318 1.00 93.68 406 PRO B CA 1
ATOM 5176 C C . PRO B 2 426 ? 132.090 157.169 182.391 1.00 103.79 406 PRO B C 1
ATOM 5177 O O . PRO B 2 426 ? 132.001 158.025 183.275 1.00 106.38 406 PRO B O 1
ATOM 5181 N N . LEU B 2 427 ? 131.172 157.006 181.443 1.00 108.06 407 LEU B N 1
ATOM 5182 C CA . LEU B 2 427 ? 129.987 157.843 181.404 1.00 117.62 407 LEU B CA 1
ATOM 5183 C C . LEU B 2 427 ? 129.008 157.435 182.506 1.00 126.03 407 LEU B C 1
ATOM 5184 O O . LEU B 2 427 ? 128.915 156.257 182.861 1.00 129.42 407 LEU B O 1
ATOM 5189 N N . PRO B 2 428 ? 128.269 158.392 183.064 1.00 128.10 408 PRO B N 1
ATOM 5190 C CA . PRO B 2 428 ? 127.308 158.056 184.118 1.00 130.50 408 PRO B CA 1
ATOM 5191 C C . PRO B 2 428 ? 126.158 157.219 183.584 1.00 135.36 408 PRO B C 1
ATOM 5192 O O . PRO B 2 428 ? 125.780 157.312 182.413 1.00 135.31 408 PRO B O 1
ATOM 5196 N N . ARG B 2 429 ? 125.602 156.391 184.471 1.00 140.81 409 ARG B N 1
ATOM 5197 C CA . ARG B 2 429 ? 124.510 155.476 184.133 1.00 146.80 409 ARG B CA 1
ATOM 5198 C C . ARG B 2 429 ? 124.890 154.574 182.961 1.00 148.40 409 ARG B C 1
ATOM 5199 O O . ARG B 2 429 ? 124.065 154.255 182.102 1.00 147.62 409 ARG B O 1
ATOM 5207 N N . THR B 2 430 ? 126.155 154.164 182.924 1.00 146.88 410 THR B N 1
ATOM 5208 C CA . THR B 2 430 ? 126.657 153.294 181.872 1.00 145.19 410 THR B CA 1
ATOM 5209 C C . THR B 2 430 ? 127.725 152.387 182.463 1.00 143.59 410 THR B C 1
ATOM 5210 O O . THR B 2 430 ? 128.584 152.844 183.222 1.00 139.57 410 THR B O 1
ATOM 5214 N N . GLY B 2 431 ? 127.664 151.106 182.113 1.00 142.79 411 GLY B N 1
ATOM 5215 C CA . GLY B 2 431 ? 128.583 150.127 182.641 1.00 137.95 411 GLY B CA 1
ATOM 5216 C C . GLY B 2 431 ? 130.011 150.362 182.196 1.00 136.78 411 GLY B C 1
ATOM 5217 O O . GLY B 2 431 ? 130.272 150.915 181.123 1.00 136.00 411 GLY B O 1
ATOM 5218 N N . PRO B 2 432 ? 130.971 149.953 183.030 1.00 136.39 412 PRO B N 1
ATOM 5219 C CA . PRO B 2 432 ? 132.383 150.078 182.634 1.00 135.67 412 PRO B CA 1
ATOM 5220 C C . PRO B 2 432 ? 132.729 149.283 181.389 1.00 133.50 412 PRO B C 1
ATOM 5221 O O . PRO B 2 432 ? 133.619 149.690 180.631 1.00 132.45 412 PRO B O 1
ATOM 5225 N N . ASP B 2 433 ? 132.052 148.158 181.155 1.00 132.07 413 ASP B N 1
ATOM 5226 C CA . ASP B 2 433 ? 132.312 147.342 179.976 1.00 131.22 413 ASP B CA 1
ATOM 5227 C C . ASP B 2 433 ? 131.858 148.005 178.683 1.00 127.82 413 ASP B C 1
ATOM 5228 O O . ASP B 2 433 ? 132.222 147.525 177.604 1.00 125.22 413 ASP B O 1
ATOM 5233 N N . SER B 2 434 ? 131.076 149.077 178.761 1.00 129.10 414 SER B N 1
ATOM 5234 C CA . SER B 2 434 ? 130.605 149.738 177.555 1.00 123.72 414 SER B CA 1
ATOM 5235 C C . SER B 2 434 ? 131.774 150.377 176.810 1.00 115.62 414 SER B C 1
ATOM 5236 O O . SER B 2 434 ? 132.687 150.924 177.436 1.00 116.91 414 SER B O 1
ATOM 5239 N N . PRO B 2 435 ? 131.782 150.314 175.476 1.00 107.77 415 PRO B N 1
ATOM 5240 C CA . PRO B 2 435 ? 132.877 150.938 174.717 1.00 106.19 415 PRO B CA 1
ATOM 5241 C C . PRO B 2 435 ? 132.929 152.451 174.843 1.00 108.04 415 PRO B C 1
ATOM 5242 O O . PRO B 2 435 ? 133.989 153.035 174.587 1.00 106.89 415 PRO B O 1
ATOM 5246 N N . LEU B 2 436 ? 131.832 153.102 175.218 1.00 107.14 416 LEU B N 1
ATOM 5247 C CA . LEU B 2 436 ? 131.836 154.552 175.361 1.00 98.13 416 LEU B CA 1
ATOM 5248 C C . LEU B 2 436 ? 132.701 154.973 176.541 1.00 94.63 416 LEU B C 1
ATOM 5249 O O . LEU B 2 436 ? 132.684 154.342 177.601 1.00 94.94 416 LEU B O 1
ATOM 5254 N N . ARG B 2 437 ? 133.459 156.050 176.353 1.00 91.67 417 ARG B N 1
ATOM 5255 C CA . ARG B 2 437 ? 134.314 156.571 177.409 1.00 85.28 417 ARG B CA 1
ATOM 5256 C C . ARG B 2 437 ? 134.615 158.034 177.123 1.00 81.22 417 ARG B C 1
ATOM 5257 O O . ARG B 2 437 ? 134.612 158.475 175.971 1.00 81.18 417 ARG B O 1
ATOM 5265 N N . LEU B 2 438 ? 134.872 158.781 178.192 1.00 76.03 418 LEU B N 1
ATOM 5266 C CA . LEU B 2 438 ? 135.164 160.206 178.121 1.00 68.70 418 LEU B CA 1
ATOM 5267 C C . LEU B 2 438 ? 136.654 160.416 178.342 1.00 72.51 418 LEU B C 1
ATOM 5268 O O . LEU B 2 438 ? 137.235 159.831 179.261 1.00 84.17 418 LEU B O 1
ATOM 5273 N N . GLN B 2 439 ? 137.268 161.251 177.507 1.00 63.25 419 GLN B N 1
ATOM 5274 C CA . GLN B 2 439 ? 138.717 161.385 177.474 1.00 56.93 419 GLN B CA 1
ATOM 5275 C C . GLN B 2 439 ? 139.130 162.842 177.616 1.00 60.42 419 GLN B C 1
ATOM 5276 O O . GLN B 2 439 ? 138.520 163.731 177.016 1.00 71.70 419 GLN B O 1
ATOM 5282 N N . LEU B 2 440 ? 140.169 163.076 178.415 1.00 56.48 420 LEU B N 1
ATOM 5283 C CA . LEU B 2 440 ? 140.834 164.370 178.514 1.00 52.61 420 LEU B CA 1
ATOM 5284 C C . LEU B 2 440 ? 142.300 164.163 178.173 1.00 54.23 420 LEU B C 1
ATOM 5285 O O . LEU B 2 440 ? 142.971 163.344 178.807 1.00 63.11 420 LEU B O 1
ATOM 5290 N N . TYR B 2 441 ? 142.802 164.907 177.191 1.00 50.87 421 TYR B N 1
ATOM 5291 C CA . TYR B 2 441 ? 144.148 164.698 176.680 1.00 47.21 421 TYR B CA 1
ATOM 5292 C C . TYR B 2 441 ? 144.963 165.983 176.758 1.00 51.23 421 TYR B C 1
ATOM 5293 O O . TYR B 2 441 ? 144.423 167.086 176.860 1.00 58.79 421 TYR B O 1
ATOM 5302 N N . ALA B 2 442 ? 146.283 165.816 176.721 1.00 49.78 422 ALA B N 1
ATOM 5303 C CA . ALA B 2 442 ? 147.235 166.921 176.787 1.00 46.48 422 ALA B CA 1
ATOM 5304 C C . ALA B 2 442 ? 148.350 166.710 175.766 1.00 49.83 422 ALA B C 1
ATOM 5305 O O . ALA B 2 442 ? 149.536 166.725 176.095 1.00 57.51 422 ALA B O 1
ATOM 5307 N N . ASN B 2 443 ? 147.969 166.487 174.510 1.00 50.92 423 ASN B N 1
ATOM 5308 C CA . ASN B 2 443 ? 148.937 166.169 173.466 1.00 46.93 423 ASN B CA 1
ATOM 5309 C C . ASN B 2 443 ? 149.956 167.288 173.284 1.00 49.16 423 ASN B C 1
ATOM 5310 O O . ASN B 2 443 ? 149.632 168.473 173.386 1.00 56.14 423 ASN B O 1
ATOM 5315 N N . ALA B 2 444 ? 151.199 166.897 173.010 1.00 50.32 424 ALA B N 1
ATOM 5316 C CA . ALA B 2 444 ? 152.269 167.833 172.698 1.00 43.93 424 ALA B CA 1
ATOM 5317 C C . ALA B 2 444 ? 153.203 167.179 171.693 1.00 47.70 424 ALA B C 1
ATOM 5318 O O . ALA B 2 444 ? 153.274 165.952 171.596 1.00 57.89 424 ALA B O 1
ATOM 5320 N N . GLY B 2 445 ? 153.923 168.005 170.943 1.00 43.77 425 GLY B N 1
ATOM 5321 C CA . GLY B 2 445 ? 154.825 167.475 169.940 1.00 42.89 425 GLY B CA 1
ATOM 5322 C C . GLY B 2 445 ? 155.726 168.542 169.366 1.00 41.25 425 GLY B C 1
ATOM 5323 O O . GLY B 2 445 ? 155.434 169.739 169.440 1.00 45.70 425 GLY B O 1
ATOM 5324 N N . ARG B 2 446 ? 156.833 168.082 168.787 1.00 40.63 426 ARG B N 1
ATOM 5325 C CA . ARG B 2 446 ? 157.790 168.937 168.103 1.00 39.17 426 ARG B CA 1
ATOM 5326 C C . ARG B 2 446 ? 158.206 168.267 166.804 1.00 38.03 426 ARG B C 1
ATOM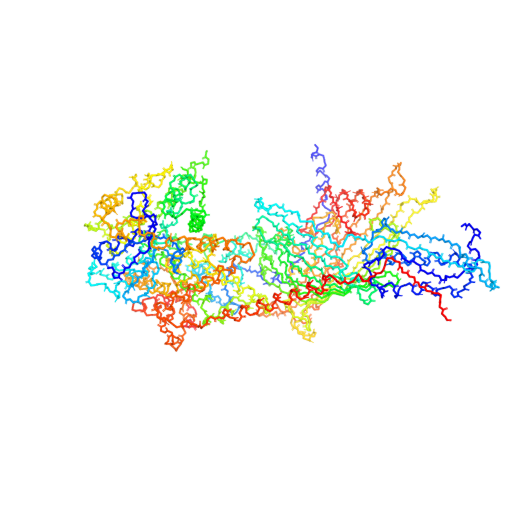 5327 O O . ARG B 2 446 ? 158.179 167.041 166.686 1.00 43.03 426 ARG B O 1
ATOM 5335 N N . LEU B 2 447 ? 158.593 169.084 165.827 1.00 35.57 427 LEU B N 1
ATOM 5336 C CA . LEU B 2 447 ? 159.025 168.563 164.532 1.00 33.26 427 LEU B CA 1
ATOM 5337 C C . LEU B 2 447 ? 159.943 169.599 163.899 1.00 39.22 427 LEU B C 1
ATOM 5338 O O . LEU B 2 447 ? 159.472 170.650 163.456 1.00 49.70 427 LEU B O 1
ATOM 5343 N N . VAL B 2 448 ? 161.240 169.303 163.858 1.00 37.07 428 VAL B N 1
ATOM 5344 C CA . VAL B 2 448 ? 162.231 170.223 163.324 1.00 38.40 428 VAL B CA 1
ATOM 5345 C C . VAL B 2 448 ? 162.924 169.568 162.137 1.00 41.70 428 VAL B C 1
ATOM 5346 O O . VAL B 2 448 ? 162.916 168.345 161.974 1.00 43.57 428 VAL B O 1
ATOM 5350 N N . ALA B 2 449 ? 163.520 170.405 161.295 1.00 44.18 429 ALA B N 1
ATOM 5351 C CA . ALA B 2 449 ? 164.185 169.960 160.082 1.00 44.41 429 ALA B CA 1
ATOM 5352 C C . ALA B 2 449 ? 165.678 170.247 160.158 1.00 57.17 429 ALA B C 1
ATOM 5353 O O . ALA B 2 449 ? 166.114 171.217 160.784 1.00 60.06 429 ALA B O 1
ATOM 5355 N N . LEU B 2 450 ? 166.457 169.385 159.513 1.00 60.27 430 LEU B N 1
ATOM 5356 C CA . LEU B 2 450 ? 167.907 169.509 159.509 1.00 61.85 430 LEU B CA 1
ATOM 5357 C C . LEU B 2 450 ? 168.358 170.608 158.556 1.00 66.57 430 LEU B C 1
ATOM 5358 O O . LEU B 2 450 ? 167.799 170.776 157.469 1.00 71.47 430 LEU B O 1
ATOM 5363 N N . ASN B 2 451 ? 169.377 171.359 158.971 1.00 66.73 431 ASN B N 1
ATOM 5364 C CA . ASN B 2 451 ? 170.006 172.339 158.099 1.00 70.75 431 ASN B CA 1
ATOM 5365 C C . ASN B 2 451 ? 171.476 172.460 158.473 1.00 81.72 431 ASN B C 1
ATOM 5366 O O . ASN B 2 451 ? 171.887 172.109 159.581 1.00 85.47 431 ASN B O 1
ATOM 5371 N N . SER B 2 452 ? 172.266 172.966 157.528 1.00 86.81 432 SER B N 1
ATOM 5372 C CA . SER B 2 452 ? 173.714 173.092 157.682 1.00 89.44 432 SER B CA 1
ATOM 5373 C C . SER B 2 452 ? 174.133 174.523 157.985 1.00 95.65 432 SER B C 1
ATOM 5374 O O . SER B 2 452 ? 175.134 175.010 157.454 1.00 101.76 432 SER B O 1
ATOM 5377 N N . LYS B 2 453 ? 173.370 175.225 158.827 1.00 93.03 433 LYS B N 1
ATOM 5378 C CA . LYS B 2 453 ? 173.722 176.597 159.178 1.00 99.17 433 LYS B CA 1
ATOM 5379 C C . LYS B 2 453 ? 175.071 176.661 159.883 1.00 107.25 433 LYS B C 1
ATOM 5380 O O . LYS B 2 453 ? 175.886 177.547 159.599 1.00 110.38 433 LYS B O 1
ATOM 5386 N N . GLY B 2 454 ? 175.323 175.736 160.804 1.00 106.81 434 GLY B N 1
ATOM 5387 C CA . GLY B 2 454 ? 176.562 175.728 161.556 1.00 109.15 434 GLY B CA 1
ATOM 5388 C C . GLY B 2 454 ? 177.794 175.506 160.703 1.00 114.38 434 GLY B C 1
ATOM 5389 O O . GLY B 2 454 ? 178.817 176.171 160.894 1.00 118.45 434 GLY B O 1
ATOM 5390 N N . THR B 2 455 ? 177.709 174.570 159.762 1.00 116.95 435 THR B N 1
ATOM 5391 C CA . THR B 2 455 ? 178.846 174.271 158.902 1.00 120.12 435 THR B CA 1
ATOM 5392 C C . THR B 2 455 ? 179.117 175.429 157.950 1.00 125.82 435 THR B C 1
ATOM 5393 O O . THR B 2 455 ? 178.194 176.024 157.387 1.00 121.09 435 THR B O 1
ATOM 5397 N N . ASP B 2 456 ? 180.395 175.746 157.772 1.00 135.04 436 ASP B N 1
ATOM 5398 C CA . ASP B 2 456 ? 180.831 176.815 156.889 1.00 145.11 436 ASP B CA 1
ATOM 5399 C C . ASP B 2 456 ? 181.521 176.231 155.663 1.00 151.12 436 ASP B C 1
ATOM 5400 O O . ASP B 2 456 ? 181.931 175.067 155.649 1.00 148.61 436 ASP B O 1
ATOM 5405 N N . LYS B 2 457 ? 181.641 177.064 154.626 1.00 155.66 437 LYS B N 1
ATOM 5406 C CA . LYS B 2 457 ? 182.281 176.697 153.362 1.00 158.24 437 LYS B CA 1
ATOM 5407 C C . LYS B 2 457 ? 181.588 175.483 152.733 1.00 159.68 437 LYS B C 1
ATOM 5408 O O . LYS B 2 457 ? 182.167 174.409 152.560 1.00 158.75 437 LYS B O 1
ATOM 5414 N N . GLU B 2 458 ? 180.313 175.695 152.400 1.00 159.26 438 GLU B N 1
ATOM 5415 C CA . GLU B 2 458 ? 179.537 174.649 151.742 1.00 160.83 438 GLU B CA 1
ATOM 5416 C C . GLU B 2 458 ? 180.124 174.305 150.378 1.00 163.57 438 GLU B C 1
ATOM 5417 O O . GLU B 2 458 ? 180.182 173.130 149.997 1.00 160.64 438 GLU B O 1
ATOM 5423 N N . GLY B 2 459 ? 180.567 175.306 149.639 1.00 166.04 439 GLY B N 1
ATOM 5424 C CA . GLY B 2 459 ? 181.134 175.084 148.325 1.00 166.02 439 GLY B CA 1
ATOM 5425 C C . GLY B 2 459 ? 180.146 175.398 147.219 1.00 168.77 439 GLY B C 1
ATOM 5426 O O . GLY B 2 459 ? 178.927 175.433 147.424 1.00 164.01 439 GLY B O 1
ATOM 5427 N N . LYS B 2 460 ? 180.681 175.642 146.020 1.00 172.40 440 LYS B N 1
ATOM 5428 C CA . LYS B 2 460 ? 179.827 175.949 144.877 1.00 170.83 440 LYS B CA 1
ATOM 5429 C C . LYS B 2 460 ? 178.895 174.785 144.564 1.00 166.35 440 LYS B C 1
ATOM 5430 O O . LYS B 2 460 ? 177.702 174.980 144.308 1.00 166.71 440 LYS B O 1
ATOM 5436 N N . GLU B 2 461 ? 179.423 173.564 144.582 1.00 163.47 441 GLU B N 1
ATOM 5437 C CA . GLU B 2 461 ? 178.568 172.393 144.465 1.00 158.18 441 GLU B CA 1
ATOM 5438 C C . GLU B 2 461 ? 177.817 172.175 145.771 1.00 151.08 441 GLU B C 1
ATOM 5439 O O . GLU B 2 461 ? 178.420 171.981 146.830 1.00 152.11 441 GLU B O 1
ATOM 5445 N N . GLY B 2 462 ? 176.490 172.208 145.694 1.00 139.91 442 GLY B N 1
ATOM 5446 C CA . GLY B 2 462 ? 175.678 172.149 146.891 1.00 123.64 442 GLY B CA 1
ATOM 5447 C C . GLY B 2 462 ? 174.915 170.853 147.050 1.00 105.60 442 GLY B C 1
ATOM 5448 O O . GLY B 2 462 ? 175.134 169.900 146.296 1.00 112.90 442 GLY B O 1
ATOM 5449 N N . LEU B 2 463 ? 174.017 170.814 148.036 1.00 97.43 443 LEU B N 1
ATOM 5450 C CA . LEU B 2 463 ? 173.201 169.636 148.328 1.00 88.29 443 LEU B CA 1
ATOM 5451 C C . LEU B 2 463 ? 174.059 168.409 148.615 1.00 85.84 443 LEU B C 1
ATOM 5452 O O . LEU B 2 463 ? 173.691 167.287 148.264 1.00 88.35 443 LEU B O 1
ATOM 5457 N N . ALA B 2 464 ? 175.210 168.609 149.250 1.00 80.30 444 ALA B N 1
ATOM 5458 C CA . ALA B 2 464 ? 176.108 167.512 149.600 1.00 75.72 444 ALA B CA 1
ATOM 5459 C C . ALA B 2 464 ? 176.809 167.880 150.898 1.00 82.74 444 ALA B C 1
ATOM 5460 O O . ALA B 2 464 ? 177.697 168.738 150.904 1.00 90.93 444 ALA B O 1
ATOM 5462 N N . MET B 2 465 ? 176.413 167.236 151.989 1.00 72.33 445 MET B N 1
ATOM 5463 C CA . MET B 2 465 ? 176.948 167.517 153.313 1.00 66.88 445 MET B CA 1
ATOM 5464 C C . MET B 2 465 ? 177.863 166.379 153.739 1.00 71.55 445 MET B C 1
ATOM 5465 O O . MET B 2 465 ? 177.498 165.206 153.617 1.00 77.25 445 MET B O 1
ATOM 5470 N N . ASP B 2 466 ? 179.046 166.726 154.238 1.00 73.83 446 ASP B N 1
ATOM 5471 C CA . ASP B 2 466 ? 179.971 165.714 154.718 1.00 72.67 446 ASP B CA 1
ATOM 5472 C C . ASP B 2 466 ? 179.480 165.126 156.040 1.00 68.54 446 ASP B C 1
ATOM 5473 O O . ASP B 2 466 ? 178.471 165.552 156.610 1.00 73.36 446 ASP B O 1
ATOM 5478 N N . SER B 2 467 ? 180.211 164.119 156.522 1.00 63.52 447 SER B N 1
ATOM 5479 C CA . SER B 2 467 ? 179.790 163.404 157.722 1.00 67.57 447 SER B CA 1
ATOM 5480 C C . SER B 2 467 ? 179.749 164.324 158.934 1.00 67.68 447 SER B C 1
ATOM 5481 O O . SER B 2 467 ? 178.807 164.268 159.732 1.00 72.49 447 SER B O 1
ATOM 5484 N N . ALA B 2 468 ? 180.765 165.174 159.091 1.00 66.92 448 ALA B N 1
ATOM 5485 C CA . ALA B 2 468 ? 180.788 166.094 160.221 1.00 66.08 448 ALA B CA 1
ATOM 5486 C C . ALA B 2 468 ? 179.635 167.085 160.147 1.00 65.40 448 ALA B C 1
ATOM 5487 O O . ALA B 2 468 ? 179.005 167.393 161.166 1.00 68.78 448 ALA B O 1
ATOM 5489 N N . ALA B 2 469 ? 179.344 167.596 158.949 1.00 63.99 449 ALA B N 1
ATOM 5490 C CA . ALA B 2 469 ? 178.233 168.528 158.794 1.00 65.48 449 ALA B CA 1
ATOM 5491 C C . ALA B 2 469 ? 176.904 167.866 159.128 1.00 63.42 449 ALA B C 1
ATOM 5492 O O . ALA B 2 469 ? 176.062 168.459 159.811 1.00 69.97 449 ALA B O 1
ATOM 5494 N N . VAL B 2 470 ? 176.699 166.633 158.659 1.00 62.32 450 VAL B N 1
ATOM 5495 C CA . VAL B 2 470 ? 175.449 165.933 158.946 1.00 56.34 450 VAL B CA 1
ATOM 5496 C C . VAL B 2 470 ? 175.324 165.653 160.437 1.00 57.53 450 VAL B C 1
ATOM 5497 O O . VAL B 2 470 ? 174.245 165.804 161.022 1.00 62.91 450 VAL B O 1
ATOM 5501 N N . PHE B 2 471 ? 176.420 165.238 161.075 1.00 57.94 451 PHE B N 1
ATOM 5502 C CA . PHE B 2 471 ? 176.385 164.969 162.509 1.00 54.06 451 PHE B CA 1
ATOM 5503 C C . PHE B 2 471 ? 176.078 166.232 163.302 1.00 59.10 451 PHE B C 1
ATOM 5504 O O . PHE B 2 471 ? 175.274 166.206 164.242 1.00 63.91 451 PHE B O 1
ATOM 5512 N N . LYS B 2 472 ? 176.704 167.353 162.935 1.00 60.30 452 LYS B N 1
ATOM 5513 C CA . LYS B 2 472 ? 176.435 168.610 163.623 1.00 60.05 452 LYS B CA 1
ATOM 5514 C C . LYS B 2 472 ? 174.993 169.054 163.413 1.00 63.25 452 LYS B C 1
ATOM 5515 O O . LYS B 2 472 ? 174.345 169.545 164.344 1.00 66.39 452 LYS B O 1
ATOM 5521 N N . GLY B 2 473 ? 174.474 168.892 162.194 1.00 61.35 453 GLY B N 1
ATOM 5522 C CA . GLY B 2 473 ? 173.087 169.238 161.941 1.00 54.47 453 GLY B CA 1
ATOM 5523 C C . GLY B 2 473 ? 172.119 168.390 162.740 1.00 56.55 453 GLY B C 1
ATOM 5524 O O . GLY B 2 473 ? 171.126 168.895 163.264 1.00 63.40 453 GLY B O 1
ATOM 5525 N N . VAL B 2 474 ? 172.395 167.088 162.845 1.00 55.89 454 VAL B N 1
ATOM 5526 C CA . VAL B 2 474 ? 171.545 166.208 163.642 1.00 53.23 454 VAL B CA 1
ATOM 5527 C C . VAL B 2 474 ? 171.595 166.607 165.110 1.00 59.44 454 VAL B C 1
ATOM 5528 O O . VAL B 2 474 ? 170.564 166.645 165.794 1.00 66.31 454 VAL B O 1
ATOM 5532 N N . LYS B 2 475 ? 172.792 166.909 165.620 1.00 56.73 455 LYS B N 1
ATOM 5533 C CA . LYS B 2 475 ? 172.912 167.336 167.011 1.00 55.40 455 LYS B CA 1
ATOM 5534 C C . LYS B 2 475 ? 172.132 168.619 167.264 1.00 60.06 455 LYS B C 1
ATOM 5535 O O . LYS B 2 475 ? 171.427 168.736 168.272 1.00 64.59 455 LYS B O 1
ATOM 5541 N N . SER B 2 476 ? 172.243 169.592 166.356 1.00 58.66 456 SER B N 1
ATOM 5542 C CA . SER B 2 476 ? 171.511 170.844 166.519 1.00 55.65 456 SER B CA 1
ATOM 5543 C C . SER B 2 476 ? 170.006 170.622 166.442 1.00 59.51 456 SER B C 1
ATOM 5544 O O . SER B 2 476 ? 169.242 171.226 167.204 1.00 66.65 456 SER B O 1
ATOM 5547 N N . ALA B 2 477 ? 169.560 169.763 165.524 1.00 55.97 457 ALA B N 1
ATOM 5548 C CA . ALA B 2 477 ? 168.136 169.477 165.403 1.00 52.71 457 ALA B CA 1
ATOM 5549 C C . ALA B 2 477 ? 167.596 168.819 166.665 1.00 56.14 457 ALA B C 1
ATOM 5550 O O . ALA B 2 477 ? 166.495 169.144 167.121 1.00 59.81 457 ALA B O 1
ATOM 5552 N N . VAL B 2 478 ? 168.356 167.888 167.243 1.00 58.19 458 VAL B N 1
ATOM 5553 C CA . VAL B 2 478 ? 167.919 167.238 168.474 1.00 53.85 458 VAL B CA 1
ATOM 5554 C C . VAL B 2 478 ? 167.924 168.230 169.631 1.00 60.74 458 VAL B C 1
ATOM 5555 O O . VAL B 2 478 ? 167.030 168.212 170.485 1.00 66.87 458 VAL B O 1
ATOM 5559 N N . GLY B 2 479 ? 168.922 169.114 169.677 1.00 60.61 459 GLY B N 1
ATOM 5560 C CA . GLY B 2 479 ? 168.951 170.134 170.710 1.00 61.45 459 GLY B CA 1
ATOM 5561 C C . GLY B 2 479 ? 167.803 171.116 170.613 1.00 68.56 459 GLY B C 1
ATOM 5562 O O . GLY B 2 479 ? 167.333 171.627 171.633 1.00 73.49 459 GLY B O 1
ATOM 5563 N N . LYS B 2 480 ? 167.340 171.401 169.393 1.00 68.81 460 LYS B N 1
ATOM 5564 C CA . LYS B 2 480 ? 166.221 172.320 169.215 1.00 67.36 460 LYS B CA 1
ATOM 5565 C C . LYS B 2 480 ? 164.930 171.790 169.823 1.00 68.50 460 LYS B C 1
ATOM 5566 O O . LYS B 2 480 ? 164.003 172.571 170.056 1.00 75.10 460 LYS B O 1
ATOM 5572 N N . LEU B 2 481 ? 164.841 170.483 170.072 1.00 63.27 461 LEU B N 1
ATOM 5573 C CA . LEU B 2 481 ? 163.661 169.942 170.735 1.00 61.28 461 LEU B CA 1
ATOM 5574 C C . LEU B 2 481 ? 163.604 170.351 172.200 1.00 74.53 461 LEU B C 1
ATOM 5575 O O . LEU B 2 481 ? 162.513 170.568 172.740 1.00 82.47 461 LEU B O 1
ATOM 5580 N N . THR B 2 482 ? 164.760 170.462 172.856 1.00 79.35 462 THR B N 1
ATOM 5581 C CA . THR B 2 482 ? 164.788 170.672 174.299 1.00 85.47 462 THR B CA 1
ATOM 5582 C C . THR B 2 482 ? 164.445 172.107 174.685 1.00 87.82 462 THR B C 1
ATOM 5583 O O . THR B 2 482 ? 163.802 172.332 175.714 1.00 98.32 462 THR B O 1
ATOM 5587 N N . ASN B 2 483 ? 164.868 173.089 173.894 1.00 80.12 463 ASN B N 1
ATOM 5588 C CA . ASN B 2 483 ? 164.640 174.486 174.240 1.00 82.85 463 ASN B CA 1
ATOM 5589 C C . ASN B 2 483 ? 163.281 174.939 173.722 1.00 80.66 463 ASN B C 1
ATOM 5590 O O . ASN B 2 483 ? 162.933 174.695 172.563 1.00 77.14 463 ASN B O 1
ATOM 5595 N N . GLY B 2 484 ? 162.514 175.581 174.589 1.00 85.77 464 GLY B N 1
ATOM 5596 C CA . GLY B 2 484 ? 161.196 176.069 174.219 1.00 76.51 464 GLY B CA 1
ATOM 5597 C C . GLY B 2 484 ? 160.099 175.075 174.538 1.00 75.78 464 GLY B C 1
ATOM 5598 O O . GLY B 2 484 ? 160.296 173.861 174.553 1.00 78.68 464 GLY B O 1
ATOM 5599 N N . ILE B 2 485 ? 158.915 175.610 174.802 1.00 67.74 465 ILE B N 1
ATOM 5600 C CA . ILE B 2 485 ? 157.750 174.766 175.083 1.00 58.23 465 ILE B CA 1
ATOM 5601 C C . ILE B 2 485 ? 157.310 174.080 173.794 1.00 56.66 465 ILE B C 1
ATOM 5602 O O . ILE B 2 485 ? 157.207 174.743 172.748 1.00 65.43 465 ILE B O 1
ATOM 5607 N N . PRO B 2 486 ? 157.054 172.775 173.806 1.00 52.61 466 PRO B N 1
ATOM 5608 C CA . PRO B 2 486 ? 156.604 172.102 172.586 1.00 52.47 466 PRO B CA 1
ATOM 5609 C C . PRO B 2 486 ? 155.204 172.542 172.192 1.00 52.33 466 PRO B C 1
ATOM 5610 O O . PRO B 2 486 ? 154.425 173.042 173.005 1.00 61.59 466 PRO B O 1
ATOM 5614 N N . SER B 2 487 ? 154.896 172.358 170.908 1.00 47.15 467 SER B N 1
ATOM 5615 C CA . SER B 2 487 ? 153.558 172.641 170.408 1.00 43.33 467 SER B CA 1
ATOM 5616 C C . SER B 2 487 ? 152.544 171.776 171.143 1.00 45.88 467 SER B C 1
ATOM 5617 O O . SER B 2 487 ? 152.530 170.553 170.981 1.00 55.79 467 SER B O 1
ATOM 5620 N N . LEU B 2 488 ? 151.691 172.403 171.946 1.00 44.75 468 LEU B N 1
ATOM 5621 C CA . LEU B 2 488 ? 150.836 171.702 172.891 1.00 43.92 468 LEU B CA 1
ATOM 5622 C C . LEU B 2 488 ? 149.379 172.078 172.672 1.00 46.91 468 LEU B C 1
ATOM 5623 O O . LEU B 2 488 ? 149.062 173.232 172.372 1.00 55.72 468 LEU B O 1
ATOM 5628 N N . ALA B 2 489 ? 148.495 171.093 172.821 1.00 47.30 469 ALA B N 1
ATOM 5629 C CA . ALA B 2 489 ? 147.060 171.311 172.726 1.00 44.91 469 ALA B CA 1
ATOM 5630 C C . ALA B 2 489 ? 146.360 170.395 173.715 1.00 49.17 469 ALA B C 1
ATOM 5631 O O . ALA B 2 489 ? 146.818 169.278 173.966 1.00 57.60 469 ALA B O 1
ATOM 5633 N N . ALA B 2 490 ? 145.250 170.871 174.271 1.00 48.06 470 ALA B N 1
ATOM 5634 C CA . ALA B 2 490 ? 144.474 170.113 175.239 1.00 47.68 470 ALA B CA 1
ATOM 5635 C C . ALA B 2 490 ? 142.995 170.218 174.902 1.00 54.35 470 ALA B C 1
ATOM 5636 O O . ALA B 2 490 ? 142.551 171.189 174.285 1.00 66.48 470 ALA B O 1
ATOM 5638 N N . GLY B 2 491 ? 142.237 169.208 175.310 1.00 49.49 471 GLY B N 1
ATOM 5639 C CA . GLY B 2 491 ? 140.811 169.205 175.048 1.00 53.36 471 GLY B CA 1
ATOM 5640 C C . GLY B 2 491 ? 140.163 167.971 175.632 1.00 58.20 471 GLY B C 1
ATOM 5641 O O . GLY B 2 491 ? 140.827 167.091 176.187 1.00 62.11 471 GLY B O 1
ATOM 5642 N N . VAL B 2 492 ? 138.839 167.921 175.494 1.00 59.96 472 VAL B N 1
ATOM 5643 C CA . VAL B 2 492 ? 138.032 166.817 175.993 1.00 54.15 472 VAL B CA 1
ATOM 5644 C C . VAL B 2 492 ? 137.244 166.235 174.828 1.00 56.37 472 VAL B C 1
ATOM 5645 O O . VAL B 2 492 ? 137.032 166.886 173.803 1.00 69.65 472 VAL B O 1
ATOM 5649 N N . GLY B 2 493 ? 136.812 164.992 174.993 1.00 52.49 473 GLY B N 1
ATOM 5650 C CA . GLY B 2 493 ? 136.035 164.348 173.951 1.00 59.98 473 GLY B CA 1
ATOM 5651 C C . GLY B 2 493 ? 135.640 162.946 174.353 1.00 67.68 473 GLY B C 1
ATOM 5652 O O . GLY B 2 493 ? 136.045 162.433 175.401 1.00 74.65 473 GLY B O 1
ATOM 5653 N N . LEU B 2 494 ? 134.837 162.329 173.490 1.00 68.26 474 LEU B N 1
ATOM 5654 C CA . LEU B 2 494 ? 134.343 160.974 173.688 1.00 71.32 474 LEU B CA 1
ATOM 5655 C C . LEU B 2 494 ? 135.039 160.028 172.721 1.00 77.64 474 LEU B C 1
ATOM 5656 O O . LEU B 2 494 ? 135.250 160.364 171.552 1.00 78.51 474 LEU B O 1
ATOM 5661 N N . VAL B 2 495 ? 135.390 158.843 173.212 1.00 80.43 475 VAL B N 1
ATOM 5662 C CA . VAL B 2 495 ? 136.096 157.836 172.431 1.00 79.31 475 VAL B CA 1
ATOM 5663 C C . VAL B 2 495 ? 135.227 156.589 172.346 1.00 84.49 475 VAL B C 1
ATOM 5664 O O . VAL B 2 495 ? 134.740 156.093 173.368 1.00 89.13 475 VAL B O 1
ATOM 5668 N N . TYR B 2 496 ? 135.027 156.093 171.128 1.00 90.23 476 TYR B N 1
ATOM 5669 C CA . TYR B 2 496 ? 134.253 154.885 170.881 1.00 95.07 476 TYR B CA 1
ATOM 5670 C C . TYR B 2 496 ? 135.196 153.723 170.608 1.00 96.57 476 TYR B C 1
ATOM 5671 O O . TYR B 2 496 ? 136.038 153.799 169.707 1.00 98.35 476 TYR B O 1
ATOM 5680 N N . ALA B 2 497 ? 135.051 152.652 171.380 1.00 95.40 477 ALA B N 1
ATOM 5681 C CA . ALA B 2 497 ? 135.923 151.485 171.261 1.00 96.93 477 ALA B CA 1
ATOM 5682 C C . ALA B 2 497 ? 135.279 150.415 170.381 1.00 103.09 477 ALA B C 1
ATOM 5683 O O . ALA B 2 497 ? 134.983 149.303 170.817 1.00 105.93 477 ALA B O 1
ATOM 5685 N N . HIS B 2 498 ? 135.063 150.769 169.123 1.00 106.17 478 HIS B N 1
ATOM 5686 C CA . HIS B 2 498 ? 134.576 149.796 168.155 1.00 108.03 478 HIS B CA 1
ATOM 5687 C C . HIS B 2 498 ? 135.684 148.791 167.858 1.00 110.46 478 HIS B C 1
ATOM 5688 O O . HIS B 2 498 ? 136.823 149.196 167.602 1.00 113.42 478 HIS B O 1
ATOM 5695 N N . PRO B 2 499 ? 135.400 147.486 167.898 1.00 111.11 479 PRO B N 1
ATOM 5696 C CA . PRO B 2 499 ? 136.489 146.498 167.777 1.00 110.65 479 PRO B CA 1
ATOM 5697 C C . PRO B 2 499 ? 137.302 146.613 166.498 1.00 114.77 479 PRO B C 1
ATOM 5698 O O . PRO B 2 499 ? 138.520 146.399 166.531 1.00 114.25 479 PRO B O 1
ATOM 5702 N N . VAL B 2 500 ? 136.672 146.937 165.368 1.00 116.53 480 VAL B N 1
ATOM 5703 C CA . VAL B 2 500 ? 137.420 147.009 164.116 1.00 119.08 480 VAL B CA 1
ATOM 5704 C C . VAL B 2 500 ? 138.343 148.224 164.105 1.00 113.61 480 VAL B C 1
ATOM 5705 O O . VAL B 2 500 ? 139.486 148.145 163.639 1.00 112.59 480 VAL B O 1
ATOM 5709 N N . ALA B 2 501 ? 137.876 149.358 164.625 1.00 108.98 481 ALA B N 1
ATOM 5710 C CA . ALA B 2 501 ? 138.662 150.583 164.616 1.00 103.29 481 ALA B CA 1
ATOM 5711 C C . ALA B 2 501 ? 138.095 151.543 165.649 1.00 101.15 481 ALA B C 1
ATOM 5712 O O . ALA B 2 501 ? 136.886 151.575 165.885 1.00 106.22 481 ALA B O 1
ATOM 5714 N N . ARG B 2 502 ? 138.980 152.330 166.252 1.00 95.27 482 ARG B N 1
ATOM 5715 C CA . ARG B 2 502 ? 138.574 153.272 167.284 1.00 90.29 482 ARG B CA 1
ATOM 5716 C C . ARG B 2 502 ? 138.008 154.544 166.668 1.00 91.33 482 ARG B C 1
ATOM 5717 O O . ARG B 2 502 ? 138.556 155.082 165.702 1.00 94.27 482 ARG B O 1
ATOM 5725 N N . PHE B 2 503 ? 136.905 155.022 167.235 1.00 91.87 483 PHE B N 1
ATOM 5726 C CA . PHE B 2 503 ? 136.276 156.271 166.831 1.00 89.76 483 PHE B CA 1
ATOM 5727 C C . PHE B 2 503 ? 136.393 157.277 167.966 1.00 88.36 483 PHE B C 1
ATOM 5728 O O . PHE B 2 503 ? 136.266 156.916 169.140 1.00 92.78 483 PHE B O 1
ATOM 5736 N N . GLU B 2 504 ? 136.637 158.537 167.616 1.00 86.30 484 GLU B N 1
ATOM 5737 C CA . GLU B 2 504 ? 136.892 159.554 168.627 1.00 78.68 484 GLU B CA 1
ATOM 5738 C C . GLU B 2 504 ? 136.525 160.928 168.090 1.00 75.85 484 GLU B C 1
ATOM 5739 O O . GLU B 2 504 ? 136.932 161.295 166.984 1.00 77.15 484 GLU B O 1
ATOM 5745 N N . LEU B 2 505 ? 135.756 161.678 168.877 1.00 71.30 485 LEU B N 1
ATOM 5746 C CA . LEU B 2 505 ? 135.390 163.054 168.564 1.00 71.31 485 LEU B CA 1
ATOM 5747 C C . LEU B 2 505 ? 135.663 163.904 169.794 1.00 72.90 485 LEU B C 1
ATOM 5748 O O . LEU B 2 505 ? 135.136 163.617 170.874 1.00 76.27 485 LEU B O 1
ATOM 5753 N N . ASN B 2 506 ? 136.479 164.945 169.637 1.00 70.39 486 ASN B N 1
ATOM 5754 C CA . ASN B 2 506 ? 136.895 165.753 170.772 1.00 70.11 486 ASN B CA 1
ATOM 5755 C C . ASN B 2 506 ? 136.846 167.232 170.418 1.00 67.66 486 ASN B C 1
ATOM 5756 O O . ASN B 2 506 ? 136.916 167.619 169.250 1.00 72.36 486 ASN B O 1
ATOM 5761 N N . PHE B 2 507 ? 136.722 168.055 171.457 1.00 61.14 487 PHE B N 1
ATOM 5762 C CA . PHE B 2 507 ? 136.751 169.507 171.339 1.00 60.27 487 PHE B CA 1
ATOM 5763 C C . PHE B 2 507 ? 138.140 169.982 171.751 1.00 61.13 487 PHE B C 1
ATOM 5764 O O . PHE B 2 507 ? 138.482 169.963 172.937 1.00 62.47 487 PHE B O 1
ATOM 5772 N N . SER B 2 508 ? 138.932 170.412 170.776 1.00 68.52 488 SER B N 1
ATOM 5773 C CA . SER B 2 508 ? 140.323 170.761 171.011 1.00 62.86 488 SER B CA 1
ATOM 5774 C C . SER B 2 508 ? 140.485 172.260 171.251 1.00 61.70 488 SER B C 1
ATOM 5775 O O . SER B 2 508 ? 139.591 173.064 170.986 1.00 70.52 488 SER B O 1
ATOM 5778 N N . LEU B 2 509 ? 141.657 172.628 171.764 1.00 58.57 489 LEU B N 1
ATOM 5779 C CA . LEU B 2 509 ? 142.000 174.018 172.032 1.00 54.03 489 LEU B CA 1
ATOM 5780 C C . LEU B 2 509 ? 143.514 174.181 172.066 1.00 57.20 489 LEU B C 1
ATOM 5781 O O . LEU B 2 509 ? 144.136 173.938 173.107 1.00 62.06 489 LEU B O 1
ATOM 5786 N N . PRO B 2 510 ? 144.141 174.571 170.956 1.00 56.19 490 PRO B N 1
ATOM 5787 C CA . PRO B 2 510 ? 145.601 174.727 170.948 1.00 50.37 490 PRO B CA 1
ATOM 5788 C C . PRO B 2 510 ? 146.056 175.779 171.948 1.00 50.36 490 PRO B C 1
ATOM 5789 O O . PRO B 2 510 ? 145.404 176.807 172.137 1.00 61.10 490 PRO B O 1
ATOM 5793 N N . LEU B 2 511 ? 147.192 175.512 172.586 1.00 42.44 491 LEU B N 1
ATOM 5794 C CA . LEU B 2 511 ? 147.746 176.395 173.603 1.00 44.87 491 LEU B CA 1
ATOM 5795 C C . LEU B 2 511 ? 149.057 177.035 173.175 1.00 52.27 491 LEU B C 1
ATOM 5796 O O . LEU B 2 511 ? 149.189 178.261 173.211 1.00 64.01 491 LEU B O 1
ATOM 5801 N N . VAL B 2 512 ? 150.035 176.230 172.773 1.00 48.07 492 VAL B N 1
ATOM 5802 C CA . VAL B 2 512 ? 151.338 176.714 172.338 1.00 45.98 492 VAL B CA 1
ATOM 5803 C C . VAL B 2 512 ? 151.627 176.122 170.969 1.00 48.60 492 VAL B C 1
ATOM 5804 O O . VAL B 2 512 ? 151.433 174.921 170.758 1.00 54.63 492 VAL B O 1
ATOM 5808 N N . LEU B 2 513 ? 152.069 176.962 170.037 1.00 47.45 493 LEU B N 1
ATOM 5809 C CA . LEU B 2 513 ? 152.485 176.479 168.728 1.00 48.14 493 LEU B CA 1
ATOM 5810 C C . LEU B 2 513 ? 153.387 177.520 168.085 1.00 53.69 493 LEU B C 1
ATOM 5811 O O . LEU B 2 513 ? 153.368 178.697 168.452 1.00 62.79 493 LEU B O 1
ATOM 5816 N N . ARG B 2 514 ? 154.179 177.065 167.121 1.00 55.60 494 ARG B N 1
ATOM 5817 C CA . ARG B 2 514 ? 155.034 177.952 166.353 1.00 57.60 494 ARG B CA 1
ATOM 5818 C C . ARG B 2 514 ? 154.235 178.631 165.246 1.00 61.86 494 ARG B C 1
ATOM 5819 O O . ARG B 2 514 ? 153.208 178.127 164.786 1.00 65.96 494 ARG B O 1
ATOM 5827 N N . ARG B 2 515 ? 154.719 179.795 164.823 1.00 60.00 495 ARG B N 1
ATOM 5828 C CA . ARG B 2 515 ? 154.069 180.513 163.736 1.00 63.34 495 ARG B CA 1
ATOM 5829 C C . ARG B 2 515 ? 154.130 179.691 162.456 1.00 64.55 495 ARG B C 1
ATOM 5830 O O . ARG B 2 515 ? 155.115 179.001 162.187 1.00 70.73 495 ARG B O 1
ATOM 5838 N N . GLY B 2 516 ? 153.060 179.756 161.670 1.00 64.46 496 GLY B N 1
ATOM 5839 C CA . GLY B 2 516 ? 152.951 178.968 160.465 1.00 56.44 496 GLY B CA 1
ATOM 5840 C C . GLY B 2 516 ? 152.374 177.585 160.662 1.00 61.59 496 GLY B C 1
ATOM 5841 O O . GLY B 2 516 ? 152.136 176.885 159.671 1.00 67.64 496 GLY B O 1
ATOM 5842 N N . GLU B 2 517 ? 152.144 177.169 161.903 1.00 62.45 497 GLU B N 1
ATOM 5843 C CA . GLU B 2 517 ? 151.516 175.891 162.190 1.00 57.54 497 GLU B CA 1
ATOM 5844 C C . GLU B 2 517 ? 150.006 176.062 162.272 1.00 61.92 497 GLU B C 1
ATOM 5845 O O . GLU B 2 517 ? 149.500 177.137 162.603 1.00 68.44 497 GLU B O 1
ATOM 5851 N N . GLU B 2 518 ? 149.286 174.987 161.969 1.00 58.25 498 GLU B N 1
ATOM 5852 C CA . GLU B 2 518 ? 147.835 175.018 161.865 1.00 62.26 498 GLU B CA 1
ATOM 5853 C C . GLU B 2 518 ? 147.213 174.231 163.009 1.00 64.62 498 GLU B C 1
ATOM 5854 O O . GLU B 2 518 ? 147.556 173.066 163.226 1.00 66.62 498 GLU B O 1
ATOM 5860 N N . GLY B 2 519 ? 146.296 174.867 163.728 1.00 64.56 499 GLY B N 1
ATOM 5861 C CA . GLY B 2 519 ? 145.584 174.209 164.803 1.00 58.15 499 GLY B CA 1
ATOM 5862 C C . GLY B 2 519 ? 144.089 174.401 164.663 1.00 62.00 499 GLY B C 1
ATOM 5863 O O . GLY B 2 519 ? 143.616 175.427 164.176 1.00 68.98 499 GLY B O 1
ATOM 5864 N N . ARG B 2 520 ? 143.345 173.388 165.099 1.00 62.01 500 ARG B N 1
ATOM 5865 C CA . ARG B 2 520 ? 141.889 173.394 165.030 1.00 67.71 500 ARG B CA 1
ATOM 5866 C C . ARG B 2 520 ? 141.326 173.641 166.423 1.00 70.98 500 ARG B C 1
ATOM 5867 O O . ARG B 2 520 ? 141.628 172.894 167.359 1.00 71.32 500 ARG B O 1
ATOM 5875 N N . LYS B 2 521 ? 140.509 174.685 166.557 1.00 70.24 501 LYS B N 1
ATOM 5876 C CA . LYS B 2 521 ? 139.935 175.069 167.839 1.00 69.46 501 LYS B CA 1
ATOM 5877 C C . LYS B 2 521 ? 138.548 174.489 168.078 1.00 74.37 501 LYS B C 1
ATOM 5878 O O . LYS B 2 521 ? 138.009 174.648 169.176 1.00 77.49 501 LYS B O 1
ATOM 5884 N N . GLY B 2 522 ? 137.955 173.825 167.086 1.00 75.07 502 GLY B N 1
ATOM 5885 C CA . GLY B 2 522 ? 136.615 173.314 167.190 1.00 76.33 502 GLY B CA 1
ATOM 5886 C C . GLY B 2 522 ? 136.567 171.809 167.349 1.00 74.35 502 GLY B C 1
ATOM 5887 O O . GLY B 2 522 ? 137.528 171.166 167.789 1.00 73.73 502 GLY B O 1
ATOM 5888 N N . LEU B 2 523 ? 135.421 171.238 166.988 1.00 78.21 503 LEU B N 1
ATOM 5889 C CA . LEU B 2 523 ? 135.253 169.794 167.053 1.00 75.20 503 LEU B CA 1
ATOM 5890 C C . LEU B 2 523 ? 136.072 169.121 165.961 1.00 73.87 503 LEU B C 1
ATOM 5891 O O . LEU B 2 523 ? 135.998 169.500 164.789 1.00 73.20 503 LEU B O 1
ATOM 5896 N N . GLN B 2 524 ? 136.856 168.120 166.349 1.00 71.87 504 GLN B N 1
ATOM 5897 C CA . GLN B 2 524 ? 137.681 167.361 165.421 1.00 70.90 504 GLN B CA 1
ATOM 5898 C C . GLN B 2 524 ? 137.411 165.881 165.630 1.00 75.13 504 GLN B C 1
ATOM 5899 O O . GLN B 2 524 ? 137.465 165.393 166.763 1.00 80.98 504 GLN B O 1
ATOM 5905 N N . VAL B 2 525 ? 137.121 165.172 164.547 1.00 73.00 505 VAL B N 1
ATOM 5906 C CA . VAL B 2 525 ? 136.805 163.752 164.611 1.00 75.08 505 VAL B CA 1
ATOM 5907 C C . VAL B 2 525 ? 138.047 162.953 164.250 1.00 77.43 505 VAL B C 1
ATOM 5908 O O . VAL B 2 525 ? 138.915 163.413 163.498 1.00 85.32 505 VAL B O 1
ATOM 5912 N N . GLY B 2 526 ? 138.139 161.747 164.800 1.00 71.88 506 GLY B N 1
ATOM 5913 C CA . GLY B 2 526 ? 139.278 160.891 164.539 1.00 74.07 506 GLY B CA 1
ATOM 5914 C C . GLY B 2 526 ? 138.927 159.421 164.497 1.00 82.82 506 GLY B C 1
ATOM 5915 O O . GLY B 2 526 ? 138.324 158.891 165.435 1.00 91.57 506 GLY B O 1
ATOM 5916 N N . VAL B 2 527 ? 139.299 158.748 163.408 1.00 83.77 507 VAL B N 1
ATOM 5917 C CA . VAL B 2 527 ? 139.060 157.323 163.242 1.00 84.60 507 VAL B CA 1
ATOM 5918 C C . VAL B 2 527 ? 140.378 156.650 162.886 1.00 88.79 507 VAL B C 1
ATOM 5919 O O . VAL B 2 527 ? 141.311 157.281 162.384 1.00 94.70 507 VAL B O 1
ATOM 5923 N N . GLY B 2 528 ? 140.447 155.358 163.160 1.00 86.90 508 GLY B N 1
ATOM 5924 C CA . GLY B 2 528 ? 141.620 154.568 162.869 1.00 89.29 508 GLY B CA 1
ATOM 5925 C C . GLY B 2 528 ? 141.947 153.659 164.030 1.00 91.75 508 GLY B C 1
ATOM 5926 O O . GLY B 2 528 ? 141.162 153.497 164.962 1.00 92.57 508 GLY B O 1
ATOM 5927 N N . ILE B 2 529 ? 143.133 153.059 163.967 1.00 93.66 509 ILE B N 1
ATOM 5928 C CA . ILE B 2 529 ? 143.580 152.140 165.004 1.00 98.75 509 ILE B CA 1
ATOM 5929 C C . ILE B 2 529 ? 144.795 152.646 165.769 1.00 100.34 509 ILE B C 1
ATOM 5930 O O . ILE B 2 529 ? 145.078 152.126 166.860 1.00 104.50 509 ILE B O 1
ATOM 5935 N N . SER B 2 530 ? 145.525 153.631 165.255 1.00 98.01 510 SER B N 1
ATOM 5936 C CA . SER B 2 530 ? 146.711 154.162 165.915 1.00 100.07 510 SER B CA 1
ATOM 5937 C C . SER B 2 530 ? 146.419 155.575 166.397 1.00 94.23 510 SER B C 1
ATOM 5938 O O . SER B 2 530 ? 146.087 156.452 165.593 1.00 95.88 510 SER B O 1
ATOM 5941 N N . PHE B 2 531 ? 146.544 155.790 167.703 1.00 86.40 511 PHE B N 1
ATOM 5942 C CA . PHE B 2 531 ? 146.329 157.093 168.310 1.00 81.70 511 PHE B CA 1
ATOM 5943 C C . PHE B 2 531 ? 147.458 157.385 169.286 1.00 84.78 511 PHE B C 1
ATOM 5944 O O . PHE B 2 531 ? 148.006 156.476 169.916 1.00 91.27 511 PHE B O 1
ATOM 5952 N N . LEU B 2 532 ? 147.802 158.662 169.405 1.00 84.70 512 LEU B N 1
ATOM 5953 C CA . LEU B 2 532 ? 148.874 159.079 170.297 1.00 82.29 512 LEU B CA 1
ATOM 5954 C C . LEU B 2 532 ? 148.455 158.950 171.757 1.00 85.50 512 LEU B C 1
ATOM 5955 O O . LEU B 2 532 ? 148.781 157.966 172.421 1.00 85.00 512 LEU B O 1
ATOM 5960 N N . GLY C 3 40 ? 146.239 154.225 83.497 1.00 125.17 1 GLY C N 1
ATOM 5961 C CA . GLY C 3 40 ? 146.278 154.371 84.940 1.00 122.86 1 GLY C CA 1
ATOM 5962 C C . GLY C 3 40 ? 147.644 154.088 85.532 1.00 124.72 1 GLY C C 1
ATOM 5963 O O . GLY C 3 40 ? 147.821 153.120 86.271 1.00 122.22 1 GLY C O 1
ATOM 5964 N N . ALA C 3 41 ? 148.617 154.938 85.198 1.00 121.71 2 ALA C N 1
ATOM 5965 C CA . ALA C 3 41 ? 149.968 154.758 85.719 1.00 116.73 2 ALA C CA 1
ATOM 5966 C C . ALA C 3 41 ? 150.000 154.901 87.235 1.00 113.88 2 ALA C C 1
ATOM 5967 O O . ALA C 3 41 ? 150.669 154.123 87.925 1.00 116.50 2 ALA C O 1
ATOM 5969 N N . VAL C 3 42 ? 149.285 155.885 87.772 1.00 109.55 3 VAL C N 1
ATOM 5970 C CA . VAL C 3 42 ? 149.225 156.130 89.206 1.00 103.81 3 VAL C CA 1
ATOM 5971 C C . VAL C 3 42 ? 147.770 156.076 89.648 1.00 102.74 3 VAL C C 1
ATOM 5972 O O . VAL C 3 42 ? 146.875 156.540 88.934 1.00 108.96 3 VAL C O 1
ATOM 5976 N N . GLN C 3 43 ? 147.535 155.489 90.818 1.00 95.81 4 GLN C N 1
ATOM 5977 C CA . GLN C 3 43 ? 146.200 155.358 91.382 1.00 92.16 4 GLN C CA 1
ATOM 5978 C C . GLN C 3 43 ? 146.159 156.059 92.729 1.00 88.63 4 GLN C C 1
ATOM 5979 O O . GLN C 3 43 ? 146.994 155.789 93.598 1.00 94.00 4 GLN C O 1
ATOM 5985 N N . LEU C 3 44 ? 145.190 156.950 92.901 1.00 79.40 5 LEU C N 1
ATOM 5986 C CA . LEU C 3 44 ? 145.048 157.737 94.118 1.00 77.30 5 LEU C CA 1
ATOM 5987 C C . LEU C 3 44 ? 143.894 157.177 94.936 1.00 81.81 5 LEU C C 1
ATOM 5988 O O . LEU C 3 44 ? 142.749 157.166 94.474 1.00 88.30 5 LEU C O 1
ATOM 5993 N N . HIS C 3 45 ? 144.196 156.715 96.145 1.00 78.35 6 HIS C N 1
ATOM 5994 C CA . HIS C 3 45 ? 143.188 156.182 97.050 1.00 74.88 6 HIS C CA 1
ATOM 5995 C C . HIS C 3 45 ? 142.704 157.299 97.963 1.00 80.49 6 HIS C C 1
ATOM 5996 O O . HIS C 3 45 ? 143.476 157.825 98.770 1.00 85.17 6 HIS C O 1
ATOM 6003 N N . VAL C 3 46 ? 141.428 157.660 97.836 1.00 83.31 7 VAL C N 1
ATOM 6004 C CA . VAL C 3 46 ? 140.848 158.772 98.572 1.00 80.88 7 VAL C CA 1
ATOM 6005 C C . VAL C 3 46 ? 139.524 158.329 99.178 1.00 82.22 7 VAL C C 1
ATOM 6006 O O . VAL C 3 46 ? 138.994 157.264 98.866 1.00 88.57 7 VAL C O 1
ATOM 6010 N N . TRP C 3 47 ? 138.995 159.172 100.059 1.00 80.69 8 TRP C N 1
ATOM 6011 C CA . TRP C 3 47 ? 137.664 158.964 100.599 1.00 79.55 8 TRP C CA 1
ATOM 6012 C C . TRP C 3 47 ? 136.616 159.142 99.502 1.00 86.08 8 TRP C C 1
ATOM 6013 O O . TRP C 3 47 ? 136.893 159.645 98.411 1.00 93.91 8 TRP C O 1
ATOM 6024 N N . GLY C 3 48 ? 135.394 158.723 99.804 1.00 86.38 9 GLY C N 1
ATOM 6025 C CA . GLY C 3 48 ? 134.303 158.856 98.870 1.00 88.60 9 GLY C CA 1
ATOM 6026 C C . GLY C 3 48 ? 133.800 160.281 98.774 1.00 87.04 9 GLY C C 1
ATOM 6027 O O . GLY C 3 48 ? 134.099 161.128 99.620 1.00 89.94 9 GLY C O 1
ATOM 6028 N N . PRO C 3 49 ? 133.028 160.573 97.732 1.00 84.05 10 PRO C N 1
ATOM 6029 C CA . PRO C 3 49 ? 132.477 161.922 97.578 1.00 82.37 10 PRO C CA 1
ATOM 6030 C C . PRO C 3 49 ? 131.472 162.249 98.670 1.00 89.55 10 PRO C C 1
ATOM 6031 O O . PRO C 3 49 ? 130.778 161.374 99.192 1.00 94.52 10 PRO C O 1
ATOM 6035 N N . ALA C 3 50 ? 131.400 163.534 99.010 1.00 88.68 11 ALA C N 1
ATOM 6036 C CA . ALA C 3 50 ? 130.455 164.014 100.007 1.00 85.78 11 ALA C CA 1
ATOM 6037 C C . ALA C 3 50 ? 130.269 165.512 99.832 1.00 90.11 11 ALA C C 1
ATOM 6038 O O . ALA C 3 50 ? 131.149 166.201 99.312 1.00 94.46 11 ALA C O 1
ATOM 6040 N N . PHE C 3 51 ? 129.109 166.003 100.274 1.00 89.74 12 PHE C N 1
ATOM 6041 C CA . PHE C 3 51 ? 128.775 167.428 100.240 1.00 89.59 12 PHE C CA 1
ATOM 6042 C C . PHE C 3 51 ? 128.903 168.015 98.838 1.00 91.78 12 PHE C C 1
ATOM 6043 O O . PHE C 3 51 ? 129.287 169.174 98.673 1.00 92.53 12 PHE C O 1
ATOM 6051 N N . GLY C 3 52 ? 128.575 167.226 97.818 1.00 91.57 13 GLY C N 1
ATOM 6052 C CA . GLY C 3 52 ? 128.729 167.686 96.449 1.00 92.13 13 GLY C CA 1
ATOM 6053 C C . GLY C 3 52 ? 130.161 167.970 96.058 1.00 96.50 13 GLY C C 1
ATOM 6054 O O . GLY C 3 52 ? 130.412 168.870 95.251 1.00 101.29 13 GLY C O 1
ATOM 6055 N N . LEU C 3 53 ? 131.107 167.224 96.609 1.00 93.66 14 LEU C N 1
ATOM 6056 C CA . LEU C 3 53 ? 132.527 167.371 96.338 1.00 92.13 14 LEU C CA 1
ATOM 6057 C C . LEU C 3 53 ? 133.118 166.005 96.040 1.00 90.38 14 LEU C C 1
ATOM 6058 O O . LEU C 3 53 ? 132.580 164.980 96.471 1.00 92.44 14 LEU C O 1
ATOM 6063 N N . PRO C 3 54 ? 134.224 165.953 95.294 1.00 88.96 15 PRO C N 1
ATOM 6064 C CA . PRO C 3 54 ? 134.833 164.651 94.978 1.00 88.65 15 PRO C CA 1
ATOM 6065 C C . PRO C 3 54 ? 135.281 163.863 96.195 1.00 89.51 15 PRO C C 1
ATOM 6066 O O . PRO C 3 54 ? 135.400 162.636 96.103 1.00 95.16 15 PRO C O 1
ATOM 6070 N N . SER C 3 55 ? 135.540 164.514 97.326 1.00 85.63 16 SER C N 1
ATOM 6071 C CA . SER C 3 55 ? 135.955 163.801 98.523 1.00 81.75 16 SER C CA 1
ATOM 6072 C C . SER C 3 55 ? 135.511 164.577 99.754 1.00 84.42 16 SER C C 1
ATOM 6073 O O . SER C 3 55 ? 135.206 165.769 99.686 1.00 89.36 16 SER C O 1
ATOM 6076 N N . ILE C 3 56 ? 135.477 163.876 100.886 1.00 80.47 17 ILE C N 1
ATOM 6077 C CA . ILE C 3 56 ? 135.074 164.481 102.150 1.00 78.92 17 ILE C CA 1
ATOM 6078 C C . ILE C 3 56 ? 136.268 164.985 102.958 1.00 83.87 17 ILE C C 1
ATOM 6079 O O . ILE C 3 56 ? 136.120 165.949 103.725 1.00 87.43 17 ILE C O 1
ATOM 6084 N N . ASP C 3 57 ? 137.450 164.405 102.774 1.00 81.05 18 ASP C N 1
ATOM 6085 C CA . ASP C 3 57 ? 138.646 164.825 103.489 1.00 81.51 18 ASP C CA 1
ATOM 6086 C C . ASP C 3 57 ? 139.316 165.979 102.755 1.00 83.29 18 ASP C C 1
ATOM 6087 O O . ASP C 3 57 ? 139.325 166.023 101.522 1.00 84.06 18 ASP C O 1
ATOM 6092 N N . ALA C 3 58 ? 139.879 166.911 103.525 1.00 83.49 19 ALA C N 1
ATOM 6093 C CA . ALA C 3 58 ? 140.510 168.087 102.934 1.00 77.22 19 ALA C CA 1
ATOM 6094 C C . ALA C 3 58 ? 141.739 167.708 102.118 1.00 81.24 19 ALA C C 1
ATOM 6095 O O . ALA C 3 58 ? 141.910 168.169 100.984 1.00 86.06 19 ALA C O 1
ATOM 6097 N N . GLU C 3 59 ? 142.611 166.869 102.681 1.00 83.72 20 GLU C N 1
ATOM 6098 C CA . GLU C 3 59 ? 143.817 166.466 101.966 1.00 82.65 20 GLU C CA 1
ATOM 6099 C C . GLU C 3 59 ? 143.481 165.624 100.743 1.00 82.62 20 GLU C C 1
ATOM 6100 O O . GLU C 3 59 ? 144.120 165.762 99.693 1.00 81.04 20 GLU C O 1
ATOM 6106 N N . CYS C 3 60 ? 142.487 164.742 100.859 1.00 83.65 21 CYS C N 1
ATOM 6107 C CA . CYS C 3 60 ? 142.071 163.947 99.709 1.00 78.61 21 CYS C CA 1
ATOM 6108 C C . CYS C 3 60 ? 141.503 164.830 98.606 1.00 78.51 21 CYS C C 1
ATOM 6109 O O . CYS C 3 60 ? 141.790 164.619 97.423 1.00 84.30 21 CYS C O 1
ATOM 6112 N N . LEU C 3 61 ? 140.697 165.828 98.974 1.00 77.33 22 LEU C N 1
ATOM 6113 C CA . LEU C 3 61 ? 140.160 166.749 97.978 1.00 77.47 22 LEU C CA 1
ATOM 6114 C C . LEU C 3 61 ? 141.272 167.554 97.319 1.00 81.32 22 LEU C C 1
ATOM 6115 O O . LEU C 3 61 ? 141.244 167.792 96.106 1.00 87.24 22 LEU C O 1
ATOM 6120 N N . ALA C 3 62 ? 142.261 167.982 98.105 1.00 77.00 23 ALA C N 1
ATOM 6121 C CA . ALA C 3 62 ? 143.396 168.706 97.543 1.00 76.66 23 ALA C CA 1
ATOM 6122 C C . ALA C 3 62 ? 144.178 167.838 96.567 1.00 82.52 23 ALA C C 1
ATOM 6123 O O . ALA C 3 62 ? 144.583 168.305 95.496 1.00 87.11 23 ALA C O 1
ATOM 6125 N N . ALA C 3 63 ? 144.405 166.572 96.923 1.00 80.15 24 ALA C N 1
ATOM 6126 C CA . ALA C 3 63 ? 145.117 165.667 96.027 1.00 77.36 24 ALA C CA 1
ATOM 6127 C C . ALA C 3 63 ? 144.329 165.427 94.746 1.00 83.04 24 ALA C C 1
ATOM 6128 O O . ALA C 3 63 ? 144.905 165.379 93.653 1.00 88.99 24 ALA C O 1
ATOM 6130 N N . ILE C 3 64 ? 143.009 165.270 94.863 1.00 82.87 25 ILE C N 1
ATOM 6131 C CA . ILE C 3 64 ? 142.171 165.092 93.681 1.00 80.74 25 ILE C CA 1
ATOM 6132 C C . ILE C 3 64 ? 142.258 166.314 92.779 1.00 87.00 25 ILE C C 1
ATOM 6133 O O . ILE C 3 64 ? 142.379 166.192 91.554 1.00 93.57 25 ILE C O 1
ATOM 6138 N N . ALA C 3 65 ? 142.193 167.511 93.367 1.00 85.82 26 ALA C N 1
ATOM 6139 C CA . ALA C 3 65 ? 142.286 168.732 92.574 1.00 86.29 26 ALA C CA 1
ATOM 6140 C C . ALA C 3 65 ? 143.639 168.844 91.886 1.00 90.90 26 ALA C C 1
ATOM 6141 O O . ALA C 3 65 ? 143.717 169.219 90.710 1.00 95.45 26 ALA C O 1
ATOM 6143 N N . TYR C 3 66 ? 144.718 168.524 92.603 1.00 88.11 27 TYR C N 1
ATOM 6144 C CA . TYR C 3 66 ? 146.048 168.582 92.006 1.00 89.95 27 TYR C CA 1
ATOM 6145 C C . TYR C 3 66 ? 146.171 167.612 90.840 1.00 94.13 27 TYR C C 1
ATOM 6146 O O . TYR C 3 66 ? 146.698 167.967 89.778 1.00 99.34 27 TYR C O 1
ATOM 6155 N N . LEU C 3 67 ? 145.687 166.380 91.018 1.00 92.02 28 LEU C N 1
ATOM 6156 C CA . LEU C 3 67 ? 145.748 165.401 89.939 1.00 91.08 28 LEU C CA 1
ATOM 6157 C C . LEU C 3 67 ? 144.917 165.845 88.743 1.00 97.35 28 LEU C C 1
ATOM 6158 O O . LEU C 3 67 ? 145.359 165.728 87.595 1.00 105.11 28 LEU C O 1
ATOM 6163 N N . ALA C 3 68 ? 143.715 166.370 88.992 1.00 96.51 29 ALA C N 1
ATOM 6164 C CA . ALA C 3 68 ? 142.861 166.813 87.896 1.00 97.78 29 ALA C CA 1
ATOM 6165 C C . ALA C 3 68 ? 143.497 167.965 87.130 1.00 103.32 29 ALA C C 1
ATOM 6166 O O . ALA C 3 68 ? 143.416 168.021 85.898 1.00 104.43 29 ALA C O 1
ATOM 6168 N N . GLN C 3 69 ? 144.134 168.896 87.841 1.00 105.42 30 GLN C N 1
ATOM 6169 C CA . GLN C 3 69 ? 144.741 170.045 87.185 1.00 103.75 30 GLN C CA 1
ATOM 6170 C C . GLN C 3 69 ? 146.037 169.706 86.461 1.00 105.39 30 GLN C C 1
ATOM 6171 O O . GLN C 3 69 ? 146.342 170.341 85.446 1.00 108.90 30 GLN C O 1
ATOM 6177 N N . THR C 3 70 ? 146.806 168.730 86.945 1.00 106.75 31 THR C N 1
ATOM 6178 C CA . THR C 3 70 ? 148.096 168.450 86.325 1.00 112.41 31 THR C CA 1
ATOM 6179 C C . THR C 3 70 ? 148.037 167.274 85.357 1.00 115.35 31 THR C C 1
ATOM 6180 O O . THR C 3 70 ? 148.356 167.425 84.173 1.00 120.19 31 THR C O 1
ATOM 6184 N N . LEU C 3 71 ? 147.632 166.104 85.841 1.00 114.88 32 LEU C N 1
ATOM 6185 C CA . LEU C 3 71 ? 147.675 164.907 85.019 1.00 116.26 32 LEU C CA 1
ATOM 6186 C C . LEU C 3 71 ? 146.526 164.890 84.016 1.00 116.29 32 LEU C C 1
ATOM 6187 O O . LEU C 3 71 ? 145.526 165.599 84.156 1.00 113.72 32 LEU C O 1
ATOM 6192 N N . GLY C 3 72 ? 146.685 164.059 82.986 1.00 121.20 33 GLY C N 1
ATOM 6193 C CA . GLY C 3 72 ? 145.632 163.882 82.014 1.00 122.62 33 GLY C CA 1
ATOM 6194 C C . GLY C 3 72 ? 144.490 163.043 82.550 1.00 123.05 33 GLY C C 1
ATOM 6195 O O . GLY C 3 72 ? 144.579 162.425 83.610 1.00 121.77 33 GLY C O 1
ATOM 6196 N N . SER C 3 73 ? 143.391 163.029 81.794 1.00 124.58 34 SER C N 1
ATOM 6197 C CA . SER C 3 73 ? 142.203 162.305 82.232 1.00 121.37 34 SER C CA 1
ATOM 6198 C C . SER C 3 73 ? 142.466 160.807 82.330 1.00 120.48 34 SER C C 1
ATOM 6199 O O . SER C 3 73 ? 142.012 160.150 83.274 1.00 117.45 34 SER C O 1
ATOM 6202 N N . ALA C 3 74 ? 143.196 160.249 81.368 1.00 122.79 35 ALA C N 1
ATOM 6203 C CA . ALA C 3 74 ? 143.428 158.813 81.306 1.00 122.68 35 ALA C CA 1
ATOM 6204 C C . ALA C 3 74 ? 144.737 158.383 81.953 1.00 124.15 35 ALA C C 1
ATOM 6205 O O . ALA C 3 74 ? 145.073 157.196 81.900 1.00 124.88 35 ALA C O 1
ATOM 6207 N N . ASP C 3 75 ? 145.485 159.305 82.557 1.00 124.81 36 ASP C N 1
ATOM 6208 C CA . ASP C 3 75 ? 146.782 158.979 83.134 1.00 123.96 36 ASP C CA 1
ATOM 6209 C C . ASP C 3 75 ? 146.719 158.622 84.613 1.00 120.48 36 ASP C C 1
ATOM 6210 O O . ASP C 3 75 ? 147.755 158.277 85.190 1.00 119.77 36 ASP C O 1
ATOM 6215 N N . TYR C 3 76 ? 145.547 158.691 85.239 1.00 115.83 37 TYR C N 1
ATOM 6216 C CA . TYR C 3 76 ? 145.410 158.347 86.645 1.00 107.40 37 TYR C CA 1
ATOM 6217 C C . TYR C 3 76 ? 144.008 157.819 86.903 1.00 104.78 37 TYR C C 1
ATOM 6218 O O . TYR C 3 76 ? 143.088 158.023 86.108 1.00 108.00 37 TYR C O 1
ATOM 6227 N N . GLN C 3 77 ? 143.857 157.128 88.030 1.00 100.59 38 GLN C N 1
ATOM 6228 C CA . GLN C 3 77 ? 142.580 156.569 88.443 1.00 96.64 38 GLN C CA 1
ATOM 6229 C C . GLN C 3 77 ? 142.309 156.933 89.893 1.00 94.97 38 GLN C C 1
ATOM 6230 O O . GLN C 3 77 ? 143.219 156.918 90.726 1.00 96.80 38 GLN C O 1
ATOM 6236 N N . LEU C 3 78 ? 141.054 157.255 90.188 1.00 93.22 39 LEU C N 1
ATOM 6237 C CA . LEU C 3 78 ? 140.619 157.566 91.542 1.00 89.58 39 LEU C CA 1
ATOM 6238 C C . LEU C 3 78 ? 139.903 156.358 92.127 1.00 95.25 39 LEU C C 1
ATOM 6239 O O . LEU C 3 78 ? 139.012 155.790 91.489 1.00 102.12 39 LEU C O 1
ATOM 6244 N N . ILE C 3 79 ? 140.293 155.970 93.337 1.00 89.65 40 ILE C N 1
ATOM 6245 C CA . ILE C 3 79 ? 139.735 154.804 94.009 1.00 87.28 40 ILE C CA 1
ATOM 6246 C C . ILE C 3 79 ? 139.200 155.244 95.362 1.00 85.99 40 ILE C C 1
ATOM 6247 O O . ILE C 3 79 ? 139.962 155.730 96.208 1.00 89.21 40 ILE C O 1
ATOM 6252 N N . GLN C 3 80 ? 137.897 155.077 95.566 1.00 86.62 41 GLN C N 1
ATOM 6253 C CA . GLN C 3 80 ? 137.309 155.332 96.873 1.00 86.95 41 GLN C CA 1
ATOM 6254 C C . GLN C 3 80 ? 137.744 154.244 97.843 1.00 85.16 41 GLN C C 1
ATOM 6255 O O . GLN C 3 80 ? 137.647 153.053 97.536 1.00 94.62 41 GLN C O 1
ATOM 6261 N N . SER C 3 81 ? 138.229 154.645 99.012 1.00 82.20 42 SER C N 1
ATOM 6262 C CA . SER C 3 81 ? 138.823 153.688 99.936 1.00 83.97 42 SER C CA 1
ATOM 6263 C C . SER C 3 81 ? 138.728 154.238 101.354 1.00 85.18 42 SER C C 1
ATOM 6264 O O . SER C 3 81 ? 138.100 155.272 101.602 1.00 85.49 42 SER C O 1
ATOM 6267 N N . SER C 3 82 ? 139.350 153.529 102.285 1.00 83.45 43 SER C N 1
ATOM 6268 C CA . SER C 3 82 ? 139.433 153.890 103.690 1.00 78.74 43 SER C CA 1
ATOM 6269 C C . SER C 3 82 ? 140.847 153.584 104.155 1.00 79.30 43 SER C C 1
ATOM 6270 O O . SER C 3 82 ? 141.566 152.822 103.499 1.00 84.18 43 SER C O 1
ATOM 6273 N N . PRO C 3 83 ? 141.285 154.176 105.271 1.00 78.75 44 PRO C N 1
ATOM 6274 C CA . PRO C 3 83 ? 142.672 153.952 105.711 1.00 81.27 44 PRO C CA 1
ATOM 6275 C C . PRO C 3 83 ? 143.020 152.491 105.927 1.00 86.14 44 PRO C C 1
ATOM 6276 O O . PRO C 3 83 ? 144.184 152.110 105.752 1.00 88.74 44 PRO C O 1
ATOM 6280 N N . SER C 3 84 ? 142.050 151.657 106.302 1.00 85.62 45 SER C N 1
ATOM 6281 C CA . SER C 3 84 ? 142.320 150.237 106.486 1.00 85.39 45 SER C CA 1
ATOM 6282 C C . SER C 3 84 ? 142.552 149.511 105.168 1.00 85.87 45 SER C C 1
ATOM 6283 O O . SER C 3 84 ? 143.105 148.407 105.174 1.00 89.83 45 SER C O 1
ATOM 6286 N N . ALA C 3 85 ? 142.141 150.097 104.043 1.00 81.86 46 ALA C N 1
ATOM 6287 C CA . ALA C 3 85 ? 142.301 149.432 102.756 1.00 80.40 46 ALA C CA 1
ATOM 6288 C C . ALA C 3 85 ? 143.700 149.602 102.181 1.00 86.98 46 ALA C C 1
ATOM 6289 O O . ALA C 3 85 ? 144.065 148.892 101.238 1.00 95.27 46 ALA C O 1
ATOM 6291 N N . VAL C 3 86 ? 144.489 150.527 102.718 1.00 86.11 47 VAL C N 1
ATOM 6292 C CA . VAL C 3 86 ? 145.814 150.815 102.176 1.00 83.61 47 VAL C CA 1
ATOM 6293 C C . VAL C 3 86 ? 146.874 150.490 103.221 1.00 86.72 47 VAL C C 1
ATOM 6294 O O . VAL C 3 86 ? 146.645 150.700 104.421 1.00 87.37 47 VAL C O 1
ATOM 6298 N N . PRO C 3 87 ? 148.038 149.968 102.821 1.00 86.94 48 PRO C N 1
ATOM 6299 C CA . PRO C 3 87 ? 149.096 149.696 103.805 1.00 86.04 48 PRO C CA 1
ATOM 6300 C C . PRO C 3 87 ? 149.643 150.941 104.473 1.00 84.42 48 PRO C C 1
ATOM 6301 O O . PRO C 3 87 ? 150.225 150.832 105.559 1.00 88.07 48 PRO C O 1
ATOM 6305 N N . THR C 3 88 ? 149.485 152.118 103.867 1.00 83.30 49 THR C N 1
ATOM 6306 C CA . THR C 3 88 ? 149.960 153.345 104.492 1.00 83.25 49 THR C CA 1
ATOM 6307 C C . THR C 3 88 ? 149.105 153.768 105.676 1.00 84.77 49 THR C C 1
ATOM 6308 O O . THR C 3 88 ? 149.544 154.621 106.455 1.00 86.87 49 THR C O 1
ATOM 6312 N N . GLN C 3 89 ? 147.905 153.202 105.824 1.00 83.09 50 GLN C N 1
ATOM 6313 C CA . GLN C 3 89 ? 147.005 153.507 106.937 1.00 81.11 50 GLN C CA 1
ATOM 6314 C C . GLN C 3 89 ? 146.665 154.991 107.003 1.00 82.10 50 GLN C C 1
ATOM 6315 O O . GLN C 3 89 ? 146.358 155.518 108.073 1.00 81.99 50 GLN C O 1
ATOM 6321 N N . HIS C 3 90 ? 146.704 155.674 105.862 1.00 81.81 51 HIS C N 1
ATOM 6322 C CA . HIS C 3 90 ? 146.539 157.120 105.841 1.00 81.06 51 HIS C CA 1
ATOM 6323 C C . HIS C 3 90 ? 146.107 157.547 104.449 1.00 80.09 51 HIS C C 1
ATOM 6324 O O . HIS C 3 90 ? 146.709 157.128 103.458 1.00 80.75 51 HIS C O 1
ATOM 6331 N N . LEU C 3 91 ? 145.068 158.374 104.380 1.00 80.98 52 LEU C N 1
ATOM 6332 C CA . LEU C 3 91 ? 144.579 158.898 103.119 1.00 81.04 52 LEU C CA 1
ATOM 6333 C C . LEU C 3 91 ? 144.864 160.395 103.015 1.00 83.00 52 LEU C C 1
ATOM 6334 O O . LEU C 3 91 ? 144.839 161.107 104.024 1.00 84.44 52 LEU C O 1
ATOM 6339 N N . PRO C 3 92 ? 145.137 160.909 101.810 1.00 77.08 53 PRO C N 1
ATOM 6340 C CA . PRO C 3 92 ? 145.181 160.217 100.517 1.00 75.55 53 PRO C CA 1
ATOM 6341 C C . PRO C 3 92 ? 146.445 159.391 100.343 1.00 78.65 53 PRO C C 1
ATOM 6342 O O . PRO C 3 92 ? 147.481 159.691 100.924 1.00 83.75 53 PRO C O 1
ATOM 6346 N N . THR C 3 93 ? 146.381 158.334 99.540 1.00 76.33 54 THR C N 1
ATOM 6347 C CA . THR C 3 93 ? 147.518 157.460 99.300 1.00 73.11 54 THR C CA 1
ATOM 6348 C C . THR C 3 93 ? 147.643 157.222 97.804 1.00 76.73 54 THR C C 1
ATOM 6349 O O . THR C 3 93 ? 146.653 156.902 97.140 1.00 85.29 54 THR C O 1
ATOM 6353 N N . LEU C 3 94 ? 148.852 157.384 97.278 1.00 75.73 55 LEU C N 1
ATOM 6354 C CA . LEU C 3 94 ? 149.129 157.166 95.866 1.00 78.14 55 LEU C CA 1
ATOM 6355 C C . LEU C 3 94 ? 149.874 155.852 95.693 1.00 83.35 55 LEU C C 1
ATOM 6356 O O . LEU C 3 94 ? 150.831 155.575 96.422 1.00 90.44 55 LEU C O 1
ATOM 6361 N N . TYR C 3 95 ? 149.431 155.045 94.736 1.00 82.91 56 TYR C N 1
ATOM 6362 C CA . TYR C 3 95 ? 150.093 153.793 94.390 1.00 88.24 56 TYR C CA 1
ATOM 6363 C C . TYR C 3 95 ? 150.633 153.926 92.972 1.00 95.92 56 TYR C C 1
ATOM 6364 O O . TYR C 3 95 ? 149.864 153.906 92.005 1.00 102.77 56 TYR C O 1
ATOM 6373 N N . ASP C 3 96 ? 151.949 154.065 92.851 1.00 96.89 57 ASP C N 1
ATOM 6374 C CA . ASP C 3 96 ? 152.598 154.210 91.550 1.00 99.17 57 ASP C CA 1
ATOM 6375 C C . ASP C 3 96 ? 152.746 152.826 90.935 1.00 106.99 57 ASP C C 1
ATOM 6376 O O . ASP C 3 96 ? 153.707 152.109 91.215 1.00 111.96 57 ASP C O 1
ATOM 6381 N N . SER C 3 97 ? 151.793 152.449 90.079 1.00 107.64 58 SER C N 1
ATOM 6382 C CA . SER C 3 97 ? 151.800 151.114 89.492 1.00 108.87 58 SER C CA 1
ATOM 6383 C C . SER C 3 97 ? 153.005 150.875 88.592 1.00 110.40 58 SER C C 1
ATOM 6384 O O . SER C 3 97 ? 153.313 149.718 88.288 1.00 112.72 58 SER C O 1
ATOM 6387 N N . ARG C 3 98 ? 153.687 151.935 88.153 1.00 109.32 59 ARG C N 1
ATOM 6388 C CA . ARG C 3 98 ? 154.906 151.755 87.372 1.00 111.79 59 ARG C CA 1
ATOM 6389 C C . ARG C 3 98 ? 156.001 151.100 88.204 1.00 113.94 59 ARG C C 1
ATOM 6390 O O . ARG C 3 98 ? 156.778 150.288 87.691 1.00 115.42 59 ARG C O 1
ATOM 6398 N N . THR C 3 99 ? 156.077 151.443 89.488 1.00 111.68 60 THR C N 1
ATOM 6399 C CA . THR C 3 99 ? 157.110 150.937 90.378 1.00 111.21 60 THR C CA 1
ATOM 6400 C C . THR C 3 99 ? 156.521 150.136 91.536 1.00 109.01 60 THR C C 1
ATOM 6401 O O . THR C 3 99 ? 157.257 149.400 92.205 1.00 108.34 60 THR C O 1
ATOM 6405 N N . SER C 3 100 ? 155.204 150.211 91.746 1.00 108.75 61 SER C N 1
ATOM 6406 C CA . SER C 3 100 ? 154.525 149.573 92.878 1.00 108.92 61 SER C CA 1
ATOM 6407 C C . SER C 3 100 ? 155.010 150.163 94.200 1.00 109.12 61 SER C C 1
ATOM 6408 O O . SER C 3 100 ? 155.480 149.457 95.094 1.00 112.28 61 SER C O 1
ATOM 6411 N N . THR C 3 101 ? 154.884 151.482 94.316 1.00 103.91 62 THR C N 1
ATOM 6412 C CA . THR C 3 101 ? 155.287 152.227 95.499 1.00 100.27 62 THR C CA 1
ATOM 6413 C C . THR C 3 101 ? 154.053 152.811 96.170 1.00 95.48 62 THR C C 1
ATOM 6414 O O . THR C 3 101 ? 153.163 153.333 95.492 1.00 99.69 62 THR C O 1
ATOM 6418 N N . TRP C 3 102 ? 154.001 152.720 97.494 1.00 91.57 63 TRP C N 1
ATOM 6419 C CA . TRP C 3 102 ? 152.916 153.293 98.278 1.00 88.82 63 TRP C CA 1
ATOM 6420 C C . TRP C 3 102 ? 153.386 154.610 98.880 1.00 91.56 63 TRP C C 1
ATOM 6421 O O . TRP C 3 102 ? 154.347 154.634 99.655 1.00 99.52 63 TRP C O 1
ATOM 6432 N N . ILE C 3 103 ? 152.711 155.699 98.524 1.00 87.25 64 ILE C N 1
ATOM 6433 C CA . ILE C 3 103 ? 153.031 157.032 99.020 1.00 82.41 64 ILE C CA 1
ATOM 6434 C C . ILE C 3 103 ? 151.793 157.594 99.700 1.00 85.32 64 ILE C C 1
ATOM 6435 O O . ILE C 3 103 ? 150.723 157.667 99.087 1.00 91.64 64 ILE C O 1
ATOM 6440 N N . GLY C 3 104 ? 151.939 157.994 100.953 1.00 80.55 65 GLY C N 1
ATOM 6441 C CA . GLY C 3 104 ? 150.829 158.514 101.737 1.00 80.62 65 GLY C CA 1
ATOM 6442 C C . GLY C 3 104 ? 151.048 159.969 102.100 1.00 87.35 65 GLY C C 1
ATOM 6443 O O . GLY C 3 104 ? 152.171 160.378 102.398 1.00 98.10 65 GLY C O 1
ATOM 6444 N N . GLY C 3 105 ? 149.968 160.745 102.073 1.00 82.15 66 GLY C N 1
ATOM 6445 C CA . GLY C 3 105 ? 150.044 162.154 102.401 1.00 83.17 66 GLY C CA 1
ATOM 6446 C C . GLY C 3 105 ? 150.060 163.047 101.180 1.00 85.44 66 GLY C C 1
ATOM 6447 O O . GLY C 3 105 ? 150.688 162.715 100.172 1.00 85.91 66 GLY C O 1
ATOM 6448 N N . PHE C 3 106 ? 149.374 164.189 101.262 1.00 86.29 67 PHE C N 1
ATOM 6449 C CA . PHE C 3 106 ? 149.295 165.091 100.118 1.00 82.68 67 PHE C CA 1
ATOM 6450 C C . PHE C 3 106 ? 150.664 165.651 99.752 1.00 89.62 67 PHE C C 1
ATOM 6451 O O . PHE C 3 106 ? 151.023 165.711 98.570 1.00 91.37 67 PHE C O 1
ATOM 6459 N N . THR C 3 107 ? 151.439 166.074 100.753 1.00 91.54 68 THR C N 1
ATOM 6460 C CA . THR C 3 107 ? 152.756 166.640 100.480 1.00 89.43 68 THR C CA 1
ATOM 6461 C C . THR C 3 107 ? 153.688 165.602 99.870 1.00 90.53 68 THR C C 1
ATOM 6462 O O . THR C 3 107 ? 154.419 165.896 98.917 1.00 96.35 68 THR C O 1
ATOM 6466 N N . SER C 3 108 ? 153.672 164.379 100.404 1.00 88.36 69 SER C N 1
ATOM 6467 C CA . SER C 3 108 ? 154.507 163.319 99.851 1.00 87.60 69 SER C CA 1
ATOM 6468 C C . SER C 3 108 ? 154.083 162.966 98.433 1.00 91.07 69 SER C C 1
ATOM 6469 O O . SER C 3 108 ? 154.929 162.698 97.573 1.00 93.29 69 SER C O 1
ATOM 6472 N N . ILE C 3 109 ? 152.774 162.951 98.170 1.00 91.52 70 ILE C N 1
ATOM 6473 C CA . ILE C 3 109 ? 152.287 162.653 96.826 1.00 91.21 70 ILE C CA 1
ATOM 6474 C C . ILE C 3 109 ? 152.739 163.727 95.846 1.00 95.76 70 ILE C C 1
ATOM 6475 O O . ILE C 3 109 ? 153.204 163.423 94.741 1.00 101.03 70 ILE C O 1
ATOM 6480 N N . THR C 3 110 ? 152.613 164.997 96.233 1.00 92.37 71 THR C N 1
ATOM 6481 C CA . THR C 3 110 ? 153.036 166.080 95.352 1.00 94.49 71 THR C CA 1
ATOM 6482 C C . THR C 3 110 ? 154.540 166.043 95.112 1.00 98.39 71 THR C C 1
ATOM 6483 O O . THR C 3 110 ? 155.002 166.271 93.988 1.00 102.28 71 THR C O 1
ATOM 6487 N N . ALA C 3 111 ? 155.322 165.762 96.157 1.00 96.48 72 ALA C N 1
ATOM 6488 C CA . ALA C 3 111 ? 156.770 165.684 95.997 1.00 95.81 72 ALA C CA 1
ATOM 6489 C C . ALA C 3 111 ? 157.169 164.525 95.092 1.00 102.87 72 ALA C C 1
ATOM 6490 O O . ALA C 3 111 ? 158.072 164.665 94.260 1.00 110.93 72 ALA C O 1
ATOM 6492 N N . HIS C 3 112 ? 156.514 163.373 95.245 1.00 100.91 73 HIS C N 1
ATOM 6493 C CA . HIS C 3 112 ? 156.857 162.211 94.431 1.00 102.57 73 HIS C CA 1
ATOM 6494 C C . HIS C 3 112 ? 156.557 162.456 92.959 1.00 106.15 73 HIS C C 1
ATOM 6495 O O . HIS C 3 112 ? 157.345 162.074 92.086 1.00 112.68 73 HIS C O 1
ATOM 6502 N N . LEU C 3 113 ? 155.422 163.089 92.662 1.00 103.78 74 LEU C N 1
ATOM 6503 C CA . LEU C 3 113 ? 155.042 163.320 91.274 1.00 108.60 74 LEU C CA 1
ATOM 6504 C C . LEU C 3 113 ? 155.948 164.328 90.582 1.00 114.28 74 LEU C C 1
ATOM 6505 O O . LEU C 3 113 ? 156.003 164.347 89.349 1.00 120.64 74 LEU C O 1
ATOM 6510 N N . HIS C 3 114 ? 156.648 165.173 91.339 1.00 109.91 75 HIS C N 1
ATOM 6511 C CA . HIS C 3 114 ? 157.612 166.077 90.724 1.00 113.39 75 HIS C CA 1
ATOM 6512 C C . HIS C 3 114 ? 158.894 165.347 90.341 1.00 118.14 75 HIS C C 1
ATOM 6513 O O . HIS C 3 114 ? 159.479 165.626 89.290 1.00 119.82 75 HIS C O 1
ATOM 6520 N N . THR C 3 115 ? 159.341 164.408 91.179 1.00 117.11 76 THR C N 1
ATOM 6521 C CA . THR C 3 115 ? 160.570 163.676 90.893 1.00 118.00 76 THR C CA 1
ATOM 6522 C C . THR C 3 115 ? 160.360 162.614 89.820 1.00 121.18 76 THR C C 1
ATOM 6523 O O . THR C 3 115 ? 161.251 162.377 88.997 1.00 122.95 76 THR C O 1
ATOM 6527 N N . HIS C 3 116 ? 159.196 161.965 89.811 1.00 118.16 77 HIS C N 1
ATOM 6528 C CA . HIS C 3 116 ? 158.872 160.923 88.837 1.00 119.29 77 HIS C CA 1
ATOM 6529 C C . HIS C 3 116 ? 157.546 161.274 88.177 1.00 123.11 77 HIS C C 1
ATOM 6530 O O . HIS C 3 116 ? 156.508 160.668 88.478 1.00 122.67 77 HIS C O 1
ATOM 6537 N N . PRO C 3 117 ? 157.542 162.246 87.271 1.00 125.12 78 PRO C N 1
ATOM 6538 C CA . PRO C 3 117 ? 156.289 162.677 86.650 1.00 129.66 78 PRO C CA 1
ATOM 6539 C C . PRO C 3 117 ? 155.788 161.651 85.651 1.00 132.26 78 PRO C C 1
ATOM 6540 O O . PRO C 3 117 ? 156.583 161.026 84.934 1.00 133.77 78 PRO C O 1
ATOM 6544 N N . PRO C 3 118 ? 154.477 161.447 85.579 1.00 133.07 79 PRO C N 1
ATOM 6545 C CA . PRO C 3 118 ? 153.908 160.609 84.521 1.00 137.43 79 PRO C CA 1
ATOM 6546 C C . PRO C 3 118 ? 154.077 161.274 83.167 1.00 143.08 79 PRO C C 1
ATOM 6547 O O . PRO C 3 118 ? 154.392 162.471 83.095 1.00 142.79 79 PRO C O 1
ATOM 6551 N N . PRO C 3 119 ? 153.896 160.529 82.069 1.00 145.85 80 PRO C N 1
ATOM 6552 C CA . PRO C 3 119 ? 154.123 161.129 80.741 1.00 146.76 80 PRO C CA 1
ATOM 6553 C C . PRO C 3 119 ? 153.292 162.372 80.475 1.00 146.73 80 PRO C C 1
ATOM 6554 O O . PRO C 3 119 ? 153.790 163.318 79.851 1.00 146.93 80 PRO C O 1
ATOM 6558 N N . THR C 3 120 ? 152.039 162.404 80.927 1.00 145.64 81 THR C N 1
ATOM 6559 C CA . THR C 3 120 ? 151.172 163.565 80.731 1.00 147.12 81 THR C CA 1
ATOM 6560 C C . THR C 3 120 ? 151.150 164.377 82.023 1.00 145.65 81 THR C C 1
ATOM 6561 O O . THR C 3 120 ? 150.188 164.359 82.790 1.00 142.26 81 THR C O 1
ATOM 6565 N N . PHE C 3 121 ? 152.239 165.106 82.258 1.00 145.25 82 PHE C N 1
ATOM 6566 C CA . PHE C 3 121 ? 152.385 165.945 83.439 1.00 143.16 82 PHE C CA 1
ATOM 6567 C C . PHE C 3 121 ? 152.736 167.358 83.002 1.00 145.35 82 PHE C C 1
ATOM 6568 O O . PHE C 3 121 ? 153.640 167.551 82.183 1.00 145.85 82 PHE C O 1
ATOM 6576 N N . GLN C 3 122 ? 152.022 168.341 83.549 1.00 144.18 83 GLN C N 1
ATOM 6577 C CA . GLN C 3 122 ? 152.250 169.750 83.224 1.00 145.55 83 GLN C CA 1
ATOM 6578 C C . GLN C 3 122 ? 151.950 170.571 84.474 1.00 145.21 83 GLN C C 1
ATOM 6579 O O . GLN C 3 122 ? 150.790 170.889 84.751 1.00 142.02 83 GLN C O 1
ATOM 6585 N N . SER C 3 123 ? 152.995 170.910 85.222 1.00 147.22 84 SER C N 1
ATOM 6586 C CA . SER C 3 123 ? 152.844 171.687 86.446 1.00 148.62 84 SER C CA 1
ATOM 6587 C C . SER C 3 123 ? 152.397 173.113 86.139 1.00 149.11 84 SER C C 1
ATOM 6588 O O . SER C 3 123 ? 151.246 173.477 86.379 1.00 143.95 84 SER C O 1
ATOM 6591 N N . THR C 3 143 ? 161.709 186.758 91.932 1.00 140.75 104 THR C N 1
ATOM 6592 C CA . THR C 3 143 ? 160.882 186.514 93.107 1.00 141.26 104 THR C CA 1
ATOM 6593 C C . THR C 3 143 ? 160.413 185.064 93.153 1.00 138.29 104 THR C C 1
ATOM 6594 O O . THR C 3 143 ? 159.489 184.725 93.891 1.00 137.00 104 THR C O 1
ATOM 6598 N N . ALA C 3 144 ? 161.055 184.212 92.350 1.00 140.90 105 ALA C N 1
ATOM 6599 C CA . ALA C 3 144 ? 160.699 182.797 92.339 1.00 140.22 105 ALA C CA 1
ATOM 6600 C C . ALA C 3 144 ? 161.002 182.141 93.681 1.00 135.47 105 ALA C C 1
ATOM 6601 O O . ALA C 3 144 ? 160.211 181.329 94.175 1.00 130.59 105 ALA C O 1
ATOM 6603 N N . ALA C 3 145 ? 162.148 182.473 94.281 1.00 136.04 106 ALA C N 1
ATOM 6604 C CA . ALA C 3 145 ? 162.482 181.923 95.590 1.00 132.04 106 ALA C CA 1
ATOM 6605 C C . ALA C 3 145 ? 161.501 182.399 96.653 1.00 129.56 106 ALA C C 1
ATOM 6606 O O . ALA C 3 145 ? 161.090 181.622 97.524 1.00 126.47 106 ALA C O 1
ATOM 6608 N N . SER C 3 146 ? 161.115 183.676 96.597 1.00 128.41 107 SER C N 1
ATOM 6609 C CA . SER C 3 146 ? 160.128 184.191 97.539 1.00 125.46 107 SER C CA 1
ATOM 6610 C C . SER C 3 146 ? 158.787 183.493 97.363 1.00 121.71 107 SER C C 1
ATOM 6611 O O . SER C 3 146 ? 158.099 183.199 98.346 1.00 118.48 107 SER C O 1
ATOM 6614 N N . ALA C 3 147 ? 158.397 183.222 96.115 1.00 122.66 108 ALA C N 1
ATOM 6615 C CA . ALA C 3 147 ? 157.148 182.508 95.869 1.00 119.16 108 ALA C CA 1
ATOM 6616 C C . ALA C 3 147 ? 157.192 181.098 96.444 1.00 114.63 108 ALA C C 1
ATOM 6617 O O . ALA C 3 147 ? 156.217 180.636 97.046 1.00 113.50 108 ALA C O 1
ATOM 6619 N N . THR C 3 148 ? 158.313 180.396 96.267 1.00 115.24 109 THR C N 1
ATOM 6620 C CA . THR C 3 148 ? 158.436 179.050 96.819 1.00 111.89 109 THR C CA 1
ATOM 6621 C C . THR C 3 148 ? 158.403 179.072 98.342 1.00 106.75 109 THR C C 1
ATOM 6622 O O . THR C 3 148 ? 157.768 178.216 98.971 1.00 105.20 109 THR C O 1
ATOM 6626 N N . ALA C 3 149 ? 159.088 180.042 98.951 1.00 105.27 110 ALA C N 1
ATOM 6627 C CA . ALA C 3 149 ? 159.065 180.159 100.405 1.00 101.04 110 ALA C CA 1
ATOM 6628 C C . ALA C 3 149 ? 157.659 180.453 100.910 1.00 98.33 110 ALA C C 1
ATOM 6629 O O . ALA C 3 149 ? 157.219 179.879 101.913 1.00 96.28 110 ALA C O 1
ATOM 6631 N N . ASP C 3 150 ? 156.938 181.345 100.225 1.00 101.28 111 ASP C N 1
ATOM 6632 C CA . ASP C 3 150 ? 155.562 181.640 100.606 1.00 99.26 111 ASP C CA 1
ATOM 6633 C C . ASP C 3 150 ? 154.680 180.410 100.469 1.00 97.31 111 ASP C C 1
ATOM 6634 O O . ASP C 3 150 ? 153.826 180.152 101.324 1.00 97.72 111 ASP C O 1
ATOM 6639 N N . GLY C 3 151 ? 154.863 179.644 99.394 1.00 96.47 112 GLY C N 1
ATOM 6640 C CA . GLY C 3 151 ? 154.088 178.428 99.228 1.00 89.09 112 GLY C CA 1
ATOM 6641 C C . GLY C 3 151 ? 154.336 177.425 100.336 1.00 85.28 112 GLY C C 1
ATOM 6642 O O . GLY C 3 151 ? 153.396 176.838 100.874 1.00 84.62 112 GLY C O 1
ATOM 6643 N N . THR C 3 152 ? 155.604 177.224 100.700 1.00 86.66 113 THR C N 1
ATOM 6644 C CA . THR C 3 152 ? 155.920 176.313 101.796 1.00 83.14 113 THR C CA 1
ATOM 6645 C C . THR C 3 152 ? 155.322 176.799 103.112 1.00 85.56 113 THR C C 1
ATOM 6646 O O . THR C 3 152 ? 154.724 176.014 103.863 1.00 87.96 113 THR C O 1
ATOM 6650 N N . ALA C 3 153 ? 155.463 178.095 103.400 1.00 83.36 114 ALA C N 1
ATOM 6651 C CA . ALA C 3 153 ? 154.942 178.640 104.648 1.00 74.60 114 ALA C CA 1
ATOM 6652 C C . ALA C 3 153 ? 153.430 178.502 104.722 1.00 80.99 114 ALA C C 1
ATOM 6653 O O . ALA C 3 153 ? 152.884 178.126 105.764 1.00 85.86 114 ALA C O 1
ATOM 6655 N N . TYR C 3 154 ? 152.734 178.791 103.622 1.00 84.35 115 TYR C N 1
ATOM 6656 C CA . TYR C 3 154 ? 151.280 178.711 103.639 1.00 79.40 115 TYR C CA 1
ATOM 6657 C C . TYR C 3 154 ? 150.793 177.271 103.645 1.00 77.88 115 TYR C C 1
ATOM 6658 O O . TYR C 3 154 ? 149.748 176.985 104.231 1.00 82.64 115 TYR C O 1
ATOM 6667 N N . THR C 3 155 ? 151.534 176.349 103.026 1.00 77.08 116 THR C N 1
ATOM 6668 C CA . THR C 3 155 ? 151.196 174.934 103.149 1.00 77.32 116 THR C CA 1
ATOM 6669 C C . THR C 3 155 ? 151.286 174.483 104.600 1.00 77.35 116 THR C C 1
ATOM 6670 O O . THR C 3 155 ? 150.383 173.809 105.116 1.00 80.64 116 THR C O 1
ATOM 6674 N N . ALA C 3 156 ? 152.374 174.856 105.278 1.00 76.59 117 ALA C N 1
ATOM 6675 C CA . ALA C 3 156 ? 152.515 174.498 106.684 1.00 76.43 117 ALA C CA 1
ATOM 6676 C C . ALA C 3 156 ? 151.420 175.136 107.527 1.00 79.09 117 ALA C C 1
ATOM 6677 O O . ALA C 3 156 ? 150.834 174.478 108.394 1.00 81.25 117 ALA C O 1
ATOM 6679 N N . PHE C 3 157 ? 151.119 176.413 107.279 1.00 78.67 118 PHE C N 1
ATOM 6680 C CA . PHE C 3 157 ? 150.083 177.089 108.053 1.00 79.13 118 PHE C CA 1
ATOM 6681 C C . PHE C 3 157 ? 148.721 176.451 107.834 1.00 79.07 118 PHE C C 1
ATOM 6682 O O . PHE C 3 157 ? 147.958 176.266 108.787 1.00 80.52 118 PHE C O 1
ATOM 6690 N N . LEU C 3 158 ? 148.388 176.126 106.585 1.00 78.13 119 LEU C N 1
ATOM 6691 C CA . LEU C 3 158 ? 147.141 175.428 106.305 1.00 74.22 119 LEU C CA 1
ATOM 6692 C C . LEU C 3 158 ? 147.076 174.127 107.088 1.00 79.70 119 LEU C C 1
ATOM 6693 O O . LEU C 3 158 ? 146.225 173.965 107.969 1.00 81.30 119 LEU C O 1
ATOM 6698 N N . SER C 3 159 ? 148.027 173.224 106.836 1.00 82.51 120 SER C N 1
ATOM 6699 C CA . SER C 3 159 ? 148.001 171.910 107.466 1.00 80.27 120 SER C CA 1
ATOM 6700 C C . SER C 3 159 ? 148.087 171.978 108.985 1.00 82.52 120 SER C C 1
ATOM 6701 O O . SER C 3 159 ? 147.726 171.005 109.655 1.00 87.77 120 SER C O 1
ATOM 6704 N N . ALA C 3 160 ? 148.552 173.092 109.548 1.00 82.06 121 ALA C N 1
ATOM 6705 C CA . ALA C 3 160 ? 148.702 173.197 110.992 1.00 81.09 121 ALA C CA 1
ATOM 6706 C C . ALA C 3 160 ? 147.552 173.910 111.686 1.00 83.43 121 ALA C C 1
ATOM 6707 O O . ALA C 3 160 ? 147.305 173.643 112.866 1.00 88.33 121 ALA C O 1
ATOM 6709 N N . HIS C 3 161 ? 146.842 174.807 111.003 1.00 82.06 122 HIS C N 1
ATOM 6710 C CA . HIS C 3 161 ? 145.849 175.623 111.689 1.00 80.11 122 HIS C CA 1
ATOM 6711 C C . HIS C 3 161 ? 144.471 175.555 111.044 1.00 81.32 122 HIS C C 1
ATOM 6712 O O . HIS C 3 161 ? 143.460 175.652 111.745 1.00 84.72 122 HIS C O 1
ATOM 6719 N N . ALA C 3 162 ? 144.401 175.406 109.718 1.00 78.75 123 ALA C N 1
ATOM 6720 C CA . ALA C 3 162 ? 143.096 175.302 109.080 1.00 75.58 123 ALA C CA 1
ATOM 6721 C C . ALA C 3 162 ? 142.448 173.955 109.362 1.00 82.09 123 ALA C C 1
ATOM 6722 O O . ALA C 3 162 ? 141.218 173.862 109.430 1.00 88.11 123 ALA C O 1
ATOM 6724 N N . ALA C 3 163 ? 143.254 172.906 109.519 1.00 80.84 124 ALA C N 1
ATOM 6725 C CA . ALA C 3 163 ? 142.703 171.602 109.874 1.00 79.05 124 ALA C CA 1
ATOM 6726 C C . ALA C 3 163 ? 142.014 171.593 111.235 1.00 83.27 124 ALA C C 1
ATOM 6727 O O . ALA C 3 163 ? 140.926 171.002 111.333 1.00 87.65 124 ALA C O 1
ATOM 6729 N N . PRO C 3 164 ? 142.571 172.176 112.306 1.00 82.33 125 PRO C N 1
ATOM 6730 C CA . PRO C 3 164 ? 141.793 172.266 113.553 1.00 83.04 125 PRO C CA 1
ATOM 6731 C C . PRO C 3 164 ? 140.484 173.021 113.402 1.00 81.31 125 PRO C C 1
ATOM 6732 O O . PRO C 3 164 ? 139.489 172.648 114.032 1.00 87.33 125 PRO C O 1
ATOM 6736 N N . LEU C 3 165 ? 140.450 174.074 112.584 1.00 76.81 126 LEU C N 1
ATOM 6737 C CA . LEU C 3 165 ? 139.203 174.803 112.377 1.00 78.48 126 LEU C CA 1
ATOM 6738 C C . LEU C 3 165 ? 138.159 173.933 111.687 1.00 80.65 126 LEU C C 1
ATOM 6739 O O . LEU C 3 165 ? 136.989 173.917 112.088 1.00 86.62 126 LEU C O 1
ATOM 6744 N N . LEU C 3 166 ? 138.566 173.201 110.649 1.00 79.98 127 LEU C N 1
ATOM 6745 C CA . LEU C 3 166 ? 137.640 172.305 109.967 1.00 80.37 127 LEU C CA 1
ATOM 6746 C C . LEU C 3 166 ? 137.174 171.190 110.894 1.00 86.86 127 LEU C C 1
ATOM 6747 O O . LEU C 3 166 ? 136.006 170.787 110.856 1.00 92.50 127 LEU C O 1
ATOM 6752 N N . ALA C 3 167 ? 138.079 170.672 111.726 1.00 84.06 128 ALA C N 1
ATOM 6753 C CA . ALA C 3 167 ? 137.697 169.655 112.697 1.00 82.92 128 ALA C CA 1
ATOM 6754 C C . ALA C 3 167 ? 136.683 170.199 113.691 1.00 85.45 128 ALA C C 1
ATOM 6755 O O . ALA C 3 167 ? 135.717 169.515 114.040 1.00 89.34 128 ALA C O 1
ATOM 6757 N N . LEU C 3 168 ? 136.882 171.433 114.154 1.00 85.85 129 LEU C N 1
ATOM 6758 C CA . LEU C 3 168 ? 135.917 172.050 115.055 1.00 87.02 129 LEU C CA 1
ATOM 6759 C C . LEU C 3 168 ? 134.565 172.217 114.376 1.00 87.46 129 LEU C C 1
ATOM 6760 O O . LEU C 3 168 ? 133.518 171.998 114.995 1.00 94.82 129 LEU C O 1
ATOM 6765 N N . SER C 3 169 ? 134.569 172.607 113.102 1.00 86.53 130 SER C N 1
ATOM 6766 C CA . SER C 3 169 ? 133.310 172.856 112.406 1.00 89.18 130 SER C CA 1
ATOM 6767 C C . SER C 3 169 ? 132.549 171.565 112.127 1.00 87.19 130 SER C C 1
ATOM 6768 O O . SER C 3 169 ? 131.319 171.531 112.242 1.00 92.26 130 SER C O 1
ATOM 6771 N N . LEU C 3 170 ? 133.251 170.496 111.755 1.00 87.04 131 LEU C N 1
ATOM 6772 C CA . LEU C 3 170 ? 132.601 169.297 111.234 1.00 83.65 131 LEU C CA 1
ATOM 6773 C C . LEU C 3 170 ? 132.555 168.131 112.208 1.00 86.40 131 LEU C C 1
ATOM 6774 O O . LEU C 3 170 ? 131.543 167.433 112.269 1.00 89.82 131 LEU C O 1
ATOM 6779 N N . TYR C 3 171 ? 133.620 167.886 112.968 1.00 85.95 132 TYR C N 1
ATOM 6780 C CA . TYR C 3 171 ? 133.735 166.694 113.797 1.00 84.87 132 TYR C CA 1
ATOM 6781 C C . TYR C 3 171 ? 133.519 166.971 115.277 1.00 88.67 132 TYR C C 1
ATOM 6782 O O . TYR C 3 171 ? 132.781 166.237 115.939 1.00 95.74 132 TYR C O 1
ATOM 6791 N N . VAL C 3 172 ? 134.156 168.010 115.819 1.00 90.40 133 VAL C N 1
ATOM 6792 C CA . VAL C 3 172 ? 133.999 168.317 117.239 1.00 93.20 133 VAL C CA 1
ATOM 6793 C C . VAL C 3 172 ? 132.558 168.706 117.544 1.00 98.57 133 VAL C C 1
ATOM 6794 O O . VAL C 3 172 ? 131.981 168.270 118.547 1.00 102.94 133 VAL C O 1
ATOM 6798 N N . SER C 3 173 ? 131.956 169.528 116.686 1.00 93.90 134 SER C N 1
ATOM 6799 C CA . SER C 3 173 ? 130.561 169.917 116.851 1.00 94.65 134 SER C CA 1
ATOM 6800 C C . SER C 3 173 ? 129.652 168.701 116.742 1.00 96.79 134 SER C C 1
ATOM 6801 O O . SER C 3 173 ? 129.531 168.106 115.667 1.00 97.21 134 SER C O 1
ATOM 6804 N N . SER C 3 174 ? 129.013 168.324 117.852 1.00 100.22 135 SER C N 1
ATOM 6805 C CA . SER C 3 174 ? 128.172 167.131 117.858 1.00 99.38 135 SER C CA 1
ATOM 6806 C C . SER C 3 174 ? 126.975 167.289 116.931 1.00 96.77 135 SER C C 1
ATOM 6807 O O . SER C 3 174 ? 126.601 166.347 116.222 1.00 98.49 135 SER C O 1
ATOM 6810 N N . ALA C 3 175 ? 126.358 168.473 116.924 1.00 95.41 136 ALA C N 1
ATOM 6811 C CA . ALA C 3 175 ? 125.195 168.696 116.071 1.00 96.25 136 ALA C CA 1
ATOM 6812 C C . ALA C 3 175 ? 125.555 168.567 114.598 1.00 98.89 136 ALA C C 1
ATOM 6813 O O . ALA C 3 175 ? 124.809 167.962 113.820 1.00 98.79 136 ALA C O 1
ATOM 6815 N N . ASN C 3 176 ? 126.695 169.133 114.193 1.00 98.05 137 ASN C N 1
ATOM 6816 C CA . ASN C 3 176 ? 127.106 169.044 112.796 1.00 93.78 137 ASN C CA 1
ATOM 6817 C C . ASN C 3 176 ? 127.537 167.630 112.433 1.00 92.20 137 ASN C C 1
ATOM 6818 O O . ASN C 3 176 ? 127.222 167.142 111.342 1.00 93.22 137 ASN C O 1
ATOM 6823 N N . TYR C 3 177 ? 128.266 166.961 113.328 1.00 90.37 138 TYR C N 1
ATOM 6824 C CA . TYR C 3 177 ? 128.745 165.616 113.030 1.00 87.65 138 TYR C CA 1
ATOM 6825 C C . TYR C 3 177 ? 127.596 164.624 112.919 1.00 91.15 138 TYR C C 1
ATOM 6826 O O . TYR C 3 177 ? 127.597 163.764 112.033 1.00 96.96 138 TYR C O 1
ATOM 6835 N N . GLY C 3 178 ? 126.608 164.724 113.805 1.00 91.15 139 GLY C N 1
ATOM 6836 C CA . GLY C 3 178 ? 125.514 163.775 113.789 1.00 90.72 139 GLY C CA 1
ATOM 6837 C C . GLY C 3 178 ? 124.502 163.972 112.686 1.00 93.07 139 GLY C C 1
ATOM 6838 O O . GLY C 3 178 ? 123.658 163.096 112.479 1.00 101.57 139 GLY C O 1
ATOM 6839 N N . ALA C 3 179 ? 124.563 165.090 111.971 1.00 89.74 140 ALA C N 1
ATOM 6840 C CA . ALA C 3 179 ? 123.589 165.405 110.933 1.00 93.69 140 ALA C CA 1
ATOM 6841 C C . ALA C 3 179 ? 124.133 165.269 109.522 1.00 97.99 140 ALA C C 1
ATOM 6842 O O . ALA C 3 179 ? 123.416 164.800 108.636 1.00 100.23 140 ALA C O 1
ATOM 6844 N N . ALA C 3 180 ? 125.378 165.672 109.280 1.00 91.49 141 ALA C N 1
ATOM 6845 C CA . ALA C 3 180 ? 125.957 165.624 107.944 1.00 86.45 141 ALA C CA 1
ATOM 6846 C C . ALA C 3 180 ? 127.204 164.759 107.866 1.00 88.55 141 ALA C C 1
ATOM 6847 O O . ALA C 3 180 ? 127.310 163.913 106.969 1.00 93.23 141 ALA C O 1
ATOM 6849 N N . THR C 3 181 ? 128.154 164.944 108.784 1.00 85.35 142 THR C N 1
ATOM 6850 C CA . THR C 3 181 ? 129.449 164.280 108.661 1.00 86.89 142 THR C CA 1
ATOM 6851 C C . THR C 3 181 ? 129.320 162.769 108.810 1.00 91.70 142 THR C C 1
ATOM 6852 O O . THR C 3 181 ? 129.885 162.008 108.015 1.00 94.35 142 THR C O 1
ATOM 6856 N N . ARG C 3 182 ? 128.602 162.313 109.835 1.00 90.26 143 ARG C N 1
ATOM 6857 C CA . ARG C 3 182 ? 128.443 160.874 110.034 1.00 88.07 143 ARG C CA 1
ATOM 6858 C C . ARG C 3 182 ? 127.673 160.206 108.902 1.00 90.00 143 ARG C C 1
ATOM 6859 O O . ARG C 3 182 ? 128.118 159.146 108.430 1.00 97.19 143 ARG C O 1
ATOM 6867 N N . PRO C 3 183 ? 126.526 160.724 108.439 1.00 87.72 144 PRO C N 1
ATOM 6868 C CA . PRO C 3 183 ? 125.905 160.120 107.248 1.00 88.84 144 PRO C CA 1
ATOM 6869 C C . PRO C 3 183 ? 126.798 160.151 106.022 1.00 91.66 144 PRO C C 1
ATOM 6870 O O . PRO C 3 183 ? 126.807 159.189 105.243 1.00 94.47 144 PRO C O 1
ATOM 6874 N N . ALA C 3 184 ? 127.560 161.232 105.830 1.00 90.47 145 ALA C N 1
ATOM 6875 C CA . ALA C 3 184 ? 128.449 161.309 104.677 1.00 86.49 145 ALA C CA 1
ATOM 6876 C C . ALA C 3 184 ? 129.523 160.233 104.740 1.00 89.99 145 ALA C C 1
ATOM 6877 O O . ALA C 3 184 ? 129.858 159.619 103.721 1.00 94.31 145 ALA C O 1
ATOM 6879 N N . TYR C 3 185 ? 130.080 159.996 105.928 1.00 89.44 146 TYR C N 1
ATOM 6880 C CA . TYR C 3 185 ? 131.084 158.948 106.077 1.00 87.49 146 TYR C CA 1
ATOM 6881 C C . TYR C 3 185 ? 130.468 157.565 105.917 1.00 90.11 146 TYR C C 1
ATOM 6882 O O . TYR C 3 185 ? 131.084 156.670 105.328 1.00 94.47 146 TYR C O 1
ATOM 6891 N N . SER C 3 186 ? 129.255 157.368 106.436 1.00 90.96 147 SER C N 1
ATOM 6892 C CA . SER C 3 186 ? 128.616 156.062 106.352 1.00 93.25 147 SER C CA 1
ATOM 6893 C C . SER C 3 186 ? 128.099 155.757 104.954 1.00 93.38 147 SER C C 1
ATOM 6894 O O . SER C 3 186 ? 127.819 154.592 104.653 1.00 100.16 147 SER C O 1
ATOM 6897 N N . ALA C 3 187 ? 127.963 156.765 104.099 1.00 90.62 148 ALA C N 1
ATOM 6898 C CA . ALA C 3 187 ? 127.489 156.560 102.739 1.00 92.25 148 ALA C CA 1
ATOM 6899 C C . ALA C 3 187 ? 128.598 156.172 101.770 1.00 95.16 148 ALA C C 1
ATOM 6900 O O . ALA C 3 187 ? 128.307 155.896 100.602 1.00 98.82 148 ALA C O 1
ATOM 6902 N N . VAL C 3 188 ? 129.853 156.148 102.215 1.00 94.30 149 VAL C N 1
ATOM 6903 C CA . VAL C 3 188 ? 130.971 155.850 101.327 1.00 95.08 149 VAL C CA 1
ATOM 6904 C C . VAL C 3 188 ? 131.811 154.718 101.903 1.00 96.68 149 VAL C C 1
ATOM 6905 O O . VAL C 3 188 ? 133.018 154.636 101.652 1.00 98.84 149 VAL C O 1
ATOM 6909 N N . LEU C 3 189 ? 131.182 153.837 102.673 1.00 95.66 150 LEU C N 1
ATOM 6910 C CA . LEU C 3 189 ? 131.857 152.698 103.272 1.00 97.47 150 LEU C CA 1
ATOM 6911 C C . LEU C 3 189 ? 130.977 151.465 103.141 1.00 104.47 150 LEU C C 1
ATOM 6912 O O . LEU C 3 189 ? 129.749 151.584 103.056 1.00 107.48 150 LEU C O 1
ATOM 6917 N N . PRO C 3 190 ? 131.575 150.266 103.115 1.00 104.11 151 PRO C N 1
ATOM 6918 C CA . PRO C 3 190 ? 130.765 149.039 103.147 1.00 104.48 151 PRO C CA 1
ATOM 6919 C C . PRO C 3 190 ? 130.006 148.904 104.458 1.00 108.63 151 PRO C C 1
ATOM 6920 O O . PRO C 3 190 ? 130.192 149.720 105.362 1.00 109.39 151 PRO C O 1
ATOM 6924 N N . LEU C 3 191 ? 129.163 147.878 104.579 1.00 112.67 152 LEU C N 1
ATOM 6925 C CA . LEU C 3 191 ? 128.158 147.864 105.642 1.00 113.78 152 LEU C CA 1
ATOM 6926 C C . LEU C 3 191 ? 128.749 147.892 107.050 1.00 114.24 152 LEU C C 1
ATOM 6927 O O . LEU C 3 191 ? 128.343 148.761 107.840 1.00 119.66 152 LEU C O 1
ATOM 6932 N N . PRO C 3 192 ? 129.677 147.012 107.441 1.00 107.80 153 PRO C N 1
ATOM 6933 C CA . PRO C 3 192 ? 130.082 146.965 108.852 1.00 107.30 153 PRO C CA 1
ATOM 6934 C C . PRO C 3 192 ? 131.141 147.982 109.247 1.00 106.22 153 PRO C C 1
ATOM 6935 O O . PRO C 3 192 ? 131.517 148.024 110.424 1.00 107.59 153 PRO C O 1
ATOM 6939 N N . LEU C 3 193 ? 131.630 148.794 108.319 1.00 103.88 154 LEU C N 1
ATOM 6940 C CA . LEU C 3 193 ? 132.727 149.716 108.598 1.00 102.76 154 LEU C CA 1
ATOM 6941 C C . LEU C 3 193 ? 132.315 151.005 109.313 1.00 100.64 154 LEU C C 1
ATOM 6942 O O . LEU C 3 193 ? 133.050 151.451 110.203 1.00 101.02 154 LEU C O 1
ATOM 6947 N N . PRO C 3 194 ? 131.171 151.655 108.965 1.00 98.21 155 PRO C N 1
ATOM 6948 C CA . PRO C 3 194 ? 130.848 152.949 109.592 1.00 99.68 155 PRO C CA 1
ATOM 6949 C C . PRO C 3 194 ? 130.815 152.943 111.113 1.00 101.04 155 PRO C C 1
ATOM 6950 O O . PRO C 3 194 ? 130.753 154.009 111.732 1.00 101.02 155 PRO C O 1
ATOM 6954 N N . TRP C 3 195 ? 130.850 151.768 111.730 1.00 103.25 156 TRP C N 1
ATOM 6955 C CA . TRP C 3 195 ? 130.877 151.668 113.181 1.00 103.46 156 TRP C CA 1
ATOM 6956 C C . TRP C 3 195 ? 132.288 151.625 113.749 1.00 102.72 156 TRP C C 1
ATOM 6957 O O . TRP C 3 195 ? 132.444 151.616 114.974 1.00 103.25 156 TRP C O 1
ATOM 6968 N N . THR C 3 196 ? 133.312 151.597 112.901 1.00 101.94 157 THR C N 1
ATOM 6969 C CA . THR C 3 196 ? 134.694 151.547 113.363 1.00 101.69 157 THR C CA 1
ATOM 6970 C C . THR C 3 196 ? 135.563 152.674 112.828 1.00 98.76 157 THR C C 1
ATOM 6971 O O . THR C 3 196 ? 136.364 153.233 113.580 1.00 98.08 157 THR C O 1
ATOM 6975 N N . GLU C 3 197 ? 135.434 153.022 111.548 1.00 95.30 158 GLU C N 1
ATOM 6976 C CA . GLU C 3 197 ? 136.318 154.010 110.935 1.00 90.90 158 GLU C CA 1
ATOM 6977 C C . GLU C 3 197 ? 135.900 155.452 111.228 1.00 92.78 158 GLU C C 1
ATOM 6978 O O . GLU C 3 197 ? 136.771 156.276 111.539 1.00 94.08 158 GLU C O 1
ATOM 6984 N N . PRO C 3 198 ? 134.625 155.823 111.087 1.00 93.24 159 PRO C N 1
ATOM 6985 C CA . PRO C 3 198 ? 134.216 157.193 111.427 1.00 90.26 159 PRO C CA 1
ATOM 6986 C C . PRO C 3 198 ? 134.498 157.549 112.879 1.00 91.82 159 PRO C C 1
ATOM 6987 O O . PRO C 3 198 ? 134.878 158.695 113.155 1.00 93.26 159 PRO C O 1
ATOM 6991 N N . PRO C 3 199 ? 134.308 156.636 113.847 1.00 92.06 160 PRO C N 1
ATOM 6992 C CA . PRO C 3 199 ? 134.716 156.988 115.218 1.00 91.37 160 PRO C CA 1
ATOM 6993 C C . PRO C 3 199 ? 136.193 157.313 115.343 1.00 90.00 160 PRO C C 1
ATOM 6994 O O . PRO C 3 199 ? 136.555 158.283 116.020 1.00 90.62 160 PRO C O 1
ATOM 6998 N N . ALA C 3 200 ? 137.059 156.535 114.691 1.00 88.75 161 ALA C N 1
ATOM 6999 C CA . ALA C 3 200 ? 138.490 156.814 114.747 1.00 84.19 161 ALA C CA 1
ATOM 7000 C C . ALA C 3 200 ? 138.819 158.139 114.075 1.00 88.20 161 ALA C C 1
ATOM 7001 O O . ALA C 3 200 ? 139.636 158.915 114.585 1.00 90.65 161 ALA C O 1
ATOM 7003 N N . VAL C 3 201 ? 138.188 158.415 112.933 1.00 86.95 162 VAL C N 1
ATOM 7004 C CA . VAL C 3 201 ? 138.432 159.670 112.228 1.00 83.49 162 VAL C CA 1
ATOM 7005 C C . VAL C 3 201 ? 137.990 160.853 113.079 1.00 88.12 162 VAL C C 1
ATOM 7006 O O . VAL C 3 201 ? 138.698 161.863 113.185 1.00 91.29 162 VAL C O 1
ATOM 7010 N N . ARG C 3 202 ? 136.813 160.749 113.699 1.00 87.36 163 ARG C N 1
ATOM 7011 C CA . ARG C 3 202 ? 136.317 161.830 114.541 1.00 87.34 163 ARG C CA 1
ATOM 7012 C C . ARG C 3 202 ? 137.209 162.038 115.757 1.00 88.60 163 ARG C C 1
ATOM 7013 O O . ARG C 3 202 ? 137.476 163.179 116.148 1.00 93.36 163 ARG C O 1
ATOM 7021 N N . ALA C 3 203 ? 137.680 160.950 116.369 1.00 87.38 164 ALA C N 1
ATOM 7022 C CA . ALA C 3 203 ? 138.593 161.084 117.500 1.00 84.11 164 ALA C CA 1
ATOM 7023 C C . ALA C 3 203 ? 139.893 161.756 117.080 1.00 87.28 164 ALA C C 1
ATOM 7024 O O . ALA C 3 203 ? 140.422 162.610 117.802 1.00 90.88 164 ALA C O 1
ATOM 7026 N N . ALA C 3 204 ? 140.423 161.385 115.912 1.00 87.01 165 ALA C N 1
ATOM 7027 C CA . ALA C 3 204 ? 141.648 162.009 115.424 1.00 86.69 165 ALA C CA 1
ATOM 7028 C C . ALA C 3 204 ? 141.448 163.496 115.167 1.00 87.32 165 ALA C C 1
ATOM 7029 O O . ALA C 3 204 ? 142.304 164.315 115.517 1.00 90.66 165 ALA C O 1
ATOM 7031 N N . MET C 3 205 ? 140.320 163.867 114.558 1.00 84.78 166 MET C N 1
ATOM 7032 C CA . MET C 3 205 ? 140.066 165.281 114.294 1.00 83.89 166 MET C CA 1
ATOM 7033 C C . MET C 3 205 ? 139.856 166.059 115.587 1.00 85.69 166 MET C C 1
ATOM 7034 O O . MET C 3 205 ? 140.283 167.213 115.699 1.00 93.53 166 MET C O 1
ATOM 7039 N N . ALA C 3 206 ? 139.198 165.448 116.575 1.00 85.09 167 ALA C N 1
ATOM 7040 C CA . ALA C 3 206 ? 139.026 166.103 117.866 1.00 85.26 167 ALA C CA 1
ATOM 7041 C C . ALA C 3 206 ? 140.366 166.310 118.559 1.00 91.12 167 ALA C C 1
ATOM 7042 O O . ALA C 3 206 ? 140.593 167.349 119.189 1.00 94.93 167 ALA C O 1
ATOM 7044 N N . ARG C 3 207 ? 141.263 165.326 118.463 1.00 89.79 168 ARG C N 1
ATOM 7045 C CA . ARG C 3 207 ? 142.612 165.507 118.987 1.00 87.99 168 ARG C CA 1
ATOM 7046 C C . ARG C 3 207 ? 143.340 166.619 118.245 1.00 91.22 168 ARG C C 1
ATOM 7047 O O . ARG C 3 207 ? 144.093 167.393 118.848 1.00 95.79 168 ARG C O 1
ATOM 7055 N N . ARG C 3 208 ? 143.134 166.704 116.929 1.00 93.07 169 ARG C N 1
ATOM 7056 C CA . ARG C 3 208 ? 143.756 167.761 116.139 1.00 93.39 169 ARG C CA 1
ATOM 7057 C C . ARG C 3 208 ? 143.280 169.138 116.582 1.00 95.30 169 ARG C C 1
ATOM 7058 O O . ARG C 3 208 ? 144.079 170.074 116.694 1.00 98.77 169 ARG C O 1
ATOM 7066 N N . ALA C 3 209 ? 141.984 169.280 116.843 1.00 91.70 170 ALA C N 1
ATOM 7067 C CA . ALA C 3 209 ? 141.399 170.554 117.236 1.00 94.65 170 ALA C CA 1
ATOM 7068 C C . ALA C 3 209 ? 141.383 170.759 118.745 1.00 101.96 170 ALA C C 1
ATOM 7069 O O . ALA C 3 209 ? 140.791 171.734 119.217 1.00 107.78 170 ALA C O 1
ATOM 7071 N N . ALA C 3 210 ? 142.010 169.862 119.508 1.00 103.27 171 ALA C N 1
ATOM 7072 C CA . ALA C 3 210 ? 141.979 169.973 120.963 1.00 104.71 171 ALA C CA 1
ATOM 7073 C C . ALA C 3 210 ? 142.694 171.229 121.443 1.00 111.84 171 ALA C C 1
ATOM 7074 O O . ALA C 3 210 ? 142.265 171.863 122.414 1.00 114.76 171 ALA C O 1
ATOM 7076 N N . HIS C 3 211 ? 143.790 171.604 120.778 1.00 112.43 172 HIS C N 1
ATOM 7077 C CA . HIS C 3 211 ? 144.563 172.765 121.203 1.00 111.63 172 HIS C CA 1
ATOM 7078 C C . HIS C 3 211 ? 143.783 174.067 121.077 1.00 112.48 172 HIS C C 1
ATOM 7079 O O . HIS C 3 211 ? 144.157 175.060 121.711 1.00 114.12 172 HIS C O 1
ATOM 7086 N N . LEU C 3 212 ? 142.715 174.090 120.277 1.00 112.58 173 LEU C N 1
ATOM 7087 C CA . LEU C 3 212 ? 141.923 175.303 120.121 1.00 113.54 173 LEU C CA 1
ATOM 7088 C C . LEU C 3 212 ? 141.214 175.706 121.407 1.00 120.20 173 LEU C C 1
ATOM 7089 O O . LEU C 3 212 ? 140.840 176.874 121.552 1.00 121.86 173 LEU C O 1
ATOM 7094 N N . GLY C 3 213 ? 141.019 174.773 122.336 1.00 122.55 174 GLY C N 1
ATOM 7095 C CA . GLY C 3 213 ? 140.385 175.075 123.600 1.00 125.51 174 GLY C CA 1
ATOM 7096 C C . GLY C 3 213 ? 138.875 175.133 123.572 1.00 127.14 174 GLY C C 1
ATOM 7097 O O . GLY C 3 213 ? 138.268 175.481 124.592 1.00 130.02 174 GLY C O 1
ATOM 7098 N N . LEU C 3 214 ? 138.248 174.807 122.447 1.00 124.54 175 LEU C N 1
ATOM 7099 C CA . LEU C 3 214 ? 136.802 174.853 122.309 1.00 127.67 175 LEU C CA 1
ATOM 7100 C C . LEU C 3 214 ? 136.236 173.439 122.265 1.00 130.61 175 LEU C C 1
ATOM 7101 O O . LEU C 3 214 ? 136.916 172.484 121.884 1.00 128.92 175 LEU C O 1
ATOM 7106 N N . SER C 3 215 ? 134.971 173.316 122.666 1.00 132.74 176 SER C N 1
ATOM 7107 C CA . SER C 3 215 ? 134.320 172.014 122.722 1.00 131.63 176 SER C CA 1
ATOM 7108 C C . SER C 3 215 ? 133.011 172.012 121.944 1.00 132.94 176 SER C C 1
ATOM 7109 O O . SER C 3 215 ? 132.687 172.986 121.257 1.00 132.08 176 SER C O 1
ATOM 7112 N N . SER C 3 216 ? 132.255 170.916 122.047 1.00 130.35 177 SER C N 1
ATOM 7113 C CA . SER C 3 216 ? 130.982 170.821 121.339 1.00 128.46 177 SER C CA 1
ATOM 7114 C C . SER C 3 216 ? 129.977 171.838 121.864 1.00 136.78 177 SER C C 1
ATOM 7115 O O . SER C 3 216 ? 129.188 172.394 121.091 1.00 137.23 177 SER C O 1
ATOM 7118 N N . LEU C 3 217 ? 129.982 172.083 123.177 1.00 138.74 178 LEU C N 1
ATOM 7119 C CA . LEU C 3 217 ? 129.063 173.060 123.752 1.00 137.67 178 LEU C CA 1
ATOM 7120 C C . LEU C 3 217 ? 129.340 174.458 123.217 1.00 139.58 178 LEU C C 1
ATOM 7121 O O . LEU C 3 217 ? 128.408 175.228 122.956 1.00 139.89 178 LEU C O 1
ATOM 7126 N N . ASP C 3 218 ? 130.618 174.808 123.052 1.00 140.82 179 ASP C N 1
ATOM 7127 C CA . ASP C 3 218 ? 130.964 176.110 122.494 1.00 141.06 179 ASP C CA 1
ATOM 7128 C C . ASP C 3 218 ? 130.460 176.249 121.063 1.00 142.08 179 ASP C C 1
ATOM 7129 O O . ASP C 3 218 ? 129.966 177.312 120.671 1.00 144.48 179 ASP C O 1
ATOM 7134 N N . ALA C 3 219 ? 130.573 175.184 120.270 1.00 138.62 180 ALA C N 1
ATOM 7135 C CA . ALA C 3 219 ? 130.125 175.216 118.884 1.00 137.11 180 ALA C CA 1
ATOM 7136 C C . ALA C 3 219 ? 128.604 175.227 118.809 1.00 142.44 180 ALA C C 1
ATOM 7137 O O . ALA C 3 219 ? 127.966 174.170 118.832 1.00 136.03 180 ALA C O 1
ATOM 7139 N N . ASP C 3 220 ? 128.019 176.416 118.718 1.00 146.90 181 ASP C N 1
ATOM 7140 C CA . ASP C 3 220 ? 126.569 176.560 118.663 1.00 148.36 181 ASP C CA 1
ATOM 7141 C C . ASP C 3 220 ? 126.127 177.076 117.298 1.00 150.04 181 ASP C C 1
ATOM 7142 O O . ASP C 3 220 ? 125.771 178.245 117.152 1.00 154.54 181 ASP C O 1
ATOM 7147 N N . THR C 3 272 ? 123.879 185.364 129.184 1.00 178.73 233 THR C N 1
ATOM 7148 C CA . THR C 3 272 ? 123.874 184.125 128.416 1.00 179.62 233 THR C CA 1
ATOM 7149 C C . THR C 3 272 ? 125.292 183.711 128.038 1.00 176.01 233 THR C C 1
ATOM 7150 O O . THR C 3 272 ? 125.955 184.395 127.260 1.00 171.17 233 THR C O 1
ATOM 7154 N N . PRO C 3 273 ? 125.759 182.590 128.595 1.00 177.10 234 PRO C N 1
ATOM 7155 C CA . PRO C 3 273 ? 127.109 182.114 128.259 1.00 173.27 234 PRO C CA 1
ATOM 7156 C C . PRO C 3 273 ? 127.265 181.699 126.808 1.00 170.77 234 PRO C C 1
ATOM 7157 O O . PRO C 3 273 ? 128.402 181.614 126.328 1.00 165.32 234 PRO C O 1
ATOM 7161 N N . GLU C 3 274 ? 126.165 181.432 126.099 1.00 172.66 235 GLU C N 1
ATOM 7162 C CA . GLU C 3 274 ? 126.265 181.020 124.702 1.00 170.10 235 GLU C CA 1
ATOM 7163 C C . GLU C 3 274 ? 126.876 182.119 123.842 1.00 165.58 235 GLU C C 1
ATOM 7164 O O . GLU C 3 274 ? 127.701 181.842 122.963 1.00 162.25 235 GLU C O 1
ATOM 7170 N N . GLN C 3 275 ? 126.481 183.374 124.075 1.00 164.73 236 GLN C N 1
ATOM 7171 C CA . GLN C 3 275 ? 127.028 184.469 123.281 1.00 161.93 236 GLN C CA 1
ATOM 7172 C C . GLN C 3 275 ? 128.519 184.651 123.529 1.00 158.48 236 GLN C C 1
ATOM 7173 O O . GLN C 3 275 ? 129.234 185.152 122.654 1.00 154.60 236 GLN C O 1
ATOM 7179 N N . LYS C 3 276 ? 129.006 184.256 124.708 1.00 160.36 237 LYS C N 1
ATOM 7180 C CA . LYS C 3 276 ? 130.440 184.321 124.969 1.00 156.43 237 LYS C CA 1
ATOM 7181 C C . LYS C 3 276 ? 131.192 183.276 124.156 1.00 153.62 237 LYS C C 1
ATOM 7182 O O . LYS C 3 276 ? 132.326 183.514 123.724 1.00 149.24 237 LYS C O 1
ATOM 7188 N N . SER C 3 277 ? 130.580 182.109 123.943 1.00 154.26 238 SER C N 1
ATOM 7189 C CA . SER C 3 277 ? 131.211 181.081 123.123 1.00 148.87 238 SER C CA 1
ATOM 7190 C C . SER C 3 277 ? 131.271 181.500 121.660 1.00 142.69 238 SER C C 1
ATOM 7191 O O . SER C 3 277 ? 132.224 181.160 120.950 1.00 139.11 238 SER C O 1
ATOM 7194 N N . ARG C 3 278 ? 130.259 182.234 121.190 1.00 143.18 239 ARG C N 1
ATOM 7195 C CA . ARG C 3 278 ? 130.258 182.691 119.804 1.00 138.91 239 ARG C CA 1
ATOM 7196 C C . ARG C 3 278 ? 131.429 183.627 119.532 1.00 136.50 239 ARG C C 1
ATOM 7197 O O . ARG C 3 278 ? 132.004 183.613 118.438 1.00 137.77 239 ARG C O 1
ATOM 7205 N N . ILE C 3 279 ? 131.796 184.448 120.518 1.00 137.11 240 ILE C N 1
ATOM 7206 C CA . ILE C 3 279 ? 132.963 185.313 120.371 1.00 136.90 240 ILE C CA 1
ATOM 7207 C C . ILE C 3 279 ? 134.225 184.477 120.202 1.00 132.39 240 ILE C C 1
ATOM 7208 O O . ILE C 3 279 ? 135.081 184.781 119.361 1.00 132.07 240 ILE C O 1
ATOM 7213 N N . ARG C 3 280 ? 134.360 183.410 120.994 1.00 130.53 241 ARG C N 1
ATOM 7214 C CA . ARG C 3 280 ? 135.525 182.540 120.867 1.00 128.11 241 ARG C CA 1
ATOM 7215 C C . ARG C 3 280 ? 135.570 181.872 119.499 1.00 124.14 241 ARG C C 1
ATOM 7216 O O . ARG C 3 280 ? 136.637 181.782 118.879 1.00 122.60 241 ARG C O 1
ATOM 7224 N N . LEU C 3 281 ? 134.421 181.396 119.012 1.00 124.61 242 LEU C N 1
ATOM 7225 C CA . LEU C 3 281 ? 134.374 180.786 117.687 1.00 117.54 242 LEU C CA 1
ATOM 7226 C C . LEU C 3 281 ? 134.771 181.782 116.607 1.00 117.73 242 LEU C C 1
ATOM 7227 O O . LEU C 3 281 ? 135.545 181.453 115.700 1.00 118.87 242 LEU C O 1
ATOM 7232 N N . GLU C 3 282 ? 134.245 183.006 116.687 1.00 121.59 243 GLU C N 1
ATOM 7233 C CA . GLU C 3 282 ? 134.566 184.012 115.682 1.00 121.44 243 GLU C CA 1
ATOM 7234 C C . GLU C 3 282 ? 136.043 184.374 115.718 1.00 119.62 243 GLU C C 1
ATOM 7235 O O . GLU C 3 282 ? 136.673 184.537 114.669 1.00 121.25 243 GLU C O 1
ATOM 7241 N N . GLU C 3 283 ? 136.617 184.501 116.917 1.00 120.28 244 GLU C N 1
ATOM 7242 C CA . GLU C 3 283 ? 138.040 184.809 117.022 1.00 119.66 244 GLU C CA 1
ATOM 7243 C C . GLU C 3 283 ? 138.893 183.680 116.460 1.00 116.54 244 GLU C C 1
ATOM 7244 O O . GLU C 3 283 ? 139.876 183.928 115.751 1.00 119.35 244 GLU C O 1
ATOM 7250 N N . ALA C 3 284 ? 138.535 182.430 116.767 1.00 114.30 245 ALA C N 1
ATOM 7251 C CA . ALA C 3 284 ? 139.294 181.297 116.250 1.00 109.67 245 ALA C CA 1
ATOM 7252 C C . ALA C 3 284 ? 139.217 181.230 114.731 1.00 107.66 245 ALA C C 1
ATOM 7253 O O . ALA C 3 284 ? 140.220 180.950 114.064 1.00 106.26 245 ALA C O 1
ATOM 7255 N N . ALA C 3 285 ? 138.034 181.474 114.166 1.00 108.21 246 ALA C N 1
ATOM 7256 C CA . ALA C 3 285 ? 137.905 181.489 112.713 1.00 102.45 246 ALA C CA 1
ATOM 7257 C C . ALA C 3 285 ? 138.705 182.630 112.098 1.00 106.30 246 ALA C C 1
ATOM 7258 O O . ALA C 3 285 ? 139.372 182.444 111.074 1.00 109.73 246 ALA C O 1
ATOM 7260 N N . ARG C 3 286 ? 138.652 183.813 112.713 1.00 109.70 247 ARG C N 1
ATOM 7261 C CA . ARG C 3 286 ? 139.356 184.971 112.176 1.00 107.84 247 ARG C CA 1
ATOM 7262 C C . ARG C 3 286 ? 140.862 184.759 112.188 1.00 108.27 247 ARG C C 1
ATOM 7263 O O . ARG C 3 286 ? 141.551 185.124 111.230 1.00 110.55 247 ARG C O 1
ATOM 7271 N N . GLU C 3 287 ? 141.388 184.152 113.256 1.00 108.56 248 GLU C N 1
ATOM 7272 C CA . GLU C 3 287 ? 142.832 183.972 113.375 1.00 108.79 248 GLU C CA 1
ATOM 7273 C C . GLU C 3 287 ? 143.410 183.196 112.198 1.00 106.96 248 GLU C C 1
ATOM 7274 O O . GLU C 3 287 ? 144.588 183.363 111.866 1.00 108.51 248 GLU C O 1
ATOM 7280 N N . VAL C 3 288 ? 142.607 182.350 111.561 1.00 102.94 249 VAL C N 1
ATOM 7281 C CA . VAL C 3 288 ? 143.039 181.590 110.398 1.00 96.41 249 VAL C CA 1
ATOM 7282 C C . VAL C 3 288 ? 142.650 182.283 109.099 1.00 94.56 249 VAL C C 1
ATOM 7283 O O . VAL C 3 288 ? 143.448 182.348 108.161 1.00 99.66 249 VAL C O 1
ATOM 7287 N N . LEU C 3 289 ? 141.427 182.810 109.032 1.00 93.34 250 LEU C N 1
ATOM 7288 C CA . LEU C 3 289 ? 140.930 183.367 107.781 1.00 96.34 250 LEU C CA 1
ATOM 7289 C C . LEU C 3 289 ? 141.644 184.661 107.410 1.00 99.95 250 LEU C C 1
ATOM 7290 O O . LEU C 3 289 ? 141.856 184.925 106.222 1.00 101.16 250 LEU C O 1
ATOM 7295 N N . ASP C 3 290 ? 142.020 185.480 108.397 1.00 102.58 251 ASP C N 1
ATOM 7296 C CA . ASP C 3 290 ? 142.767 186.697 108.099 1.00 102.65 251 ASP C CA 1
ATOM 7297 C C . ASP C 3 290 ? 144.129 186.373 107.503 1.00 101.73 251 ASP C C 1
ATOM 7298 O O . ASP C 3 290 ? 144.586 187.047 106.573 1.00 104.92 251 ASP C O 1
ATOM 7303 N N . VAL C 3 291 ? 144.800 185.352 108.037 1.00 97.26 252 VAL C N 1
ATOM 7304 C CA . VAL C 3 291 ? 146.076 184.928 107.472 1.00 90.83 252 VAL C CA 1
ATOM 7305 C C . VAL C 3 291 ? 145.881 184.377 106.067 1.00 94.53 252 VAL C C 1
ATOM 7306 O O . VAL C 3 291 ? 146.661 184.675 105.155 1.00 96.64 252 VAL C O 1
ATOM 7310 N N . LEU C 3 292 ? 144.841 183.566 105.866 1.00 97.60 253 LEU C N 1
ATOM 7311 C CA . LEU C 3 292 ? 144.605 182.986 104.548 1.00 94.90 253 LEU C CA 1
ATOM 7312 C C . LEU C 3 292 ? 144.135 184.015 103.529 1.00 96.61 253 LEU C C 1
ATOM 7313 O O . LEU C 3 292 ? 144.200 183.746 102.325 1.00 100.76 253 LEU C O 1
ATOM 7318 N N . ALA C 3 293 ? 143.665 185.179 103.975 1.00 98.04 254 ALA C N 1
ATOM 7319 C CA . ALA C 3 293 ? 143.096 186.166 103.066 1.00 100.36 254 ALA C CA 1
ATOM 7320 C C . ALA C 3 293 ? 144.141 187.016 102.355 1.00 105.62 254 ALA C C 1
ATOM 7321 O O . ALA C 3 293 ? 143.791 187.715 101.399 1.00 109.17 254 ALA C O 1
ATOM 7323 N N . GLU C 3 294 ? 145.402 186.985 102.789 1.00 104.54 255 GLU C N 1
ATOM 7324 C CA . GLU C 3 294 ? 146.426 187.786 102.129 1.00 108.85 255 GLU C CA 1
ATOM 7325 C C . GLU C 3 294 ? 146.861 187.215 100.788 1.00 113.54 255 GLU C C 1
ATOM 7326 O O . GLU C 3 294 ? 147.468 187.940 99.992 1.00 118.86 255 GLU C O 1
ATOM 7332 N N . VAL C 3 295 ? 146.575 185.954 100.518 1.00 107.93 256 VAL C N 1
ATOM 7333 C CA . VAL C 3 295 ? 147.046 185.298 99.306 1.00 106.74 256 VAL C CA 1
ATOM 7334 C C . VAL C 3 295 ? 145.999 185.440 98.214 1.00 110.08 256 VAL C C 1
ATOM 7335 O O . VAL C 3 295 ? 144.793 185.348 98.469 1.00 109.10 256 VAL C O 1
ATOM 7339 N N . ASP C 3 296 ? 146.464 185.671 96.987 1.00 114.71 257 ASP C N 1
ATOM 7340 C CA . ASP C 3 296 ? 145.586 185.729 95.821 1.00 119.50 257 ASP C CA 1
ATOM 7341 C C . ASP C 3 296 ? 145.412 184.308 95.293 1.00 119.66 257 ASP C C 1
ATOM 7342 O O . ASP C 3 296 ? 146.035 183.887 94.316 1.00 123.08 257 ASP C O 1
ATOM 7347 N N . TRP C 3 297 ? 144.547 183.553 95.974 1.00 114.28 258 TRP C N 1
ATOM 7348 C CA . TRP C 3 297 ? 144.285 182.176 95.577 1.00 107.00 258 TRP C CA 1
ATOM 7349 C C . TRP C 3 297 ? 143.651 182.081 94.197 1.00 112.04 258 TRP C C 1
ATOM 7350 O O . TRP C 3 297 ? 143.765 181.037 93.547 1.00 114.89 258 TRP C O 1
ATOM 7361 N N . ALA C 3 298 ? 142.990 183.143 93.735 1.00 115.11 259 ALA C N 1
ATOM 7362 C CA . ALA C 3 298 ? 142.371 183.136 92.417 1.00 120.46 259 ALA C CA 1
ATOM 7363 C C . ALA C 3 298 ? 143.389 183.178 91.286 1.00 128.96 259 ALA C C 1
ATOM 7364 O O . ALA C 3 298 ? 142.997 183.023 90.124 1.00 131.65 259 ALA C O 1
ATOM 7366 N N . ALA C 3 299 ? 144.670 183.389 91.597 1.00 128.72 260 ALA C N 1
ATOM 7367 C CA . ALA C 3 299 ? 145.732 183.486 90.594 1.00 130.75 260 ALA C CA 1
ATOM 7368 C C . ALA C 3 299 ? 145.451 184.611 89.600 1.00 135.12 260 ALA C C 1
ATOM 7369 O O . ALA C 3 299 ? 145.731 184.495 88.406 1.00 137.17 260 ALA C O 1
ATOM 7371 N N . GLY C 3 300 ? 144.892 185.707 90.101 1.00 134.45 261 GLY C N 1
ATOM 7372 C CA . GLY C 3 300 ? 144.617 186.881 89.306 1.00 139.54 261 GLY C CA 1
ATOM 7373 C C . GLY C 3 300 ? 145.682 187.945 89.466 1.00 146.23 261 GLY C C 1
ATOM 7374 O O . GLY C 3 300 ? 146.842 187.665 89.787 1.00 146.03 261 GLY C O 1
ATOM 7375 N N . GLY C 3 301 ? 145.278 189.193 89.237 1.00 148.19 262 GLY C N 1
ATOM 7376 C CA . GLY C 3 301 ? 146.201 190.306 89.373 1.00 151.88 262 GLY C CA 1
ATOM 7377 C C . GLY C 3 301 ? 146.318 190.766 90.819 1.00 151.29 262 GLY C C 1
ATOM 7378 O O . GLY C 3 301 ? 145.334 190.845 91.553 1.00 148.58 262 GLY C O 1
ATOM 7379 N N . GLY C 3 302 ? 147.548 191.071 91.222 1.00 149.42 263 GLY C N 1
ATOM 7380 C CA . GLY C 3 302 ? 147.815 191.571 92.553 1.00 147.85 263 GLY C CA 1
ATOM 7381 C C . GLY C 3 302 ? 147.852 190.471 93.598 1.00 147.66 263 GLY C C 1
ATOM 7382 O O . GLY C 3 302 ? 147.548 189.304 93.346 1.00 146.21 263 GLY C O 1
ATOM 7383 N N . GLY C 3 303 ? 148.238 190.867 94.809 1.00 146.71 264 GLY C N 1
ATOM 7384 C CA . GLY C 3 303 ? 148.313 189.942 95.920 1.00 139.13 264 GLY C CA 1
ATOM 7385 C C . GLY C 3 303 ? 149.522 189.031 95.834 1.00 138.96 264 GLY C C 1
ATOM 7386 O O . GLY C 3 303 ? 150.342 189.101 94.918 1.00 139.73 264 GLY C O 1
ATOM 7387 N N . ARG C 3 304 ? 149.626 188.152 96.826 1.00 132.25 265 ARG C N 1
ATOM 7388 C CA . ARG C 3 304 ? 150.707 187.181 96.846 1.00 126.88 265 ARG C CA 1
ATOM 7389 C C . ARG C 3 304 ? 150.469 186.097 95.800 1.00 126.52 265 ARG C C 1
ATOM 7390 O O . ARG C 3 304 ? 149.357 185.908 95.300 1.00 128.87 265 ARG C O 1
ATOM 7398 N N . GLN C 3 305 ? 151.538 185.380 95.468 1.00 121.68 266 GLN C N 1
ATOM 7399 C CA . GLN C 3 305 ? 151.488 184.294 94.501 1.00 120.92 266 GLN C CA 1
ATOM 7400 C C . GLN C 3 305 ? 152.021 183.026 95.148 1.00 117.60 266 GLN C C 1
ATOM 7401 O O . GLN C 3 305 ? 153.071 183.050 95.797 1.00 120.56 266 GLN C O 1
ATOM 7407 N N . VAL C 3 306 ? 151.293 181.924 94.973 1.00 111.56 267 VAL C N 1
ATOM 7408 C CA . VAL C 3 306 ? 151.666 180.635 95.533 1.00 105.77 267 VAL C CA 1
ATOM 7409 C C . VAL C 3 306 ? 151.575 179.584 94.435 1.00 104.97 267 VAL C C 1
ATOM 7410 O O . VAL C 3 306 ? 150.995 179.807 93.372 1.00 108.40 267 VAL C O 1
ATOM 7414 N N . ALA C 3 307 ? 152.163 178.424 94.710 1.00 101.18 268 ALA C N 1
ATOM 7415 C CA . ALA C 3 307 ? 152.215 177.356 93.729 1.00 101.66 268 ALA C CA 1
ATOM 7416 C C . ALA C 3 307 ? 150.845 176.697 93.568 1.00 103.06 268 ALA C C 1
ATOM 7417 O O . ALA C 3 307 ? 149.920 176.891 94.368 1.00 103.72 268 ALA C O 1
ATOM 7419 N N . ALA C 3 308 ? 150.730 175.899 92.504 1.00 100.16 269 ALA C N 1
ATOM 7420 C CA . ALA C 3 308 ? 149.483 175.196 92.234 1.00 100.33 269 ALA C CA 1
ATOM 7421 C C . ALA C 3 308 ? 149.145 174.222 93.354 1.00 99.88 269 ALA C C 1
ATOM 7422 O O . ALA C 3 308 ? 147.972 174.043 93.694 1.00 101.05 269 ALA C O 1
ATOM 7424 N N . GLU C 3 309 ? 150.159 173.577 93.935 1.00 97.74 270 GLU C N 1
ATOM 7425 C CA . GLU C 3 309 ? 149.913 172.672 95.053 1.00 95.50 270 GLU C CA 1
ATOM 7426 C C . GLU C 3 309 ? 149.322 173.416 96.242 1.00 94.69 270 GLU C C 1
ATOM 7427 O O . GLU C 3 309 ? 148.387 172.930 96.890 1.00 95.04 270 GLU C O 1
ATOM 7433 N N . VAL C 3 310 ? 149.856 174.601 96.544 1.00 91.69 271 VAL C N 1
ATOM 7434 C CA . VAL C 3 310 ? 149.333 175.391 97.653 1.00 87.69 271 VAL C CA 1
ATOM 7435 C C . VAL C 3 310 ? 147.906 175.834 97.364 1.00 88.65 271 VAL C C 1
ATOM 7436 O O . VAL C 3 310 ? 147.046 175.819 98.252 1.00 91.80 271 VAL C O 1
ATOM 7440 N N . ARG C 3 311 ? 147.633 176.245 96.124 1.00 87.37 272 ARG C N 1
ATOM 7441 C CA . ARG C 3 311 ? 146.271 176.637 95.772 1.00 85.83 272 ARG C CA 1
ATOM 7442 C C . ARG C 3 311 ? 145.307 175.466 95.916 1.00 89.16 272 ARG C C 1
ATOM 7443 O O . ARG C 3 311 ? 144.186 175.629 96.415 1.00 91.67 272 ARG C O 1
ATOM 7451 N N . CYS C 3 312 ? 145.729 174.274 95.488 1.00 90.24 273 CYS C N 1
ATOM 7452 C CA . CYS C 3 312 ? 144.878 173.095 95.609 1.00 81.89 273 CYS C CA 1
ATOM 7453 C C . CYS C 3 312 ? 144.621 172.743 97.067 1.00 81.14 273 CYS C C 1
ATOM 7454 O O . CYS C 3 312 ? 143.496 172.392 97.435 1.00 85.21 273 CYS C O 1
ATOM 7457 N N . LEU C 3 313 ? 145.648 172.829 97.916 1.00 82.52 274 LEU C N 1
ATOM 7458 C CA . LEU C 3 313 ? 145.454 172.546 99.336 1.00 78.97 274 LEU C CA 1
ATOM 7459 C C . LEU C 3 313 ? 144.527 173.568 99.985 1.00 79.30 274 LEU C C 1
ATOM 7460 O O . LEU C 3 313 ? 143.667 173.211 100.806 1.00 83.34 274 LEU C O 1
ATOM 7465 N N . ALA C 3 314 ? 144.691 174.845 99.634 1.00 79.17 275 ALA C N 1
ATOM 7466 C CA . ALA C 3 314 ? 143.817 175.877 100.174 1.00 78.02 275 ALA C CA 1
ATOM 7467 C C . ALA C 3 314 ? 142.375 175.643 99.757 1.00 80.99 275 ALA C C 1
ATOM 7468 O O . ALA C 3 314 ? 141.459 175.779 100.574 1.00 84.28 275 ALA C O 1
ATOM 7470 N N . PHE C 3 315 ? 142.151 175.289 98.490 1.00 82.51 276 PHE C N 1
ATOM 7471 C CA . PHE C 3 315 ? 140.796 174.958 98.068 1.00 82.55 276 PHE C CA 1
ATOM 7472 C C . PHE C 3 315 ? 140.274 173.743 98.813 1.00 79.80 276 PHE C C 1
ATOM 7473 O O . PHE C 3 315 ? 139.105 173.704 99.201 1.00 85.06 276 PHE C O 1
ATOM 7481 N N . GLY C 3 316 ? 141.120 172.733 99.009 1.00 75.42 277 GLY C N 1
ATOM 7482 C CA . GLY C 3 316 ? 140.679 171.542 99.710 1.00 74.15 277 GLY C CA 1
ATOM 7483 C C . GLY C 3 316 ? 140.189 171.842 101.110 1.00 75.45 277 GLY C C 1
ATOM 7484 O O . GLY C 3 316 ? 139.180 171.294 101.554 1.00 80.95 277 GLY C O 1
ATOM 7485 N N . TYR C 3 317 ? 140.893 172.717 101.825 1.00 76.93 278 TYR C N 1
ATOM 7486 C CA . TYR C 3 317 ? 140.448 173.064 103.174 1.00 76.24 278 TYR C CA 1
ATOM 7487 C C . TYR C 3 317 ? 139.224 173.978 103.144 1.00 79.35 278 TYR C C 1
ATOM 7488 O O . TYR C 3 317 ? 138.243 173.749 103.867 1.00 83.50 278 TYR C O 1
ATOM 7497 N N . LEU C 3 318 ? 139.249 175.006 102.292 1.00 78.69 279 LEU C N 1
ATOM 7498 C CA . LEU C 3 318 ? 138.168 175.985 102.287 1.00 77.58 279 LEU C CA 1
ATOM 7499 C C . LEU C 3 318 ? 136.861 175.390 101.778 1.00 82.15 279 LEU C C 1
ATOM 7500 O O . LEU C 3 318 ? 135.784 175.822 102.201 1.00 89.95 279 LEU C O 1
ATOM 7505 N N . ALA C 3 319 ? 136.925 174.406 100.881 1.00 79.87 280 ALA C N 1
ATOM 7506 C CA . ALA C 3 319 ? 135.707 173.808 100.351 1.00 74.26 280 ALA C CA 1
ATOM 7507 C C . ALA C 3 319 ? 134.940 173.070 101.438 1.00 78.89 280 ALA C C 1
ATOM 7508 O O . ALA C 3 319 ? 133.727 173.247 101.581 1.00 88.07 280 ALA C O 1
ATOM 7510 N N . LEU C 3 320 ? 135.629 172.238 102.219 1.00 77.22 281 LEU C N 1
ATOM 7511 C CA . LEU C 3 320 ? 134.966 171.598 103.346 1.00 80.41 281 LEU C CA 1
ATOM 7512 C C . LEU C 3 320 ? 134.630 172.582 104.456 1.00 84.62 281 LEU C C 1
ATOM 7513 O O . LEU C 3 320 ? 133.725 172.306 105.249 1.00 89.94 281 LEU C O 1
ATOM 7518 N N . MET C 3 321 ? 135.329 173.715 104.542 1.00 85.07 282 MET C N 1
ATOM 7519 C CA . MET C 3 321 ? 134.945 174.698 105.549 1.00 83.64 282 MET C CA 1
ATOM 7520 C C . MET C 3 321 ? 133.743 175.543 105.136 1.00 87.43 282 MET C C 1
ATOM 7521 O O . MET C 3 321 ? 133.103 176.143 106.005 1.00 96.13 282 MET C O 1
ATOM 7526 N N . LEU C 3 322 ? 133.419 175.609 103.844 1.00 87.41 283 LEU C N 1
ATOM 7527 C CA . LEU C 3 322 ? 132.362 176.491 103.360 1.00 88.60 283 LEU C CA 1
ATOM 7528 C C . LEU C 3 322 ? 131.161 175.745 102.791 1.00 92.71 283 LEU C C 1
ATOM 7529 O O . LEU C 3 322 ? 130.037 175.948 103.255 1.00 98.93 283 LEU C O 1
ATOM 7534 N N . LEU C 3 323 ? 131.365 174.889 101.788 1.00 91.44 284 LEU C N 1
ATOM 7535 C CA . LEU C 3 323 ? 130.236 174.291 101.076 1.00 90.63 284 LEU C CA 1
ATOM 7536 C C . LEU C 3 323 ? 129.298 173.440 101.929 1.00 94.68 284 LEU C C 1
ATOM 7537 O O . LEU C 3 323 ? 128.075 173.577 101.753 1.00 99.38 284 LEU C O 1
ATOM 7542 N N . PRO C 3 324 ? 129.761 172.549 102.812 1.00 91.41 285 PRO C N 1
ATOM 7543 C CA . PRO C 3 324 ? 128.830 171.614 103.458 1.00 92.39 285 PRO C CA 1
ATOM 7544 C C . PRO C 3 324 ? 127.701 172.325 104.189 1.00 99.54 285 PRO C C 1
ATOM 7545 O O . PRO C 3 324 ? 127.905 173.342 104.854 1.00 105.29 285 PRO C O 1
ATOM 7549 N N . ASP C 3 325 ? 126.498 171.772 104.054 1.00 102.30 286 ASP C N 1
ATOM 7550 C CA . ASP C 3 325 ? 125.309 172.302 104.710 1.00 108.86 286 ASP C CA 1
ATOM 7551 C C . ASP C 3 325 ? 125.156 171.601 106.054 1.00 108.44 286 ASP C C 1
ATOM 7552 O O . ASP C 3 325 ? 124.954 170.384 106.107 1.00 110.01 286 ASP C O 1
ATOM 7557 N N . VAL C 3 326 ? 125.248 172.366 107.135 1.00 104.67 287 VAL C N 1
ATOM 7558 C CA . VAL C 3 326 ? 125.259 171.801 108.480 1.00 105.59 287 VAL C CA 1
ATOM 7559 C C . VAL C 3 326 ? 124.203 172.499 109.331 1.00 108.33 287 VAL C C 1
ATOM 7560 O O . VAL C 3 326 ? 123.821 173.638 109.028 1.00 112.10 287 VAL C O 1
ATOM 7564 N N . PRO C 3 327 ? 123.692 171.855 110.384 1.00 106.11 288 PRO C N 1
ATOM 7565 C CA . PRO C 3 327 ? 122.701 172.528 111.241 1.00 106.37 288 PRO C CA 1
ATOM 7566 C C . PRO C 3 327 ? 123.224 173.783 111.917 1.00 112.35 288 PRO C C 1
ATOM 7567 O O . PRO C 3 327 ? 122.428 174.672 112.243 1.00 115.96 288 PRO C O 1
ATOM 7571 N N . ARG C 3 328 ? 124.535 173.888 112.140 1.00 111.20 289 ARG C N 1
ATOM 7572 C CA . ARG C 3 328 ? 125.145 175.032 112.816 1.00 110.68 289 ARG C CA 1
ATOM 7573 C C . ARG C 3 328 ? 126.226 175.603 111.907 1.00 111.31 289 ARG C C 1
ATOM 7574 O O . ARG C 3 328 ? 127.423 175.365 112.121 1.00 115.51 289 ARG C O 1
ATOM 7582 N N . PRO C 3 329 ? 125.843 176.366 110.884 1.00 109.06 290 PRO C N 1
ATOM 7583 C CA . PRO C 3 329 ? 126.821 176.884 109.914 1.00 112.74 290 PRO C CA 1
ATOM 7584 C C . PRO C 3 329 ? 127.469 178.189 110.375 1.00 114.84 290 PRO C C 1
ATOM 7585 O O . PRO C 3 329 ? 127.391 179.223 109.705 1.00 117.83 290 PRO C O 1
ATOM 7589 N N . TRP C 3 330 ? 128.117 178.145 111.540 1.00 112.48 291 TRP C N 1
ATOM 7590 C CA . TRP C 3 330 ? 128.816 179.329 112.026 1.00 111.66 291 TRP C CA 1
ATOM 7591 C C . TRP C 3 330 ? 130.011 179.665 111.143 1.00 111.08 291 TRP C C 1
ATOM 7592 O O . TRP C 3 330 ? 130.266 180.840 110.857 1.00 114.46 291 TRP C O 1
ATOM 7603 N N . LEU C 3 331 ? 130.753 178.648 110.699 1.00 108.50 292 LEU C N 1
ATOM 7604 C CA . LEU C 3 331 ? 131.916 178.895 109.852 1.00 105.72 292 LEU C CA 1
ATOM 7605 C C . LEU C 3 331 ? 131.505 179.399 108.475 1.00 104.24 292 LEU C C 1
ATOM 7606 O O . LEU C 3 331 ? 132.125 180.324 107.938 1.00 107.08 292 LEU C O 1
ATOM 7611 N N . ARG C 3 332 ? 130.467 178.801 107.886 1.00 106.38 293 ARG C N 1
ATOM 7612 C CA . ARG C 3 332 ? 130.007 179.248 106.576 1.00 106.77 293 ARG C CA 1
ATOM 7613 C C . ARG C 3 332 ? 129.483 180.675 106.634 1.00 112.70 293 ARG C C 1
ATOM 7614 O O . ARG C 3 332 ? 129.744 181.478 105.731 1.00 114.76 293 ARG C O 1
ATOM 7622 N N . GLU C 3 333 ? 128.734 181.008 107.689 1.00 113.42 294 GLU C N 1
ATOM 7623 C CA . GLU C 3 333 ? 128.233 182.369 107.836 1.00 114.91 294 GLU C CA 1
ATOM 7624 C C . GLU C 3 333 ? 129.376 183.362 107.988 1.00 112.97 294 GLU C C 1
ATOM 7625 O O . GLU C 3 333 ? 129.363 184.432 107.371 1.00 111.77 294 GLU C O 1
ATOM 7631 N N . ILE C 3 334 ? 130.380 183.018 108.799 1.00 110.03 295 ILE C N 1
ATOM 7632 C CA . ILE C 3 334 ? 131.526 183.904 108.987 1.00 108.27 295 ILE C CA 1
ATOM 7633 C C . ILE C 3 334 ? 132.250 184.118 107.666 1.00 109.87 295 ILE C C 1
ATOM 7634 O O . ILE C 3 334 ? 132.580 185.252 107.293 1.00 115.60 295 ILE C O 1
ATOM 7639 N N . MET C 3 335 ? 132.497 183.031 106.931 1.00 108.86 296 MET C N 1
ATOM 7640 C CA . MET C 3 335 ? 133.185 183.142 105.650 1.00 106.07 296 MET C CA 1
ATOM 7641 C C . MET C 3 335 ? 132.401 184.019 104.683 1.00 110.86 296 MET C C 1
ATOM 7642 O O . MET C 3 335 ? 132.936 184.990 104.141 1.00 114.83 296 MET C O 1
ATOM 7647 N N . GLU C 3 336 ? 131.115 183.719 104.491 1.00 111.42 297 GLU C N 1
ATOM 7648 C CA . GLU C 3 336 ? 130.316 184.478 103.535 1.00 114.99 297 GLU C CA 1
ATOM 7649 C C . GLU C 3 336 ? 130.232 185.948 103.924 1.00 115.21 297 GLU C C 1
ATOM 7650 O O . GLU C 3 336 ? 130.308 186.830 103.061 1.00 111.44 297 GLU C O 1
ATOM 7656 N N . GLY C 3 337 ? 130.070 186.234 105.217 1.00 113.47 298 GLY C N 1
ATOM 7657 C CA . GLY C 3 337 ? 129.960 187.616 105.647 1.00 110.49 298 GLY C CA 1
ATOM 7658 C C . GLY C 3 337 ? 131.250 188.400 105.506 1.00 110.30 298 GLY C C 1
ATOM 7659 O O . GLY C 3 337 ? 131.233 189.566 105.102 1.00 111.17 298 GLY C O 1
ATOM 7660 N N . ARG C 3 338 ? 132.387 187.780 105.829 1.00 108.43 299 ARG C N 1
ATOM 7661 C CA . ARG C 3 338 ? 133.615 188.539 106.022 1.00 109.29 299 ARG C CA 1
ATOM 7662 C C . ARG C 3 338 ? 134.640 188.403 104.907 1.00 112.95 299 ARG C C 1
ATOM 7663 O O . ARG C 3 338 ? 135.429 189.329 104.713 1.00 113.36 299 ARG C O 1
ATOM 7671 N N . TYR C 3 339 ? 134.667 187.297 104.164 1.00 110.62 300 TYR C N 1
ATOM 7672 C CA . TYR C 3 339 ? 135.704 187.047 103.165 1.00 108.08 300 TYR C CA 1
ATOM 7673 C C . TYR C 3 339 ? 135.053 186.686 101.836 1.00 108.56 300 TYR C C 1
ATOM 7674 O O . TYR C 3 339 ? 135.125 185.537 101.373 1.00 110.55 300 TYR C O 1
ATOM 7683 N N . PRO C 3 340 ? 134.402 187.658 101.191 1.00 111.26 301 PRO C N 1
ATOM 7684 C CA . PRO C 3 340 ? 133.826 187.390 99.867 1.00 113.06 301 PRO C CA 1
ATOM 7685 C C . PRO C 3 340 ? 134.866 187.003 98.840 1.00 112.15 301 PRO C C 1
ATOM 7686 O O . PRO C 3 340 ? 134.551 186.252 97.913 1.00 112.29 301 PRO C O 1
ATOM 7690 N N . ALA C 3 341 ? 136.102 187.489 98.975 1.00 108.38 302 ALA C N 1
ATOM 7691 C CA . ALA C 3 341 ? 137.158 187.080 98.056 1.00 107.28 302 ALA C CA 1
ATOM 7692 C C . ALA C 3 341 ? 137.423 185.584 98.162 1.00 109.02 302 ALA C C 1
ATOM 7693 O O . ALA C 3 341 ? 137.531 184.886 97.148 1.00 110.94 302 ALA C O 1
ATOM 7695 N N . LEU C 3 342 ? 137.513 185.068 99.390 1.00 106.70 303 LEU C N 1
ATOM 7696 C CA . LEU C 3 342 ? 137.726 183.636 99.572 1.00 104.30 303 LEU C CA 1
ATOM 7697 C C . LEU C 3 342 ? 136.519 182.833 99.108 1.00 104.84 303 LEU C C 1
ATOM 7698 O O . LEU C 3 342 ? 136.676 181.773 98.487 1.00 105.87 303 LEU C O 1
ATOM 7703 N N . CYS C 3 343 ? 135.308 183.316 99.396 1.00 103.06 304 CYS C N 1
ATOM 7704 C CA . CYS C 3 343 ? 134.118 182.611 98.926 1.00 100.78 304 CYS C CA 1
ATOM 7705 C C . CYS C 3 343 ? 134.082 182.546 97.403 1.00 103.46 304 CYS C C 1
ATOM 7706 O O . CYS C 3 343 ? 133.780 181.494 96.823 1.00 107.46 304 CYS C O 1
ATOM 7709 N N . THR C 3 344 ? 134.399 183.660 96.738 1.00 106.31 305 THR C N 1
ATOM 7710 C CA . THR C 3 344 ? 134.425 183.686 95.282 1.00 107.12 305 THR C CA 1
ATOM 7711 C C . THR C 3 344 ? 135.507 182.768 94.735 1.00 104.65 305 THR C C 1
ATOM 7712 O O . THR C 3 344 ? 135.291 182.072 93.737 1.00 108.13 305 THR C O 1
ATOM 7716 N N . PHE C 3 345 ? 136.680 182.752 95.371 1.00 100.70 306 PHE C N 1
ATOM 7717 C CA . PHE C 3 345 ? 137.740 181.853 94.929 1.00 99.83 306 PHE C CA 1
ATOM 7718 C C . PHE C 3 345 ? 137.291 180.403 95.014 1.00 98.13 306 PHE C C 1
ATOM 7719 O O . PHE C 3 345 ? 137.499 179.621 94.081 1.00 99.60 306 PHE C O 1
ATOM 7727 N N . VAL C 3 346 ? 136.666 180.027 96.131 1.00 98.30 307 VAL C N 1
ATOM 7728 C CA . VAL C 3 346 ? 136.230 178.644 96.305 1.00 95.28 307 VAL C CA 1
ATOM 7729 C C . VAL C 3 346 ? 135.178 178.283 95.264 1.00 97.90 307 VAL C C 1
ATOM 7730 O O . VAL C 3 346 ? 135.250 177.226 94.624 1.00 101.00 307 VAL C O 1
ATOM 7734 N N . ARG C 3 347 ? 134.189 179.160 95.073 1.00 100.77 308 ARG C N 1
ATOM 7735 C CA . ARG C 3 347 ? 133.126 178.870 94.117 1.00 98.35 308 ARG C CA 1
ATOM 7736 C C . ARG C 3 347 ? 133.668 178.762 92.696 1.00 101.37 308 ARG C C 1
ATOM 7737 O O . ARG C 3 347 ? 133.294 177.848 91.951 1.00 104.59 308 ARG C O 1
ATOM 7745 N N . ASP C 3 348 ? 134.554 179.681 92.304 1.00 101.34 309 ASP C N 1
ATOM 7746 C CA . ASP C 3 348 ? 135.111 179.646 90.957 1.00 101.98 309 ASP C CA 1
ATOM 7747 C C . ASP C 3 348 ? 135.987 178.418 90.751 1.00 101.97 309 ASP C C 1
ATOM 7748 O O . ASP C 3 348 ? 135.915 177.771 89.700 1.00 104.52 309 ASP C O 1
ATOM 7753 N N . PHE C 3 349 ? 136.819 178.080 91.739 1.00 101.08 310 PHE C N 1
ATOM 7754 C CA . PHE C 3 349 ? 137.660 176.896 91.619 1.00 101.31 310 PHE C CA 1
ATOM 7755 C C . PHE C 3 349 ? 136.813 175.640 91.490 1.00 102.12 310 PHE C C 1
ATOM 7756 O O . PHE C 3 349 ? 137.114 174.762 90.674 1.00 103.95 310 PHE C O 1
ATOM 7764 N N . ARG C 3 350 ? 135.746 175.535 92.284 1.00 99.03 311 ARG C N 1
ATOM 7765 C CA . ARG C 3 350 ? 134.857 174.387 92.164 1.00 96.04 311 ARG C CA 1
ATOM 7766 C C . ARG C 3 350 ? 134.227 174.332 90.778 1.00 100.86 311 ARG C C 1
ATOM 7767 O O . ARG C 3 350 ? 134.333 173.320 90.077 1.00 105.57 311 ARG C O 1
ATOM 7775 N N . ALA C 3 351 ? 133.609 175.433 90.345 1.00 100.93 312 ALA C N 1
ATOM 7776 C CA . ALA C 3 351 ? 132.927 175.446 89.057 1.00 104.01 312 ALA C CA 1
ATOM 7777 C C . ALA C 3 351 ? 133.879 175.230 87.889 1.00 105.69 312 ALA C C 1
ATOM 7778 O O . ALA C 3 351 ? 133.435 174.833 86.808 1.00 108.20 312 ALA C O 1
ATOM 7780 N N . ARG C 3 352 ? 135.173 175.483 88.077 1.00 104.04 313 ARG C N 1
ATOM 7781 C CA . ARG C 3 352 ? 136.135 175.284 87.002 1.00 104.22 313 ARG C CA 1
ATOM 7782 C C . ARG C 3 352 ? 136.732 173.882 87.000 1.00 105.29 313 ARG C C 1
ATOM 7783 O O . ARG C 3 352 ? 136.966 173.315 85.928 1.00 105.05 313 ARG C O 1
ATOM 7791 N N . VAL C 3 353 ? 136.974 173.302 88.172 1.00 105.54 314 VAL C N 1
ATOM 7792 C CA . VAL C 3 353 ? 137.713 172.053 88.275 1.00 102.36 314 VAL C CA 1
ATOM 7793 C C . VAL C 3 353 ? 136.789 170.846 88.380 1.00 104.52 314 VAL C C 1
ATOM 7794 O O . VAL C 3 353 ? 137.053 169.814 87.763 1.00 106.52 314 VAL C O 1
ATOM 7798 N N . PHE C 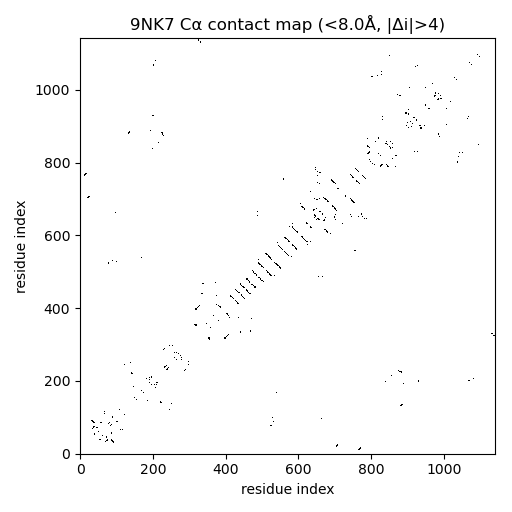3 354 ? 135.694 170.939 89.139 1.00 102.97 315 PHE C N 1
ATOM 7799 C CA . PHE C 3 354 ? 134.821 169.797 89.397 1.00 103.54 315 PHE C CA 1
ATOM 7800 C C . PHE C 3 354 ? 133.378 170.115 89.014 1.00 110.65 315 PHE C C 1
ATOM 7801 O O . PHE C 3 354 ? 132.474 170.006 89.852 1.00 111.63 315 PHE C O 1
ATOM 7809 N N . PRO C 3 355 ? 133.112 170.417 87.743 1.00 114.09 316 PRO C N 1
ATOM 7810 C CA . PRO C 3 355 ? 131.735 170.719 87.344 1.00 116.99 316 PRO C CA 1
ATOM 7811 C C . PRO C 3 355 ? 130.837 169.496 87.477 1.00 119.55 316 PRO C C 1
ATOM 7812 O O . PRO C 3 355 ? 131.305 168.355 87.513 1.00 117.98 316 PRO C O 1
ATOM 7816 N N . GLN C 3 356 ? 129.531 169.758 87.526 1.00 121.36 317 GLN C N 1
ATOM 7817 C CA . GLN C 3 356 ? 128.506 168.787 87.930 1.00 126.39 317 GLN C CA 1
ATOM 7818 C C . GLN C 3 356 ? 129.003 167.876 89.053 1.00 124.31 317 GLN C C 1
ATOM 7819 O O . GLN C 3 356 ? 128.990 166.647 88.956 1.00 121.74 317 GLN C O 1
ATOM 7825 N N . GLY C 3 357 ? 129.440 168.503 90.143 1.00 123.60 318 GLY C N 1
ATOM 7826 C CA . GLY C 3 357 ? 129.816 167.764 91.332 1.00 120.32 318 GLY C CA 1
ATOM 7827 C C . GLY C 3 357 ? 131.051 166.907 91.195 1.00 118.66 318 GLY C C 1
ATOM 7828 O O . GLY C 3 357 ? 131.255 165.999 92.003 1.00 114.05 318 GLY C O 1
ATOM 7829 N N . GLY C 3 358 ? 131.888 167.175 90.200 1.00 115.30 319 GLY C N 1
ATOM 7830 C CA . GLY C 3 358 ? 133.077 166.367 89.988 1.00 110.85 319 GLY C CA 1
ATOM 7831 C C . GLY C 3 358 ? 132.806 164.919 89.639 1.00 116.11 319 GLY C C 1
ATOM 7832 O O . GLY C 3 358 ? 133.488 164.024 90.154 1.00 111.25 319 GLY C O 1
ATOM 7833 N N . LYS C 3 359 ? 131.820 164.663 88.778 1.00 122.17 320 LYS C N 1
ATOM 7834 C CA . LYS C 3 359 ? 131.506 163.304 88.360 1.00 116.73 320 LYS C CA 1
ATOM 7835 C C . LYS C 3 359 ? 132.262 162.874 87.111 1.00 113.94 320 LYS C C 1
ATOM 7836 O O . LYS C 3 359 ? 132.163 161.706 86.721 1.00 111.05 320 LYS C O 1
ATOM 7842 N N . LEU C 3 360 ? 133.004 163.777 86.476 1.00 115.00 321 LEU C N 1
ATOM 7843 C CA . LEU C 3 360 ? 133.766 163.456 85.278 1.00 113.81 321 LEU C CA 1
ATOM 7844 C C . LEU C 3 360 ? 135.171 162.959 85.585 1.00 110.28 321 LEU C C 1
ATOM 7845 O O . LEU C 3 360 ? 135.929 162.673 84.652 1.00 107.90 321 LEU C O 1
ATOM 7850 N N . LEU C 3 361 ? 135.537 162.857 86.858 1.00 109.32 322 LEU C N 1
ATOM 7851 C CA . LEU C 3 361 ? 136.852 162.362 87.219 1.00 102.53 322 LEU C CA 1
ATOM 7852 C C . LEU C 3 361 ? 136.975 160.880 86.868 1.00 102.06 322 LEU C C 1
ATOM 7853 O O . LEU C 3 361 ? 135.983 160.147 86.874 1.00 105.84 322 LEU C O 1
ATOM 7858 N N . PRO C 3 362 ? 138.183 160.413 86.554 1.00 101.05 323 PRO C N 1
ATOM 7859 C CA . PRO C 3 362 ? 138.359 158.997 86.174 1.00 102.25 323 PRO C CA 1
ATOM 7860 C C . PRO C 3 362 ? 138.328 158.059 87.375 1.00 100.08 323 PRO C C 1
ATOM 7861 O O . PRO C 3 362 ? 139.329 157.458 87.777 1.00 102.59 323 PRO C O 1
ATOM 7865 N N . TRP C 3 363 ? 137.149 157.927 87.977 1.00 98.08 324 TRP C N 1
ATOM 7866 C CA . TRP C 3 363 ? 136.964 156.948 89.036 1.00 98.81 324 TRP C CA 1
ATOM 7867 C C . TRP C 3 363 ? 137.125 155.540 88.479 1.00 102.23 324 TRP C C 1
ATOM 7868 O O . TRP C 3 363 ? 136.773 155.258 87.331 1.00 105.15 324 TRP C O 1
ATOM 7879 N N . ALA C 3 364 ? 137.675 154.653 89.302 1.00 102.12 325 ALA C N 1
ATOM 7880 C CA . ALA C 3 364 ? 137.887 153.278 88.877 1.00 107.11 325 ALA C CA 1
ATOM 7881 C C . ALA C 3 364 ? 136.555 152.584 88.626 1.00 112.98 325 ALA C C 1
ATOM 7882 O O . ALA C 3 364 ? 135.571 152.821 89.332 1.00 116.34 325 ALA C O 1
ATOM 7884 N N . ASP C 3 365 ? 136.529 151.732 87.600 1.00 111.71 326 ASP C N 1
ATOM 7885 C CA . ASP C 3 365 ? 135.340 150.964 87.222 1.00 114.78 326 ASP C CA 1
ATOM 7886 C C . ASP C 3 365 ? 134.169 151.868 86.844 1.00 116.52 326 ASP C C 1
ATOM 7887 O O . ASP C 3 365 ? 133.006 151.482 86.975 1.00 115.42 326 ASP C O 1
ATOM 7892 N N . GLY C 3 366 ? 134.465 153.078 86.376 1.00 118.14 327 GLY C N 1
ATOM 7893 C CA . GLY C 3 366 ? 133.446 153.957 85.841 1.00 118.70 327 GLY C CA 1
ATOM 7894 C C . GLY C 3 366 ? 132.583 154.670 86.856 1.00 118.89 327 GLY C C 1
ATOM 7895 O O . GLY C 3 366 ? 131.617 155.331 86.459 1.00 123.44 327 GLY C O 1
ATOM 7896 N N . GLY C 3 367 ? 132.889 154.568 88.143 1.00 116.20 328 GLY C N 1
ATOM 7897 C CA . GLY C 3 367 ? 132.088 155.240 89.146 1.00 114.06 328 GLY C CA 1
ATOM 7898 C C . GLY C 3 367 ? 132.769 155.222 90.494 1.00 110.36 328 GLY C C 1
ATOM 7899 O O . GLY C 3 367 ? 133.619 154.371 90.773 1.00 114.24 328 GLY C O 1
ATOM 7900 N N . ALA C 3 368 ? 132.382 156.187 91.331 1.00 105.88 329 ALA C N 1
ATOM 7901 C CA . ALA C 3 368 ? 132.959 156.280 92.667 1.00 104.59 329 ALA C CA 1
ATOM 7902 C C . ALA C 3 368 ? 132.592 155.071 93.516 1.00 109.33 329 ALA C C 1
ATOM 7903 O O . ALA C 3 368 ? 133.442 154.527 94.230 1.00 110.23 329 ALA C O 1
ATOM 7905 N N . GLN C 3 369 ? 131.330 154.640 93.458 1.00 110.66 330 GLN C N 1
ATOM 7906 C CA . GLN C 3 369 ? 130.909 153.483 94.242 1.00 109.48 330 GLN C CA 1
ATOM 7907 C C . GLN C 3 369 ? 131.545 152.201 93.721 1.00 109.88 330 GLN C C 1
ATOM 7908 O O . GLN C 3 369 ? 131.959 151.342 94.509 1.00 110.54 330 GLN C O 1
ATOM 7914 N N . ALA C 3 370 ? 131.629 152.051 92.398 1.00 108.51 331 ALA C N 1
ATOM 7915 C CA . ALA C 3 370 ? 132.235 150.859 91.819 1.00 107.89 331 ALA C CA 1
ATOM 7916 C C . ALA C 3 370 ? 133.739 150.806 92.040 1.00 110.10 331 ALA C C 1
ATOM 7917 O O . ALA C 3 370 ? 134.321 149.717 91.989 1.00 115.01 331 ALA C O 1
ATOM 7919 N N . SER C 3 371 ? 134.380 151.953 92.277 1.00 108.61 332 SER C N 1
ATOM 7920 C CA . SER C 3 371 ? 135.823 151.967 92.493 1.00 104.75 332 SER C CA 1
ATOM 7921 C C . SER C 3 371 ? 136.200 151.223 93.767 1.00 102.81 332 SER C C 1
ATOM 7922 O O . SER C 3 371 ? 137.208 150.508 93.803 1.00 101.45 332 SER C O 1
ATOM 7925 N N . ALA C 3 372 ? 135.404 151.381 94.825 1.00 102.23 333 ALA C N 1
ATOM 7926 C CA . ALA C 3 372 ? 135.708 150.725 96.090 1.00 102.31 333 ALA C CA 1
ATOM 7927 C C . ALA C 3 372 ? 135.444 149.227 96.050 1.00 108.04 333 ALA C C 1
ATOM 7928 O O . ALA C 3 372 ? 135.960 148.501 96.904 1.00 109.95 333 ALA C O 1
ATOM 7930 N N . SER C 3 373 ? 134.667 148.750 95.075 1.00 110.91 334 SER C N 1
ATOM 7931 C CA . SER C 3 373 ? 134.273 147.346 95.046 1.00 113.97 334 SER C CA 1
ATOM 7932 C C . SER C 3 373 ? 135.456 146.406 94.858 1.00 114.58 334 SER C C 1
ATOM 7933 O O . SER C 3 373 ? 135.369 145.237 95.248 1.00 116.41 334 SER C O 1
ATOM 7936 N N . ALA C 3 374 ? 136.552 146.881 94.263 1.00 113.60 335 ALA C N 1
ATOM 7937 C CA . ALA C 3 374 ? 137.704 146.013 94.040 1.00 115.17 335 ALA C CA 1
ATOM 7938 C C . ALA C 3 374 ? 138.316 145.549 95.356 1.00 115.92 335 ALA C C 1
ATOM 7939 O O . ALA C 3 374 ? 138.668 144.374 95.505 1.00 116.04 335 ALA C O 1
ATOM 7941 N N . SER C 3 375 ? 138.450 146.455 96.322 1.00 113.67 336 SER C N 1
ATOM 7942 C CA . SER C 3 375 ? 139.040 146.137 97.614 1.00 113.05 336 SER C CA 1
ATOM 7943 C C . SER C 3 375 ? 137.999 145.949 98.710 1.00 111.69 336 SER C C 1
ATOM 7944 O O . SER C 3 375 ? 138.365 145.838 99.884 1.00 109.30 336 SER C O 1
ATOM 7947 N N . ALA C 3 376 ? 136.716 145.915 98.359 1.00 111.85 337 ALA C N 1
ATOM 7948 C CA . ALA C 3 376 ? 135.636 145.746 99.324 1.00 115.01 337 ALA C CA 1
ATOM 7949 C C . ALA C 3 376 ? 134.956 144.389 99.174 1.00 119.24 337 ALA C C 1
ATOM 7950 O O . ALA C 3 376 ? 133.736 144.272 99.298 1.00 121.65 337 ALA C O 1
ATOM 7952 N N . SER C 3 377 ? 135.739 143.351 98.897 1.00 117.54 338 SER C N 1
ATOM 7953 C CA . SER C 3 377 ? 135.200 142.003 98.878 1.00 116.60 338 SER C CA 1
ATOM 7954 C C . SER C 3 377 ? 134.785 141.590 100.288 1.00 115.38 338 SER C C 1
ATOM 7955 O O . SER C 3 377 ? 135.136 142.231 101.282 1.00 116.52 338 SER C O 1
ATOM 7958 N N . ALA C 3 378 ? 134.015 140.503 100.368 1.00 112.69 339 ALA C N 1
ATOM 7959 C CA . ALA C 3 378 ? 133.493 140.064 101.658 1.00 114.24 339 ALA C CA 1
ATOM 7960 C C . ALA C 3 378 ? 134.621 139.734 102.626 1.00 112.67 339 ALA C C 1
ATOM 7961 O O . ALA C 3 378 ? 134.619 140.185 103.777 1.00 114.79 339 ALA C O 1
ATOM 7963 N N . SER C 3 379 ? 135.609 138.963 102.165 1.00 110.39 340 SER C N 1
ATOM 7964 C CA . SER C 3 379 ? 136.715 138.578 103.035 1.00 110.89 340 SER C CA 1
ATOM 7965 C C . SER C 3 379 ? 137.537 139.789 103.459 1.00 110.97 340 SER C C 1
ATOM 7966 O O . SER C 3 379 ? 137.929 139.903 104.625 1.00 109.33 340 SER C O 1
ATOM 7969 N N . ALA C 3 380 ? 137.810 140.703 102.525 1.00 111.27 341 ALA C N 1
ATOM 7970 C CA . ALA C 3 380 ? 138.611 141.878 102.852 1.00 105.52 341 ALA C CA 1
ATOM 7971 C C . ALA C 3 380 ? 137.902 142.770 103.862 1.00 106.92 341 ALA C C 1
ATOM 7972 O O . ALA C 3 380 ? 138.518 143.243 104.826 1.00 106.54 341 ALA C O 1
ATOM 7974 N N . VAL C 3 381 ? 136.605 143.010 103.661 1.00 107.14 342 VAL C N 1
ATOM 7975 C CA . VAL C 3 381 ? 135.851 143.839 104.595 1.00 103.97 342 VAL C CA 1
ATOM 7976 C C . VAL C 3 381 ? 135.772 143.167 105.959 1.00 105.97 342 VAL C C 1
ATOM 7977 O O . VAL C 3 381 ? 135.895 143.827 106.999 1.00 106.42 342 VAL C O 1
ATOM 7981 N N . ALA C 3 382 ? 135.568 141.846 105.981 1.00 106.98 343 ALA C N 1
ATOM 7982 C CA . ALA C 3 382 ? 135.535 141.131 107.250 1.00 107.06 343 ALA C CA 1
ATOM 7983 C C . ALA C 3 382 ? 136.864 141.247 107.981 1.00 105.74 343 ALA C C 1
ATOM 7984 O O . ALA C 3 382 ? 136.893 141.468 109.195 1.00 108.60 343 ALA C O 1
ATOM 7986 N N . LEU C 3 383 ? 137.977 141.108 107.256 1.00 105.11 344 LEU C N 1
ATOM 7987 C CA . LEU C 3 383 ? 139.289 141.223 107.883 1.00 101.50 344 LEU C CA 1
ATOM 7988 C C . LEU C 3 383 ? 139.525 142.627 108.423 1.00 102.84 344 LEU C C 1
ATOM 7989 O O . LEU C 3 383 ? 140.055 142.792 109.527 1.00 104.69 344 LEU C O 1
ATOM 7994 N N . ARG C 3 384 ? 139.145 143.652 107.656 1.00 102.03 345 ARG C N 1
ATOM 7995 C CA . ARG C 3 384 ? 139.316 145.024 108.125 1.00 101.08 345 ARG C CA 1
ATOM 7996 C C . ARG C 3 384 ? 138.494 145.285 109.380 1.00 106.20 345 ARG C C 1
ATOM 7997 O O . ARG C 3 384 ? 138.992 145.875 110.349 1.00 111.13 345 ARG C O 1
ATOM 8005 N N . PHE C 3 385 ? 137.235 144.841 109.386 1.00 104.73 346 PHE C N 1
ATOM 8006 C CA . PHE C 3 385 ? 136.392 145.024 110.562 1.00 103.51 346 PHE C CA 1
ATOM 8007 C C . PHE C 3 385 ? 136.949 144.268 111.761 1.00 105.16 346 PHE C C 1
ATOM 8008 O O . PHE C 3 385 ? 136.943 144.781 112.886 1.00 107.96 346 PHE C O 1
ATOM 8016 N N . VAL C 3 386 ? 137.439 143.047 111.540 1.00 105.63 347 VAL C N 1
ATOM 8017 C CA . VAL C 3 386 ? 137.993 142.257 112.634 1.00 104.58 347 VAL C CA 1
ATOM 8018 C C . VAL C 3 386 ? 139.220 142.943 113.218 1.00 105.49 347 VAL C C 1
ATOM 8019 O O . VAL C 3 386 ? 139.378 143.018 114.440 1.00 109.08 347 VAL C O 1
ATOM 8023 N N . ARG C 3 387 ? 140.107 143.450 112.358 1.00 104.51 348 ARG C N 1
ATOM 8024 C CA . ARG C 3 387 ? 141.290 144.149 112.850 1.00 104.51 348 ARG C CA 1
ATOM 8025 C C . ARG C 3 387 ? 140.903 145.396 113.631 1.00 108.25 348 ARG C C 1
ATOM 8026 O O . ARG C 3 387 ? 141.494 145.693 114.677 1.00 112.68 348 ARG C O 1
ATOM 8034 N N . ALA C 3 388 ? 139.904 146.136 113.143 1.00 109.05 349 ALA C N 1
ATOM 8035 C CA . ALA C 3 388 ? 139.418 147.292 113.888 1.00 108.46 349 ALA C CA 1
ATOM 8036 C C . ALA C 3 388 ? 138.884 146.879 115.253 1.00 113.90 349 ALA C C 1
ATOM 8037 O O . ALA C 3 388 ? 139.067 147.597 116.243 1.00 117.05 349 ALA C O 1
ATOM 8039 N N . VAL C 3 389 ? 138.216 145.726 115.324 1.00 113.56 350 VAL C N 1
ATOM 8040 C CA . VAL C 3 389 ? 137.681 145.256 116.599 1.00 112.62 350 VAL C CA 1
ATOM 8041 C C . VAL C 3 389 ? 138.807 144.897 117.564 1.00 116.49 350 VAL C C 1
ATOM 8042 O O . VAL C 3 389 ? 138.801 145.323 118.725 1.00 120.12 350 VAL C O 1
ATOM 8046 N N . MET C 3 390 ? 139.791 144.113 117.107 1.00 115.17 351 MET C N 1
ATOM 8047 C CA . MET C 3 390 ? 140.891 143.746 118.000 1.00 116.63 351 MET C CA 1
ATOM 8048 C C . MET C 3 390 ? 141.727 144.953 118.393 1.00 120.21 351 MET C C 1
ATOM 8049 O O . MET C 3 390 ? 142.399 144.927 119.429 1.00 126.52 351 MET C O 1
ATOM 8054 N N . ALA C 3 391 ? 141.711 146.015 117.586 1.00 120.28 352 ALA C N 1
ATOM 8055 C CA . ALA C 3 391 ? 142.439 147.220 117.960 1.00 121.89 352 ALA C CA 1
ATOM 8056 C C . ALA C 3 391 ? 141.871 147.876 119.212 1.00 124.94 352 ALA C C 1
ATOM 8057 O O . ALA C 3 391 ? 142.574 148.663 119.855 1.00 125.64 352 ALA C O 1
ATOM 8059 N N . GLU C 3 392 ? 140.626 147.571 119.575 1.00 127.05 353 GLU C N 1
ATOM 8060 C CA . GLU C 3 392 ? 139.959 148.196 120.709 1.00 132.35 353 GLU C CA 1
ATOM 8061 C C . GLU C 3 392 ? 139.962 147.327 121.961 1.00 137.39 353 GLU C C 1
ATOM 8062 O O . GLU C 3 392 ? 139.300 147.677 122.943 1.00 143.92 353 GLU C O 1
ATOM 8068 N N . VAL C 3 393 ? 140.675 146.205 121.949 1.00 136.58 354 VAL C N 1
ATOM 8069 C CA . VAL C 3 393 ? 140.710 145.343 123.137 1.00 136.51 354 VAL C CA 1
ATOM 8070 C C . VAL C 3 393 ? 141.402 146.085 124.275 1.00 139.68 354 VAL C C 1
ATOM 8071 O O . VAL C 3 393 ? 142.480 146.677 124.064 1.00 139.73 354 VAL C O 1
ATOM 8075 N N . PRO C 3 394 ? 140.837 146.100 125.484 1.00 139.72 355 PRO C N 1
ATOM 8076 C CA . PRO C 3 394 ? 141.416 146.927 126.557 1.00 142.29 355 PRO C CA 1
ATOM 8077 C C . PRO C 3 394 ? 142.820 146.523 126.973 1.00 142.09 355 PRO C C 1
ATOM 8078 O O . PRO C 3 394 ? 143.540 147.348 127.549 1.00 141.15 355 PRO C O 1
ATOM 8082 N N . LEU C 3 395 ? 143.240 145.286 126.708 1.00 141.27 356 LEU C N 1
ATOM 8083 C CA . LEU C 3 395 ? 144.526 144.795 127.184 1.00 141.92 356 LEU C CA 1
ATOM 8084 C C . LEU C 3 395 ? 145.528 144.595 126.054 1.00 139.52 356 LEU C C 1
ATOM 8085 O O . LEU C 3 395 ? 146.624 145.162 126.092 1.00 139.09 356 LEU C O 1
ATOM 8090 N N . VAL C 3 396 ? 145.181 143.800 125.040 1.00 138.18 357 VAL C N 1
ATOM 8091 C CA . VAL C 3 396 ? 146.096 143.505 123.945 1.00 137.71 357 VAL C CA 1
ATOM 8092 C C . VAL C 3 396 ? 145.808 144.335 122.706 1.00 136.03 357 VAL C C 1
ATOM 8093 O O . VAL C 3 396 ? 146.499 144.177 121.689 1.00 137.02 357 VAL C O 1
ATOM 8097 N N . GLY C 3 397 ? 144.812 145.220 122.758 1.00 133.80 358 GLY C N 1
ATOM 8098 C CA . GLY C 3 397 ? 144.473 146.005 121.583 1.00 129.19 358 GLY C CA 1
ATOM 8099 C C . GLY C 3 397 ? 145.598 146.919 121.140 1.00 126.80 358 GLY C C 1
ATOM 8100 O O . GLY C 3 397 ? 145.909 147.002 119.951 1.00 125.26 358 GLY C O 1
ATOM 8101 N N . GLU C 3 398 ? 146.225 147.615 122.090 1.00 129.39 359 GLU C N 1
ATOM 8102 C CA . GLU C 3 398 ? 147.307 148.527 121.734 1.00 129.68 359 GLU C CA 1
ATOM 8103 C C . GLU C 3 398 ? 148.520 147.770 121.204 1.00 127.77 359 GLU C C 1
ATOM 8104 O O . GLU C 3 398 ? 149.178 148.226 120.263 1.00 127.77 359 GLU C O 1
ATOM 8110 N N . TRP C 3 399 ? 148.823 146.604 121.781 1.00 128.29 360 TRP C N 1
ATOM 8111 C CA . TRP C 3 399 ? 149.941 145.811 121.283 1.00 129.17 360 TRP C CA 1
ATOM 8112 C C . TRP C 3 399 ? 149.665 145.291 119.879 1.00 121.65 360 TRP C C 1
ATOM 8113 O O . TRP C 3 399 ? 150.557 145.299 119.021 1.00 120.92 360 TRP C O 1
ATOM 8124 N N . TRP C 3 400 ? 148.435 144.839 119.624 1.00 118.15 361 TRP C N 1
ATOM 8125 C CA . TRP C 3 400 ? 148.082 144.402 118.278 1.00 115.86 361 TRP C CA 1
ATOM 8126 C C . TRP C 3 400 ? 148.165 145.554 117.288 1.00 115.86 361 TRP C C 1
ATOM 8127 O O . TRP C 3 400 ? 148.641 145.380 116.160 1.00 115.10 361 TRP C O 1
ATOM 8138 N N . SER C 3 401 ? 147.697 146.738 117.689 1.00 116.93 362 SER C N 1
ATOM 8139 C CA . SER C 3 401 ? 147.770 147.895 116.806 1.00 112.18 362 SER C CA 1
ATOM 8140 C C . SER C 3 401 ? 149.215 148.258 116.497 1.00 109.59 362 SER C C 1
ATOM 8141 O O . SER C 3 401 ? 149.548 148.576 115.351 1.00 110.87 362 SER C O 1
ATOM 8144 N N . ARG C 3 402 ? 150.089 148.211 117.504 1.00 110.42 363 ARG C N 1
ATOM 8145 C CA . ARG C 3 402 ? 151.499 148.508 117.270 1.00 108.55 363 ARG C CA 1
ATOM 8146 C C . ARG C 3 402 ? 152.137 147.480 116.343 1.00 106.05 363 ARG C C 1
ATOM 8147 O O . ARG C 3 402 ? 152.905 147.839 115.443 1.00 104.97 363 ARG C O 1
ATOM 8155 N N . TRP C 3 403 ? 151.832 146.196 116.547 1.00 107.02 364 TRP C N 1
ATOM 8156 C CA . TRP C 3 403 ? 152.389 145.163 115.679 1.00 104.94 364 TRP C CA 1
ATOM 8157 C C . TRP C 3 403 ? 151.913 145.334 114.241 1.00 104.77 364 TRP C C 1
ATOM 8158 O O . TRP C 3 403 ? 152.707 145.231 113.297 1.00 105.25 364 TRP C O 1
ATOM 8169 N N . TRP C 3 404 ? 150.620 145.608 114.057 1.00 101.50 365 TRP C N 1
ATOM 8170 C CA . TRP C 3 404 ? 150.084 145.805 112.715 1.00 99.32 365 TRP C CA 1
ATOM 8171 C C . TRP C 3 404 ? 150.676 147.047 112.061 1.00 98.74 365 TRP C C 1
ATOM 8172 O O . TRP C 3 404 ? 150.992 147.034 110.865 1.00 99.37 365 TRP C O 1
ATOM 8183 N N . THR C 3 405 ? 150.830 148.129 112.826 1.00 96.42 366 THR C N 1
ATOM 8184 C CA . THR C 3 405 ? 151.425 149.343 112.284 1.00 91.30 366 THR C CA 1
ATOM 8185 C C . THR C 3 405 ? 152.865 149.105 111.859 1.00 97.76 366 THR C C 1
ATOM 8186 O O . THR C 3 405 ? 153.290 149.577 110.801 1.00 102.42 366 THR C O 1
ATOM 8190 N N . ALA C 3 406 ? 153.633 148.377 112.672 1.00 97.29 367 ALA C N 1
ATOM 8191 C CA . ALA C 3 406 ? 155.008 148.064 112.301 1.00 90.48 367 ALA C CA 1
ATOM 8192 C C . ALA C 3 406 ? 155.058 147.207 111.044 1.00 95.05 367 ALA C C 1
ATOM 8193 O O . ALA C 3 406 ? 155.889 147.440 110.156 1.00 98.38 367 ALA C O 1
ATOM 8195 N N . ARG C 3 407 ? 154.174 146.211 110.947 1.00 97.93 368 ARG C N 1
ATOM 8196 C CA . ARG C 3 407 ? 154.142 145.363 109.760 1.00 98.50 368 ARG C CA 1
ATOM 8197 C C . ARG C 3 407 ? 153.815 146.172 108.511 1.00 97.86 368 ARG C C 1
ATOM 8198 O O . ARG C 3 407 ? 154.461 146.012 107.467 1.00 100.17 368 ARG C O 1
ATOM 8206 N N . LYS C 3 408 ? 152.824 147.059 108.604 1.00 96.99 369 LYS C N 1
ATOM 8207 C CA . LYS C 3 408 ? 152.441 147.860 107.446 1.00 92.89 369 LYS C CA 1
ATOM 8208 C C . LYS C 3 408 ? 153.521 148.872 107.087 1.00 96.48 369 LYS C C 1
ATOM 8209 O O . LYS C 3 408 ? 153.742 149.154 105.906 1.00 98.19 369 LYS C O 1
ATOM 8215 N N . LYS C 3 409 ? 154.204 149.430 108.089 1.00 95.37 370 LYS C N 1
ATOM 8216 C CA . LYS C 3 409 ? 155.317 150.331 107.813 1.00 91.25 370 LYS C CA 1
ATOM 8217 C C . LYS C 3 409 ? 156.441 149.604 107.090 1.00 93.86 370 LYS C C 1
ATOM 8218 O O . LYS C 3 409 ? 157.036 150.142 106.149 1.00 99.61 370 LYS C O 1
ATOM 8224 N N . ARG C 3 410 ? 156.743 148.374 107.514 1.00 94.72 371 ARG C N 1
ATOM 8225 C CA . ARG C 3 410 ? 157.749 147.582 106.815 1.00 99.08 371 ARG C CA 1
ATOM 8226 C C . ARG C 3 410 ? 157.322 147.299 105.382 1.00 97.80 371 ARG C C 1
ATOM 8227 O O . ARG C 3 410 ? 158.142 147.358 104.459 1.00 102.87 371 ARG C O 1
ATOM 8235 N N . GLU C 3 411 ? 156.040 146.989 105.177 1.00 95.23 372 GLU C N 1
ATOM 8236 C CA . GLU C 3 411 ? 155.547 146.748 103.824 1.00 95.75 372 GLU C CA 1
ATOM 8237 C C . GLU C 3 411 ? 155.682 147.992 102.953 1.00 96.07 372 GLU C C 1
ATOM 8238 O O . GLU C 3 411 ? 156.098 147.906 101.791 1.00 97.75 372 GLU C O 1
ATOM 8244 N N . VAL C 3 412 ? 155.337 149.159 103.500 1.00 96.62 373 VAL C N 1
ATOM 8245 C CA . VAL C 3 412 ? 155.430 150.403 102.740 1.00 92.12 373 VAL C CA 1
ATOM 8246 C C . VAL C 3 412 ? 156.881 150.715 102.400 1.00 98.17 373 VAL C C 1
ATOM 8247 O O . VAL C 3 412 ? 157.193 151.133 101.279 1.00 103.71 373 VAL C O 1
ATOM 8251 N N . LEU C 3 413 ? 157.790 150.527 103.360 1.00 97.92 374 LEU C N 1
ATOM 8252 C CA . LEU C 3 413 ? 159.204 150.774 103.094 1.00 96.99 374 LEU C CA 1
ATOM 8253 C C . LEU C 3 413 ? 159.743 149.822 102.034 1.00 103.21 374 LEU C C 1
ATOM 8254 O O . LEU C 3 413 ? 160.510 150.231 101.153 1.00 107.47 374 LEU C O 1
ATOM 8259 N N . ALA C 3 414 ? 159.352 148.547 102.100 1.00 102.95 375 ALA C N 1
ATOM 8260 C CA . ALA C 3 414 ? 159.785 147.590 101.088 1.00 105.59 375 ALA C CA 1
ATOM 8261 C C . ALA C 3 414 ? 159.259 147.971 99.712 1.00 105.96 375 ALA C C 1
ATOM 8262 O O . ALA C 3 414 ? 159.970 147.840 98.709 1.00 107.68 375 ALA C O 1
ATOM 8264 N 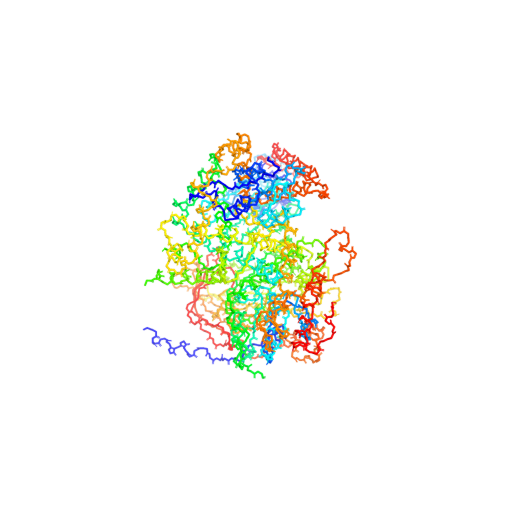N . SER C 3 415 ? 158.011 148.439 99.642 1.00 104.71 376 SER C N 1
ATOM 8265 C CA . SER C 3 415 ? 157.474 148.920 98.373 1.00 103.71 376 SER C CA 1
ATOM 8266 C C . SER C 3 415 ? 158.256 150.125 97.868 1.00 103.27 376 SER C C 1
ATOM 8267 O O . SER C 3 415 ? 158.530 150.241 96.669 1.00 105.53 376 SER C O 1
ATOM 8270 N N . LYS C 3 416 ? 158.618 151.037 98.773 1.00 105.33 377 LYS C N 1
ATOM 8271 C CA . LYS C 3 416 ? 159.408 152.202 98.387 1.00 106.89 377 LYS C CA 1
ATOM 8272 C C . LYS C 3 416 ? 160.773 151.798 97.854 1.00 109.71 377 LYS C C 1
ATOM 8273 O O . LYS C 3 416 ? 161.307 152.454 96.953 1.00 111.01 377 LYS C O 1
ATOM 8279 N N . GLY C 3 417 ? 161.352 150.730 98.392 1.00 112.62 378 GLY C N 1
ATOM 8280 C CA . GLY C 3 417 ? 162.642 150.242 97.936 1.00 115.69 378 GLY C CA 1
ATOM 8281 C C . GLY C 3 417 ? 163.694 150.115 99.017 1.00 120.92 378 GLY C C 1
ATOM 8282 O O . GLY C 3 417 ? 164.817 149.690 98.712 1.00 120.04 378 GLY C O 1
ATOM 8283 N N . ALA C 3 418 ? 163.394 150.457 100.266 1.00 122.78 379 ALA C N 1
ATOM 8284 C CA . ALA C 3 418 ? 164.356 150.298 101.342 1.00 125.22 379 ALA C CA 1
ATOM 8285 C C . ALA C 3 418 ? 164.533 148.816 101.670 1.00 130.95 379 ALA C C 1
ATOM 8286 O O . ALA C 3 418 ? 163.902 147.935 101.080 1.00 128.04 379 ALA C O 1
ATOM 8288 N N . LYS C 3 419 ? 165.408 148.540 102.633 1.00 139.33 380 LYS C N 1
ATOM 8289 C CA . LYS C 3 419 ? 165.709 147.177 103.068 1.00 144.45 380 LYS C CA 1
ATOM 8290 C C . LYS C 3 419 ? 165.532 147.110 104.578 1.00 148.18 380 LYS C C 1
ATOM 8291 O O . LYS C 3 419 ? 166.511 147.151 105.335 1.00 148.63 380 LYS C O 1
ATOM 8297 N N . PRO C 3 420 ? 164.291 147.015 105.051 1.00 148.94 381 PRO C N 1
ATOM 8298 C CA . PRO C 3 420 ? 164.059 146.953 106.497 1.00 151.96 381 PRO C CA 1
ATOM 8299 C C . PRO C 3 420 ? 164.601 145.665 107.092 1.00 157.52 381 PRO C C 1
ATOM 8300 O O . PRO C 3 420 ? 164.717 144.639 106.417 1.00 156.38 381 PRO C O 1
ATOM 8304 N N . ALA C 3 421 ? 164.944 145.736 108.373 1.00 159.78 382 ALA C N 1
ATOM 8305 C CA . ALA C 3 421 ? 165.475 144.571 109.061 1.00 162.94 382 ALA C CA 1
ATOM 8306 C C . ALA C 3 421 ? 164.424 143.464 109.094 1.00 164.25 382 ALA C C 1
ATOM 8307 O O . ALA C 3 421 ? 163.227 143.749 109.223 1.00 158.72 382 ALA C O 1
ATOM 8309 N N . PRO C 3 422 ? 164.828 142.201 108.959 1.00 168.45 383 PRO C N 1
ATOM 8310 C CA . PRO C 3 422 ? 163.848 141.109 108.983 1.00 168.21 383 PRO C CA 1
ATOM 8311 C C . PRO C 3 422 ? 163.074 141.087 110.291 1.00 168.95 383 PRO C C 1
ATOM 8312 O O . PRO C 3 422 ? 163.624 141.331 111.367 1.00 168.06 383 PRO C O 1
ATOM 8316 N N . SER C 3 423 ? 161.782 140.792 110.186 1.00 169.37 384 SER C N 1
ATOM 8317 C CA . SER C 3 423 ? 160.915 140.799 111.353 1.00 166.13 384 SER C CA 1
ATOM 8318 C C . SER C 3 423 ? 161.229 139.626 112.273 1.00 174.84 384 SER C C 1
ATOM 8319 O O . SER C 3 423 ? 161.645 138.551 111.833 1.00 175.97 384 SER C O 1
ATOM 8322 N N . ASN C 3 424 ? 161.022 139.846 113.571 1.00 175.46 385 ASN C N 1
ATOM 8323 C CA . ASN C 3 424 ? 161.187 138.814 114.586 1.00 179.94 385 ASN C CA 1
ATOM 8324 C C . ASN C 3 424 ? 159.856 138.188 114.984 1.00 180.81 385 ASN C C 1
ATOM 8325 O O . ASN C 3 424 ? 159.666 137.812 116.145 1.00 184.66 385 ASN C O 1
ATOM 8330 N N . ASP C 3 425 ? 158.923 138.078 114.034 1.00 178.05 386 ASP C N 1
ATOM 8331 C CA . ASP C 3 425 ? 157.606 137.532 114.341 1.00 177.75 386 ASP C CA 1
ATOM 8332 C C . ASP C 3 425 ? 157.676 136.057 114.712 1.00 184.63 386 ASP C C 1
ATOM 8333 O O . ASP C 3 425 ? 156.902 135.599 115.557 1.00 187.54 386 ASP C O 1
ATOM 8338 N N . LEU C 3 426 ? 158.581 135.300 114.087 1.00 186.78 387 LEU C N 1
ATOM 8339 C CA . LEU C 3 426 ? 158.712 133.884 114.418 1.00 189.32 387 LEU C CA 1
ATOM 8340 C C . LEU C 3 426 ? 159.157 133.692 115.862 1.00 192.58 387 LEU C C 1
ATOM 8341 O O . LEU C 3 426 ? 158.642 132.815 116.567 1.00 197.02 387 LEU C O 1
ATOM 8346 N N . LEU C 3 427 ? 160.116 134.501 116.320 1.00 191.15 388 LEU C N 1
ATOM 8347 C CA . LEU C 3 427 ? 160.584 134.390 117.698 1.00 192.32 388 LEU C CA 1
ATOM 8348 C C . LEU C 3 427 ? 159.468 134.704 118.686 1.00 195.46 388 LEU C C 1
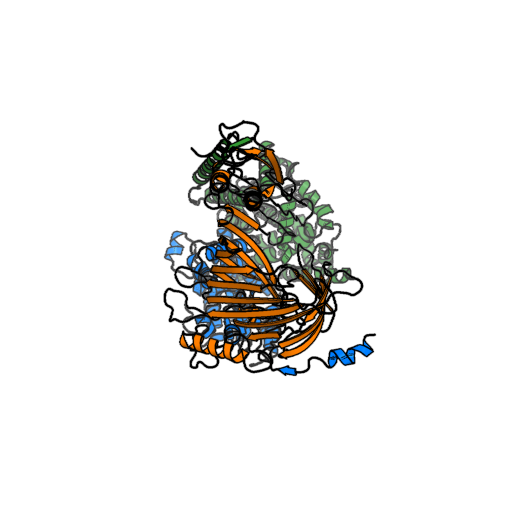ATOM 8349 O O . LEU C 3 427 ? 159.277 133.980 119.671 1.00 198.23 388 LEU C O 1
ATOM 8354 N N . LEU C 3 428 ? 158.717 135.779 118.436 1.00 193.62 389 LEU C N 1
ATOM 8355 C CA . LEU C 3 428 ? 157.609 136.128 119.318 1.00 194.50 389 LEU C CA 1
ATOM 8356 C C . LEU C 3 428 ? 156.540 135.043 119.311 1.00 197.59 389 LEU C C 1
ATOM 8357 O O . LEU C 3 428 ? 155.986 134.699 120.362 1.00 199.78 389 LEU C O 1
ATOM 8362 N N . LEU C 3 429 ? 156.240 134.491 118.134 1.00 196.76 390 LEU C N 1
ATOM 8363 C CA . LEU C 3 429 ? 155.231 133.443 118.039 1.00 198.90 390 LEU C CA 1
ATOM 8364 C C . LEU C 3 429 ? 155.654 132.202 118.814 1.00 202.85 390 LEU C C 1
ATOM 8365 O O . LEU C 3 429 ? 154.850 131.619 119.550 1.00 205.03 390 LEU C O 1
ATOM 8370 N N . LEU C 3 430 ? 156.916 131.785 118.671 1.00 203.44 391 LEU C N 1
ATOM 8371 C CA . LEU C 3 430 ? 157.365 130.591 119.380 1.00 203.46 391 LEU C CA 1
ATOM 8372 C C . LEU C 3 430 ? 157.435 130.835 120.883 1.00 206.23 391 LEU C C 1
ATOM 8373 O O . LEU C 3 430 ? 157.124 129.938 121.673 1.00 209.06 391 LEU C O 1
ATOM 8378 N N . GLY C 3 431 ? 157.825 132.043 121.300 1.00 205.00 392 GLY C N 1
ATOM 8379 C CA . GLY C 3 431 ? 157.813 132.353 122.721 1.00 205.99 392 GLY C CA 1
ATOM 8380 C C . GLY C 3 431 ? 156.414 132.341 123.308 1.00 209.43 392 GLY C C 1
ATOM 8381 O O . GLY C 3 431 ? 156.191 131.808 124.400 1.00 212.20 392 GLY C O 1
ATOM 8382 N N . ALA C 3 432 ? 155.452 132.925 122.590 1.00 208.44 393 ALA C N 1
ATOM 8383 C CA . ALA C 3 432 ? 154.067 132.901 123.047 1.00 209.94 393 ALA C CA 1
ATOM 8384 C C . ALA C 3 432 ? 153.530 131.477 123.098 1.00 212.87 393 ALA C C 1
ATOM 8385 O O . ALA C 3 432 ? 152.811 131.111 124.034 1.00 214.19 393 ALA C O 1
ATOM 8387 N N . GLY C 3 433 ? 153.865 130.660 122.098 1.00 212.47 394 GLY C N 1
ATOM 8388 C CA . GLY C 3 433 ? 153.443 129.269 122.121 1.00 211.12 394 GLY C CA 1
ATOM 8389 C C . GLY C 3 433 ? 154.040 128.499 123.283 1.00 213.63 394 GLY C C 1
ATOM 8390 O O . GLY C 3 433 ? 153.358 127.696 123.923 1.00 215.43 394 GLY C O 1
ATOM 8391 N N . LEU C 3 434 ? 155.323 128.733 123.572 1.00 213.43 395 LEU C N 1
ATOM 8392 C CA . LEU C 3 434 ? 155.959 128.080 124.710 1.00 214.55 395 LEU C CA 1
ATOM 8393 C C . LEU C 3 434 ? 155.303 128.499 126.020 1.00 215.66 395 LEU C C 1
ATOM 8394 O O . LEU C 3 434 ? 155.049 127.659 126.893 1.00 217.07 395 LEU C O 1
ATOM 8399 N N . GLY C 3 435 ? 155.016 129.793 126.173 1.00 214.49 396 GLY C N 1
ATOM 8400 C CA . GLY C 3 435 ? 154.333 130.248 127.373 1.00 214.61 396 GLY C CA 1
ATOM 8401 C C . GLY C 3 435 ? 152.944 129.655 127.513 1.00 216.03 396 GLY C C 1
ATOM 8402 O O . GLY C 3 435 ? 152.532 129.262 128.609 1.00 216.63 396 GLY C O 1
ATOM 8403 N N . LEU C 3 436 ? 152.204 129.580 126.404 1.00 216.56 397 LEU C N 1
ATOM 8404 C CA . LEU C 3 436 ? 150.873 128.985 126.437 1.00 216.56 397 LEU C CA 1
ATOM 8405 C C . LEU C 3 436 ? 150.938 127.508 126.802 1.00 216.91 397 LEU C C 1
ATOM 8406 O O . LEU C 3 436 ? 150.105 127.016 127.570 1.00 216.13 397 LEU C O 1
ATOM 8411 N N . THR C 3 437 ? 151.919 126.783 126.258 1.00 218.35 398 THR C N 1
ATOM 8412 C CA . THR C 3 437 ? 152.070 125.373 126.600 1.00 218.46 398 THR C CA 1
ATOM 8413 C C . THR C 3 437 ? 152.436 125.198 128.068 1.00 217.19 398 THR C C 1
ATOM 8414 O O . THR C 3 437 ? 151.951 124.273 128.728 1.00 216.65 398 THR C O 1
ATOM 8418 N N . VAL C 3 438 ? 153.294 126.073 128.597 1.00 217.44 399 VAL C N 1
ATOM 8419 C CA . VAL C 3 438 ? 153.646 126.002 130.014 1.00 216.52 399 VAL C CA 1
ATOM 8420 C C . VAL C 3 438 ? 152.418 126.250 130.881 1.00 215.24 399 VAL C C 1
ATOM 8421 O O . VAL C 3 438 ? 152.179 125.539 131.867 1.00 214.27 399 VAL C O 1
ATOM 8425 N N . VAL C 3 439 ? 151.618 127.259 130.527 1.00 215.35 400 VAL C N 1
ATOM 8426 C CA . VAL C 3 439 ? 150.408 127.557 131.290 1.00 214.37 400 VAL C CA 1
ATOM 8427 C C . VAL C 3 439 ? 149.434 126.387 131.225 1.00 214.04 400 VAL C C 1
ATOM 8428 O O . VAL C 3 439 ? 148.819 126.013 132.233 1.00 212.21 400 VAL C O 1
ATOM 8432 N N . GLY C 3 440 ? 149.272 125.796 130.040 1.00 215.02 401 GLY C N 1
ATOM 8433 C CA . GLY C 3 440 ? 148.389 124.649 129.907 1.00 212.83 401 GLY C CA 1
ATOM 8434 C C . GLY C 3 440 ? 148.859 123.452 130.709 1.00 211.74 401 GLY C C 1
ATOM 8435 O O . GLY C 3 440 ? 148.056 122.760 131.336 1.00 209.21 401 GLY C O 1
ATOM 8436 N N . ALA C 3 441 ? 150.168 123.190 130.701 1.00 213.88 402 ALA C N 1
ATOM 8437 C CA . ALA C 3 441 ? 150.706 122.091 131.495 1.00 212.11 402 ALA C CA 1
ATOM 8438 C C . ALA C 3 441 ? 150.491 122.332 132.982 1.00 209.85 402 ALA C C 1
ATOM 8439 O O . ALA C 3 441 ? 150.134 121.409 133.723 1.00 207.47 402 ALA C O 1
ATOM 8441 N N . GLY C 3 442 ? 150.698 123.569 133.437 1.00 210.28 403 GLY C N 1
ATOM 8442 C CA . GLY C 3 442 ? 150.456 123.878 134.838 1.00 206.84 403 GLY C CA 1
ATOM 8443 C C . GLY C 3 442 ? 149.000 123.714 135.231 1.00 205.69 403 GLY C C 1
ATOM 8444 O O . GLY C 3 442 ? 148.689 123.143 136.281 1.00 204.19 403 GLY C O 1
ATOM 8445 N N . VAL C 3 443 ? 148.085 124.207 134.392 1.00 206.32 404 VAL C N 1
ATOM 8446 C CA . VAL C 3 443 ? 146.667 124.092 134.715 1.00 205.12 404 VAL C CA 1
ATOM 8447 C C . VAL C 3 443 ? 146.206 122.642 134.625 1.00 204.60 404 VAL C C 1
ATOM 8448 O O . VAL C 3 443 ? 145.284 122.235 135.339 1.00 202.61 404 VAL C O 1
ATOM 8452 N N . PHE C 3 444 ? 146.836 121.834 133.766 1.00 205.84 405 PHE C N 1
ATOM 8453 C CA . PHE C 3 444 ? 146.492 120.418 133.700 1.00 203.77 405 PHE C CA 1
ATOM 8454 C C . PHE C 3 444 ? 147.018 119.671 134.919 1.00 202.54 405 PHE C C 1
ATOM 8455 O O . PHE C 3 444 ? 146.357 118.757 135.426 1.00 201.14 405 PHE C O 1
ATOM 8463 N N . PHE C 3 445 ? 148.213 120.032 135.391 1.00 203.30 406 PHE C N 1
ATOM 8464 C CA . PHE C 3 445 ? 148.728 119.445 136.623 1.00 201.18 406 PHE C CA 1
ATOM 8465 C C . PHE C 3 445 ? 147.845 119.805 137.811 1.00 198.97 406 PHE C C 1
ATOM 8466 O O . PHE C 3 445 ? 147.574 118.960 138.672 1.00 196.79 406 PHE C O 1
ATOM 8474 N N . TYR C 3 446 ? 147.390 121.058 137.876 1.00 198.71 407 TYR C N 1
ATOM 8475 C CA . TYR C 3 446 ? 146.528 121.470 138.980 1.00 195.12 407 TYR C CA 1
ATOM 8476 C C . TYR C 3 446 ? 145.163 120.796 138.902 1.00 195.09 407 TYR C C 1
ATOM 8477 O O . TYR C 3 446 ? 144.663 120.267 139.901 1.00 191.00 407 TYR C O 1
ATOM 8486 N N . ARG C 3 447 ? 144.544 120.805 137.724 1.00 196.64 408 ARG C N 1
ATOM 8487 C CA . ARG C 3 447 ? 143.228 120.204 137.566 1.00 196.07 408 ARG C CA 1
ATOM 8488 C C . ARG C 3 447 ? 143.330 118.685 137.606 1.00 196.44 408 ARG C C 1
ATOM 8489 O O . ARG C 3 447 ? 144.205 118.087 136.974 1.00 196.79 408 ARG C O 1
ATOM 8497 N N . GLY C 3 448 ? 142.429 118.059 138.357 1.00 195.10 409 GLY C N 1
ATOM 8498 C CA . GLY C 3 448 ? 142.462 116.625 138.532 1.00 193.80 409 GLY C CA 1
ATOM 8499 C C . GLY C 3 448 ? 143.444 116.136 139.572 1.00 192.34 409 GLY C C 1
ATOM 8500 O O . GLY C 3 448 ? 143.536 114.921 139.790 1.00 191.38 409 GLY C O 1
ATOM 8501 N N . LEU C 3 449 ? 144.181 117.035 140.211 1.00 190.90 410 LEU C N 1
ATOM 8502 C CA . LEU C 3 449 ? 145.082 116.642 141.283 1.00 187.73 410 LEU C CA 1
ATOM 8503 C C . LEU C 3 449 ? 144.261 116.096 142.446 1.00 185.21 410 LEU C C 1
ATOM 8504 O O . LEU C 3 449 ? 143.270 116.722 142.841 1.00 182.11 410 LEU C O 1
ATOM 8509 N N . PRO C 3 450 ? 144.615 114.939 143.002 1.00 184.19 411 PRO C N 1
ATOM 8510 C CA . PRO C 3 450 ? 143.874 114.430 144.151 1.00 179.73 411 PRO C CA 1
ATOM 8511 C C . PRO C 3 450 ? 143.933 115.415 145.300 1.00 175.57 411 PRO C C 1
ATOM 8512 O O . PRO C 3 450 ? 144.923 116.155 145.457 1.00 175.07 411 PRO C O 1
ATOM 8516 N N . PRO C 3 451 ? 142.884 115.476 146.120 1.00 170.52 412 PRO C N 1
ATOM 8517 C CA . PRO C 3 451 ? 142.859 116.456 147.211 1.00 164.93 412 PRO C CA 1
ATOM 8518 C C . PRO C 3 451 ? 144.036 116.264 148.156 1.00 160.90 412 PRO C C 1
ATOM 8519 O O . PRO C 3 451 ? 144.453 115.140 148.440 1.00 162.57 412 PRO C O 1
ATOM 8523 N N . PHE C 3 452 ? 144.572 117.385 148.638 1.00 153.54 413 PHE C N 1
ATOM 8524 C CA . PHE C 3 452 ? 145.782 117.348 149.448 1.00 151.98 413 PHE C CA 1
ATOM 8525 C C . PHE C 3 452 ? 145.552 116.724 150.817 1.00 154.22 413 PHE C C 1
ATOM 8526 O O . PHE C 3 452 ? 146.524 116.378 151.496 1.00 156.60 413 PHE C O 1
ATOM 8534 N N . GLY C 3 453 ? 144.295 116.566 151.238 1.00 153.04 414 GLY C N 1
ATOM 8535 C CA . GLY C 3 453 ? 144.001 115.981 152.527 1.00 150.34 414 GLY C CA 1
ATOM 8536 C C . GLY C 3 453 ? 142.818 115.038 152.446 1.00 150.98 414 GLY C C 1
ATOM 8537 O O . GLY C 3 453 ? 142.179 114.892 151.402 1.00 153.77 414 GLY C O 1
ATOM 8538 N N . GLU C 3 454 ? 142.546 114.389 153.572 1.00 149.93 415 GLU C N 1
ATOM 8539 C CA . GLU C 3 454 ? 141.409 113.495 153.712 1.00 150.04 415 GLU C CA 1
ATOM 8540 C C . GLU C 3 454 ? 140.341 114.135 154.589 1.00 151.24 415 GLU C C 1
ATOM 8541 O O . GLU C 3 454 ? 140.613 115.045 155.377 1.00 150.90 415 GLU C O 1
ATOM 8547 N N . ALA C 3 455 ? 139.108 113.649 154.435 1.00 150.82 416 ALA C N 1
ATOM 8548 C CA . ALA C 3 455 ? 138.006 114.168 155.240 1.00 148.97 416 ALA C CA 1
ATOM 8549 C C . ALA C 3 455 ? 138.242 113.912 156.722 1.00 149.16 416 ALA C C 1
ATOM 8550 O O . ALA C 3 455 ? 137.997 114.789 157.558 1.00 144.09 416 ALA C O 1
ATOM 8552 N N . VAL C 3 456 ? 138.721 112.720 157.065 1.00 150.14 417 VAL C N 1
ATOM 8553 C CA . VAL C 3 456 ? 139.059 112.361 158.436 1.00 149.99 417 VAL C CA 1
ATOM 8554 C C . VAL C 3 456 ? 140.569 112.190 158.521 1.00 150.76 417 VAL C C 1
ATOM 8555 O O . VAL C 3 456 ? 141.198 111.688 157.581 1.00 149.77 417 VAL C O 1
ATOM 8559 N N . GLN C 3 457 ? 141.154 112.660 159.618 1.00 150.35 418 GLN C N 1
ATOM 8560 C CA . GLN C 3 457 ? 142.591 112.582 159.836 1.00 149.46 418 GLN C CA 1
ATOM 8561 C C . GLN C 3 457 ? 142.838 112.149 161.273 1.00 153.43 418 GLN C C 1
ATOM 8562 O O . GLN C 3 457 ? 142.370 112.806 162.208 1.00 153.17 418 GLN C O 1
ATOM 8568 N N . VAL C 3 458 ? 143.573 111.054 161.447 1.00 153.69 419 VAL C N 1
ATOM 8569 C CA . VAL C 3 458 ? 143.725 110.414 162.748 1.00 155.48 419 VAL C CA 1
ATOM 8570 C C . VAL C 3 458 ? 145.199 110.150 163.022 1.00 155.56 419 VAL C C 1
ATOM 8571 O O . VAL C 3 458 ? 145.953 109.773 162.119 1.00 154.82 419 VAL C O 1
ATOM 8575 N N . TRP C 3 459 ? 145.603 110.352 164.276 1.00 156.78 420 TRP C N 1
ATOM 8576 C CA . TRP C 3 459 ? 146.965 110.090 164.730 1.00 160.23 420 TRP C CA 1
ATOM 8577 C C . TRP C 3 459 ? 146.904 109.171 165.940 1.00 167.77 420 TRP C C 1
ATOM 8578 O O . TRP C 3 459 ? 146.224 109.481 166.924 1.00 165.95 420 TRP C O 1
ATOM 8589 N N . ARG C 3 460 ? 147.616 108.049 165.871 1.00 173.80 421 ARG C N 1
ATOM 8590 C CA . ARG C 3 460 ? 147.583 107.060 166.936 1.00 179.69 421 ARG C CA 1
ATOM 8591 C C . ARG C 3 460 ? 148.451 107.493 168.116 1.00 185.05 421 ARG C C 1
ATOM 8592 O O . ARG C 3 460 ? 149.165 108.499 168.072 1.00 183.10 421 ARG C O 1
ATOM 8600 N N . LYS C 3 461 ? 148.372 106.709 169.186 1.00 190.00 422 LYS C N 1
ATOM 8601 C CA . LYS C 3 461 ? 149.217 106.932 170.348 1.00 193.90 422 LYS C CA 1
ATOM 8602 C C . LYS C 3 461 ? 150.670 106.618 169.995 1.00 195.14 422 LYS C C 1
ATOM 8603 O O . LYS C 3 461 ? 150.930 105.763 169.142 1.00 193.92 422 LYS C O 1
ATOM 8609 N N . PRO C 3 462 ? 151.635 107.293 170.617 1.00 197.20 423 PRO C N 1
ATOM 8610 C CA . PRO C 3 462 ? 153.041 106.995 170.324 1.00 199.89 423 PRO C CA 1
ATOM 8611 C C . PRO C 3 462 ? 153.412 105.581 170.740 1.00 203.77 423 PRO C C 1
ATOM 8612 O O . PRO C 3 462 ? 152.887 105.032 171.712 1.00 202.11 423 PRO C O 1
ATOM 8616 N N . VAL C 3 463 ? 154.330 104.991 169.982 1.00 207.43 424 VAL C N 1
ATOM 8617 C CA . VAL C 3 463 ? 154.786 103.634 170.249 1.00 209.90 424 VAL C CA 1
ATOM 8618 C C . VAL C 3 463 ? 156.051 103.660 171.099 1.00 208.81 424 VAL C C 1
ATOM 8619 O O . VAL C 3 463 ? 156.069 103.145 172.218 1.00 206.81 424 VAL C O 1
#

Secondary structure (DSSP, 8-state):
-HHHHHHHHTT--SEEEPPPPPPHHHHHHS--SS-EEEES--HHHHHHTPPPSSHHHHHHHHHHHHTT---EEEE--GGGSTTSSS-EEEPPPSBTTB-PPPB-HHHHHHHHHH------GGGTPPPPHHHHHHHHIIIIIIHHHHHIIIII-GGGHHHHIIIIITTT-S-HHHHHHHHHHHHHHHHHHHHSSSTT-----SSS---SGGGS-HHHHHHHHHHHHHHHHHHHHHSSSSSGGG-SS--HHHHHHHHHHHHIIIII---HHHHHHHTPPPHHHHHHHSTTTHHHHHHHHHHHHH-TT------/-TTGGGS--EEEEEEEES-TTS-HHHHHHHHHHHHGGGGG-SSGGGTHHHHHHHHHHHHHTTS-EEEEEEEEEEEE--S--SS-SSTT-EEEEEEEEEEPPS--B--B--TTSSS---B--B--EEETTTTEEEEE--B--SSSS-BEEEEEEEEETTEEEEEEEEEEEEEEEEETTTTEEEEEEEEEEEEEEE-TTS-EEEEEEEEEEEEEE---TT--HHHHHH-EEEEEEEEEEEEEEE--S-SSS--SEEEEEEEEEEESSTT--SS--EEEEEEEEEEEEEE--SSS-S---EEEEEEEEEEEEEE--SSS-SSS-BPPP-TTTSB-B-SSSSSTTB-TT-BS--BTTB---BSEEEEEE--EEEPPTTS-TTSSEEEEEE--EEEEE----SS-----SS-S-B-HHHHHHHHHHHHHHHHSS--EEEEEEEEEE--SSSEEEEEEEEEEEEETT--B--SEEEEEES---/--EEEEEPPPBTTBS-SSHHHHHHHHHHHHHS-TTSEEEEE--GGGSTT-SSSEEEETTTTEEEESHHHHHHHHHHS--SS----HHHHHHHHHHHHHHIIIIIHHHHHIIIII-HHHIIIIIHHHHHTTS-TTSTTTHHHHHHHHHHHHTGGG---TTT---HHHHHHHHHHHHHHHHHHHHTTB-TT--SSSB---HHHHHHHHHHHHHHHSS--SS-HHHHHHHHH-HHHHHHHHHHHHHHSHHHH-SS-BGGGSHHHHHTTT--HHHHHHHHHHHHHTT-TTTHHHHHHHHHHHHHHHHHHHHT--PPPP-HHHHHHHHHHHHHHHHHHHHHHTTPPPSS-SEEEEPPP-